Protein AF-A0A6L9Z4Q2-F1 (afdb_monomer_lite)

pLDDT: mean 85.42, std 14.26, range [31.0, 98.44]

Structure (mmCIF, N/CA/C/O backbone):
data_AF-A0A6L9Z4Q2-F1
#
_entry.id   AF-A0A6L9Z4Q2-F1
#
loop_
_atom_site.group_PDB
_atom_site.id
_atom_site.type_symbol
_atom_site.label_atom_id
_atom_site.label_alt_id
_atom_site.label_comp_id
_atom_site.label_asym_id
_atom_site.label_entity_id
_atom_site.label_seq_id
_atom_site.pdbx_PDB_ins_code
_atom_site.Cartn_x
_atom_site.Cartn_y
_atom_site.Cartn_z
_atom_site.occupancy
_atom_site.B_iso_or_equiv
_atom_site.auth_seq_id
_atom_site.auth_comp_id
_atom_site.auth_asym_id
_atom_site.auth_atom_id
_atom_site.pdbx_PDB_model_num
ATOM 1 N N . MET A 1 1 ? -7.889 -26.959 25.714 1.00 95.81 1 MET A N 1
ATOM 2 C CA . MET A 1 1 ? -7.023 -27.988 26.349 1.00 95.81 1 MET A CA 1
ATOM 3 C C . MET A 1 1 ? -5.973 -27.312 27.220 1.00 95.81 1 MET A C 1
ATOM 5 O O . MET A 1 1 ? -5.501 -26.251 26.840 1.00 95.81 1 MET A O 1
ATOM 9 N N . LEU A 1 2 ? -5.585 -27.910 28.348 1.00 97.94 2 LEU A N 1
ATOM 10 C CA . LEU A 1 2 ? -4.495 -27.435 29.215 1.00 97.94 2 LEU A CA 1
ATOM 11 C C . LEU A 1 2 ? -3.481 -28.558 29.450 1.00 97.94 2 LEU A C 1
ATOM 13 O O . LEU A 1 2 ? -3.876 -29.676 29.768 1.00 97.94 2 LEU A O 1
ATOM 17 N N . GLU A 1 3 ? -2.188 -28.263 29.355 1.00 98.12 3 GLU A N 1
ATOM 18 C CA . GLU A 1 3 ? -1.112 -29.173 29.757 1.00 98.12 3 GLU A CA 1
ATOM 19 C C . GLU A 1 3 ? -0.401 -28.628 31.000 1.00 98.12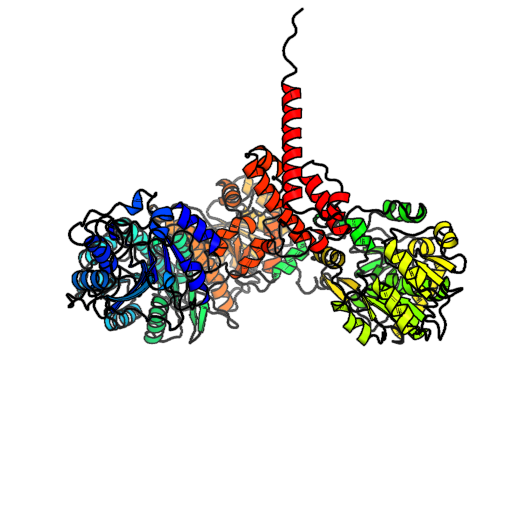 3 GLU A C 1
ATOM 21 O O . GLU A 1 3 ? 0.166 -27.532 30.961 1.00 98.12 3 GLU A O 1
ATOM 26 N N . ILE A 1 4 ? -0.443 -29.380 32.101 1.00 97.94 4 ILE A N 1
ATOM 27 C CA . ILE A 1 4 ? 0.160 -29.011 33.388 1.00 97.94 4 ILE A CA 1
ATOM 28 C C . ILE A 1 4 ? 1.600 -29.520 33.434 1.00 97.94 4 ILE A C 1
ATOM 30 O O . ILE A 1 4 ? 1.833 -30.711 33.243 1.00 97.94 4 ILE A O 1
ATOM 34 N N . GLY A 1 5 ? 2.556 -28.632 33.727 1.00 94.94 5 GLY A N 1
ATOM 35 C CA . GLY A 1 5 ? 3.971 -28.993 33.893 1.00 94.94 5 GLY A CA 1
ATOM 36 C C . GLY A 1 5 ? 4.586 -29.630 32.649 1.00 94.94 5 GLY A C 1
ATOM 37 O O . GLY A 1 5 ? 5.234 -30.672 32.726 1.00 94.94 5 GLY A O 1
ATOM 38 N N . ALA A 1 6 ? 4.361 -29.009 31.494 1.00 94.62 6 ALA A N 1
ATOM 39 C CA . ALA A 1 6 ? 4.766 -29.509 30.187 1.00 94.62 6 ALA A CA 1
ATOM 40 C C . ALA A 1 6 ? 6.299 -29.529 29.975 1.00 94.62 6 ALA A C 1
ATOM 42 O O . ALA A 1 6 ? 6.802 -30.195 29.059 1.00 94.62 6 ALA A O 1
ATOM 43 N N . GLY A 1 7 ? 7.073 -28.819 30.806 1.00 91.50 7 GLY A N 1
ATOM 44 C CA . GLY A 1 7 ? 8.533 -28.869 30.834 1.00 91.50 7 GLY A CA 1
ATOM 45 C C . GLY A 1 7 ? 9.181 -28.523 29.494 1.00 91.50 7 GLY A C 1
ATOM 46 O O . GLY A 1 7 ? 9.053 -27.423 28.964 1.00 91.50 7 GLY A O 1
ATOM 47 N N . THR A 1 8 ? 9.914 -29.471 28.909 1.00 89.94 8 THR A N 1
ATOM 48 C CA . THR A 1 8 ? 10.581 -29.297 27.602 1.00 89.94 8 THR A CA 1
ATOM 49 C C . THR A 1 8 ? 9.633 -29.439 26.397 1.00 89.94 8 THR A C 1
ATOM 51 O O . THR A 1 8 ? 10.076 -29.384 25.239 1.00 89.94 8 THR A O 1
ATOM 54 N N . GLY A 1 9 ? 8.338 -29.647 26.654 1.00 92.44 9 GLY A N 1
ATOM 55 C CA . GLY A 1 9 ? 7.305 -29.882 25.652 1.00 92.44 9 GLY A CA 1
ATOM 56 C C . GLY A 1 9 ? 7.439 -31.234 24.961 1.00 92.44 9 GLY A C 1
ATOM 57 O O . GLY A 1 9 ? 7.243 -31.332 23.750 1.00 92.44 9 GLY A O 1
ATOM 58 N N . GLY A 1 10 ? 7.854 -32.266 25.701 1.00 92.50 10 GLY A N 1
ATOM 59 C CA . GLY A 1 10 ? 7.964 -33.630 25.181 1.00 92.50 10 GLY A CA 1
ATOM 60 C C . GLY A 1 10 ? 6.612 -34.133 24.682 1.00 92.50 10 GLY A C 1
ATOM 61 O O . GLY A 1 10 ? 6.459 -34.383 23.488 1.00 92.50 10 GLY A O 1
ATOM 62 N N . THR A 1 11 ? 5.619 -34.184 25.569 1.00 92.31 11 THR A N 1
ATOM 63 C CA . THR A 1 11 ? 4.238 -34.563 25.238 1.00 92.31 11 THR A CA 1
ATOM 64 C C . THR A 1 11 ? 3.631 -33.603 24.215 1.00 92.31 11 THR A C 1
ATOM 66 O O . THR A 1 11 ? 3.146 -34.052 23.176 1.00 92.31 11 THR A O 1
ATOM 69 N N . THR A 1 12 ? 3.775 -32.290 24.427 1.00 95.19 12 THR A N 1
ATOM 70 C CA . THR A 1 12 ? 3.321 -31.243 23.499 1.00 95.19 12 THR A CA 1
ATOM 71 C C . THR A 1 12 ? 3.765 -31.502 22.052 1.00 95.19 12 THR A C 1
ATOM 73 O O . THR A 1 12 ? 2.948 -31.469 21.136 1.00 95.19 12 THR A O 1
ATOM 76 N N . SER A 1 13 ? 5.046 -31.830 21.827 1.00 96.00 13 SER A N 1
ATOM 77 C CA . SER A 1 13 ? 5.595 -32.038 20.477 1.00 96.00 13 SER A CA 1
ATOM 78 C C . SER A 1 13 ? 4.985 -33.217 19.719 1.00 96.00 13 SER A C 1
ATOM 80 O O . SER A 1 13 ? 4.940 -33.187 18.491 1.00 96.00 13 SER A O 1
ATOM 82 N N . TYR A 1 14 ? 4.494 -34.227 20.440 1.00 92.19 14 TYR A N 1
ATOM 83 C CA . TYR A 1 14 ? 3.777 -35.350 19.842 1.00 92.19 14 TYR A CA 1
ATOM 84 C C . TYR A 1 14 ? 2.303 -35.035 19.620 1.00 92.19 14 TYR A C 1
ATOM 86 O O . TYR A 1 14 ? 1.722 -35.531 18.664 1.00 92.19 14 TYR A O 1
ATOM 94 N N . MET A 1 15 ? 1.693 -34.224 20.481 1.00 91.81 15 MET A N 1
ATOM 95 C CA . MET A 1 15 ? 0.263 -33.947 20.410 1.00 91.81 15 MET A CA 1
ATOM 96 C C . MET A 1 15 ? -0.107 -32.949 19.318 1.00 91.81 15 MET A C 1
ATOM 98 O O . MET A 1 15 ? -1.041 -33.208 18.564 1.00 91.81 15 MET A O 1
ATOM 102 N N . LEU A 1 16 ? 0.623 -31.834 19.213 1.00 94.50 16 LEU A N 1
ATOM 103 C CA . LEU A 1 16 ? 0.256 -30.725 18.325 1.00 94.50 16 LEU A CA 1
ATOM 104 C C . LEU A 1 16 ? 0.006 -31.129 16.855 1.00 94.50 16 LEU A C 1
ATOM 106 O O . LEU A 1 16 ? -0.982 -30.653 16.299 1.00 94.50 16 LEU A O 1
ATOM 110 N N . PRO A 1 17 ? 0.789 -32.031 16.221 1.00 94.75 17 PRO A N 1
ATOM 111 C CA . PRO A 1 17 ? 0.533 -32.462 14.841 1.00 94.75 17 PRO A CA 1
ATOM 112 C C . PRO A 1 17 ? -0.791 -33.212 14.623 1.00 94.75 17 PRO A C 1
ATOM 114 O O . PRO A 1 17 ? -1.222 -33.368 13.482 1.00 94.75 17 PRO A O 1
ATOM 117 N N . HIS A 1 18 ? -1.410 -33.727 15.688 1.00 92.94 18 HIS A N 1
ATOM 118 C CA . HIS A 1 18 ? -2.648 -34.510 15.626 1.00 92.94 18 HIS A CA 1
ATOM 119 C C . HIS A 1 18 ? -3.898 -33.698 15.978 1.00 92.94 18 HIS A C 1
ATOM 121 O O . HIS A 1 18 ? -5.007 -34.224 15.884 1.00 92.94 18 HIS A O 1
ATOM 127 N N . LEU A 1 19 ? -3.732 -32.440 16.388 1.00 91.06 19 LEU A N 1
ATOM 128 C CA . LEU A 1 19 ? -4.826 -31.555 16.769 1.00 91.06 19 LEU A CA 1
ATOM 129 C C . LEU A 1 19 ? -5.241 -30.702 15.567 1.00 91.06 19 LEU A C 1
ATOM 131 O O . LEU A 1 19 ? -4.395 -30.204 14.825 1.00 91.06 19 LEU A O 1
ATOM 135 N N . ALA A 1 20 ? -6.549 -30.547 15.367 1.00 88.19 20 ALA A N 1
ATOM 136 C CA . ALA A 1 20 ? -7.090 -29.702 14.310 1.00 88.19 20 ALA A CA 1
ATOM 137 C C . ALA A 1 20 ? -6.998 -28.226 14.747 1.00 88.19 20 ALA A C 1
ATOM 139 O O . ALA A 1 20 ? -7.666 -27.863 15.718 1.00 88.19 20 ALA A O 1
ATOM 140 N N . PRO A 1 21 ? -6.221 -27.367 14.052 1.00 84.81 21 PRO A N 1
ATOM 141 C CA . PRO A 1 21 ? -5.989 -25.983 14.480 1.00 84.81 21 PRO A CA 1
ATOM 142 C C . PRO A 1 21 ? -7.270 -25.160 14.642 1.00 84.81 21 PRO A C 1
ATOM 144 O O . PRO A 1 21 ? -7.364 -24.346 15.549 1.00 84.81 21 PRO A O 1
ATOM 147 N N . GLU A 1 22 ? -8.266 -25.423 13.793 1.00 85.31 22 GLU A N 1
ATOM 148 C CA . GLU A 1 22 ? -9.555 -24.716 13.760 1.00 85.31 22 GLU A CA 1
ATOM 149 C C . GLU A 1 22 ? -10.522 -25.154 14.880 1.00 85.31 22 GLU A C 1
ATOM 151 O O . GLU A 1 22 ? -11.616 -24.618 14.999 1.00 85.31 22 GLU A O 1
ATOM 156 N N . GLN A 1 23 ? -10.178 -26.190 15.655 1.00 86.94 23 GLN A N 1
ATOM 157 C CA . GLN A 1 23 ? -11.072 -26.804 16.652 1.00 86.94 23 GLN A CA 1
ATOM 158 C C . GLN A 1 23 ? -10.407 -26.993 18.017 1.00 86.94 23 GLN A C 1
ATOM 160 O O . GLN A 1 23 ? -10.934 -27.706 18.869 1.00 86.94 23 GLN A O 1
ATOM 165 N N . THR A 1 24 ? -9.202 -26.463 18.223 1.00 91.06 24 THR A N 1
ATOM 166 C CA . THR A 1 24 ? -8.428 -26.734 19.436 1.00 91.06 24 THR A CA 1
ATOM 167 C C . THR A 1 24 ? -7.737 -25.480 19.919 1.00 91.06 24 THR A C 1
ATOM 169 O O . THR A 1 24 ? -6.855 -24.991 19.239 1.00 91.06 24 THR A O 1
ATOM 172 N N . GLU A 1 25 ? -8.038 -25.038 21.136 1.00 94.44 25 GLU A N 1
ATOM 173 C CA . GLU A 1 25 ? -7.170 -24.131 21.890 1.00 94.44 25 GLU A CA 1
ATOM 174 C C . GLU A 1 25 ? -6.290 -24.944 22.844 1.00 94.44 25 GLU A C 1
ATOM 176 O O . GLU A 1 25 ? -6.778 -25.850 23.531 1.00 94.44 25 GLU A O 1
ATOM 181 N N . TYR A 1 26 ? -4.994 -24.643 22.911 1.00 97.12 26 TYR A N 1
ATOM 182 C CA . TYR A 1 26 ? -4.038 -25.384 23.735 1.00 97.12 26 TYR A CA 1
ATOM 183 C C . TYR A 1 26 ? -3.279 -24.449 24.675 1.00 97.12 26 TYR A C 1
ATOM 185 O O . TYR A 1 26 ? -2.552 -23.575 24.227 1.00 97.12 26 TYR A O 1
ATOM 193 N N . THR A 1 27 ? -3.374 -24.642 25.984 1.00 97.88 27 THR A N 1
ATOM 194 C CA . THR A 1 27 ? -2.602 -23.868 26.963 1.00 97.88 27 THR A CA 1
ATOM 195 C C . THR A 1 27 ? -1.433 -24.705 27.467 1.00 97.88 27 THR A C 1
ATOM 197 O O . THR A 1 27 ? -1.617 -25.673 28.203 1.00 97.88 27 THR A O 1
ATOM 200 N N . PHE A 1 28 ? -0.218 -24.335 27.071 1.00 98.12 28 PHE A N 1
ATOM 201 C CA . PHE A 1 28 ? 1.026 -24.893 27.590 1.00 98.12 28 PHE A CA 1
ATOM 202 C C . PHE A 1 28 ? 1.381 -24.221 28.914 1.00 98.12 28 PHE A C 1
ATOM 204 O O . PHE A 1 28 ? 1.505 -22.990 28.965 1.00 98.12 28 PHE A O 1
ATOM 211 N N . THR A 1 29 ? 1.606 -25.010 29.968 1.00 98.06 29 THR A N 1
ATOM 212 C CA . THR A 1 29 ? 2.034 -24.458 31.256 1.00 98.06 29 THR A CA 1
ATOM 213 C C . THR A 1 29 ? 3.215 -25.161 31.887 1.00 98.06 29 THR A C 1
ATOM 215 O O . THR A 1 29 ? 3.416 -26.361 31.726 1.00 98.06 29 THR A O 1
ATOM 218 N N . ASP A 1 30 ? 3.997 -24.385 32.631 1.00 96.50 30 ASP A N 1
ATOM 219 C CA . ASP A 1 30 ? 5.064 -24.867 33.501 1.00 96.50 30 ASP A CA 1
ATOM 220 C C . ASP A 1 30 ? 5.218 -23.923 34.706 1.00 96.50 30 ASP A C 1
ATOM 222 O O . ASP A 1 30 ? 4.784 -22.770 34.651 1.00 96.50 30 ASP A O 1
ATOM 226 N N . ILE A 1 31 ? 5.855 -24.380 35.784 1.00 91.88 31 ILE A N 1
ATOM 227 C CA . ILE A 1 31 ? 6.155 -23.534 36.950 1.00 91.88 31 ILE A CA 1
ATOM 228 C C . ILE A 1 31 ? 7.235 -22.499 36.582 1.00 91.88 31 ILE A C 1
ATOM 230 O O . ILE A 1 31 ? 7.217 -21.362 37.054 1.00 91.88 31 ILE A O 1
ATOM 234 N N . GLY A 1 32 ? 8.184 -22.864 35.712 1.00 86.19 32 GLY A N 1
ATOM 235 C CA . GLY A 1 32 ? 9.281 -21.997 35.294 1.00 86.19 32 GLY A CA 1
ATOM 236 C C . GLY A 1 32 ? 8.987 -21.219 34.010 1.00 86.19 32 GLY A C 1
ATOM 237 O O . GLY A 1 32 ? 8.875 -21.804 32.934 1.00 86.19 32 GLY A O 1
ATOM 238 N N . ALA A 1 33 ? 9.029 -19.884 34.076 1.00 86.75 33 ALA A N 1
ATOM 239 C CA . ALA A 1 33 ? 8.888 -19.007 32.901 1.00 86.75 33 ALA A CA 1
ATOM 240 C C . ALA A 1 33 ? 9.927 -19.273 31.784 1.00 86.75 33 ALA A C 1
ATOM 242 O O . ALA A 1 33 ? 9.712 -18.946 30.619 1.00 86.75 33 ALA A O 1
ATOM 243 N N . LEU A 1 34 ? 11.065 -19.894 32.116 1.00 88.38 34 LEU A N 1
ATOM 244 C CA . LEU A 1 34 ? 12.060 -20.315 31.126 1.00 88.38 34 LEU A CA 1
ATOM 245 C C . LEU A 1 34 ? 11.509 -21.385 30.168 1.00 88.38 34 LEU A C 1
ATOM 247 O O . LEU A 1 34 ? 11.852 -21.380 28.986 1.00 88.38 34 LEU A O 1
ATOM 251 N N . PHE A 1 35 ? 10.689 -22.312 30.668 1.00 89.38 35 PHE A N 1
ATOM 252 C CA . PHE A 1 35 ? 10.120 -23.387 29.859 1.00 89.38 35 PHE A CA 1
ATOM 253 C C . PHE A 1 35 ? 9.009 -22.870 28.952 1.00 89.38 35 PHE A C 1
ATOM 255 O O . PHE A 1 35 ? 8.992 -23.224 27.777 1.00 89.38 35 PHE A O 1
ATOM 262 N N . THR A 1 36 ? 8.164 -21.959 29.441 1.00 91.12 36 THR A N 1
ATOM 263 C CA . THR A 1 36 ? 7.135 -21.313 28.614 1.00 91.12 36 THR A CA 1
ATOM 264 C C . THR A 1 36 ? 7.754 -20.464 27.499 1.00 91.12 36 THR A C 1
ATOM 266 O O . THR A 1 36 ? 7.332 -20.585 26.354 1.00 91.12 36 THR A O 1
ATOM 269 N N . ALA A 1 37 ? 8.822 -19.704 27.776 1.00 86.69 37 ALA A N 1
ATOM 270 C CA . ALA A 1 37 ? 9.539 -18.934 26.753 1.00 86.69 37 ALA A CA 1
ATOM 271 C C . ALA A 1 37 ? 10.198 -19.828 25.682 1.00 86.69 37 ALA A C 1
ATOM 273 O O . ALA A 1 37 ? 10.099 -19.555 24.487 1.00 86.69 37 ALA A O 1
ATOM 274 N N . LYS A 1 38 ? 10.839 -20.934 26.091 1.00 90.12 38 LYS A N 1
ATOM 275 C CA . LYS A 1 38 ? 11.422 -21.906 25.147 1.00 90.12 38 LYS A CA 1
ATOM 276 C C . LYS A 1 38 ? 10.361 -22.645 24.337 1.00 90.12 38 LYS A C 1
ATOM 278 O O . LYS A 1 38 ? 10.581 -22.931 23.164 1.00 90.12 38 LYS A O 1
ATOM 283 N N . ALA A 1 39 ? 9.230 -22.978 24.953 1.00 91.31 39 ALA A N 1
ATOM 284 C CA . ALA A 1 39 ? 8.108 -23.599 24.263 1.00 91.31 39 ALA A CA 1
ATOM 285 C C . ALA A 1 39 ? 7.505 -22.639 23.230 1.00 91.31 39 ALA A C 1
ATOM 287 O O . ALA A 1 39 ? 7.226 -23.070 22.115 1.00 91.31 39 ALA A O 1
ATOM 288 N N . GLN A 1 40 ? 7.412 -21.344 23.556 1.00 93.62 40 GLN A N 1
ATOM 289 C CA . GLN A 1 40 ? 6.961 -20.303 22.633 1.00 93.62 40 GLN A CA 1
ATOM 290 C C . GLN A 1 40 ? 7.837 -20.200 21.386 1.00 93.62 40 GLN A C 1
ATOM 292 O O . GLN A 1 40 ? 7.305 -20.104 20.285 1.00 93.62 40 GLN A O 1
ATOM 297 N N . GLU A 1 41 ? 9.159 -20.284 21.537 1.00 89.69 41 GLU A N 1
ATOM 298 C CA . GLU A 1 41 ? 10.085 -20.352 20.401 1.00 89.69 41 GLU A CA 1
ATOM 299 C C . GLU A 1 41 ? 9.919 -21.662 19.612 1.00 89.69 41 GLU A C 1
ATOM 301 O O . GLU A 1 41 ? 9.819 -21.657 18.385 1.00 89.69 41 GLU A O 1
ATOM 306 N N . LYS A 1 42 ? 9.851 -22.798 20.316 1.00 94.62 42 LYS A N 1
ATOM 307 C CA . LYS A 1 42 ? 9.830 -24.139 19.715 1.00 94.62 42 LYS A CA 1
ATOM 308 C C . LYS A 1 42 ? 8.538 -24.456 18.956 1.00 94.62 42 LYS A C 1
ATOM 310 O O . LYS A 1 42 ? 8.599 -25.160 17.952 1.00 94.62 42 LYS A O 1
ATOM 315 N N . PHE A 1 43 ? 7.386 -23.982 19.428 1.00 94.19 43 PHE A N 1
ATOM 316 C CA . PHE A 1 43 ? 6.070 -24.286 18.854 1.00 94.19 43 PHE A CA 1
ATOM 317 C C . PHE A 1 43 ? 5.389 -23.056 18.230 1.00 94.19 43 PHE A C 1
ATOM 319 O O . PHE A 1 43 ? 4.174 -23.055 18.048 1.00 94.19 43 PHE A O 1
ATOM 326 N N . GLN A 1 44 ? 6.160 -22.027 17.849 1.00 90.75 44 GLN A N 1
ATOM 327 C CA . GLN A 1 44 ? 5.663 -20.771 17.255 1.00 90.75 44 GLN A CA 1
ATOM 328 C C . GLN A 1 44 ? 4.794 -20.940 15.992 1.00 90.75 44 GLN A C 1
ATOM 330 O O . GLN A 1 44 ? 4.027 -20.034 15.639 1.00 90.75 44 GLN A O 1
ATOM 335 N N . ASP A 1 45 ? 4.927 -22.075 15.303 1.00 90.00 45 ASP A N 1
ATOM 336 C CA . ASP A 1 45 ? 4.179 -22.404 14.086 1.00 90.00 45 ASP A CA 1
ATOM 337 C C . ASP A 1 45 ? 2.732 -22.833 14.380 1.00 90.00 45 ASP A C 1
ATOM 339 O O . ASP A 1 45 ? 1.864 -22.702 13.518 1.00 90.00 45 ASP A O 1
ATOM 343 N N . TYR A 1 46 ? 2.436 -23.275 15.606 1.00 90.56 46 TYR A N 1
ATOM 344 C CA . TYR A 1 46 ? 1.085 -23.624 16.040 1.00 90.56 46 TYR A CA 1
ATOM 345 C C . TYR A 1 46 ? 0.429 -22.382 16.645 1.00 90.56 46 TYR A C 1
ATOM 347 O O . TYR A 1 46 ? 0.778 -21.968 17.740 1.00 90.56 46 TYR A O 1
ATOM 355 N N . LYS A 1 47 ? -0.497 -21.736 15.929 1.00 88.44 47 LYS A N 1
ATOM 356 C CA . LYS A 1 47 ? -1.092 -20.452 16.369 1.00 88.44 47 LYS A CA 1
ATOM 357 C C . LYS A 1 47 ? -2.164 -20.581 17.446 1.00 88.44 47 LYS A C 1
ATOM 359 O O . LYS A 1 47 ? -2.482 -19.596 18.097 1.00 88.44 47 LYS A O 1
ATOM 364 N N . PHE A 1 48 ? -2.667 -21.790 17.656 1.00 93.56 48 PHE A N 1
ATOM 365 C CA . PHE A 1 48 ? -3.707 -22.090 18.632 1.00 93.56 48 PHE A CA 1
ATOM 366 C C . PHE A 1 48 ? -3.167 -22.443 20.029 1.00 93.56 48 PHE A C 1
ATOM 368 O O . PHE A 1 48 ? -3.924 -22.863 20.905 1.00 93.56 48 PHE A O 1
ATOM 375 N N . ILE A 1 49 ? -1.853 -22.300 20.243 1.00 96.75 49 ILE A N 1
ATOM 376 C CA . ILE A 1 49 ? -1.214 -22.532 21.537 1.00 96.75 49 ILE A CA 1
ATOM 377 C C . ILE A 1 49 ? -0.986 -21.212 22.288 1.00 96.75 49 ILE A C 1
ATOM 379 O O . ILE A 1 49 ? -0.481 -20.234 21.736 1.00 96.75 49 ILE A O 1
ATOM 383 N N . SER A 1 50 ? -1.314 -21.199 23.573 1.00 96.31 50 SER A N 1
ATOM 384 C CA . SER A 1 50 ? -0.990 -20.130 24.512 1.00 96.31 50 SER A CA 1
ATOM 385 C C . SER A 1 50 ? -0.017 -20.642 25.574 1.00 96.31 50 SER A C 1
ATOM 387 O O . SER A 1 50 ? 0.030 -21.837 25.863 1.00 96.31 50 SER A O 1
ATOM 389 N N . TYR A 1 51 ? 0.782 -19.746 26.154 1.00 97.00 51 TYR A N 1
ATOM 390 C CA . TYR A 1 51 ? 1.822 -20.100 27.122 1.00 97.00 51 TYR A CA 1
ATOM 391 C C . TYR A 1 51 ? 1.608 -19.317 28.411 1.00 97.00 51 TYR A C 1
ATOM 393 O O . TYR A 1 51 ? 1.596 -18.086 28.392 1.00 97.00 51 TYR A O 1
ATOM 401 N N . LYS A 1 52 ? 1.452 -20.018 29.534 1.00 95.81 52 LYS A N 1
ATOM 402 C CA . LYS A 1 52 ? 1.260 -19.402 30.854 1.00 95.81 52 LYS A CA 1
ATOM 403 C C . LYS A 1 52 ? 2.057 -20.145 31.914 1.00 95.81 52 LYS A C 1
ATOM 405 O O . LYS A 1 52 ? 2.243 -21.352 31.821 1.00 95.81 52 LYS A O 1
ATOM 410 N N . THR A 1 53 ? 2.530 -19.443 32.935 1.00 96.81 53 THR A N 1
ATOM 411 C CA . THR A 1 53 ? 3.086 -20.114 34.115 1.00 96.81 53 THR A CA 1
ATOM 412 C C . THR A 1 53 ? 1.954 -20.627 34.998 1.00 96.81 53 THR A C 1
ATOM 414 O O . THR A 1 53 ? 0.994 -19.890 35.218 1.00 96.81 53 THR A O 1
ATOM 417 N N . LEU A 1 54 ? 2.066 -21.852 35.508 1.00 97.06 54 LEU A N 1
ATOM 418 C CA . LEU A 1 54 ? 1.103 -22.431 36.447 1.00 97.06 54 LEU A CA 1
ATOM 419 C C . LEU A 1 54 ? 1.834 -23.287 37.479 1.00 97.06 54 LEU A C 1
ATOM 421 O O . LEU A 1 54 ? 2.432 -24.306 37.133 1.00 97.06 54 LEU A O 1
ATOM 425 N N . ASP A 1 55 ? 1.730 -22.896 38.745 1.00 96.25 55 ASP A N 1
ATOM 426 C CA . ASP A 1 55 ? 1.991 -23.776 39.878 1.00 96.25 55 ASP A CA 1
ATOM 427 C C . ASP A 1 55 ? 0.664 -24.372 40.353 1.00 96.25 55 ASP A C 1
ATOM 429 O O . ASP A 1 55 ? -0.146 -23.696 40.985 1.00 96.25 55 ASP A O 1
ATOM 433 N N . ILE A 1 56 ? 0.424 -25.646 40.036 1.00 96.44 56 ILE A N 1
ATOM 434 C CA . ILE A 1 56 ? -0.834 -26.329 40.366 1.00 96.44 56 ILE A CA 1
ATOM 435 C C . ILE A 1 56 ? -1.027 -26.543 41.880 1.00 96.44 56 ILE A C 1
ATOM 437 O O . ILE A 1 56 ? -2.119 -26.904 42.318 1.00 96.44 56 ILE A O 1
ATOM 441 N N . GLU A 1 57 ? 0.002 -26.335 42.706 1.00 94.12 57 GLU A N 1
ATOM 442 C CA . GLU A 1 57 ? -0.131 -26.380 44.169 1.00 94.12 57 GLU A CA 1
ATOM 443 C C . GLU A 1 57 ? -0.726 -25.093 44.750 1.00 94.12 57 GLU A C 1
ATOM 445 O O . GLU A 1 57 ? -1.287 -25.111 45.848 1.00 94.12 57 GLU A O 1
ATOM 450 N N . VAL A 1 58 ? -0.644 -23.991 44.005 1.00 94.38 58 VAL A N 1
ATOM 451 C CA . VAL A 1 58 ? -1.267 -22.708 44.337 1.00 94.38 58 VAL A CA 1
ATOM 452 C C . VAL A 1 58 ? -2.641 -22.638 43.667 1.00 94.38 58 VAL A C 1
ATOM 454 O O . VAL A 1 58 ? -2.837 -23.194 42.590 1.00 94.38 58 VAL A O 1
ATOM 457 N N . ASP A 1 59 ? -3.603 -21.958 44.300 1.00 91.75 59 ASP A N 1
ATOM 458 C CA . ASP A 1 59 ? -4.941 -21.735 43.733 1.00 91.75 59 ASP A CA 1
ATOM 459 C C . ASP A 1 59 ? -4.826 -21.186 42.291 1.00 91.75 59 ASP A C 1
ATOM 461 O O . ASP A 1 59 ? -4.285 -20.084 42.105 1.00 91.75 59 ASP A O 1
ATOM 465 N N . PRO A 1 60 ? -5.299 -21.914 41.259 1.00 95.38 60 PRO A N 1
ATOM 466 C CA . PRO A 1 60 ? -5.180 -21.481 39.870 1.00 95.38 60 PRO A CA 1
ATOM 467 C C . PRO A 1 60 ? -5.870 -20.144 39.581 1.00 95.38 60 PRO A C 1
ATOM 469 O O . PRO A 1 60 ? -5.366 -19.365 38.768 1.00 95.38 60 PRO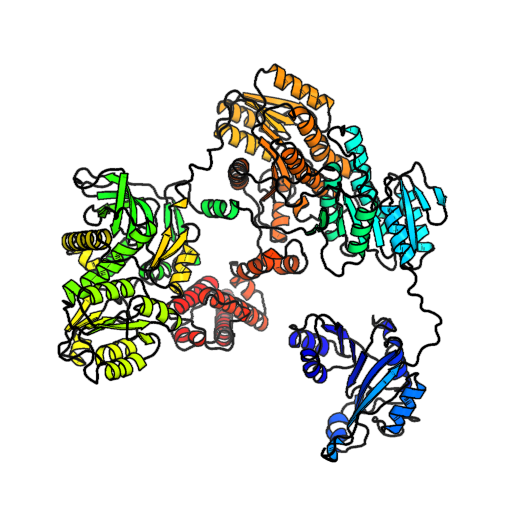 A O 1
ATOM 472 N N . LYS A 1 61 ? -6.965 -19.817 40.285 1.00 90.75 61 LYS A N 1
ATOM 473 C CA . LYS A 1 61 ? -7.665 -18.532 40.110 1.00 90.75 61 LYS A CA 1
ATOM 474 C C . LYS A 1 61 ? -6.801 -17.349 40.505 1.00 90.75 61 LYS A C 1
ATOM 476 O O . LYS A 1 61 ? -6.774 -16.336 39.810 1.00 90.75 61 LYS A O 1
ATOM 481 N N . SER A 1 62 ? -6.006 -17.503 41.563 1.00 91.25 62 SER A N 1
ATOM 482 C CA . SER A 1 62 ? -5.036 -16.481 41.973 1.00 91.25 62 SER A CA 1
ATOM 483 C C . SER A 1 62 ? -3.907 -16.262 40.950 1.00 91.25 62 SER A C 1
ATOM 485 O O . SER A 1 62 ? -3.222 -15.243 41.000 1.00 91.25 62 SER A O 1
ATOM 487 N N . GLN A 1 63 ? -3.738 -17.192 40.003 1.00 92.62 63 GLN A N 1
ATOM 488 C CA . GLN A 1 63 ? -2.724 -17.168 38.946 1.00 92.62 63 GLN A CA 1
ATOM 489 C C . GLN A 1 63 ? -3.295 -16.769 37.569 1.00 92.62 63 GLN A C 1
ATOM 491 O O . GLN A 1 63 ? -2.583 -16.838 36.568 1.00 92.62 63 GLN A O 1
ATOM 496 N N . GLY A 1 64 ? -4.562 -16.336 37.497 1.00 89.19 64 GLY A N 1
ATOM 497 C CA . GLY A 1 64 ? -5.196 -15.890 36.248 1.00 89.19 64 GLY A CA 1
ATOM 498 C C . GLY A 1 64 ? -5.729 -17.022 35.360 1.00 89.19 64 GLY A C 1
ATOM 499 O O . GLY A 1 64 ? -5.764 -16.877 34.131 1.00 89.19 64 GLY A O 1
ATOM 500 N N . PHE A 1 65 ? -6.105 -18.152 35.969 1.00 93.94 65 PHE A N 1
ATOM 501 C CA . PHE A 1 65 ? -6.861 -19.225 35.323 1.00 93.94 65 PHE A CA 1
ATOM 502 C C . PHE A 1 65 ? -8.315 -19.199 35.787 1.00 93.94 65 PHE A C 1
ATOM 504 O O . PHE A 1 65 ? -8.584 -19.106 36.982 1.00 93.94 65 PHE A O 1
ATOM 511 N N . GLU A 1 66 ? -9.248 -19.320 34.851 1.00 91.31 66 GLU A N 1
ATOM 512 C CA . GLU A 1 66 ? -10.670 -19.383 35.178 1.00 91.31 66 GLU A CA 1
ATOM 513 C C . GLU A 1 66 ? -11.069 -20.810 35.570 1.00 91.31 66 GLU A C 1
ATOM 515 O O . GLU A 1 66 ? -10.542 -21.797 35.043 1.00 91.31 66 GLU A O 1
ATOM 520 N N . ALA A 1 67 ? -12.011 -20.928 36.506 1.00 89.25 67 ALA A N 1
ATOM 521 C CA . ALA A 1 67 ? -12.581 -22.223 36.857 1.00 89.25 67 ALA A CA 1
ATOM 522 C C . ALA A 1 67 ? -13.401 -22.775 35.680 1.00 89.25 67 ALA A C 1
ATOM 524 O O . ALA A 1 67 ? -14.042 -22.023 34.950 1.00 89.25 67 ALA A O 1
ATOM 525 N N . HIS A 1 68 ? -13.405 -24.096 35.524 1.00 90.88 68 HIS A N 1
ATOM 526 C CA . HIS A 1 68 ? -14.195 -24.829 34.533 1.00 90.88 68 HIS A CA 1
ATOM 527 C C . HIS A 1 68 ? -13.909 -24.465 33.068 1.00 90.88 68 HIS A C 1
ATOM 529 O O . HIS A 1 68 ? -14.745 -24.692 32.200 1.00 90.88 68 HIS A O 1
ATOM 535 N N . GLN A 1 69 ? -12.722 -23.926 32.787 1.00 92.06 69 GLN A N 1
ATOM 536 C CA . GLN A 1 69 ? -12.345 -23.428 31.466 1.00 92.06 69 GLN A CA 1
ATOM 537 C C . GLN A 1 69 ? -11.967 -24.536 30.469 1.00 92.06 69 GLN A C 1
ATOM 539 O O . GLN A 1 69 ? -12.039 -24.325 29.262 1.00 92.06 69 GLN A O 1
ATOM 544 N N . TYR A 1 70 ? -11.504 -25.698 30.939 1.00 96.19 70 TYR A N 1
ATOM 545 C CA . TYR A 1 70 ? -10.856 -26.679 30.066 1.00 96.19 70 TYR A CA 1
ATOM 546 C C . TYR A 1 70 ? -11.671 -27.964 29.907 1.00 96.19 70 TYR A C 1
ATOM 548 O O . TYR A 1 70 ? -11.979 -28.632 30.891 1.00 96.19 70 TYR A O 1
ATOM 556 N N . ASP A 1 71 ? -11.926 -28.374 28.661 1.00 95.81 71 ASP A N 1
ATOM 557 C CA . ASP A 1 71 ? -12.558 -29.670 28.353 1.00 95.81 71 ASP A CA 1
ATOM 558 C C . ASP A 1 71 ? -11.620 -30.857 28.584 1.00 95.81 71 ASP A C 1
ATOM 560 O O . ASP A 1 71 ? -12.055 -31.961 28.908 1.00 95.81 71 ASP A O 1
ATOM 564 N N . VAL A 1 72 ? -10.316 -30.638 28.389 1.00 96.69 72 VAL A N 1
ATOM 565 C CA . VAL A 1 72 ? -9.274 -31.654 28.558 1.00 96.69 72 VAL A CA 1
ATOM 566 C C . VAL A 1 72 ? -8.072 -31.043 29.267 1.00 96.69 72 VAL A C 1
ATOM 568 O O . VAL A 1 72 ? -7.510 -30.052 28.786 1.00 96.69 72 VAL A O 1
ATOM 571 N N . ILE A 1 73 ? -7.661 -31.665 30.372 1.00 98.12 73 ILE A N 1
ATOM 572 C CA . ILE A 1 73 ? -6.402 -31.388 31.068 1.00 98.12 73 ILE A CA 1
ATOM 573 C C . ILE A 1 73 ? -5.473 -32.588 30.915 1.00 98.12 73 ILE A C 1
ATOM 575 O O . ILE A 1 73 ? -5.885 -33.730 31.109 1.00 98.12 73 ILE A O 1
ATOM 579 N N . ILE A 1 74 ? -4.210 -32.323 30.604 1.00 97.62 74 ILE A N 1
ATOM 580 C CA . ILE A 1 74 ? -3.164 -33.325 30.431 1.00 97.62 74 ILE A CA 1
ATOM 581 C C . ILE A 1 74 ? -2.078 -33.082 31.464 1.00 97.62 74 ILE A C 1
ATOM 583 O O . ILE A 1 74 ? -1.610 -31.957 31.628 1.00 97.62 74 ILE A O 1
ATOM 587 N N . ALA A 1 75 ? -1.665 -34.141 32.152 1.00 96.88 75 ALA A N 1
ATOM 588 C CA . ALA A 1 75 ? -0.557 -34.083 33.093 1.00 96.88 75 ALA A CA 1
ATOM 589 C C . ALA A 1 75 ? 0.292 -35.352 32.951 1.00 96.88 75 ALA A C 1
ATOM 591 O O . ALA A 1 75 ? -0.183 -36.467 33.174 1.00 96.88 75 ALA A O 1
ATOM 592 N N . ALA A 1 76 ? 1.546 -35.186 32.532 1.00 94.25 76 ALA A N 1
ATOM 593 C CA . ALA A 1 76 ? 2.446 -36.292 32.226 1.00 94.25 76 ALA A CA 1
ATOM 594 C C . ALA A 1 76 ? 3.628 -36.304 33.202 1.00 94.25 76 ALA A C 1
ATOM 596 O O . ALA A 1 76 ? 4.521 -35.472 33.094 1.00 94.25 76 ALA A O 1
ATOM 597 N N . ASN A 1 77 ? 3.644 -37.269 34.125 1.00 90.69 77 ASN A N 1
ATOM 598 C CA . ASN A 1 77 ? 4.680 -37.478 35.139 1.00 90.69 77 ASN A CA 1
ATOM 599 C C . ASN A 1 77 ? 5.012 -36.189 35.908 1.00 90.69 77 ASN A C 1
ATOM 601 O O . ASN A 1 77 ? 6.175 -35.810 36.031 1.00 90.69 77 ASN A O 1
ATOM 605 N N . VAL A 1 78 ? 3.978 -35.515 36.415 1.00 92.44 78 VAL A N 1
ATOM 606 C CA . VAL A 1 78 ? 4.117 -34.193 37.045 1.00 92.44 78 VAL A CA 1
ATOM 607 C C . VAL A 1 78 ? 3.351 -34.088 38.360 1.00 92.44 78 VAL A C 1
ATOM 609 O O . VAL A 1 78 ? 3.848 -33.490 39.311 1.00 92.44 78 VAL A O 1
ATOM 612 N N . LEU A 1 79 ? 2.167 -34.703 38.474 1.00 93.94 79 LEU A N 1
ATOM 613 C CA . LEU A 1 79 ? 1.332 -34.517 39.663 1.00 93.94 79 LEU A CA 1
ATOM 614 C C . LEU A 1 79 ? 1.891 -35.274 40.870 1.00 93.94 79 LEU A C 1
ATOM 616 O O . LEU A 1 79 ? 1.678 -34.861 42.005 1.00 93.94 79 LEU A O 1
ATOM 620 N N . HIS A 1 80 ? 2.657 -36.347 40.655 1.00 90.00 80 HIS A N 1
ATOM 621 C CA . HIS A 1 80 ? 3.352 -37.036 41.747 1.00 90.00 80 HIS A CA 1
ATOM 622 C C . HIS A 1 80 ? 4.386 -36.151 42.469 1.00 90.00 80 HIS A C 1
ATOM 624 O O . HIS A 1 80 ? 4.725 -36.444 43.615 1.00 90.00 80 HIS A O 1
ATOM 630 N N . ALA A 1 81 ? 4.873 -35.080 41.832 1.00 89.62 81 ALA A N 1
ATOM 631 C CA . ALA A 1 81 ? 5.882 -34.172 42.379 1.00 89.62 81 ALA A CA 1
ATOM 632 C C . ALA A 1 81 ? 5.289 -33.019 43.219 1.00 89.62 81 ALA A C 1
ATOM 634 O O . ALA A 1 81 ? 5.993 -32.059 43.532 1.00 89.62 81 ALA A O 1
ATOM 635 N N . THR A 1 82 ? 4.008 -33.098 43.600 1.00 94.06 82 THR A N 1
ATOM 636 C CA . THR A 1 82 ? 3.353 -32.111 44.474 1.00 94.06 82 THR A CA 1
ATOM 637 C C . THR A 1 82 ? 3.306 -32.550 45.938 1.00 94.06 82 THR A C 1
ATOM 639 O O . THR A 1 82 ? 3.372 -33.740 46.269 1.00 94.06 82 THR A O 1
ATOM 642 N N . THR A 1 83 ? 3.154 -31.581 46.839 1.00 94.25 83 THR A N 1
ATOM 643 C CA . THR A 1 83 ? 3.147 -31.758 48.299 1.00 94.25 83 THR A CA 1
ATOM 644 C C . THR A 1 83 ? 1.918 -32.534 48.778 1.00 94.25 83 THR A C 1
ATOM 646 O O . THR A 1 83 ? 2.040 -33.457 49.584 1.00 94.25 83 THR A O 1
ATOM 649 N N . ASN A 1 84 ? 0.730 -32.208 48.258 1.00 94.81 84 ASN A N 1
ATOM 650 C CA . ASN A 1 84 ? -0.538 -32.820 48.661 1.00 94.81 84 ASN A CA 1
ATOM 651 C C . ASN A 1 84 ? -1.391 -33.188 47.440 1.00 94.81 84 ASN A C 1
ATOM 653 O O . ASN A 1 84 ? -1.947 -32.314 46.775 1.00 94.81 84 ASN A O 1
ATOM 657 N N . MET A 1 85 ? -1.550 -34.489 47.182 1.00 94.81 85 MET A N 1
ATOM 658 C CA . MET A 1 85 ? -2.235 -34.968 45.981 1.00 94.81 85 MET A CA 1
ATOM 659 C C . MET A 1 85 ? -3.723 -34.597 45.957 1.00 94.81 85 MET A C 1
ATOM 661 O O . MET A 1 85 ? -4.264 -34.271 44.902 1.00 94.81 85 MET A O 1
ATOM 665 N N . LYS A 1 86 ? -4.405 -34.625 47.112 1.00 93.44 86 LYS A N 1
ATOM 666 C CA . LYS A 1 86 ? -5.836 -34.291 47.182 1.00 93.44 86 LYS A CA 1
ATOM 667 C C . LYS A 1 86 ? -6.083 -32.825 46.832 1.00 93.44 86 LYS A C 1
ATOM 669 O O . LYS A 1 86 ? -7.007 -32.533 46.080 1.00 93.44 86 LYS A O 1
ATOM 674 N N . GLN A 1 87 ? -5.244 -31.924 47.339 1.00 94.06 87 GLN A N 1
ATOM 675 C CA . GLN A 1 87 ? -5.320 -30.501 47.013 1.00 94.06 87 GLN A CA 1
ATOM 676 C C . GLN A 1 87 ? -5.008 -30.250 45.536 1.00 94.06 87 GLN A C 1
ATOM 678 O O . GLN A 1 87 ? -5.797 -29.604 44.854 1.00 94.06 87 GLN A O 1
ATOM 683 N N . THR A 1 88 ? -3.910 -30.818 45.026 1.00 96.44 88 THR A N 1
ATOM 684 C CA . THR A 1 88 ? -3.547 -30.718 43.606 1.00 96.44 88 THR A CA 1
ATOM 685 C C . THR A 1 88 ? -4.699 -31.164 42.709 1.00 96.44 88 THR A C 1
ATOM 687 O O . THR A 1 88 ? -5.096 -30.436 41.805 1.00 96.44 88 THR A O 1
ATOM 690 N N . LEU A 1 89 ? -5.295 -32.328 42.978 1.00 96.56 89 LEU A N 1
ATOM 691 C CA . LEU A 1 89 ? -6.421 -32.825 42.189 1.00 96.56 89 LEU A CA 1
ATOM 692 C C . LEU A 1 89 ? -7.697 -31.993 42.369 1.00 96.56 89 LEU A C 1
ATOM 694 O O . LEU A 1 89 ? -8.491 -31.934 41.436 1.00 96.56 89 LEU A O 1
ATOM 698 N N . SER A 1 90 ? -7.888 -31.325 43.510 1.00 93.81 90 SER A N 1
ATOM 699 C CA . SER A 1 90 ? -8.975 -30.355 43.693 1.00 93.81 90 SER A CA 1
ATOM 700 C C . SER A 1 90 ? -8.805 -29.145 42.772 1.00 93.81 90 SER A C 1
ATOM 702 O O . SER A 1 90 ? -9.771 -28.741 42.133 1.00 93.81 90 SER A O 1
ATOM 704 N N . HIS A 1 91 ? -7.591 -28.601 42.648 1.00 97.00 91 HIS A N 1
ATOM 705 C CA . HIS A 1 91 ? -7.299 -27.509 41.710 1.00 97.00 91 HIS A CA 1
ATOM 706 C C . HIS A 1 91 ? -7.450 -27.960 40.249 1.00 97.00 91 HIS A C 1
ATOM 708 O O . HIS A 1 91 ? -8.043 -27.259 39.434 1.00 97.00 91 HIS A O 1
ATOM 714 N N . VAL A 1 92 ? -6.984 -29.168 39.912 1.00 97.12 92 VAL A N 1
ATOM 715 C CA . VAL A 1 92 ? -7.199 -29.755 38.576 1.00 97.12 92 VAL A CA 1
ATOM 716 C C . VAL A 1 92 ? -8.694 -29.924 38.289 1.00 97.12 92 VAL A C 1
ATOM 718 O O . VAL A 1 92 ? -9.155 -29.600 37.196 1.00 97.12 92 VAL A O 1
ATOM 721 N N . ARG A 1 93 ? -9.473 -30.401 39.267 1.00 93.44 93 ARG A N 1
ATOM 722 C CA . ARG A 1 93 ? -10.926 -30.559 39.139 1.00 93.44 93 ARG A CA 1
ATOM 723 C C . ARG A 1 93 ? -11.628 -29.220 38.947 1.00 93.44 93 ARG A C 1
ATOM 725 O O . ARG A 1 93 ? -12.584 -29.163 38.179 1.00 93.44 93 ARG A O 1
ATOM 732 N N . GLU A 1 94 ? -11.169 -28.181 39.629 1.00 93.50 94 GLU A N 1
ATOM 733 C CA . GLU A 1 94 ? -11.700 -26.824 39.523 1.00 93.50 94 GLU A CA 1
ATOM 734 C C . GLU A 1 94 ? -11.457 -26.204 38.144 1.00 93.50 94 GLU A C 1
ATOM 736 O O . GLU A 1 94 ? -12.308 -25.472 37.657 1.00 93.50 94 GLU A O 1
ATOM 741 N N . LEU A 1 95 ? -10.348 -26.534 37.479 1.00 95.75 95 LEU A N 1
ATOM 742 C CA . LEU A 1 95 ? -10.045 -26.068 36.121 1.00 95.75 95 LEU A CA 1
ATOM 743 C C . LEU A 1 95 ? -10.829 -26.809 35.021 1.00 95.75 95 LEU A C 1
ATOM 745 O O . LEU A 1 95 ? -11.000 -26.270 33.927 1.00 95.75 95 LEU A O 1
ATOM 749 N N . LEU A 1 96 ? -11.299 -28.032 35.288 1.00 95.19 96 LEU A N 1
ATOM 750 C CA . LEU A 1 96 ? -12.052 -28.840 34.322 1.00 95.19 96 LEU A CA 1
ATOM 751 C C . LEU A 1 96 ? -13.513 -28.405 34.212 1.00 95.19 96 LEU A C 1
ATOM 753 O O . LEU A 1 96 ? -14.216 -28.280 35.222 1.00 95.19 96 LEU A O 1
ATOM 757 N N . ALA A 1 97 ? -13.971 -28.259 32.969 1.00 92.31 97 ALA A N 1
ATOM 758 C CA . ALA A 1 97 ? -15.379 -28.112 32.629 1.00 92.31 97 ALA A CA 1
ATOM 759 C C . ALA A 1 97 ? -16.200 -29.331 33.090 1.00 92.31 97 ALA A C 1
ATOM 761 O O . ALA A 1 97 ? -15.665 -30.415 33.359 1.00 92.31 97 ALA A O 1
ATOM 762 N N . ASP A 1 98 ? -17.521 -29.173 33.175 1.00 83.31 98 ASP A N 1
ATOM 763 C CA . ASP A 1 98 ? -18.413 -30.275 33.530 1.00 83.31 98 ASP A CA 1
ATOM 764 C C . ASP A 1 98 ? -18.336 -31.400 32.490 1.00 83.31 98 ASP A C 1
ATOM 766 O O . ASP A 1 98 ? -18.505 -31.201 31.290 1.00 83.31 98 ASP A O 1
ATOM 770 N N . GLY A 1 99 ? -18.057 -32.618 32.961 1.00 86.12 99 GLY A N 1
ATOM 771 C CA . GLY A 1 99 ? -17.809 -33.757 32.080 1.00 86.12 99 GLY A CA 1
ATOM 772 C C . GLY A 1 99 ? -16.479 -33.701 31.319 1.00 86.12 99 GLY A C 1
ATOM 773 O O . GLY A 1 99 ? -16.231 -34.603 30.516 1.00 86.12 99 GLY A O 1
ATOM 774 N N . GLY A 1 100 ? -15.627 -32.708 31.595 1.00 93.94 100 GLY A N 1
ATOM 775 C CA . GLY A 1 100 ? -14.269 -32.611 31.074 1.00 93.94 100 GLY A CA 1
ATOM 776 C C . GLY A 1 100 ? -13.384 -33.773 31.530 1.00 93.94 100 GLY A C 1
ATOM 777 O O . GLY A 1 100 ? -13.664 -34.455 32.523 1.00 93.94 100 GLY A O 1
ATOM 778 N N . MET A 1 101 ? -12.308 -34.019 30.789 1.00 96.56 101 MET A N 1
ATOM 779 C CA . MET A 1 101 ? -11.432 -35.174 30.970 1.00 96.56 101 MET A CA 1
ATOM 780 C C . MET A 1 101 ? -10.054 -34.774 31.494 1.00 96.56 101 MET A C 1
ATOM 782 O O . MET A 1 101 ? -9.361 -33.945 30.912 1.00 96.56 101 MET A O 1
ATOM 786 N N . LEU A 1 102 ? -9.615 -35.445 32.552 1.00 97.38 102 LEU A N 1
ATOM 787 C CA . LEU A 1 102 ? -8.222 -35.481 32.964 1.00 97.38 102 LEU A CA 1
ATOM 788 C C . LEU A 1 102 ? -7.538 -36.686 32.315 1.00 97.38 102 LEU A C 1
ATOM 790 O O . LEU A 1 102 ? -7.975 -37.821 32.507 1.00 97.38 102 LEU A O 1
ATOM 794 N N . VAL A 1 103 ? -6.452 -36.441 31.587 1.00 96.38 103 VAL A N 1
ATOM 795 C CA . VAL A 1 103 ? -5.582 -37.466 31.005 1.00 96.38 103 VAL A CA 1
ATOM 796 C C . VAL A 1 103 ? -4.243 -37.434 31.737 1.00 96.38 103 VAL A C 1
ATOM 798 O O . VAL A 1 103 ? -3.437 -36.521 31.559 1.00 96.38 103 VAL A O 1
ATOM 801 N N . LEU A 1 104 ? -4.009 -38.441 32.574 1.00 94.75 104 LEU A N 1
ATOM 802 C CA . LEU A 1 104 ? -2.760 -38.630 33.301 1.00 94.75 104 LEU A CA 1
ATOM 803 C C . LEU A 1 104 ? -1.890 -39.650 32.589 1.00 94.75 104 LEU A C 1
ATOM 805 O O . LEU A 1 104 ? -2.370 -40.726 32.242 1.00 94.75 104 LEU A O 1
ATOM 809 N N . TYR A 1 105 ? -0.606 -39.350 32.453 1.00 92.25 105 TYR A N 1
ATOM 810 C CA . TYR A 1 105 ? 0.416 -40.338 32.127 1.00 92.25 105 TYR A CA 1
ATOM 811 C C . TYR A 1 105 ? 1.401 -40.405 33.289 1.00 92.25 105 TYR A C 1
ATOM 813 O O . TYR A 1 105 ? 2.132 -39.448 33.512 1.00 92.25 105 TYR A O 1
ATOM 821 N N . GLU A 1 106 ? 1.390 -41.490 34.061 1.00 90.12 106 GLU A N 1
ATOM 822 C CA . GLU A 1 106 ? 2.123 -41.563 35.330 1.00 90.12 106 GLU A CA 1
ATOM 823 C C . GLU A 1 106 ? 2.849 -42.897 35.520 1.00 90.12 106 GLU A C 1
ATOM 825 O O . GLU A 1 106 ? 2.351 -43.974 35.167 1.00 90.12 106 GLU A O 1
ATOM 830 N N . ALA A 1 107 ? 4.010 -42.811 36.168 1.00 88.62 107 ALA A N 1
ATOM 831 C CA . ALA A 1 107 ? 4.683 -43.940 36.787 1.00 88.62 107 ALA A CA 1
ATOM 832 C C . ALA A 1 107 ? 3.876 -44.427 38.004 1.00 88.62 107 ALA A C 1
ATOM 834 O O . ALA A 1 107 ? 3.485 -43.636 38.862 1.00 88.62 107 ALA A O 1
ATOM 835 N N . THR A 1 108 ? 3.654 -45.737 38.112 1.00 87.38 108 THR A N 1
ATOM 836 C CA . THR A 1 108 ? 2.800 -46.331 39.161 1.00 87.38 108 THR A CA 1
ATOM 837 C C . THR A 1 108 ? 3.479 -47.385 40.027 1.00 87.38 108 THR A C 1
ATOM 839 O O . THR A 1 108 ? 2.867 -47.904 40.962 1.00 87.38 108 THR A O 1
ATOM 842 N N . GLY A 1 109 ? 4.751 -47.681 39.764 1.00 82.62 109 GLY A N 1
ATOM 843 C CA . GLY A 1 109 ? 5.546 -48.630 40.536 1.00 82.62 109 GLY A CA 1
ATOM 844 C C . GLY A 1 109 ? 6.881 -48.049 40.994 1.00 82.62 109 GLY A C 1
ATOM 845 O O . GLY A 1 109 ? 7.378 -47.053 40.463 1.00 82.62 109 GLY A O 1
ATOM 846 N N . LYS A 1 110 ? 7.438 -48.647 42.053 1.00 86.12 110 LYS A N 1
ATOM 847 C CA . LYS A 1 110 ? 8.733 -48.249 42.617 1.00 86.12 110 LYS A CA 1
ATOM 848 C C . LYS A 1 110 ? 9.840 -48.925 41.814 1.00 86.12 110 LYS A C 1
ATOM 850 O O . LYS A 1 110 ? 10.004 -50.140 41.913 1.00 86.12 110 LYS A O 1
ATOM 855 N N . THR A 1 111 ? 10.661 -48.153 41.103 1.00 80.31 111 THR A N 1
ATOM 856 C CA . THR A 1 111 ? 11.823 -48.704 40.389 1.00 80.31 111 THR A CA 1
ATOM 857 C C . THR A 1 111 ? 13.112 -47.998 40.774 1.00 80.31 111 THR A C 1
ATOM 859 O O . THR A 1 111 ? 13.194 -46.773 40.841 1.00 80.31 111 THR A O 1
ATOM 862 N N . ARG A 1 112 ? 14.178 -48.787 40.945 1.00 81.94 112 ARG A N 1
ATOM 863 C CA . ARG A 1 112 ? 15.517 -48.252 41.241 1.00 81.94 112 ARG A CA 1
ATOM 864 C C . ARG A 1 112 ? 16.033 -47.329 40.138 1.00 81.94 112 ARG A C 1
ATOM 866 O O . ARG A 1 112 ? 16.806 -46.423 40.417 1.00 81.94 112 ARG A O 1
ATOM 873 N N . SER A 1 113 ? 15.640 -47.570 38.888 1.00 78.75 113 SER A N 1
ATOM 874 C CA . SER A 1 113 ? 16.005 -46.723 37.750 1.00 78.75 113 SER A CA 1
ATOM 875 C C . SER A 1 113 ? 15.419 -45.321 37.868 1.00 78.75 113 SER A C 1
ATOM 877 O O . SER A 1 113 ? 16.123 -44.356 37.596 1.00 78.75 113 SER A O 1
ATOM 879 N N . VAL A 1 114 ? 14.164 -45.202 38.305 1.00 81.06 114 VAL A N 1
ATOM 880 C CA . VAL A 1 114 ? 13.520 -43.904 38.531 1.00 81.06 114 VAL A CA 1
ATOM 881 C C . VAL A 1 114 ? 14.163 -43.196 39.727 1.00 81.06 114 VAL A C 1
ATOM 883 O O . VAL A 1 114 ? 14.505 -42.022 39.613 1.00 81.06 114 VAL A O 1
ATOM 886 N N . ASP A 1 115 ? 14.455 -43.916 40.816 1.00 85.00 115 ASP A N 1
ATOM 887 C CA . ASP A 1 115 ? 15.134 -43.350 41.994 1.00 85.00 115 ASP A CA 1
ATOM 888 C C . ASP A 1 115 ? 16.531 -42.801 41.677 1.00 85.00 115 ASP A C 1
ATOM 890 O O . ASP A 1 115 ? 16.914 -41.746 42.174 1.00 85.00 115 ASP A O 1
ATOM 894 N N . LEU A 1 116 ? 17.300 -43.496 40.835 1.00 85.81 116 LEU A N 1
ATOM 895 C CA . LEU A 1 116 ? 18.644 -43.059 40.445 1.00 85.81 116 LEU A CA 1
ATOM 896 C C . LEU A 1 116 ? 18.638 -41.791 39.583 1.00 85.81 116 LEU A C 1
ATOM 898 O O . LEU A 1 116 ? 19.629 -41.062 39.582 1.00 85.81 116 LEU A O 1
ATOM 902 N N . VAL A 1 117 ? 17.556 -41.545 38.841 1.00 82.31 117 VAL A N 1
ATOM 903 C CA . VAL A 1 117 ? 17.439 -40.393 37.937 1.00 82.31 117 VAL A CA 1
ATOM 904 C C . VAL A 1 117 ? 16.770 -39.215 38.639 1.00 82.31 117 VAL A C 1
ATOM 906 O O . VAL A 1 117 ? 17.309 -38.111 38.631 1.00 82.31 117 VAL A O 1
ATOM 909 N N . PHE A 1 118 ? 15.617 -39.443 39.266 1.00 84.69 118 PHE A N 1
ATOM 910 C CA . PHE A 1 118 ? 14.780 -38.386 39.832 1.00 84.69 118 PHE A CA 1
ATOM 911 C C . PHE A 1 118 ? 14.881 -38.279 41.352 1.00 84.69 118 PHE A C 1
ATOM 913 O O . PHE A 1 118 ? 14.682 -37.194 41.885 1.00 84.69 118 PHE A O 1
ATOM 920 N N . GLY A 1 119 ? 15.287 -39.339 42.056 1.00 85.00 119 GLY A N 1
ATOM 921 C CA . GLY A 1 119 ? 15.441 -39.333 43.517 1.00 85.00 119 GLY A CA 1
ATOM 922 C C . GLY A 1 119 ? 16.536 -38.403 44.045 1.00 85.00 119 GLY A C 1
ATOM 923 O O . GLY A 1 119 ? 16.637 -38.210 45.254 1.00 85.00 119 GLY A O 1
ATOM 924 N N . LEU A 1 120 ? 17.338 -37.803 43.163 1.00 86.75 120 LEU A N 1
ATOM 925 C CA . LEU A 1 120 ? 18.294 -36.746 43.502 1.00 86.75 120 LEU A CA 1
ATOM 926 C C . LEU A 1 120 ? 17.683 -35.334 43.437 1.00 86.75 120 LEU A C 1
ATOM 928 O O . LEU A 1 120 ? 18.330 -34.377 43.858 1.00 86.75 120 LEU A O 1
ATOM 932 N N . LEU A 1 121 ? 16.467 -35.186 42.902 1.00 85.62 121 LEU A N 1
ATOM 933 C CA . LEU A 1 121 ? 15.765 -33.910 42.808 1.00 85.62 121 LEU A CA 1
ATOM 934 C C . LEU A 1 121 ? 14.993 -33.644 44.100 1.00 85.62 121 LEU A C 1
ATOM 936 O O . LEU A 1 121 ? 14.247 -34.495 44.575 1.00 85.62 121 LEU A O 1
ATOM 940 N N . GLU A 1 122 ? 15.112 -32.431 44.635 1.00 81.50 122 GLU A N 1
ATOM 941 C CA . GLU A 1 122 ? 14.398 -32.021 45.851 1.00 81.50 122 GLU A CA 1
ATOM 942 C C . GLU A 1 122 ? 12.872 -32.168 45.700 1.00 81.50 122 GLU A C 1
ATOM 944 O O . GLU A 1 122 ? 12.200 -32.670 46.598 1.00 81.50 122 GLU A O 1
ATOM 949 N N . GLY A 1 123 ? 12.337 -31.842 44.516 1.00 81.81 123 GLY A N 1
ATOM 950 C CA . GLY A 1 123 ? 10.913 -31.993 44.195 1.00 81.81 123 GLY A CA 1
ATOM 951 C C . GLY A 1 123 ? 10.396 -33.438 44.223 1.00 81.81 123 GLY A C 1
ATOM 952 O O . GLY A 1 123 ? 9.212 -33.649 44.466 1.00 81.81 123 GLY A O 1
ATOM 953 N N . TRP A 1 124 ? 11.264 -34.443 44.045 1.00 88.50 124 TRP A N 1
ATOM 954 C CA . TRP A 1 124 ? 10.868 -35.858 44.082 1.00 88.50 124 TRP A CA 1
ATOM 955 C C . TRP A 1 124 ? 10.394 -36.295 45.474 1.00 88.50 124 TRP A C 1
ATOM 957 O O . TRP A 1 124 ? 9.546 -37.171 45.597 1.00 88.50 124 TRP A O 1
ATOM 967 N N . TRP A 1 125 ? 10.895 -35.657 46.533 1.00 90.19 125 TRP A N 1
ATOM 968 C CA . TRP A 1 125 ? 10.576 -35.996 47.925 1.00 90.19 125 TRP A CA 1
ATOM 969 C C . TRP A 1 125 ? 9.670 -34.959 48.606 1.00 90.19 125 TRP A C 1
ATOM 971 O O . TRP A 1 125 ? 9.607 -34.912 49.831 1.00 90.19 125 TRP A O 1
ATOM 981 N N . LYS A 1 126 ? 8.969 -34.122 47.827 1.00 88.50 126 LYS A N 1
ATOM 982 C CA . LYS A 1 126 ? 8.181 -32.978 48.327 1.00 88.50 126 LYS A CA 1
ATOM 983 C C . LYS A 1 126 ? 6.874 -33.368 49.041 1.00 88.50 126 LYS A C 1
ATOM 985 O O . LYS A 1 126 ? 6.288 -32.545 49.735 1.00 88.50 126 LYS A O 1
ATOM 990 N N . PHE A 1 127 ? 6.394 -34.600 48.868 1.00 91.75 127 PHE A N 1
ATOM 991 C CA . PHE A 1 127 ? 5.098 -35.044 49.389 1.00 91.75 127 PHE A CA 1
ATOM 992 C C . PHE A 1 127 ? 5.016 -35.044 50.925 1.00 91.75 127 PHE A C 1
ATOM 994 O O . PHE A 1 127 ? 5.971 -35.397 51.613 1.00 91.75 127 PHE A O 1
ATOM 1001 N N . SER A 1 128 ? 3.845 -34.697 51.466 1.00 91.62 128 SER A N 1
ATOM 1002 C CA . SER A 1 128 ? 3.574 -34.704 52.912 1.00 91.62 128 SER A CA 1
ATOM 1003 C C . SER A 1 128 ? 2.240 -35.358 53.297 1.00 91.62 128 SER A C 1
ATOM 1005 O O . SER A 1 128 ? 1.864 -35.352 54.467 1.00 91.62 128 SER A O 1
ATOM 1007 N N . ASP A 1 129 ? 1.501 -35.902 52.332 1.00 92.62 129 ASP A N 1
ATOM 1008 C CA . ASP A 1 129 ? 0.252 -36.651 52.504 1.00 92.62 129 ASP A CA 1
ATOM 1009 C C . ASP A 1 129 ? 0.543 -38.135 52.776 1.00 92.62 129 ASP A C 1
ATOM 1011 O O . ASP A 1 129 ? 0.192 -39.024 51.995 1.00 92.62 129 ASP A O 1
ATOM 1015 N N . TYR A 1 130 ? 1.208 -38.403 53.904 1.00 91.25 130 TYR A N 1
ATOM 1016 C CA . TYR A 1 130 ? 1.736 -39.725 54.264 1.00 91.25 130 TYR A CA 1
ATOM 1017 C C . TYR A 1 130 ? 0.664 -40.823 54.368 1.00 91.25 130 TYR A C 1
ATOM 1019 O O . TYR A 1 130 ? 0.941 -41.996 54.125 1.00 91.25 130 TYR A O 1
ATOM 1027 N N . GLU A 1 131 ? -0.585 -40.460 54.656 1.00 88.38 131 GLU A N 1
ATOM 1028 C CA . GLU A 1 131 ? -1.735 -41.367 54.559 1.00 88.38 131 GLU A CA 1
ATOM 1029 C C . GLU A 1 131 ? -1.930 -41.956 53.150 1.00 88.38 131 GLU A C 1
ATOM 1031 O O . GLU A 1 131 ? -2.337 -43.112 53.011 1.00 88.38 131 GLU A O 1
ATOM 1036 N N . LEU A 1 132 ? -1.624 -41.191 52.100 1.00 88.75 132 LEU A N 1
ATOM 1037 C CA . LEU A 1 132 ? -1.725 -41.628 50.709 1.00 88.75 132 LEU A CA 1
ATOM 1038 C C . LEU A 1 132 ? -0.372 -42.143 50.184 1.00 88.75 132 LEU A C 1
ATOM 1040 O O . LEU A 1 132 ? -0.309 -43.221 49.573 1.00 88.75 132 LEU A O 1
ATOM 1044 N N . ARG A 1 133 ? 0.708 -41.412 50.481 1.00 93.56 133 ARG A N 1
ATOM 1045 C CA . ARG A 1 133 ? 2.100 -41.667 50.078 1.00 93.56 133 ARG A CA 1
ATOM 1046 C C . ARG A 1 133 ? 2.982 -41.881 51.318 1.00 93.56 133 ARG A C 1
ATOM 1048 O O . ARG A 1 133 ? 3.654 -40.954 51.749 1.00 93.56 133 ARG A O 1
ATOM 1055 N N . PRO A 1 134 ? 2.993 -43.082 51.926 1.00 86.62 134 PRO A N 1
ATOM 1056 C CA . PRO A 1 134 ? 3.631 -43.289 53.231 1.00 86.62 134 PRO A CA 1
ATOM 1057 C C . PRO A 1 134 ? 5.154 -43.153 53.212 1.00 86.62 134 PRO A C 1
ATOM 1059 O O . PRO A 1 134 ? 5.740 -42.718 54.198 1.00 86.62 134 PRO A O 1
ATOM 1062 N N . ASP A 1 135 ? 5.800 -43.550 52.117 1.00 88.75 135 ASP A N 1
ATOM 1063 C CA . ASP A 1 135 ? 7.259 -43.652 52.033 1.00 88.75 135 ASP A CA 1
ATOM 1064 C C . ASP A 1 135 ? 7.820 -43.392 50.623 1.00 88.75 135 ASP A C 1
ATOM 1066 O O . ASP A 1 135 ? 9.010 -43.601 50.389 1.00 88.75 135 ASP A O 1
ATOM 1070 N N . TYR A 1 136 ? 6.983 -42.998 49.656 1.00 92.25 136 TYR A N 1
ATOM 1071 C CA . TYR A 1 136 ? 7.385 -42.884 48.252 1.00 92.25 136 TYR A CA 1
ATOM 1072 C C . TYR A 1 136 ? 6.445 -41.968 47.443 1.00 92.25 136 TYR A C 1
ATOM 1074 O O . TYR A 1 136 ? 5.237 -42.012 47.690 1.00 92.25 136 TYR A O 1
ATOM 1082 N N . PRO A 1 137 ? 6.952 -41.187 46.464 1.00 89.88 137 PRO A N 1
ATOM 1083 C CA . PRO A 1 137 ? 6.155 -40.168 45.770 1.00 89.88 137 PRO A CA 1
ATOM 1084 C C . PRO A 1 137 ? 5.133 -40.716 44.768 1.00 89.88 137 PRO A C 1
ATOM 1086 O O . PRO A 1 137 ? 4.113 -40.073 44.525 1.00 89.88 137 PRO A O 1
ATOM 1089 N N . LEU A 1 138 ? 5.383 -41.893 44.187 1.00 91.56 138 LEU A N 1
ATOM 1090 C CA . LEU A 1 138 ? 4.491 -42.503 43.197 1.00 91.56 138 LEU A CA 1
ATOM 1091 C C . LEU A 1 138 ? 3.324 -43.257 43.852 1.00 91.56 138 LEU A C 1
ATOM 1093 O O . LEU A 1 138 ? 3.479 -43.912 44.887 1.00 91.56 138 LEU A O 1
ATOM 1097 N N . LEU A 1 139 ? 2.159 -43.215 43.203 1.00 91.44 139 LEU A N 1
ATOM 1098 C CA . LEU A 1 139 ? 0.956 -43.947 43.602 1.00 91.44 139 LEU A CA 1
ATOM 1099 C C . LEU A 1 139 ? 0.758 -45.189 42.735 1.00 91.44 139 LEU A C 1
ATOM 1101 O O . LEU A 1 139 ? 0.940 -45.137 41.523 1.00 91.44 139 LEU A O 1
ATOM 1105 N N . SER A 1 140 ? 0.300 -46.288 43.342 1.00 88.50 140 SER A N 1
ATOM 1106 C CA . SER A 1 140 ? -0.164 -47.444 42.567 1.00 88.50 140 SER A CA 1
ATOM 1107 C C . SER A 1 140 ? -1.410 -47.090 41.754 1.00 88.50 140 SER A C 1
ATOM 1109 O O . SER A 1 140 ? -2.122 -46.130 42.070 1.00 88.50 140 SER A O 1
ATOM 1111 N N . ARG A 1 141 ? -1.719 -47.899 40.735 1.00 87.12 141 ARG A N 1
ATOM 1112 C CA . ARG A 1 141 ? -2.928 -47.730 39.914 1.00 87.12 141 ARG A CA 1
ATOM 1113 C C . ARG A 1 141 ? -4.190 -47.661 40.785 1.00 87.12 141 ARG A C 1
ATOM 1115 O O . ARG A 1 141 ? -5.019 -46.774 40.601 1.00 87.12 141 ARG A O 1
ATOM 1122 N N . GLU A 1 142 ? -4.312 -48.527 41.790 1.00 86.12 142 GLU A N 1
ATOM 1123 C CA . GLU A 1 142 ? -5.458 -48.549 42.709 1.00 86.12 142 GLU A CA 1
ATOM 1124 C C . GLU A 1 142 ? -5.544 -47.275 43.553 1.00 86.12 142 GLU A C 1
ATOM 1126 O O . GLU A 1 142 ? -6.636 -46.747 43.765 1.00 86.12 142 GLU A O 1
ATOM 1131 N N . LYS A 1 143 ? -4.400 -46.757 44.017 1.00 91.62 143 LYS A N 1
ATOM 1132 C CA . LYS A 1 143 ? -4.354 -45.513 44.793 1.00 91.62 143 LYS A CA 1
ATOM 1133 C C . LYS A 1 143 ? -4.703 -44.292 43.945 1.00 91.62 143 LYS A C 1
ATOM 1135 O O . LYS A 1 143 ? -5.401 -43.417 44.449 1.00 91.62 143 LYS A O 1
ATOM 1140 N N . TRP A 1 144 ? -4.288 -44.255 42.676 1.00 93.06 144 TRP A N 1
ATOM 1141 C CA . TRP A 1 144 ? -4.733 -43.236 41.721 1.00 93.06 144 TRP A CA 1
ATOM 1142 C C . TRP A 1 144 ? -6.250 -43.275 41.523 1.00 93.06 144 TRP A C 1
ATOM 1144 O O . TRP A 1 144 ? -6.913 -42.251 41.661 1.00 93.06 144 TRP A O 1
ATOM 1154 N N . HIS A 1 145 ? -6.822 -44.460 41.278 1.00 92.12 145 HIS A N 1
ATOM 1155 C CA . HIS A 1 145 ? -8.278 -44.631 41.170 1.00 92.12 145 HIS A CA 1
ATOM 1156 C C . HIS A 1 145 ? -9.012 -44.165 42.427 1.00 92.12 145 HIS A C 1
ATOM 1158 O O . HIS A 1 145 ? -10.039 -43.496 42.327 1.00 92.12 145 HIS A O 1
ATOM 1164 N N . TYR A 1 146 ? -8.489 -44.512 43.604 1.00 91.94 146 TYR A N 1
ATOM 1165 C CA . TYR A 1 146 ? -9.054 -44.096 44.882 1.00 91.94 146 TYR A CA 1
ATOM 1166 C C . TYR A 1 146 ? -9.038 -42.572 45.041 1.00 91.94 146 TYR A C 1
ATOM 1168 O O . TYR A 1 146 ? -10.088 -41.978 45.277 1.00 91.94 146 TYR A O 1
ATOM 1176 N N . VAL A 1 147 ? -7.874 -41.932 44.879 1.00 94.31 147 VAL A N 1
ATOM 1177 C CA . VAL A 1 147 ? -7.743 -40.489 45.123 1.00 94.31 147 VAL A CA 1
ATOM 1178 C C . VAL A 1 147 ? -8.517 -39.662 44.096 1.00 94.31 147 VAL A C 1
ATOM 1180 O O . VAL A 1 147 ? -9.146 -38.691 44.491 1.00 94.31 147 VAL A O 1
ATOM 1183 N N . LEU A 1 148 ? -8.562 -40.076 42.824 1.00 94.81 148 LEU A N 1
ATOM 1184 C CA . LEU A 1 148 ? -9.361 -39.408 41.789 1.00 94.81 148 LEU A CA 1
ATOM 1185 C C . LEU A 1 148 ? -10.861 -39.458 42.113 1.00 94.81 148 LEU A C 1
ATOM 1187 O O . LEU A 1 148 ? -11.561 -38.456 41.995 1.00 94.81 148 LEU A O 1
ATOM 1191 N N . ARG A 1 149 ? -11.372 -40.605 42.576 1.00 91.12 149 ARG A N 1
ATOM 1192 C CA . ARG A 1 149 ? -12.784 -40.713 42.985 1.00 91.12 149 ARG A CA 1
ATOM 1193 C C . ARG A 1 149 ? -13.095 -39.860 44.209 1.00 91.12 149 ARG A C 1
ATOM 1195 O O . ARG A 1 149 ? -14.132 -39.206 44.251 1.00 91.12 149 ARG A O 1
ATOM 1202 N N . GLU A 1 150 ? -12.184 -39.838 45.178 1.00 90.38 150 GLU A N 1
ATOM 1203 C CA . GLU A 1 150 ? -12.287 -38.997 46.374 1.00 90.38 150 GLU A CA 1
ATOM 1204 C C . GLU A 1 150 ? -12.280 -37.494 46.054 1.00 90.38 150 GLU A C 1
ATOM 1206 O O . GLU A 1 150 ? -12.884 -36.719 46.791 1.00 90.38 150 GLU A O 1
ATOM 1211 N N . THR A 1 151 ? -11.626 -37.068 44.969 1.00 91.50 151 THR A N 1
ATOM 1212 C CA . THR A 1 151 ? -11.497 -35.653 44.574 1.00 91.50 151 THR A CA 1
ATOM 1213 C C . THR A 1 151 ? -12.474 -35.226 43.477 1.00 91.50 151 THR A C 1
ATOM 1215 O O . THR A 1 151 ? -12.282 -34.199 42.830 1.00 91.50 151 THR A O 1
ATOM 1218 N N . GLY A 1 152 ? -13.564 -35.974 43.289 1.00 88.88 152 GLY A N 1
ATOM 1219 C CA . GLY A 1 152 ? -14.662 -35.549 42.421 1.00 88.88 152 GLY A CA 1
ATOM 1220 C C . GLY A 1 152 ? -14.485 -35.912 40.948 1.00 88.88 152 GLY A C 1
ATOM 1221 O O . GLY A 1 152 ? -15.015 -35.207 40.086 1.00 88.88 152 GLY A O 1
ATOM 1222 N N . PHE A 1 153 ? -13.786 -37.014 40.661 1.00 94.00 153 PHE A N 1
ATOM 1223 C CA . PHE A 1 153 ? -13.765 -37.645 39.344 1.00 94.00 153 PHE A CA 1
ATOM 1224 C C . PHE A 1 153 ? -14.591 -38.943 39.305 1.00 94.00 153 PHE A C 1
ATOM 1226 O O . PHE A 1 153 ? -14.667 -39.715 40.261 1.00 94.00 153 PHE A O 1
ATOM 1233 N N . THR A 1 154 ? -15.183 -39.210 38.148 1.00 90.38 154 THR A N 1
ATOM 1234 C CA . THR A 1 154 ? -15.961 -40.398 37.780 1.00 90.38 154 THR A CA 1
ATOM 1235 C C . THR A 1 154 ? -15.359 -41.047 36.537 1.00 90.38 154 THR A C 1
ATOM 1237 O O . THR A 1 154 ? -14.411 -40.525 35.955 1.00 90.38 154 THR A O 1
ATOM 1240 N N . GLU A 1 155 ? -15.871 -42.223 36.155 1.00 88.75 155 GLU A N 1
ATOM 1241 C CA . GLU A 1 155 ? -15.447 -42.932 34.934 1.00 88.75 155 GLU A CA 1
ATOM 1242 C C . GLU A 1 155 ? -13.915 -43.062 34.814 1.00 88.75 155 GLU A C 1
ATOM 1244 O O . GLU A 1 155 ? -13.341 -42.901 33.744 1.00 88.75 155 GLU A O 1
ATOM 1249 N N . VAL A 1 156 ? -13.240 -43.333 35.939 1.00 90.75 156 VAL A N 1
ATOM 1250 C CA . VAL A 1 156 ? -11.784 -43.513 35.957 1.00 90.75 156 VAL A CA 1
ATOM 1251 C C . VAL A 1 156 ? -11.448 -44.820 35.246 1.00 90.75 156 VAL A C 1
ATOM 1253 O O . VAL A 1 156 ? -11.772 -45.905 35.739 1.00 90.75 156 VAL A O 1
ATOM 1256 N N . VAL A 1 157 ? -10.808 -44.707 34.088 1.00 87.88 157 VAL A N 1
ATOM 1257 C CA . VAL A 1 157 ? -10.392 -45.813 33.228 1.00 87.88 157 VAL A CA 1
ATOM 1258 C C . VAL A 1 157 ? -8.883 -45.769 33.060 1.00 87.88 157 VAL A C 1
ATOM 1260 O O . VAL A 1 157 ? -8.270 -44.715 32.921 1.00 87.88 157 VAL A O 1
ATOM 1263 N N . THR A 1 158 ? -8.272 -46.943 33.046 1.00 85.44 158 THR A N 1
ATOM 1264 C CA . THR A 1 158 ? -6.859 -47.110 32.726 1.00 85.44 158 THR A CA 1
ATOM 1265 C C . THR A 1 158 ? -6.773 -47.780 31.358 1.00 85.44 158 THR A C 1
ATOM 1267 O O . THR A 1 158 ? -7.347 -48.854 31.177 1.00 85.44 158 THR A O 1
ATOM 1270 N N . MET A 1 159 ? -6.145 -47.125 30.376 1.00 77.62 159 MET A N 1
ATOM 1271 C CA . MET A 1 159 ? -6.052 -47.652 29.004 1.00 77.62 159 MET A CA 1
ATOM 1272 C C . MET A 1 159 ? -4.983 -48.761 28.911 1.00 77.62 159 MET A C 1
ATOM 1274 O O . MET A 1 159 ? -4.026 -48.730 29.684 1.00 77.62 159 MET A O 1
ATOM 1278 N N . PRO A 1 160 ? -5.179 -49.784 28.051 1.00 58.41 160 PRO A N 1
ATOM 1279 C CA . PRO A 1 160 ? -4.799 -51.159 28.375 1.00 58.41 160 PRO A CA 1
ATOM 1280 C C . PRO A 1 160 ? -3.314 -51.476 28.174 1.00 58.41 160 PRO A C 1
ATOM 1282 O O . PRO A 1 160 ? -2.630 -50.875 27.348 1.00 58.41 160 PRO A O 1
ATOM 1285 N N . GLU A 1 161 ? -2.857 -52.504 28.892 1.00 54.16 161 GLU A N 1
ATOM 1286 C CA . GLU A 1 161 ? -1.590 -53.194 28.645 1.00 54.16 161 GLU A CA 1
ATOM 1287 C C . GLU A 1 161 ? -1.596 -53.781 27.230 1.00 54.16 161 GLU A C 1
ATOM 1289 O O . GLU A 1 161 ? -2.364 -54.690 26.914 1.00 54.16 161 GLU A O 1
ATOM 1294 N N . VAL A 1 162 ? -0.755 -53.237 26.352 1.00 47.19 162 VAL A N 1
ATOM 1295 C CA . VAL A 1 162 ? -0.547 -53.786 25.012 1.00 47.19 162 VAL A CA 1
ATOM 1296 C C . VAL A 1 162 ? 0.183 -55.124 25.161 1.00 47.19 162 VAL A C 1
ATOM 1298 O O . VAL A 1 162 ? 1.311 -55.160 25.662 1.00 47.19 162 VAL A O 1
ATOM 1301 N N . GLU A 1 163 ? -0.446 -56.225 24.734 1.00 44.50 163 GLU A N 1
ATOM 1302 C CA . GLU A 1 163 ? 0.197 -57.545 24.666 1.00 44.50 163 GLU A CA 1
ATOM 1303 C C . GLU A 1 163 ? 1.536 -57.435 23.913 1.00 44.50 163 GLU A C 1
ATOM 1305 O O . GLU A 1 163 ? 1.577 -57.059 22.742 1.00 44.50 163 GLU A O 1
ATOM 1310 N N . GLY A 1 164 ? 2.644 -57.750 24.596 1.00 53.06 164 GLY A N 1
ATOM 1311 C CA . GLY A 1 164 ? 3.997 -57.736 24.025 1.00 53.06 164 GLY A CA 1
ATOM 1312 C C . GLY A 1 164 ? 4.915 -56.588 24.467 1.00 53.06 164 GLY A C 1
ATOM 1313 O O . GLY A 1 164 ? 6.059 -56.543 24.014 1.00 53.06 164 GLY A O 1
ATOM 1314 N N . MET A 1 165 ? 4.482 -55.685 25.357 1.00 49.94 165 MET A N 1
ATOM 1315 C CA . MET A 1 165 ? 5.396 -54.714 25.977 1.00 49.94 165 MET A CA 1
ATOM 1316 C C . MET A 1 165 ? 6.336 -55.368 27.005 1.00 49.94 165 MET A C 1
ATOM 1318 O O . MET A 1 165 ? 5.945 -56.252 27.763 1.00 49.94 165 MET A O 1
ATOM 1322 N N . ALA A 1 166 ? 7.595 -54.919 27.036 1.00 51.34 166 ALA A N 1
ATOM 1323 C CA . ALA A 1 166 ? 8.589 -55.367 28.009 1.00 51.34 166 ALA A CA 1
ATOM 1324 C C . ALA A 1 166 ? 8.140 -55.049 29.450 1.00 51.34 166 ALA A C 1
ATOM 1326 O O . ALA A 1 166 ? 7.627 -53.961 29.696 1.00 51.34 166 ALA A O 1
ATOM 1327 N N . GLU A 1 167 ? 8.406 -55.948 30.408 1.00 50.38 167 GLU A N 1
ATOM 1328 C CA . GLU A 1 167 ? 8.056 -55.818 31.842 1.00 50.38 167 GLU A CA 1
ATOM 1329 C C . GLU A 1 167 ? 8.430 -54.446 32.445 1.00 50.38 167 GLU A C 1
ATOM 1331 O O . GLU A 1 167 ? 7.717 -53.918 33.289 1.00 50.38 167 GLU A O 1
ATOM 1336 N N . VAL A 1 168 ? 9.497 -53.810 31.954 1.00 49.28 168 VAL A N 1
ATOM 1337 C CA . VAL A 1 168 ? 9.977 -52.489 32.404 1.00 49.28 168 VAL A CA 1
ATOM 1338 C C . VAL A 1 168 ? 9.038 -51.332 32.010 1.00 49.28 168 VAL A C 1
ATOM 1340 O O . VAL A 1 168 ? 9.023 -50.301 32.676 1.00 49.28 168 VAL A O 1
ATOM 1343 N N . LEU A 1 169 ? 8.234 -51.490 30.952 1.00 49.84 169 LEU A N 1
ATOM 1344 C CA . LEU A 1 169 ? 7.220 -50.518 30.515 1.00 49.84 169 LEU A CA 1
ATOM 1345 C C . LEU A 1 169 ? 5.847 -50.761 31.165 1.00 49.84 169 LEU A C 1
ATOM 1347 O O . LEU A 1 169 ? 4.966 -49.916 31.040 1.00 49.84 169 LEU A O 1
ATOM 1351 N N . SER A 1 170 ? 5.668 -51.875 31.886 1.00 55.44 170 SER A N 1
ATOM 1352 C CA . SER A 1 170 ? 4.390 -52.231 32.527 1.00 55.44 170 SER A CA 1
ATOM 1353 C C . SER A 1 170 ? 4.017 -51.334 33.719 1.00 55.44 170 SER A C 1
ATOM 1355 O O . SER A 1 170 ? 2.868 -51.331 34.159 1.00 55.44 170 SER A O 1
ATOM 1357 N N . GLU A 1 171 ? 4.949 -50.519 34.224 1.00 70.38 171 GLU A N 1
ATOM 1358 C CA . GLU A 1 171 ? 4.725 -49.652 35.389 1.00 70.38 171 GLU A CA 1
ATOM 1359 C C . GLU A 1 171 ? 4.379 -48.191 35.041 1.00 70.38 171 GLU A C 1
ATOM 1361 O O . GLU A 1 171 ? 4.140 -47.393 35.946 1.00 70.38 171 GLU A O 1
ATOM 1366 N N . GLN A 1 172 ? 4.308 -47.827 33.757 1.00 80.38 172 GLN A N 1
ATOM 1367 C CA . GLN A 1 172 ? 3.771 -46.543 33.286 1.00 80.38 172 GLN A CA 1
ATOM 1368 C C . GLN A 1 172 ? 2.350 -46.749 32.777 1.00 80.38 172 GLN A C 1
ATOM 1370 O O . GLN A 1 172 ? 2.058 -47.759 32.139 1.00 80.38 172 GLN A O 1
ATOM 1375 N N . THR A 1 173 ? 1.453 -45.805 33.042 1.00 83.69 173 THR A N 1
ATOM 1376 C CA . THR A 1 173 ? 0.060 -45.972 32.634 1.00 83.69 173 THR A CA 1
ATOM 1377 C C . THR A 1 173 ? -0.600 -44.666 32.241 1.00 83.69 173 THR A C 1
ATOM 1379 O O . THR A 1 173 ? -0.323 -43.615 32.817 1.00 83.69 173 THR A O 1
ATOM 1382 N N . VAL A 1 174 ? -1.531 -44.760 31.289 1.00 90.62 174 VAL A N 1
ATOM 1383 C CA . VAL A 1 174 ? -2.467 -43.679 30.984 1.00 90.62 174 VAL A CA 1
ATOM 1384 C C . VAL A 1 174 ? -3.747 -43.899 31.784 1.00 90.62 174 VAL A C 1
ATOM 1386 O O . VAL A 1 174 ? -4.387 -44.948 31.667 1.00 90.62 174 VAL A O 1
ATOM 1389 N N . ILE A 1 175 ? -4.107 -42.924 32.612 1.00 92.75 175 ILE A N 1
ATOM 1390 C CA . ILE A 1 175 ? -5.351 -42.902 33.382 1.00 92.75 175 ILE A CA 1
ATOM 1391 C C . ILE A 1 175 ? -6.195 -41.761 32.836 1.00 92.75 175 ILE A C 1
ATOM 1393 O O . ILE A 1 175 ? -5.762 -40.613 32.835 1.00 92.75 175 ILE A O 1
ATOM 1397 N N . VAL A 1 176 ? -7.400 -42.078 32.383 1.00 94.06 176 VAL A N 1
ATOM 1398 C CA . VAL A 1 176 ? -8.388 -41.091 31.954 1.00 94.06 176 VAL A CA 1
ATOM 1399 C C . VAL A 1 176 ? -9.481 -41.049 33.006 1.00 94.06 176 VAL A C 1
ATOM 1401 O O . VAL A 1 176 ? -10.006 -42.088 33.402 1.00 94.06 176 VAL A O 1
ATOM 1404 N N . ALA A 1 177 ? -9.805 -39.859 33.486 1.00 94.62 177 ALA A N 1
ATOM 1405 C CA . ALA A 1 177 ? -10.835 -39.649 34.490 1.00 94.62 177 ALA A CA 1
ATOM 1406 C C . ALA A 1 177 ? -11.734 -38.494 34.066 1.00 94.62 177 ALA A C 1
ATOM 1408 O O . ALA A 1 177 ? -11.254 -37.471 33.584 1.00 94.62 177 ALA A O 1
ATOM 1409 N N . LYS A 1 178 ? -13.040 -38.643 34.259 1.00 93.81 178 LYS A N 1
ATOM 1410 C CA . LYS A 1 178 ? -14.022 -37.622 33.909 1.00 93.81 178 LYS A CA 1
ATOM 1411 C C . LYS A 1 178 ? -14.399 -36.819 35.143 1.00 93.81 178 LYS A C 1
ATOM 1413 O O . LYS A 1 178 ? -14.627 -37.393 36.202 1.00 93.81 178 LYS A O 1
ATOM 1418 N N . ALA A 1 179 ? -14.492 -35.505 35.037 1.00 90.44 179 ALA A N 1
ATOM 1419 C CA . ALA A 1 179 ? -15.027 -34.670 36.104 1.00 90.44 179 ALA A CA 1
ATOM 1420 C C . ALA A 1 179 ? -16.457 -35.125 36.477 1.00 90.44 179 ALA A C 1
ATOM 1422 O O . ALA A 1 179 ? -17.319 -35.229 35.602 1.00 90.44 179 ALA A O 1
ATOM 1423 N N . SER A 1 180 ? -16.718 -35.426 37.759 1.00 79.88 180 SER A N 1
ATOM 1424 C CA . SER A 1 180 ? -18.068 -35.771 38.237 1.00 79.88 180 SER A CA 1
ATOM 1425 C C . SER A 1 180 ? -19.044 -34.643 37.910 1.00 79.88 180 SER A C 1
ATOM 1427 O O . SER A 1 180 ? -18.680 -33.493 38.156 1.00 79.88 180 SER A O 1
ATOM 1429 N N . PRO A 1 181 ? -20.272 -34.927 37.436 1.00 64.00 181 PRO A N 1
ATOM 1430 C CA . PRO A 1 181 ? -21.275 -33.895 37.207 1.00 64.00 181 PRO A CA 1
ATOM 1431 C C . PRO A 1 181 ? -21.514 -33.127 38.502 1.00 64.00 181 PRO A C 1
ATOM 1433 O O . PRO A 1 181 ? -21.946 -33.702 39.506 1.00 64.00 181 PRO A O 1
ATOM 1436 N N . THR A 1 182 ? -21.199 -31.840 38.503 1.00 55.03 182 THR A N 1
ATOM 1437 C CA . THR A 1 182 ? -21.520 -30.977 39.630 1.00 55.03 182 THR A CA 1
ATOM 1438 C C . THR A 1 182 ? -23.033 -30.782 39.589 1.00 55.03 182 THR A C 1
ATOM 1440 O O . THR A 1 182 ? -23.569 -30.337 38.577 1.00 55.03 182 THR A O 1
ATOM 1443 N N . THR A 1 183 ? -23.763 -31.190 40.636 1.00 41.28 183 THR A N 1
ATOM 1444 C CA . THR A 1 183 ? -25.190 -30.849 40.735 1.00 41.28 183 THR A CA 1
ATOM 1445 C C . THR A 1 183 ? -25.262 -29.335 40.658 1.00 41.28 183 THR A C 1
ATOM 1447 O O . THR A 1 183 ? -24.733 -28.664 41.540 1.00 41.28 183 THR A O 1
ATOM 1450 N N . LEU A 1 184 ? -25.844 -28.831 39.575 1.00 37.41 184 LEU A N 1
ATOM 1451 C CA . LEU A 1 184 ? -25.990 -27.416 39.293 1.00 37.41 184 LEU A CA 1
ATOM 1452 C C . LEU A 1 184 ? -26.668 -26.722 40.491 1.00 37.41 184 LEU A C 1
ATOM 1454 O O . LEU A 1 184 ? -27.891 -26.624 40.549 1.00 37.41 184 LEU A O 1
ATOM 1458 N N . GLU A 1 185 ? -25.891 -26.119 41.391 1.00 34.19 185 GLU A N 1
ATOM 1459 C CA . GLU A 1 185 ? -26.032 -24.672 41.423 1.00 34.19 185 GLU A CA 1
ATOM 1460 C C . GLU A 1 185 ? -25.567 -24.248 40.046 1.00 34.19 185 GLU A C 1
ATOM 1462 O O . GLU A 1 185 ? -24.392 -24.372 39.710 1.00 34.19 185 GLU A O 1
ATOM 1467 N N . GLN A 1 186 ? -26.533 -23.921 39.190 1.00 31.00 186 GLN A N 1
ATOM 1468 C CA . GLN A 1 186 ? -26.236 -23.315 37.916 1.00 31.00 186 GLN A CA 1
ATOM 1469 C C . GLN A 1 186 ? -25.252 -22.184 38.221 1.00 31.00 186 GLN A C 1
ATOM 1471 O O . GLN A 1 186 ? -25.654 -21.144 38.743 1.00 31.00 186 GLN A O 1
ATOM 1476 N N . ILE A 1 187 ? -23.988 -22.331 37.823 1.00 39.16 187 ILE A N 1
ATOM 1477 C CA . ILE A 1 187 ? -23.353 -21.189 37.195 1.00 39.16 187 ILE A CA 1
ATOM 1478 C C . ILE A 1 187 ? -24.172 -21.038 35.914 1.00 39.16 187 ILE A C 1
ATOM 1480 O O . ILE A 1 187 ? -23.842 -21.568 34.861 1.00 39.16 187 ILE A O 1
ATOM 1484 N N . GLN A 1 188 ? -25.339 -20.394 36.041 1.00 37.50 188 GLN A N 1
ATOM 1485 C CA . GLN A 1 188 ? -25.830 -19.556 34.972 1.00 37.50 188 GLN A CA 1
ATOM 1486 C C . GLN A 1 188 ? -24.582 -18.777 34.583 1.00 37.50 188 GLN A C 1
ATOM 1488 O O . GLN A 1 188 ? -24.043 -18.065 35.439 1.00 37.50 188 GLN A O 1
ATOM 1493 N N . GLU A 1 189 ? -24.081 -18.938 33.354 1.00 45.28 189 GLU A N 1
ATOM 1494 C CA . GLU A 1 189 ? -23.378 -17.812 32.756 1.00 45.28 189 GLU A CA 1
ATOM 1495 C C . GLU A 1 189 ? -24.285 -16.629 33.059 1.00 45.28 189 GLU A C 1
ATOM 1497 O O . GLU A 1 189 ? -25.458 -16.623 32.667 1.00 45.28 189 GLU A O 1
ATOM 1502 N N . LYS A 1 190 ? -23.828 -15.745 33.953 1.00 56.59 190 LYS A N 1
ATOM 1503 C CA . LYS A 1 190 ? -24.640 -14.601 34.330 1.00 56.59 190 LYS A CA 1
ATOM 1504 C C . LYS A 1 190 ? -24.946 -13.927 33.011 1.00 56.59 190 LYS A C 1
ATOM 1506 O O . LYS A 1 190 ? -24.002 -13.571 32.308 1.00 56.59 190 LYS A O 1
ATOM 1511 N N . ALA A 1 191 ? -26.235 -13.832 32.688 1.00 70.31 191 ALA A N 1
ATOM 1512 C CA . ALA A 1 191 ? -26.691 -13.212 31.460 1.00 70.31 191 ALA A CA 1
ATOM 1513 C C . ALA A 1 191 ? -25.892 -11.925 31.248 1.00 70.31 191 ALA A C 1
ATOM 1515 O O . ALA A 1 191 ? -25.830 -11.070 32.143 1.00 70.31 191 ALA A O 1
ATOM 1516 N N . LYS A 1 192 ? -25.202 -11.839 30.114 1.00 85.81 192 LYS A N 1
ATOM 1517 C CA . LYS A 1 192 ? -24.333 -10.721 29.793 1.00 85.81 192 LYS A CA 1
ATOM 1518 C C . LYS A 1 192 ? -25.210 -9.481 29.720 1.00 85.81 192 LYS A C 1
ATOM 1520 O O . LYS A 1 192 ? -26.277 -9.468 29.099 1.00 85.81 192 LYS A O 1
ATOM 1525 N N . GLY A 1 193 ? -24.778 -8.431 30.410 1.00 89.19 193 GLY A N 1
ATOM 1526 C CA . GLY A 1 193 ? -25.447 -7.143 30.344 1.00 89.19 193 GLY A CA 1
ATOM 1527 C C . GLY A 1 193 ? -25.131 -6.458 29.020 1.00 89.19 193 GLY A C 1
ATOM 1528 O O . GLY A 1 193 ? -23.959 -6.303 28.675 1.00 89.19 193 GLY A O 1
ATOM 1529 N N . TRP A 1 194 ? -26.163 -5.998 28.320 1.00 93.00 194 TRP A N 1
ATOM 1530 C CA . TRP A 1 194 ? -26.042 -5.175 27.120 1.00 93.00 194 TRP A CA 1
ATOM 1531 C C . TRP A 1 194 ? -26.675 -3.811 27.350 1.00 93.00 194 TRP A C 1
ATOM 1533 O O . TRP A 1 194 ? -27.821 -3.717 27.790 1.00 93.00 194 TRP A O 1
ATOM 1543 N N . LEU A 1 195 ? -25.946 -2.747 27.027 1.00 95.00 195 LEU A N 1
ATOM 1544 C CA . LEU A 1 195 ? -26.475 -1.386 26.999 1.00 95.00 195 LEU A CA 1
ATOM 1545 C C . LEU A 1 195 ? -26.670 -0.963 25.546 1.00 95.00 195 LEU A C 1
ATOM 1547 O O . LEU A 1 195 ? -25.700 -0.838 24.805 1.00 95.00 195 LEU A O 1
ATOM 1551 N N . ILE A 1 196 ? -27.910 -0.729 25.134 1.00 96.75 196 ILE A N 1
ATOM 1552 C CA . ILE A 1 196 ? -28.240 -0.362 23.756 1.00 96.75 196 ILE A CA 1
ATOM 1553 C C . ILE A 1 196 ? -28.810 1.051 23.769 1.00 96.75 196 ILE A C 1
ATOM 1555 O O . ILE A 1 196 ? -29.913 1.283 24.268 1.00 96.75 196 ILE A O 1
ATOM 1559 N N . LEU A 1 197 ? -28.064 2.001 23.212 1.00 96.25 197 LEU A N 1
ATOM 1560 C CA . LEU A 1 197 ? -28.549 3.352 22.954 1.00 96.25 197 LEU A CA 1
ATOM 1561 C C . LEU A 1 197 ? -29.436 3.275 21.710 1.00 96.25 197 LEU A C 1
ATOM 1563 O O . LEU A 1 197 ? -28.959 3.342 20.580 1.00 96.25 197 LEU A O 1
ATOM 1567 N N . ALA A 1 198 ? -30.718 3.009 21.942 1.00 95.25 198 ALA A N 1
ATOM 1568 C CA . ALA A 1 198 ? -31.677 2.593 20.936 1.00 95.25 198 ALA A CA 1
ATOM 1569 C C . ALA A 1 198 ? -32.184 3.772 20.106 1.00 95.25 198 ALA A C 1
ATOM 1571 O O . ALA A 1 198 ? -32.615 4.794 20.646 1.00 95.25 198 ALA A O 1
ATOM 1572 N N . ASP A 1 199 ? -32.158 3.583 18.792 1.00 92.62 199 ASP A N 1
ATOM 1573 C CA . ASP A 1 199 ? -32.718 4.488 17.800 1.00 92.62 199 ASP A CA 1
ATOM 1574 C C . ASP A 1 199 ? -34.257 4.486 17.805 1.00 92.62 199 ASP A C 1
ATOM 1576 O O . ASP A 1 199 ? -34.932 3.599 18.346 1.00 92.62 199 ASP A O 1
ATOM 1580 N N . SER A 1 200 ? -34.812 5.505 17.162 1.00 89.50 200 SER A N 1
ATOM 1581 C CA . SER A 1 200 ? -36.233 5.760 16.987 1.00 89.50 200 SER A CA 1
ATOM 1582 C C . SER A 1 200 ? -36.874 4.855 15.931 1.00 89.50 200 SER A C 1
ATOM 1584 O O . SER A 1 200 ? -38.079 4.601 16.009 1.00 89.50 200 SER A O 1
ATOM 1586 N N . GLN A 1 201 ? -36.084 4.324 14.990 1.00 87.69 201 GLN A N 1
ATOM 1587 C CA . GLN A 1 201 ? -36.544 3.474 13.884 1.00 87.69 201 GLN A CA 1
ATOM 1588 C C . GLN A 1 201 ? -36.817 2.031 14.343 1.00 87.69 201 GLN A C 1
ATOM 1590 O O . GLN A 1 201 ? -37.675 1.345 13.789 1.00 87.69 201 GLN A O 1
ATOM 1595 N N . GLY A 1 202 ? -36.161 1.593 15.419 1.00 92.75 202 GLY A N 1
ATOM 1596 C CA . GLY A 1 202 ? -36.397 0.325 16.095 1.00 92.75 202 GLY A CA 1
ATOM 1597 C C . GLY A 1 202 ? -35.331 -0.743 15.863 1.00 92.75 202 GLY A C 1
ATOM 1598 O O . GLY A 1 202 ? -35.590 -1.889 16.240 1.00 92.75 202 GLY A O 1
ATOM 1599 N N . ILE A 1 203 ? -34.156 -0.412 15.314 1.00 95.19 203 ILE A N 1
ATOM 1600 C CA . ILE A 1 203 ? -33.052 -1.374 15.127 1.00 95.19 203 ILE A CA 1
ATOM 1601 C C . ILE A 1 203 ? -32.610 -1.908 16.495 1.00 95.19 203 ILE A C 1
ATOM 1603 O O . ILE A 1 203 ? -32.653 -3.115 16.744 1.00 95.19 203 ILE A O 1
ATOM 1607 N N . GLY A 1 204 ? -32.307 -1.012 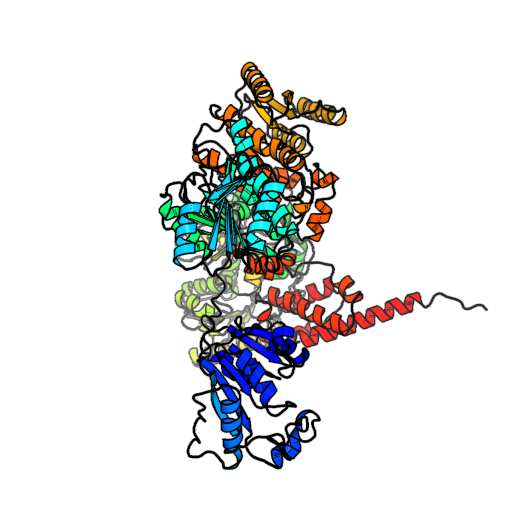17.440 1.00 95.88 204 GLY A N 1
ATOM 1608 C CA . GLY A 1 204 ? -31.887 -1.376 18.796 1.00 95.88 204 GLY A CA 1
ATOM 1609 C C . GLY A 1 204 ? -32.943 -2.176 19.572 1.00 95.88 204 GLY A C 1
ATOM 1610 O O . GLY A 1 204 ? -32.605 -3.076 20.340 1.00 95.88 204 GLY A O 1
ATOM 1611 N N . LYS A 1 205 ? -34.239 -1.918 19.333 1.00 95.94 205 LYS A N 1
ATOM 1612 C CA . LYS A 1 205 ? -35.339 -2.704 19.928 1.00 95.94 205 LYS A CA 1
ATOM 1613 C C . LYS A 1 205 ? -35.387 -4.130 19.382 1.00 95.94 205 LYS A C 1
ATOM 1615 O O . LYS A 1 205 ? -35.642 -5.056 20.151 1.00 95.94 205 LYS A O 1
ATOM 1620 N N . HIS A 1 206 ? -35.186 -4.314 18.078 1.00 96.75 206 HIS A N 1
ATOM 1621 C CA . HIS A 1 206 ? -35.152 -5.645 17.471 1.00 96.75 206 HIS A CA 1
ATOM 1622 C C . HIS A 1 206 ? -33.921 -6.424 17.926 1.00 96.75 206 HIS A C 1
ATOM 1624 O O . HIS A 1 206 ? -34.080 -7.558 18.378 1.00 96.75 206 HIS A O 1
ATOM 1630 N N . LEU A 1 207 ? -32.750 -5.780 17.955 1.00 96.94 207 LEU A N 1
ATOM 1631 C CA . LEU A 1 207 ? -31.536 -6.372 18.510 1.00 96.94 207 LEU A CA 1
ATOM 1632 C C . LEU A 1 207 ? -31.753 -6.847 19.954 1.00 96.94 207 LEU A C 1
ATOM 1634 O O . LEU A 1 207 ? -31.445 -7.989 20.286 1.00 96.94 207 LEU A O 1
ATOM 1638 N N . ALA A 1 208 ? -32.348 -6.007 20.808 1.00 95.50 208 ALA A N 1
ATOM 1639 C CA . ALA A 1 208 ? -32.632 -6.376 22.192 1.00 95.50 208 ALA A CA 1
ATOM 1640 C C . ALA A 1 208 ? -33.555 -7.597 22.304 1.00 95.50 208 ALA A C 1
ATOM 1642 O O . ALA A 1 208 ? -33.350 -8.442 23.171 1.00 95.50 208 ALA A O 1
ATOM 1643 N N . ARG A 1 209 ? -34.560 -7.739 21.425 1.00 95.50 209 ARG A N 1
ATOM 1644 C CA . ARG A 1 209 ? -35.414 -8.943 21.396 1.00 95.50 209 ARG A CA 1
ATOM 1645 C C . ARG A 1 209 ? -34.614 -10.194 21.045 1.00 95.50 209 ARG A C 1
ATOM 1647 O O . ARG A 1 209 ? -34.859 -11.233 21.651 1.00 95.50 209 ARG A O 1
ATOM 1654 N N . GLN A 1 210 ? -33.678 -10.097 20.104 1.00 95.06 210 GLN A N 1
ATOM 1655 C CA . GLN A 1 210 ? -32.832 -11.221 19.695 1.00 95.06 210 GLN A CA 1
ATOM 1656 C C . GLN A 1 210 ? -31.859 -11.620 20.803 1.00 95.06 210 GLN A C 1
ATOM 1658 O O . GLN A 1 210 ? -31.825 -12.787 21.184 1.00 95.06 210 GLN A O 1
ATOM 1663 N N . LEU A 1 211 ? -31.167 -10.651 21.403 1.00 92.38 211 LEU A N 1
ATOM 1664 C CA . LEU A 1 211 ? -30.286 -10.866 22.554 1.00 92.38 211 LEU A CA 1
ATOM 1665 C C . LEU A 1 211 ? -31.041 -11.477 23.746 1.00 92.38 211 LEU A C 1
ATOM 1667 O O . LEU A 1 211 ? -30.621 -12.490 24.299 1.00 92.38 211 LEU A O 1
ATOM 1671 N N . ASN A 1 212 ? -32.218 -10.943 24.083 1.00 91.81 212 ASN A N 1
ATOM 1672 C CA . ASN A 1 212 ? -33.060 -11.514 25.137 1.00 91.81 212 ASN A CA 1
ATOM 1673 C C . ASN A 1 212 ? -33.531 -12.944 24.794 1.00 91.81 212 ASN A C 1
ATOM 1675 O O . ASN A 1 212 ? -33.701 -13.764 25.694 1.00 91.81 212 ASN A O 1
ATOM 1679 N N . SER A 1 213 ? -33.740 -13.269 23.510 1.00 91.06 213 SER A N 1
ATOM 1680 C CA . SER A 1 213 ? -34.164 -14.614 23.082 1.00 91.06 213 SER A CA 1
ATOM 1681 C C . SER A 1 213 ? -33.085 -15.684 23.268 1.00 91.06 213 SER A C 1
ATOM 1683 O O . SER A 1 213 ? -33.424 -16.852 23.451 1.00 91.06 213 SER A O 1
ATOM 1685 N N . VAL A 1 214 ? -31.809 -15.281 23.285 1.00 89.12 214 VAL A N 1
ATOM 1686 C CA . VAL A 1 214 ? -30.663 -16.154 23.586 1.00 89.12 214 VAL A CA 1
ATOM 1687 C C . VAL A 1 214 ? -30.224 -16.074 25.055 1.00 89.12 214 VAL A C 1
ATOM 1689 O O . VAL A 1 214 ? -29.210 -16.652 25.425 1.00 89.12 214 VAL A O 1
ATOM 1692 N N . GLY A 1 215 ? -31.020 -15.422 25.911 1.00 87.00 215 GLY A N 1
ATOM 1693 C CA . GLY A 1 215 ? -30.831 -15.408 27.364 1.00 87.00 215 GLY A CA 1
ATOM 1694 C C . GLY A 1 215 ? -30.049 -14.216 27.921 1.00 87.00 215 GLY A C 1
ATOM 1695 O O . GLY A 1 215 ? -29.801 -14.192 29.125 1.00 87.00 215 GLY A O 1
ATOM 1696 N N . GLU A 1 216 ? -29.697 -13.227 27.096 1.00 90.38 216 GLU A N 1
ATOM 1697 C CA . GLU A 1 216 ? -28.969 -12.028 27.530 1.00 90.38 216 GLU A CA 1
ATOM 1698 C C . GLU A 1 216 ? -29.891 -10.971 28.159 1.00 90.38 216 GLU A C 1
ATOM 1700 O O . GLU A 1 216 ? -31.108 -10.998 27.972 1.00 90.38 216 GLU A O 1
ATOM 1705 N N . VAL A 1 217 ? -29.326 -10.014 28.909 1.00 90.38 217 VAL A N 1
ATOM 1706 C CA . VAL A 1 217 ? -30.100 -8.937 29.556 1.00 90.38 217 VAL A CA 1
ATOM 1707 C C . VAL A 1 217 ? -29.790 -7.598 28.904 1.00 90.38 217 VAL A C 1
ATOM 1709 O O . VAL A 1 217 ? -28.704 -7.045 29.070 1.00 90.38 217 VAL A O 1
ATOM 1712 N N . CYS A 1 218 ? -30.780 -7.035 28.215 1.00 92.81 218 CYS A N 1
ATOM 1713 C CA . CYS A 1 218 ? -30.645 -5.743 27.548 1.00 92.81 218 CYS A CA 1
ATOM 1714 C C . CYS A 1 218 ? -31.244 -4.594 28.365 1.00 92.81 218 CYS A C 1
ATOM 1716 O O . CYS A 1 218 ? -32.376 -4.676 28.841 1.00 92.81 218 CYS A O 1
ATOM 1718 N N . THR A 1 219 ? -30.510 -3.486 28.450 1.00 94.81 219 THR A N 1
ATOM 1719 C CA . THR A 1 219 ? -31.030 -2.176 28.844 1.00 94.81 219 THR A CA 1
ATOM 1720 C C . THR A 1 219 ? -31.100 -1.274 27.620 1.00 94.81 219 THR A C 1
ATOM 1722 O O . THR A 1 219 ? -30.085 -1.044 26.964 1.00 94.81 219 THR A O 1
ATOM 1725 N N . LEU A 1 220 ? -32.285 -0.745 27.324 1.00 96.44 220 LEU A N 1
ATOM 1726 C CA . LEU A 1 220 ? -32.502 0.202 26.234 1.00 96.44 220 LEU A CA 1
ATOM 1727 C C . LEU A 1 220 ? -32.448 1.638 26.756 1.00 96.44 220 LEU A C 1
ATOM 1729 O O . LEU A 1 220 ? -33.068 1.959 27.770 1.00 96.44 220 LEU A O 1
ATOM 1733 N N . VAL A 1 221 ? -31.749 2.512 26.039 1.00 96.19 221 VAL A N 1
ATOM 1734 C CA . VAL A 1 221 ? -31.670 3.944 26.340 1.00 96.19 221 VAL A CA 1
ATOM 1735 C C . VAL A 1 221 ? -32.103 4.739 25.118 1.00 96.19 221 VAL A C 1
ATOM 1737 O O . VAL A 1 221 ? -31.452 4.703 24.079 1.00 96.19 221 VAL A O 1
ATOM 1740 N N . PHE A 1 222 ? -33.202 5.470 25.241 1.00 94.75 222 PHE A N 1
ATOM 1741 C CA . PHE A 1 222 ? -33.749 6.331 24.199 1.00 94.75 222 PHE A CA 1
ATOM 1742 C C . PHE A 1 222 ? -33.307 7.779 24.410 1.00 94.75 222 PHE A C 1
ATOM 1744 O O . PHE A 1 222 ? -33.207 8.252 25.546 1.00 94.75 222 PHE A O 1
ATOM 1751 N N . ALA A 1 223 ? -33.071 8.498 23.315 1.00 91.69 223 ALA A N 1
ATOM 1752 C CA . ALA A 1 223 ? -32.853 9.937 23.370 1.00 91.69 223 ALA A CA 1
ATOM 1753 C C . ALA A 1 223 ? -34.172 10.651 23.732 1.00 91.69 223 ALA A C 1
ATOM 1755 O O . ALA A 1 223 ? -35.193 10.466 23.071 1.00 91.69 223 ALA A O 1
ATOM 1756 N N . GLY A 1 224 ? -34.153 11.473 24.781 1.00 90.56 224 GLY A N 1
ATOM 1757 C CA . GLY A 1 224 ? -35.297 12.246 25.266 1.00 90.56 224 GLY A CA 1
ATOM 1758 C C . GLY A 1 224 ? -34.879 13.568 25.914 1.00 90.56 224 GLY A C 1
ATOM 1759 O O . GLY A 1 224 ? -33.792 14.078 25.661 1.00 90.56 224 GLY A O 1
ATOM 1760 N N . GLU A 1 225 ? -35.748 14.162 26.737 1.00 88.81 225 GLU A N 1
ATOM 1761 C CA . GLU A 1 225 ? -35.497 15.498 27.314 1.00 88.81 225 GLU A CA 1
ATOM 1762 C C . GLU A 1 225 ? -34.708 15.477 28.632 1.00 88.81 225 GLU A C 1
ATOM 1764 O O . GLU A 1 225 ? -34.029 16.452 28.963 1.00 88.81 225 GLU A O 1
ATOM 1769 N N . LYS A 1 226 ? -34.834 14.392 29.400 1.00 91.19 226 LYS A N 1
ATOM 1770 C CA . LYS A 1 226 ? -34.305 14.240 30.761 1.00 91.19 226 LYS A CA 1
ATOM 1771 C C . LYS A 1 226 ? -34.205 12.769 31.143 1.00 91.19 226 LYS A C 1
ATOM 1773 O O . LYS A 1 226 ? -34.907 11.944 30.552 1.00 91.19 226 LYS A O 1
ATOM 1778 N N . TYR A 1 227 ? -33.456 12.494 32.204 1.00 93.88 227 TYR A N 1
ATOM 1779 C CA . TYR A 1 227 ? -33.367 11.180 32.822 1.00 93.88 227 TYR A CA 1
ATOM 1780 C C . TYR A 1 227 ? -34.725 10.739 33.366 1.00 93.88 227 TYR A C 1
ATOM 1782 O O . TYR A 1 227 ? -35.315 11.366 34.254 1.00 93.88 227 TYR A O 1
ATOM 1790 N N . GLN A 1 228 ? -35.231 9.640 32.821 1.00 94.19 228 GLN A N 1
ATOM 1791 C CA . GLN A 1 228 ? -36.455 8.997 33.259 1.00 94.19 228 GLN A CA 1
ATOM 1792 C C . GLN A 1 228 ? -36.415 7.512 32.908 1.00 94.19 228 GLN A C 1
ATOM 1794 O O . GLN A 1 228 ? -36.236 7.141 31.752 1.00 94.19 228 GLN A O 1
ATOM 1799 N N . GLN A 1 229 ? -36.674 6.648 33.887 1.00 92.44 229 GLN A N 1
ATOM 1800 C CA . GLN A 1 229 ? -36.952 5.246 33.605 1.00 92.44 229 GLN A CA 1
ATOM 1801 C C . GLN A 1 229 ? -38.383 5.119 33.056 1.00 92.44 229 GLN A C 1
ATOM 1803 O O . GLN A 1 229 ? -39.349 5.421 33.760 1.00 92.44 229 GLN A O 1
ATOM 1808 N N . VAL A 1 230 ? -38.521 4.718 31.790 1.00 92.12 230 VAL A N 1
ATOM 1809 C CA . VAL A 1 230 ? -39.820 4.633 31.096 1.00 92.12 230 VAL A CA 1
ATOM 1810 C C . VAL A 1 230 ? -40.476 3.263 31.272 1.00 92.12 230 VAL A C 1
ATOM 1812 O O . VAL A 1 230 ? -41.700 3.180 31.363 1.00 92.12 230 VAL A O 1
ATOM 1815 N N . ALA A 1 231 ? -39.672 2.205 31.404 1.00 90.50 231 ALA A N 1
ATOM 1816 C CA . ALA A 1 231 ? -40.107 0.849 31.729 1.00 90.50 231 ALA A CA 1
ATOM 1817 C C . ALA A 1 231 ? -38.976 0.080 32.454 1.00 90.50 231 ALA A C 1
ATOM 1819 O O . ALA A 1 231 ? -37.843 0.566 32.549 1.00 90.50 231 ALA A O 1
ATOM 1820 N N . PRO A 1 232 ? -39.228 -1.116 33.018 1.00 88.00 232 PRO A N 1
ATOM 1821 C CA . PRO A 1 232 ? -38.152 -1.973 33.514 1.00 88.00 232 PRO A CA 1
ATOM 1822 C C . PRO A 1 232 ? -37.118 -2.250 32.409 1.00 88.00 232 PRO A C 1
ATOM 1824 O O . PRO A 1 232 ? -37.472 -2.802 31.375 1.00 88.00 232 PRO A O 1
ATOM 1827 N N . GLY A 1 233 ? -35.859 -1.847 32.617 1.00 87.50 233 GLY A N 1
ATOM 1828 C CA . GLY A 1 233 ? -34.795 -1.992 31.611 1.00 87.50 233 GLY A CA 1
ATOM 1829 C C . GLY A 1 233 ? -34.838 -0.977 30.462 1.00 87.50 233 GLY A C 1
ATOM 1830 O O . GLY A 1 233 ? -34.035 -1.088 29.545 1.00 87.50 233 GLY A O 1
ATOM 1831 N N . GLU A 1 234 ? -35.723 0.024 30.501 1.00 94.69 234 GLU A N 1
ATOM 1832 C CA . GLU A 1 234 ? -35.797 1.074 29.481 1.00 94.69 234 GLU A CA 1
ATOM 1833 C C . GLU A 1 234 ? -35.698 2.467 30.111 1.00 94.69 234 GLU A C 1
ATOM 1835 O O . GLU A 1 234 ? -36.463 2.824 31.015 1.00 94.69 234 GLU A O 1
ATOM 1840 N N . PHE A 1 235 ? -34.777 3.276 29.598 1.00 95.19 235 PHE A N 1
ATOM 1841 C CA . PHE A 1 235 ? -34.503 4.633 30.052 1.00 95.19 235 PHE A CA 1
ATOM 1842 C C . PHE A 1 235 ? -34.665 5.623 28.903 1.00 95.19 235 PHE A C 1
ATOM 1844 O O . PHE A 1 235 ? -34.423 5.306 27.744 1.00 95.19 235 PHE A O 1
ATOM 1851 N N . SER A 1 236 ? -35.058 6.840 29.239 1.00 95.19 236 SER A N 1
ATOM 1852 C CA . SER A 1 236 ? -34.967 8.020 28.392 1.00 95.19 236 SER A CA 1
ATOM 1853 C C . SER A 1 236 ? -33.973 8.961 29.057 1.00 95.19 236 SER A C 1
ATOM 1855 O O . SER A 1 236 ? -34.108 9.202 30.255 1.00 95.19 236 SER A O 1
ATOM 1857 N N . ILE A 1 237 ? -33.002 9.489 28.314 1.00 94.44 237 ILE A N 1
ATOM 1858 C CA . ILE A 1 237 ? -32.051 10.492 28.822 1.00 94.44 237 ILE A CA 1
ATOM 1859 C C . ILE A 1 237 ? -31.837 11.605 27.807 1.00 94.44 237 ILE A C 1
ATOM 1861 O O . ILE A 1 237 ? -32.022 11.409 26.606 1.00 94.44 237 ILE A O 1
ATOM 1865 N N . ASN A 1 238 ? -31.393 12.764 28.279 1.00 90.88 238 ASN A N 1
ATOM 1866 C CA . ASN A 1 238 ? -30.926 13.819 27.400 1.00 90.88 238 ASN A CA 1
ATOM 1867 C C . ASN A 1 238 ? -29.568 13.431 26.791 1.00 90.88 238 ASN A C 1
ATOM 1869 O O . ASN A 1 238 ? -28.581 13.360 27.527 1.00 90.88 238 ASN A O 1
ATOM 1873 N N . PRO A 1 239 ? -29.459 13.256 25.459 1.00 86.12 239 PRO A N 1
ATOM 1874 C CA . PRO A 1 239 ? -28.202 12.865 24.813 1.00 86.12 239 PRO A CA 1
ATOM 1875 C C . PRO A 1 239 ? -27.076 13.894 25.013 1.00 86.12 239 PRO A C 1
ATOM 1877 O O . PRO A 1 239 ? -25.905 13.587 24.822 1.00 86.12 239 PRO A O 1
ATOM 1880 N N . ASN A 1 240 ? -27.414 15.125 25.407 1.00 82.88 240 ASN A N 1
ATOM 1881 C CA . ASN A 1 240 ? -26.454 16.200 25.647 1.00 82.88 240 ASN A CA 1
ATOM 1882 C C . ASN A 1 240 ? -25.990 16.298 27.106 1.00 82.88 240 ASN A C 1
ATOM 1884 O O . ASN A 1 240 ? -25.202 17.192 27.421 1.00 82.88 240 ASN A O 1
ATOM 1888 N N . ASN A 1 241 ? -26.504 15.453 28.002 1.00 87.31 241 ASN A N 1
ATOM 1889 C CA . ASN A 1 241 ? -26.198 15.512 29.424 1.00 87.31 241 ASN A CA 1
ATOM 1890 C C . ASN A 1 241 ? -25.346 14.308 29.840 1.00 87.31 241 ASN A C 1
ATOM 1892 O O . ASN A 1 241 ? -25.863 13.224 30.101 1.00 87.31 241 ASN A O 1
ATOM 1896 N N . LEU A 1 242 ? -24.030 14.525 29.931 1.00 87.44 242 LEU A N 1
ATOM 1897 C CA . LEU A 1 242 ? -23.067 13.495 30.328 1.00 87.44 242 LEU A CA 1
ATOM 1898 C C . LEU A 1 242 ? -23.436 12.843 31.669 1.00 87.44 242 LEU A C 1
ATOM 1900 O O . LEU A 1 242 ? -23.342 11.628 31.792 1.00 87.44 242 LEU A O 1
ATOM 1904 N N . SER A 1 243 ? -23.899 13.624 32.649 1.00 89.62 243 SER A N 1
ATOM 1905 C CA . SER A 1 243 ? -24.231 13.100 33.978 1.00 89.62 243 SER A CA 1
ATOM 1906 C C . SER A 1 243 ? -25.408 12.123 33.956 1.00 89.62 243 SER A C 1
ATOM 1908 O O . SER A 1 243 ? -25.414 11.178 34.733 1.00 89.62 243 SER A O 1
ATOM 1910 N N . GLU A 1 244 ? -26.373 12.298 33.049 1.00 93.06 244 GLU A N 1
ATOM 1911 C CA . GLU A 1 244 ? -27.485 11.348 32.907 1.00 93.06 244 GLU A CA 1
ATOM 1912 C C . GLU A 1 244 ? -27.021 10.028 32.279 1.00 93.06 244 GLU A C 1
ATOM 1914 O O . GLU A 1 244 ? -27.511 8.963 32.648 1.00 93.06 244 GLU A O 1
ATOM 1919 N N . LEU A 1 245 ? -26.055 10.081 31.355 1.00 90.88 245 LEU A N 1
ATOM 1920 C CA . LEU A 1 245 ? -25.456 8.884 30.765 1.00 90.88 245 LEU A CA 1
ATOM 1921 C C . LEU A 1 245 ? -24.586 8.129 31.781 1.00 90.88 245 LEU A C 1
ATOM 1923 O O . LEU A 1 245 ? -24.667 6.904 31.856 1.00 90.88 245 LEU A O 1
ATOM 1927 N N . GLU A 1 246 ? -23.808 8.855 32.589 1.00 91.44 246 GLU A N 1
ATOM 1928 C CA . GLU A 1 246 ? -23.073 8.303 33.734 1.00 91.44 246 GLU A CA 1
ATOM 1929 C C . GLU A 1 246 ? -24.032 7.611 34.715 1.00 91.44 246 GLU A C 1
ATOM 1931 O O . GLU A 1 246 ? -23.820 6.450 35.056 1.00 91.44 246 GLU A O 1
ATOM 1936 N N . GLU A 1 247 ? -25.138 8.266 35.085 1.00 91.00 247 GLU A N 1
ATOM 1937 C CA . GLU A 1 247 ? -26.146 7.710 35.996 1.00 91.00 247 GLU A CA 1
ATOM 1938 C C . GLU A 1 247 ? -26.796 6.429 35.441 1.00 91.00 247 GLU A C 1
ATOM 1940 O O . GLU A 1 247 ? -27.027 5.473 36.188 1.00 91.00 247 GLU A O 1
ATOM 1945 N N . VAL A 1 248 ? -27.067 6.356 34.129 1.00 90.62 248 VAL A N 1
ATOM 1946 C CA . VAL A 1 248 ? -27.560 5.117 33.499 1.00 90.62 248 VAL A CA 1
ATOM 1947 C C . VAL A 1 248 ? -26.502 4.017 33.541 1.00 90.62 248 VAL A C 1
ATOM 1949 O O . VAL A 1 248 ? -26.830 2.895 33.924 1.00 90.62 248 VAL A O 1
ATOM 1952 N N . ILE A 1 249 ? -25.250 4.307 33.177 1.00 89.81 249 ILE A N 1
ATOM 1953 C CA . ILE A 1 249 ? -24.171 3.307 33.177 1.00 89.81 249 ILE A CA 1
ATOM 1954 C C . ILE A 1 249 ? -23.936 2.772 34.591 1.00 89.81 249 ILE A C 1
ATOM 1956 O O . ILE A 1 249 ? -23.881 1.556 34.769 1.00 89.81 249 ILE A O 1
ATOM 1960 N N . GLU A 1 250 ? -23.893 3.641 35.602 1.00 86.38 250 GLU A N 1
ATOM 1961 C CA . GLU A 1 250 ? -23.802 3.247 37.012 1.00 86.38 250 GLU A CA 1
ATOM 1962 C C . GLU A 1 250 ? -25.006 2.396 37.441 1.00 86.38 250 GLU A C 1
ATOM 1964 O O . GLU A 1 250 ? -24.844 1.367 38.098 1.00 86.38 250 GLU A O 1
ATOM 1969 N N . THR A 1 251 ? -26.221 2.769 37.023 1.00 85.56 251 THR A N 1
ATOM 1970 C CA . THR A 1 251 ? -27.442 2.002 37.320 1.00 85.56 251 THR A CA 1
ATOM 1971 C C . THR A 1 251 ? -27.405 0.605 36.699 1.00 85.56 251 THR A C 1
ATOM 1973 O O . THR A 1 251 ? -27.845 -0.362 37.326 1.00 85.56 251 THR A O 1
ATOM 1976 N N . VAL A 1 252 ? -26.909 0.482 35.467 1.00 82.62 252 VAL A N 1
ATOM 1977 C CA . VAL A 1 252 ? -26.818 -0.791 34.738 1.00 82.62 252 VAL A CA 1
ATOM 1978 C C . VAL A 1 252 ? -25.710 -1.665 35.321 1.00 82.62 252 VAL A C 1
ATOM 1980 O O . VAL A 1 252 ? -25.956 -2.833 35.624 1.00 82.62 252 VAL A O 1
ATOM 1983 N N . ALA A 1 253 ? -24.536 -1.086 35.576 1.00 76.75 253 ALA A N 1
ATOM 1984 C CA . ALA A 1 253 ? -23.411 -1.758 36.221 1.00 76.75 253 ALA A CA 1
ATOM 1985 C C . ALA A 1 253 ? -23.719 -2.179 37.669 1.00 76.75 253 ALA A C 1
ATOM 1987 O O . ALA A 1 253 ? -23.229 -3.198 38.141 1.00 76.75 253 ALA A O 1
ATOM 1988 N N . GLY A 1 254 ? -24.568 -1.430 38.380 1.00 69.94 254 GLY A N 1
ATOM 1989 C CA . GLY A 1 254 ? -25.009 -1.770 39.734 1.00 69.94 254 GLY A CA 1
ATOM 1990 C C . GLY A 1 254 ? -26.070 -2.877 39.797 1.00 69.94 254 GLY A C 1
ATOM 1991 O O . GLY A 1 254 ? -26.253 -3.483 40.852 1.00 69.94 254 GLY A O 1
ATOM 1992 N N . LYS A 1 255 ? -26.783 -3.147 38.692 1.00 67.06 255 LYS A N 1
ATOM 1993 C CA . LYS A 1 255 ? -27.853 -4.163 38.610 1.00 67.06 255 LYS A CA 1
ATOM 1994 C C . LYS A 1 255 ? -27.404 -5.478 37.972 1.00 67.06 255 LYS A C 1
ATOM 1996 O O . LYS A 1 255 ? -27.981 -6.514 38.297 1.00 67.06 255 LYS A O 1
ATOM 2001 N N . SER A 1 256 ? -26.405 -5.448 37.091 1.00 55.56 256 SER A N 1
ATOM 2002 C CA . SER A 1 256 ? -25.830 -6.636 36.454 1.00 55.56 256 SER A CA 1
ATOM 2003 C C . SER A 1 256 ? -24.340 -6.726 36.763 1.00 55.56 256 SER A C 1
ATOM 2005 O O . SER A 1 256 ? -23.624 -5.741 36.645 1.00 55.56 256 SER A O 1
ATOM 2007 N N . ALA A 1 257 ? -23.856 -7.906 37.158 1.00 53.56 257 ALA A N 1
ATOM 2008 C CA . ALA A 1 257 ? -22.471 -8.070 37.609 1.00 53.56 257 ALA A CA 1
ATOM 2009 C C . ALA A 1 257 ? -21.418 -7.929 36.485 1.00 53.56 257 ALA A C 1
ATOM 2011 O O . ALA A 1 257 ? -20.232 -7.862 36.796 1.00 53.56 257 ALA A O 1
ATOM 2012 N N . SER A 1 258 ? -21.824 -7.886 35.209 1.00 74.38 258 SER A N 1
ATOM 2013 C CA . SER A 1 258 ? -20.931 -7.671 34.063 1.00 74.38 258 SER A CA 1
ATOM 2014 C C . SER A 1 258 ? -21.663 -6.998 32.888 1.00 74.38 258 SER A C 1
ATOM 2016 O O . SER A 1 258 ? -22.509 -7.598 32.223 1.00 74.38 258 SER A O 1
ATOM 2018 N N . LEU A 1 259 ? -21.336 -5.731 32.612 1.00 87.12 259 LEU A N 1
ATOM 2019 C CA . LEU A 1 259 ? -21.694 -5.073 31.351 1.00 87.12 259 LEU A CA 1
ATOM 2020 C C . LEU A 1 259 ? -20.720 -5.570 30.274 1.00 87.12 259 LEU A C 1
ATOM 2022 O O . LEU A 1 259 ? -19.532 -5.270 30.335 1.00 87.12 259 LEU A O 1
ATOM 2026 N N . TYR A 1 260 ? -21.210 -6.361 29.324 1.00 88.62 260 TYR A N 1
ATOM 2027 C CA . TYR A 1 260 ? -20.388 -7.043 28.323 1.00 88.62 260 TYR A CA 1
ATOM 2028 C C . TYR A 1 260 ? -20.264 -6.256 27.020 1.00 88.62 260 TYR A C 1
ATOM 2030 O O . TYR A 1 260 ? -19.194 -6.210 26.413 1.00 88.62 260 TYR A O 1
ATOM 2038 N N . GLY A 1 261 ? -21.353 -5.622 26.588 1.00 92.88 261 GLY A N 1
ATOM 2039 C CA . GLY A 1 261 ? -21.391 -4.904 25.324 1.00 92.88 261 GLY A CA 1
ATOM 2040 C C . GLY A 1 261 ? -22.230 -3.639 25.390 1.00 92.88 261 GLY A C 1
ATOM 2041 O O . GLY A 1 261 ? -23.254 -3.572 26.075 1.00 92.88 261 GLY A O 1
ATOM 2042 N N . VAL A 1 262 ? -21.783 -2.628 24.656 1.00 96.25 262 VAL A N 1
ATOM 2043 C CA . VAL A 1 262 ? -22.483 -1.360 24.472 1.00 96.25 262 VAL A CA 1
ATOM 2044 C C . VAL A 1 262 ? -22.703 -1.155 22.982 1.00 96.25 262 VAL A C 1
ATOM 2046 O O . VAL A 1 262 ? -21.745 -1.154 22.212 1.00 96.25 262 VAL A O 1
ATOM 2049 N N . VAL A 1 263 ? -23.954 -0.964 22.575 1.00 97.44 263 VAL A N 1
ATOM 2050 C CA . VAL A 1 263 ? -24.334 -0.760 21.175 1.00 97.44 263 VAL A CA 1
ATOM 2051 C C . VAL A 1 263 ? -24.916 0.635 21.013 1.00 97.44 263 VAL A C 1
ATOM 2053 O O . VAL A 1 263 ? -25.963 0.958 21.572 1.00 97.44 263 VAL A O 1
ATOM 2056 N N . GLN A 1 264 ? -24.216 1.475 20.259 1.00 96.12 264 GLN A N 1
ATOM 2057 C CA . GLN A 1 264 ? -24.631 2.832 19.940 1.00 96.12 264 GLN A CA 1
ATOM 2058 C C . GLN A 1 264 ? -25.436 2.819 18.638 1.00 96.12 264 GLN A C 1
ATOM 2060 O O . GLN A 1 264 ? -24.854 2.802 17.555 1.00 96.12 264 GLN A O 1
ATOM 2065 N N . CYS A 1 265 ? -26.769 2.818 18.741 1.00 95.62 265 CYS A N 1
ATOM 2066 C CA . CYS A 1 265 ? -27.667 2.918 17.589 1.00 95.62 265 CYS A CA 1
ATOM 2067 C C . CYS A 1 265 ? -28.182 4.345 17.363 1.00 95.62 265 CYS A C 1
ATOM 2069 O O . CYS A 1 265 ? -28.695 4.606 16.282 1.00 95.62 265 CYS A O 1
ATOM 2071 N N . TRP A 1 266 ? -28.006 5.308 18.280 1.00 92.94 266 TRP A N 1
ATOM 2072 C CA . TRP A 1 266 ? -28.397 6.710 18.018 1.00 92.94 266 TRP A CA 1
ATOM 2073 C C . TRP A 1 266 ? -27.681 7.313 16.806 1.00 92.94 266 TRP A C 1
ATOM 2075 O O . TRP A 1 266 ? -28.183 8.235 16.173 1.00 92.94 266 TRP A O 1
ATOM 2085 N N . THR A 1 267 ? -26.519 6.773 16.445 1.00 88.19 267 THR A N 1
ATOM 2086 C CA . THR A 1 267 ? -25.787 7.129 15.227 1.00 88.19 267 THR A CA 1
ATOM 2087 C C . THR A 1 267 ? -26.489 6.688 13.945 1.00 88.19 267 THR A C 1
ATOM 2089 O O . THR A 1 267 ? -26.143 7.213 12.896 1.00 88.19 267 THR A O 1
ATOM 2092 N N . THR A 1 268 ? -27.475 5.784 14.007 1.00 89.00 268 THR A N 1
ATOM 2093 C CA . THR A 1 268 ? -28.303 5.367 12.858 1.00 89.00 268 THR A CA 1
ATOM 2094 C C . THR A 1 268 ? -29.434 6.340 12.544 1.00 89.00 268 THR A C 1
ATOM 2096 O O . THR A 1 268 ? -30.055 6.212 11.489 1.00 89.00 268 THR A O 1
ATOM 2099 N N . GLU A 1 269 ? -29.690 7.321 13.418 1.00 78.19 269 GLU A N 1
ATOM 2100 C CA . GLU A 1 269 ? -30.652 8.401 13.194 1.00 78.19 269 GLU A CA 1
ATOM 2101 C C . GLU A 1 269 ? -30.170 9.224 11.993 1.00 78.19 269 GLU A C 1
ATOM 2103 O O . GLU A 1 269 ? -29.337 10.124 12.097 1.00 78.19 269 GLU A O 1
ATOM 2108 N N . ALA A 1 270 ? -30.605 8.823 10.804 1.00 63.03 270 ALA A N 1
ATOM 2109 C CA . ALA A 1 270 ? -30.239 9.442 9.548 1.00 63.03 270 ALA A CA 1
ATOM 2110 C C . ALA A 1 270 ? -31.311 10.457 9.156 1.00 63.03 270 ALA A C 1
ATOM 2112 O O . ALA A 1 270 ? -32.487 10.117 9.028 1.00 63.03 270 ALA A O 1
ATOM 2113 N N . GLY A 1 271 ? -30.889 11.678 8.831 1.00 54.66 271 GLY A N 1
ATOM 2114 C CA . GLY A 1 271 ? -31.640 12.519 7.902 1.00 54.66 271 GLY A CA 1
ATOM 2115 C C . GLY A 1 271 ? -31.509 11.932 6.496 1.00 54.66 271 GLY A C 1
ATOM 2116 O O . GLY A 1 271 ? -30.655 12.360 5.726 1.00 54.66 271 GLY A O 1
ATOM 2117 N N . VAL A 1 272 ? -32.280 10.894 6.164 1.00 45.78 272 VAL A N 1
ATOM 2118 C CA . VAL A 1 272 ? -32.238 10.276 4.830 1.00 45.78 272 VAL A CA 1
ATOM 2119 C C . VAL A 1 272 ? -32.839 11.255 3.813 1.00 45.78 272 VAL A C 1
ATOM 2121 O O . VAL A 1 272 ? -34.056 11.414 3.738 1.00 45.78 272 VAL A O 1
ATOM 2124 N N . GLY A 1 273 ? -31.999 11.934 3.020 1.00 50.94 273 GLY A N 1
ATOM 2125 C CA . GLY A 1 273 ? -32.453 12.705 1.855 1.00 50.94 273 GLY A CA 1
ATOM 2126 C C . GLY A 1 273 ? -31.608 13.924 1.461 1.00 50.94 273 GLY A C 1
ATOM 2127 O O . GLY A 1 273 ? -30.826 14.466 2.235 1.00 50.94 273 GLY A O 1
ATOM 2128 N N . GLN A 1 274 ? -31.835 14.426 0.239 1.00 52.62 274 GLN A N 1
ATOM 2129 C CA . GLN A 1 274 ? -31.142 15.574 -0.387 1.00 52.62 274 GLN A CA 1
ATOM 2130 C C . GLN A 1 274 ? -31.377 16.948 0.305 1.00 52.62 274 GLN A C 1
ATOM 2132 O O . GLN A 1 274 ? -30.973 18.000 -0.214 1.00 52.62 274 GLN A O 1
ATOM 2137 N N . ALA A 1 275 ? -32.029 16.965 1.473 1.00 62.47 275 ALA A N 1
ATOM 2138 C CA . ALA A 1 275 ? -32.607 18.153 2.101 1.00 62.47 275 ALA A CA 1
ATOM 2139 C C . ALA A 1 275 ? -32.078 18.485 3.511 1.00 62.47 275 ALA A C 1
ATOM 2141 O O . ALA A 1 275 ? -32.610 19.417 4.110 1.00 62.47 275 ALA A O 1
ATOM 2142 N N . ILE A 1 276 ? -31.025 17.814 4.009 1.00 78.25 276 ILE A N 1
ATOM 2143 C CA . ILE A 1 276 ? -30.423 18.160 5.311 1.00 78.25 276 ILE A CA 1
ATOM 2144 C C . ILE A 1 276 ? -29.981 19.632 5.297 1.00 78.25 276 ILE A C 1
ATOM 2146 O O . ILE A 1 276 ? -29.189 20.062 4.445 1.00 78.25 276 ILE A O 1
ATOM 2150 N N . ASN A 1 277 ? -30.503 20.424 6.230 1.00 83.25 277 ASN A N 1
ATOM 2151 C CA . ASN A 1 277 ? -30.075 21.810 6.413 1.00 83.25 277 ASN A CA 1
ATOM 2152 C C . ASN A 1 277 ? -28.899 21.899 7.411 1.00 83.25 277 ASN A C 1
ATOM 2154 O O . ASN A 1 277 ? -28.496 20.909 8.014 1.00 83.25 277 ASN A O 1
ATOM 2158 N N . SER A 1 278 ? -28.297 23.081 7.555 1.00 82.06 278 SER A N 1
ATOM 2159 C CA . SER A 1 278 ? -27.110 23.256 8.410 1.00 82.06 278 SER A CA 1
ATOM 2160 C C . SER A 1 278 ? -27.375 22.970 9.895 1.00 82.06 278 SER A C 1
ATOM 2162 O O . SER A 1 278 ? -26.551 22.346 10.563 1.00 82.06 278 SER A O 1
ATOM 2164 N N . GLU A 1 279 ? -28.538 23.387 10.399 1.00 84.94 279 GLU A N 1
ATOM 2165 C CA . GLU A 1 279 ? -28.938 23.194 11.795 1.00 84.94 279 GLU A CA 1
ATOM 2166 C C . GLU A 1 279 ? -29.139 21.706 12.099 1.00 84.94 279 GLU A C 1
ATOM 2168 O O . GLU A 1 279 ? -28.575 21.185 13.060 1.00 84.94 279 GLU A O 1
ATOM 2173 N N . GLU A 1 280 ? -29.837 21.001 11.209 1.00 87.69 280 GLU A N 1
ATOM 2174 C CA . GLU A 1 280 ? -30.046 19.557 11.288 1.00 87.69 280 GLU A CA 1
ATOM 2175 C C . GLU A 1 280 ? -28.720 18.785 11.236 1.00 87.69 280 GLU A C 1
ATOM 2177 O O . GLU A 1 280 ? -28.493 17.899 12.057 1.00 87.69 280 GLU A O 1
ATOM 2182 N N . LEU A 1 281 ? -27.791 19.159 10.346 1.00 88.56 281 LEU A N 1
ATOM 2183 C CA . LEU A 1 281 ? -26.458 18.548 10.300 1.00 88.56 281 LEU A CA 1
ATOM 2184 C C . LEU A 1 281 ? -25.676 18.770 11.605 1.00 88.56 281 LEU A C 1
ATOM 2186 O O . LEU A 1 281 ? -24.958 17.874 12.056 1.00 88.56 281 LEU A O 1
ATOM 2190 N N . GLY A 1 282 ? -25.815 19.945 12.226 1.00 87.88 282 GLY A N 1
ATOM 2191 C CA . GLY A 1 282 ? -25.256 20.233 13.547 1.00 87.88 282 GLY A CA 1
ATOM 2192 C C . GLY A 1 282 ? -25.840 19.326 14.632 1.00 87.88 282 GLY A C 1
ATOM 2193 O O . GLY A 1 282 ? -25.087 18.700 15.381 1.00 87.88 282 GLY A O 1
ATOM 2194 N N . SER A 1 283 ? -27.167 19.181 14.669 1.00 88.38 283 SER A N 1
ATOM 2195 C CA . SER A 1 283 ? -27.855 18.269 15.590 1.00 88.38 283 SER A CA 1
ATOM 2196 C C . SER A 1 283 ? -27.432 16.813 15.391 1.00 88.38 283 SER A C 1
ATOM 2198 O O . SER A 1 283 ? -27.129 16.142 16.374 1.00 88.38 283 SER A O 1
ATOM 2200 N N . LEU A 1 284 ? -27.329 16.341 14.145 1.00 88.75 284 LEU A N 1
ATOM 2201 C CA . LEU A 1 284 ? -26.872 14.986 13.817 1.00 88.75 284 LEU A CA 1
ATOM 2202 C C . LEU A 1 284 ? -25.400 14.763 14.183 1.00 88.75 284 LEU A C 1
ATOM 2204 O O . LEU A 1 284 ? -25.054 13.723 14.735 1.00 88.75 284 LEU A O 1
ATOM 2208 N N . SER A 1 285 ? -24.532 15.753 13.955 1.00 89.50 285 SER A N 1
ATOM 2209 C CA . SER A 1 285 ? -23.120 15.683 14.366 1.00 89.50 285 SER A CA 1
ATOM 2210 C C . SER A 1 285 ? -22.989 15.554 15.883 1.00 89.50 285 SER A C 1
ATOM 2212 O O . SER A 1 285 ? -22.158 14.791 16.380 1.00 89.50 285 SER A O 1
ATOM 2214 N N . LYS A 1 286 ? -23.833 16.276 16.627 1.00 90.44 286 LYS A N 1
ATOM 2215 C CA . LYS A 1 286 ? -23.889 16.208 18.087 1.00 90.44 286 LYS A CA 1
ATOM 2216 C C . LYS A 1 286 ? -24.470 14.888 18.582 1.00 90.44 286 LYS A C 1
ATOM 2218 O O . LYS A 1 286 ? -23.912 14.294 19.501 1.00 90.44 286 LYS A O 1
ATOM 2223 N N . LEU A 1 287 ? -25.534 14.405 17.945 1.00 88.94 287 LEU A N 1
ATOM 2224 C CA . LEU A 1 287 ? -26.137 13.112 18.250 1.00 88.94 287 LEU A CA 1
ATOM 2225 C C . LEU A 1 287 ? -25.182 11.953 17.945 1.00 88.94 287 LEU A C 1
ATOM 2227 O O . LEU A 1 287 ? -25.155 10.997 18.704 1.00 88.94 287 LEU A O 1
ATOM 2231 N N . GLY A 1 288 ? -24.365 12.049 16.896 1.00 91.25 288 GLY A N 1
ATOM 2232 C CA . GLY A 1 288 ? -23.361 11.046 16.551 1.00 91.25 288 GLY A CA 1
ATOM 2233 C C . GLY A 1 288 ? -22.079 11.173 17.376 1.00 91.25 288 GLY A C 1
ATOM 2234 O O . GLY A 1 288 ? -21.835 10.396 18.299 1.00 91.25 288 GLY A O 1
ATOM 2235 N N . CYS A 1 289 ? -21.232 12.153 17.057 1.00 94.31 289 CYS A N 1
ATOM 2236 C CA . CYS A 1 289 ? -19.917 12.311 17.688 1.00 94.31 289 CYS A CA 1
ATOM 2237 C C . CYS A 1 289 ? -20.002 12.814 19.133 1.00 94.31 289 CYS A C 1
ATOM 2239 O O . CYS A 1 289 ? -19.211 12.383 19.969 1.00 94.31 289 CYS A O 1
ATOM 2241 N N . GLY A 1 290 ? -20.944 13.707 19.447 1.00 93.75 290 GLY A N 1
ATOM 2242 C CA . GLY A 1 290 ? -21.076 14.271 20.794 1.00 93.75 290 GLY A CA 1
ATOM 2243 C C . GLY A 1 290 ? -21.503 13.232 21.821 1.00 93.75 290 GLY A C 1
ATOM 2244 O O . GLY A 1 290 ? -20.861 13.100 22.862 1.00 93.75 290 GLY A O 1
ATOM 2245 N N . THR A 1 291 ? -22.519 12.431 21.502 1.00 93.00 291 THR A N 1
ATOM 2246 C CA . THR A 1 291 ? -22.943 11.336 22.388 1.00 93.00 291 THR A CA 1
ATOM 2247 C C . THR A 1 291 ? -21.897 10.232 22.461 1.00 93.00 291 THR A C 1
ATOM 2249 O O . THR A 1 291 ? -21.668 9.703 23.541 1.00 93.00 291 THR A O 1
ATOM 2252 N N . THR A 1 292 ? -21.204 9.923 21.359 1.00 95.62 292 THR A N 1
ATOM 2253 C CA . THR A 1 292 ? -20.104 8.947 21.361 1.00 95.62 292 THR A CA 1
ATOM 2254 C C . THR A 1 292 ? -18.950 9.420 22.248 1.00 95.62 292 THR A C 1
ATOM 2256 O O . THR A 1 292 ? -18.390 8.623 22.997 1.00 95.62 292 THR A O 1
ATOM 2259 N N . LEU A 1 293 ? -18.624 10.719 22.232 1.00 95.44 293 LEU A N 1
ATOM 2260 C CA . LEU A 1 293 ? -17.629 11.308 23.130 1.00 95.44 293 LEU A CA 1
ATOM 2261 C C . LEU A 1 293 ? -18.047 11.129 24.592 1.00 95.44 293 LEU A C 1
ATOM 2263 O O . LEU A 1 293 ? -17.267 10.613 25.391 1.00 95.44 293 LEU A O 1
ATOM 2267 N N . SER A 1 294 ? -19.283 11.508 24.925 1.00 94.12 294 SER A N 1
ATOM 2268 C CA . SER A 1 294 ? -19.821 11.347 26.277 1.00 94.12 294 SER A CA 1
ATOM 2269 C C . SER A 1 294 ? -19.887 9.883 26.713 1.00 94.12 294 SER A C 1
ATOM 2271 O O . SER A 1 294 ? -19.583 9.577 27.862 1.00 94.12 294 SER A O 1
ATOM 2273 N N . LEU A 1 295 ? -20.223 8.969 25.802 1.00 94.56 295 LEU A N 1
ATOM 2274 C CA . LEU A 1 295 ? -20.294 7.536 26.066 1.00 94.56 295 LEU A CA 1
ATOM 2275 C C . LEU A 1 295 ? -18.926 6.959 26.416 1.00 94.56 295 LEU A C 1
ATOM 2277 O O . LEU A 1 295 ? -18.795 6.288 27.435 1.00 94.56 295 LEU A O 1
ATOM 2281 N N . VAL A 1 296 ? -17.896 7.262 25.624 1.00 94.38 296 VAL A N 1
ATOM 2282 C CA . VAL A 1 296 ? -16.521 6.825 25.911 1.00 94.38 296 VAL A CA 1
ATOM 2283 C C . VAL A 1 296 ? -16.046 7.389 27.252 1.00 94.38 296 VAL A C 1
ATOM 2285 O O . VAL A 1 296 ? -15.515 6.645 28.073 1.00 94.38 296 VAL A O 1
ATOM 2288 N N . GLN A 1 297 ? -16.291 8.676 27.516 1.00 93.62 297 GLN A N 1
ATOM 2289 C CA . GLN A 1 297 ? -15.936 9.312 28.789 1.00 93.62 297 GLN A CA 1
ATOM 2290 C C . GLN A 1 297 ? -16.617 8.633 29.984 1.00 93.62 297 GLN A C 1
ATOM 2292 O O . GLN A 1 297 ? -15.955 8.339 30.980 1.00 93.62 297 GLN A O 1
ATOM 2297 N N . ALA A 1 298 ? -17.915 8.346 29.876 1.00 92.44 298 ALA A N 1
ATOM 2298 C CA . ALA A 1 298 ? -18.679 7.714 30.942 1.00 92.44 298 ALA A CA 1
ATOM 2299 C C . ALA A 1 298 ? -18.253 6.254 31.181 1.00 92.44 298 ALA A C 1
ATOM 2301 O O . ALA A 1 298 ? -18.071 5.858 32.331 1.00 92.44 298 ALA A O 1
ATOM 2302 N N . LEU A 1 299 ? -18.020 5.469 30.121 1.00 90.94 299 LEU A N 1
ATOM 2303 C CA . LEU A 1 299 ? -17.564 4.075 30.233 1.00 90.94 299 LEU A CA 1
ATOM 2304 C C . LEU A 1 299 ? -16.190 3.965 30.899 1.00 90.94 299 LEU A C 1
ATOM 2306 O O . LEU A 1 299 ? -15.993 3.126 31.775 1.00 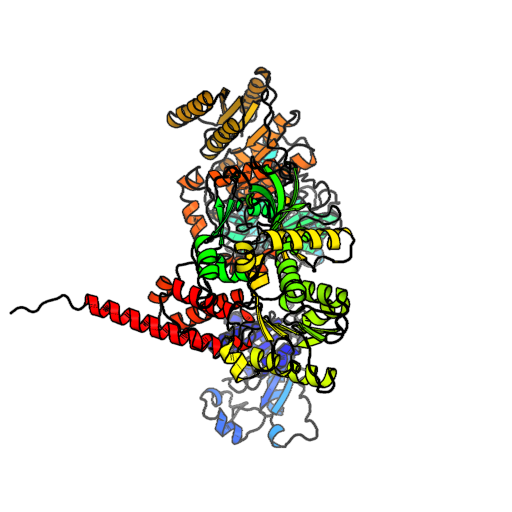90.94 299 LEU A O 1
ATOM 2310 N N . VAL A 1 300 ? -15.258 4.842 30.525 1.00 87.62 300 VAL A N 1
ATOM 2311 C CA . VAL A 1 300 ? -13.914 4.885 31.115 1.00 87.62 300 VAL A CA 1
ATOM 2312 C C . VAL A 1 300 ? -13.965 5.333 32.579 1.00 87.62 300 VAL A C 1
ATOM 2314 O O . VAL A 1 300 ? -13.274 4.768 33.426 1.00 87.62 300 VAL A O 1
ATOM 2317 N N . LYS A 1 301 ? -14.796 6.331 32.902 1.00 87.81 301 LYS A N 1
ATOM 2318 C CA . LYS A 1 301 ? -14.948 6.847 34.271 1.00 87.81 301 LYS A CA 1
ATOM 2319 C C . LYS A 1 301 ? -15.591 5.831 35.217 1.00 87.81 301 LYS A C 1
ATOM 2321 O O . LYS A 1 301 ? -15.242 5.811 36.394 1.00 87.81 301 LYS A O 1
ATOM 2326 N N . ALA A 1 302 ? -16.501 4.996 34.713 1.00 83.81 302 ALA A N 1
ATOM 2327 C CA . ALA A 1 302 ? -17.271 4.048 35.517 1.00 83.81 302 ALA A CA 1
ATOM 2328 C C . ALA A 1 302 ? -16.417 2.971 36.217 1.00 83.81 302 ALA A C 1
ATOM 2330 O O . ALA A 1 302 ? -16.911 2.324 37.137 1.00 83.81 302 ALA A O 1
ATOM 2331 N N . GLY A 1 303 ? -15.150 2.773 35.819 1.00 74.12 303 GLY A N 1
ATOM 2332 C CA . GLY A 1 303 ? -14.230 1.862 36.513 1.00 74.12 303 GLY A CA 1
ATOM 2333 C C . GLY A 1 303 ? -14.736 0.416 36.571 1.00 74.12 303 GLY A C 1
ATOM 2334 O O . GLY A 1 303 ? -14.569 -0.259 37.586 1.00 74.12 303 GLY A O 1
ATOM 2335 N N . LEU A 1 304 ? -15.408 -0.028 35.504 1.00 81.50 304 LEU A N 1
ATOM 2336 C CA . LEU A 1 304 ? -16.054 -1.336 35.422 1.00 81.50 304 LEU A CA 1
ATOM 2337 C C . LEU A 1 304 ? -15.025 -2.466 35.576 1.00 81.50 304 LEU A C 1
ATOM 2339 O O . LEU A 1 304 ? -13.939 -2.411 35.004 1.00 81.50 304 LEU A O 1
ATOM 2343 N N . SER A 1 305 ? -15.386 -3.521 36.312 1.00 71.94 305 SER A N 1
ATOM 2344 C CA . SER A 1 305 ? -14.527 -4.701 36.511 1.00 71.94 305 SER A CA 1
ATOM 2345 C C . SER A 1 305 ? -14.249 -5.466 35.214 1.00 71.94 305 SER A C 1
ATOM 2347 O O . SER A 1 305 ? -13.220 -6.122 35.088 1.00 71.94 305 SER A O 1
ATOM 2349 N N . THR A 1 306 ? -15.167 -5.374 34.253 1.00 77.31 306 THR A N 1
ATOM 2350 C CA . THR A 1 306 ? -15.022 -5.887 32.891 1.00 77.31 306 THR A CA 1
ATOM 2351 C C . THR A 1 306 ? -15.352 -4.747 31.941 1.00 77.31 306 THR A C 1
ATOM 2353 O O . THR A 1 306 ? -16.419 -4.142 32.053 1.00 77.31 306 THR A O 1
ATOM 2356 N N . VAL A 1 307 ? -14.426 -4.428 31.039 1.00 84.25 307 VAL A N 1
ATOM 2357 C CA . VAL A 1 307 ? -14.619 -3.358 30.057 1.00 84.25 307 VAL A CA 1
ATOM 2358 C C . VAL A 1 307 ? -15.493 -3.889 28.916 1.00 84.25 307 VAL A C 1
ATOM 2360 O O . VAL A 1 307 ? -15.159 -4.934 28.354 1.00 84.25 307 VAL A O 1
ATOM 2363 N N . PRO A 1 308 ? -16.610 -3.223 28.571 1.00 91.31 308 PRO A N 1
ATOM 2364 C CA . PRO A 1 308 ? -17.489 -3.706 27.519 1.00 91.31 308 PRO A CA 1
ATOM 2365 C C . PRO A 1 308 ? -16.931 -3.433 26.122 1.00 91.31 308 PRO A C 1
ATOM 2367 O O . PRO A 1 308 ? -16.299 -2.401 25.884 1.00 91.31 308 PRO A O 1
ATOM 2370 N N . ARG A 1 309 ? -17.274 -4.305 25.167 1.00 94.00 309 ARG A N 1
ATOM 2371 C CA . ARG A 1 309 ? -17.055 -4.036 23.738 1.00 94.00 309 ARG A CA 1
ATOM 2372 C C . ARG A 1 309 ? -17.998 -2.929 23.265 1.00 94.00 309 ARG A C 1
ATOM 2374 O O . ARG A 1 309 ? -19.204 -3.001 23.507 1.00 94.00 309 ARG A O 1
ATOM 2381 N N . LEU A 1 310 ? -17.468 -1.925 22.571 1.00 96.38 310 LEU A N 1
ATOM 2382 C CA . LEU A 1 310 ? -18.238 -0.814 22.012 1.00 96.38 310 LEU A CA 1
ATOM 2383 C C . LEU A 1 310 ? -18.537 -1.042 20.527 1.00 96.38 310 LEU A C 1
ATOM 2385 O O . LEU A 1 310 ? -17.628 -1.218 19.720 1.00 96.38 310 LEU A O 1
ATOM 2389 N N . TRP A 1 311 ? -19.811 -0.957 20.160 1.00 97.38 311 TRP A N 1
ATOM 2390 C CA . TRP A 1 311 ? -20.288 -1.051 18.784 1.00 97.38 311 TRP A CA 1
ATOM 2391 C C . TRP A 1 311 ? -20.849 0.294 18.334 1.00 97.38 311 TRP A C 1
ATOM 2393 O O . TRP A 1 311 ? -21.806 0.798 18.921 1.00 97.38 311 TRP A O 1
ATOM 2403 N N . LEU A 1 312 ? -20.259 0.873 17.291 1.00 97.38 312 LEU A N 1
ATOM 2404 C CA . LEU A 1 312 ? -20.741 2.087 16.638 1.00 97.38 312 LEU A CA 1
ATOM 2405 C C . LEU A 1 312 ? -21.505 1.684 15.380 1.00 97.38 312 LEU A C 1
ATOM 2407 O O . LEU A 1 312 ? -20.898 1.193 14.427 1.00 97.38 312 LEU A O 1
ATOM 2411 N N . VAL A 1 313 ? -22.824 1.878 15.389 1.00 96.94 313 VAL A N 1
ATOM 2412 C CA . VAL A 1 313 ? -23.700 1.413 14.310 1.00 96.94 313 VAL A CA 1
ATOM 2413 C C . VAL A 1 313 ? -24.151 2.593 13.460 1.00 96.94 313 VAL A C 1
ATOM 2415 O O . VAL A 1 313 ? -24.785 3.524 13.951 1.00 96.94 313 VAL A O 1
ATOM 2418 N N . THR A 1 314 ? -23.843 2.559 12.174 1.00 95.12 314 THR A N 1
ATOM 2419 C CA . THR A 1 314 ? -24.330 3.511 11.171 1.00 95.12 314 THR A CA 1
ATOM 2420 C C . THR A 1 314 ? -25.183 2.785 10.134 1.00 95.12 314 THR A C 1
ATOM 2422 O O . THR A 1 314 ? -25.262 1.559 10.145 1.00 95.12 314 THR A O 1
ATOM 2425 N N . SER A 1 315 ? -25.868 3.520 9.263 1.00 91.62 315 SER A N 1
ATOM 2426 C CA . SER A 1 315 ? -26.627 2.960 8.143 1.00 91.62 315 SER A CA 1
ATOM 2427 C C . SER A 1 315 ? -26.419 3.827 6.905 1.00 91.62 315 SER A C 1
ATOM 2429 O O . SER A 1 315 ? -26.813 4.993 6.883 1.00 91.62 315 SER A O 1
ATOM 2431 N N . GLY A 1 316 ? -25.753 3.282 5.884 1.00 89.12 316 GLY A N 1
ATOM 2432 C CA . GLY A 1 316 ? -25.428 4.006 4.652 1.00 89.12 316 GLY A CA 1
ATOM 2433 C C . GLY A 1 316 ? -24.382 5.120 4.803 1.00 89.12 316 GLY A C 1
ATOM 2434 O O . GLY A 1 316 ? -24.432 6.104 4.060 1.00 89.12 316 GLY A O 1
ATOM 2435 N N . ALA A 1 317 ? -23.458 5.001 5.759 1.00 90.75 317 ALA A N 1
ATOM 2436 C CA . ALA A 1 317 ? -22.389 5.970 6.018 1.00 90.75 317 ALA A CA 1
ATOM 2437 C C . ALA A 1 317 ? -21.075 5.668 5.278 1.00 90.75 317 ALA A C 1
ATOM 2439 O O . ALA A 1 317 ? -20.219 6.555 5.190 1.00 90.75 317 ALA A O 1
ATOM 2440 N N . GLN A 1 318 ? -20.905 4.441 4.772 1.00 91.25 318 GLN A N 1
ATOM 2441 C CA . GLN A 1 318 ? -19.706 3.983 4.065 1.00 91.25 318 GLN A CA 1
ATOM 2442 C C . GLN A 1 318 ? -19.988 3.662 2.593 1.00 91.25 318 GLN A C 1
ATOM 2444 O O . GLN A 1 318 ? -21.031 3.114 2.233 1.00 91.25 318 GLN A O 1
ATOM 2449 N N . ALA A 1 319 ? -19.035 3.978 1.717 1.00 88.00 319 ALA A N 1
ATOM 2450 C CA . ALA A 1 319 ? -19.093 3.554 0.323 1.00 88.00 319 ALA A CA 1
ATOM 2451 C C . ALA A 1 319 ? -18.655 2.087 0.209 1.00 88.00 319 ALA A C 1
ATOM 2453 O O . ALA A 1 319 ? -17.567 1.724 0.647 1.00 88.00 319 ALA A O 1
ATOM 2454 N N . VAL A 1 320 ? -19.486 1.251 -0.416 1.00 83.75 320 VAL A N 1
ATOM 2455 C CA . VAL A 1 320 ? -19.184 -0.165 -0.669 1.00 83.75 320 VAL A CA 1
ATOM 2456 C C . VAL A 1 320 ? -19.084 -0.406 -2.181 1.00 83.75 320 VAL A C 1
ATOM 2458 O O . VAL A 1 320 ? -19.952 0.078 -2.910 1.00 83.75 320 VAL A O 1
ATOM 2461 N N . PRO A 1 321 ? -18.074 -1.136 -2.692 1.00 63.09 321 PRO A N 1
ATOM 2462 C CA . PRO A 1 321 ? -17.848 -1.261 -4.130 1.00 63.09 321 PRO A CA 1
ATOM 2463 C C . PRO A 1 321 ? -18.978 -1.997 -4.874 1.00 63.09 321 PRO A C 1
ATOM 2465 O O . PRO A 1 321 ? -19.049 -3.221 -4.894 1.00 63.09 321 PRO A O 1
ATOM 2468 N N . SER A 1 322 ? -19.829 -1.241 -5.563 1.00 54.28 322 SER A N 1
ATOM 2469 C CA . SER A 1 322 ? -20.550 -1.648 -6.775 1.00 54.28 322 SER A CA 1
ATOM 2470 C C . SER A 1 322 ? -20.785 -0.383 -7.617 1.00 54.28 322 SER A C 1
ATOM 2472 O O . SER A 1 322 ? -20.878 0.705 -7.058 1.00 54.28 322 SER A O 1
ATOM 2474 N N . ASN A 1 323 ? -20.743 -0.481 -8.951 1.00 47.59 323 ASN A N 1
ATOM 2475 C CA . ASN A 1 323 ? -20.683 0.657 -9.891 1.00 47.59 323 ASN A CA 1
ATOM 2476 C C . ASN A 1 323 ? -21.650 1.824 -9.549 1.00 47.59 323 ASN A C 1
ATOM 2478 O O . ASN A 1 323 ? -22.798 1.795 -9.986 1.00 47.59 323 ASN A O 1
ATOM 2482 N N . ASN A 1 324 ? -21.132 2.868 -8.875 1.00 51.66 324 ASN A N 1
ATOM 2483 C CA . ASN A 1 324 ? -21.814 3.982 -8.174 1.00 51.66 324 ASN A CA 1
ATOM 2484 C C . ASN A 1 324 ? -22.215 3.699 -6.708 1.00 51.66 324 ASN A C 1
ATOM 2486 O O . ASN A 1 324 ? -23.406 3.591 -6.412 1.00 51.66 324 ASN A O 1
ATOM 2490 N N . PRO A 1 325 ? -21.251 3.664 -5.766 1.00 61.81 325 PRO A N 1
ATOM 2491 C CA . PRO A 1 325 ? -21.563 3.581 -4.342 1.00 61.81 325 PRO A CA 1
ATOM 2492 C C . PRO A 1 325 ? -22.318 4.833 -3.873 1.00 61.81 325 PRO A C 1
ATOM 2494 O O . PRO A 1 325 ? -21.867 5.958 -4.088 1.00 61.81 325 PRO A O 1
ATOM 2497 N N . VAL A 1 326 ? -23.458 4.642 -3.208 1.00 65.62 326 VAL A N 1
ATOM 2498 C CA . VAL A 1 326 ? -24.246 5.723 -2.599 1.00 65.62 326 VAL A CA 1
ATOM 2499 C C . VAL A 1 326 ? -23.959 5.754 -1.097 1.00 65.62 326 VAL A C 1
ATOM 2501 O O . VAL A 1 326 ? -24.036 4.724 -0.435 1.00 65.62 326 VAL A O 1
ATOM 2504 N N . ILE A 1 327 ? -23.648 6.936 -0.556 1.00 76.50 327 ILE A N 1
ATOM 2505 C CA . ILE A 1 327 ? -23.584 7.187 0.895 1.00 76.50 327 ILE A CA 1
ATOM 2506 C C . ILE A 1 327 ? -24.801 8.033 1.284 1.00 76.50 327 ILE A C 1
ATOM 2508 O O . ILE A 1 327 ? -24.679 9.251 1.368 1.00 76.50 327 ILE A O 1
ATOM 2512 N N . PRO A 1 328 ? -26.005 7.464 1.463 1.00 74.50 328 PRO A N 1
ATOM 2513 C CA . PRO A 1 328 ? -27.194 8.274 1.730 1.00 74.50 328 PRO A CA 1
ATOM 2514 C C . PRO A 1 328 ? -27.143 9.012 3.081 1.00 74.50 328 PRO A C 1
ATOM 2516 O O . PRO A 1 328 ? -27.843 10.011 3.238 1.00 74.50 328 PRO A O 1
ATOM 2519 N N . ALA A 1 329 ? -26.299 8.579 4.027 1.00 83.88 329 ALA A N 1
ATOM 2520 C CA . ALA A 1 329 ? -26.208 9.134 5.378 1.00 83.88 329 ALA A CA 1
ATOM 2521 C C . ALA A 1 329 ? -24.847 9.798 5.673 1.00 83.88 329 ALA A C 1
ATOM 2523 O O . ALA A 1 329 ? -24.176 9.482 6.654 1.00 83.88 329 ALA A O 1
ATOM 2524 N N . VAL A 1 330 ? -24.443 10.772 4.849 1.00 88.25 330 VAL A N 1
ATOM 2525 C CA . VAL A 1 330 ? -23.138 11.468 4.957 1.00 88.25 330 VAL A CA 1
ATOM 2526 C C . VAL A 1 330 ? -22.826 12.042 6.350 1.00 88.25 330 VAL A C 1
ATOM 2528 O O . VAL A 1 330 ? -21.672 12.071 6.770 1.00 88.25 330 VAL A O 1
ATOM 2531 N N . ALA A 1 331 ? -23.843 12.470 7.109 1.00 87.81 331 ALA A N 1
ATOM 2532 C CA . ALA A 1 331 ? -23.661 12.991 8.468 1.00 87.81 331 ALA A CA 1
ATOM 2533 C C . ALA A 1 331 ? -23.007 11.963 9.412 1.00 87.81 331 ALA A C 1
ATOM 2535 O O . ALA A 1 331 ? -22.223 12.328 10.293 1.00 87.81 331 ALA A O 1
ATOM 2536 N N . GLN A 1 332 ? -23.288 10.678 9.193 1.00 91.25 332 GLN A N 1
ATOM 2537 C CA . GLN A 1 332 ? -22.809 9.577 10.022 1.00 91.25 332 GLN A CA 1
ATOM 2538 C C . GLN A 1 332 ? -21.339 9.227 9.746 1.00 91.25 332 GLN A C 1
ATOM 2540 O O . GLN A 1 332 ? -20.676 8.669 10.619 1.00 91.25 332 GLN A O 1
ATOM 2545 N N . SER A 1 333 ? -20.772 9.614 8.597 1.00 92.69 333 SER A N 1
ATOM 2546 C CA . SER A 1 333 ? -19.371 9.321 8.250 1.00 92.69 333 SER A CA 1
ATOM 2547 C C . SER A 1 333 ? -18.368 9.916 9.256 1.00 92.69 333 SER A C 1
ATOM 2549 O O . SER A 1 333 ? -17.279 9.375 9.448 1.00 92.69 333 SER A O 1
ATOM 2551 N N . SER A 1 334 ? -18.749 10.973 9.986 1.00 95.12 334 SER A N 1
ATOM 2552 C CA . SER A 1 334 ? -17.922 11.564 11.050 1.00 95.12 334 SER A CA 1
ATOM 2553 C C . SER A 1 334 ? -17.589 10.573 12.172 1.00 95.12 334 SER A C 1
ATOM 2555 O O . SER A 1 334 ? -16.468 10.557 12.687 1.00 95.12 334 SER A O 1
ATOM 2557 N N . VAL A 1 335 ? -18.541 9.719 12.568 1.00 95.06 335 VAL A N 1
ATOM 2558 C CA . VAL A 1 335 ? -18.345 8.818 13.716 1.00 95.06 335 VAL A CA 1
ATOM 2559 C C . VAL A 1 335 ? -17.342 7.705 13.405 1.00 95.06 335 VAL A C 1
ATOM 2561 O O . VAL A 1 335 ? -16.649 7.232 14.302 1.00 95.06 335 VAL A O 1
ATOM 2564 N N . TRP A 1 336 ? -17.178 7.350 12.129 1.00 95.19 336 TRP A N 1
ATOM 2565 C CA . TRP A 1 336 ? -16.177 6.381 11.682 1.00 95.19 336 TRP A CA 1
ATOM 2566 C C . TRP A 1 336 ? -14.751 6.883 11.904 1.00 95.19 336 TRP A C 1
ATOM 2568 O O . TRP A 1 336 ? -13.919 6.156 12.451 1.00 95.19 336 TRP A O 1
ATOM 2578 N N . GLY A 1 337 ? -14.486 8.148 11.560 1.00 94.44 337 GLY A N 1
ATOM 2579 C CA . GLY A 1 337 ? -13.204 8.792 11.846 1.00 94.44 337 GLY A CA 1
ATOM 2580 C C . GLY A 1 337 ? -12.907 8.846 13.348 1.00 94.44 337 GLY A C 1
ATOM 2581 O O . GLY A 1 337 ? -11.782 8.575 13.768 1.00 94.44 337 GLY A O 1
ATOM 2582 N N . MET A 1 338 ? -13.923 9.118 14.175 1.00 95.69 338 MET A N 1
ATOM 2583 C CA . MET A 1 338 ? -13.797 9.073 15.637 1.00 95.69 338 MET A CA 1
ATOM 2584 C C . MET A 1 338 ? -13.534 7.651 16.161 1.00 95.69 338 MET A C 1
ATOM 2586 O O . MET A 1 338 ? -12.680 7.471 17.026 1.00 95.69 338 MET A O 1
ATOM 2590 N N . GLY A 1 339 ? -14.219 6.636 15.628 1.00 95.69 339 GLY A N 1
ATOM 2591 C CA . GLY A 1 339 ? -14.076 5.235 16.039 1.00 95.69 339 GLY A CA 1
ATOM 2592 C C . GLY A 1 339 ? -12.664 4.675 15.849 1.00 95.69 339 GLY A C 1
ATOM 2593 O O . GLY A 1 339 ? -12.184 3.914 16.692 1.00 95.69 339 GLY A O 1
ATOM 2594 N N . LYS A 1 340 ? -11.950 5.120 14.808 1.00 93.75 340 LYS A N 1
ATOM 2595 C CA . LYS A 1 340 ? -10.527 4.786 14.613 1.00 93.75 340 LYS A CA 1
ATOM 2596 C C . LYS A 1 340 ? -9.645 5.343 15.734 1.00 93.75 340 LYS A C 1
ATOM 2598 O O . LYS A 1 340 ? -8.728 4.668 16.187 1.00 93.75 340 LYS A O 1
ATOM 2603 N N . VAL A 1 341 ? -9.950 6.544 16.231 1.00 92.62 341 VAL A N 1
ATOM 2604 C CA . VAL A 1 341 ? -9.245 7.134 17.381 1.00 92.62 341 VAL A CA 1
ATOM 2605 C C . VAL A 1 341 ? -9.615 6.433 18.685 1.00 92.62 341 VAL A C 1
ATOM 2607 O O . VAL A 1 341 ? -8.729 6.177 19.491 1.00 92.62 341 VAL A O 1
ATOM 2610 N N . ILE A 1 342 ? -10.881 6.044 18.871 1.00 94.75 342 ILE A N 1
ATOM 2611 C CA . ILE A 1 342 ? -11.299 5.242 20.035 1.00 94.75 342 ILE A CA 1
ATOM 2612 C C . ILE A 1 342 ? -10.505 3.933 20.091 1.00 94.75 342 ILE A C 1
ATOM 2614 O O . ILE A 1 342 ? -9.988 3.591 21.143 1.00 94.75 342 ILE A O 1
ATOM 2618 N N . SER A 1 343 ? -10.333 3.247 18.960 1.00 90.50 343 SER A N 1
ATOM 2619 C CA . SER A 1 343 ? -9.576 1.983 18.893 1.00 90.50 343 SER A CA 1
ATOM 2620 C C . SER A 1 343 ? -8.088 2.147 19.246 1.00 90.50 343 SER A C 1
ATOM 2622 O O . SER A 1 343 ? -7.432 1.186 19.637 1.00 90.50 343 SER A O 1
ATOM 2624 N N . LEU A 1 344 ? -7.552 3.364 19.112 1.00 86.00 344 LEU A N 1
ATOM 2625 C CA . LEU A 1 344 ? -6.167 3.709 19.431 1.00 86.00 344 LEU A CA 1
ATOM 2626 C C . LEU A 1 344 ? -5.974 4.205 20.870 1.00 86.00 344 LEU A C 1
ATOM 2628 O O . LEU A 1 344 ? -4.959 3.896 21.486 1.00 86.00 344 LEU A O 1
ATOM 2632 N N . GLU A 1 345 ? -6.896 5.024 21.378 1.00 86.50 345 GLU A N 1
ATOM 2633 C CA . GLU A 1 345 ? -6.824 5.595 22.732 1.00 86.50 345 GLU A CA 1
ATOM 2634 C C . GLU A 1 345 ? -7.402 4.662 23.801 1.00 86.50 345 GLU A C 1
ATOM 2636 O O . GLU A 1 345 ? -6.933 4.686 24.936 1.00 86.50 345 GLU A O 1
ATOM 2641 N N . HIS A 1 346 ? -8.390 3.850 23.421 1.00 86.94 346 HIS A N 1
ATOM 2642 C CA . HIS A 1 346 ? -9.123 2.913 24.270 1.00 86.94 346 HIS A CA 1
ATOM 2643 C C . HIS A 1 346 ? -9.222 1.525 23.613 1.00 86.94 346 HIS A C 1
ATOM 2645 O O . HIS A 1 346 ? -10.333 1.057 23.327 1.00 86.94 346 HIS A O 1
ATOM 2651 N N . PRO A 1 347 ? -8.087 0.850 23.326 1.00 87.19 347 PRO A N 1
ATOM 2652 C CA . PRO A 1 347 ? -8.092 -0.489 22.731 1.00 87.19 347 PRO A CA 1
ATOM 2653 C C . PRO A 1 347 ? -8.882 -1.510 23.568 1.00 87.19 347 PRO A C 1
ATOM 2655 O O . PRO A 1 347 ? -9.444 -2.452 23.015 1.00 87.19 347 PRO A O 1
ATOM 2658 N N . GLU A 1 348 ? -8.998 -1.295 24.882 1.00 86.94 348 GLU A N 1
ATOM 2659 C CA . GLU A 1 348 ? -9.801 -2.099 25.806 1.00 86.94 348 GLU A CA 1
ATOM 2660 C C . GLU A 1 348 ? -11.302 -2.127 25.476 1.00 86.94 348 GLU A C 1
ATOM 2662 O O . GLU A 1 348 ? -11.973 -3.098 25.811 1.00 86.94 348 GLU A O 1
ATOM 2667 N N . LEU A 1 349 ? -11.832 -1.101 24.796 1.00 89.94 349 LEU A N 1
ATOM 2668 C CA . LEU A 1 349 ? -13.234 -1.056 24.363 1.00 89.94 349 LEU A CA 1
ATOM 2669 C C . LEU A 1 349 ? -13.487 -1.889 23.099 1.00 89.94 349 LEU A C 1
ATOM 2671 O O . LEU A 1 349 ? -14.640 -2.021 22.692 1.00 89.94 349 LEU A O 1
ATOM 2675 N N . ASN A 1 350 ? -12.436 -2.394 22.440 1.00 90.06 350 ASN A N 1
ATOM 2676 C CA . ASN A 1 350 ? -12.500 -3.178 21.201 1.00 90.06 350 ASN A CA 1
ATOM 2677 C C . ASN A 1 350 ? -13.534 -2.626 20.191 1.00 90.06 350 ASN A C 1
ATOM 2679 O O . ASN A 1 350 ? -14.463 -3.306 19.741 1.00 90.06 350 ASN A O 1
ATOM 2683 N N . CYS A 1 351 ? -13.418 -1.319 19.933 1.00 94.31 351 CYS A N 1
ATOM 2684 C CA . CYS A 1 351 ? -14.428 -0.530 19.241 1.00 94.31 351 CYS A CA 1
ATOM 2685 C C . CYS A 1 351 ? -14.637 -1.024 17.804 1.00 94.31 351 CYS A C 1
ATOM 2687 O O . CYS A 1 351 ? -13.748 -0.892 16.963 1.00 94.31 351 CYS A O 1
ATOM 2689 N N . THR A 1 352 ? -15.831 -1.538 17.517 1.00 95.81 352 THR A N 1
ATOM 2690 C CA . THR A 1 352 ? -16.224 -2.059 16.202 1.00 95.81 352 THR A CA 1
ATOM 2691 C C . THR A 1 352 ? -17.184 -1.098 15.516 1.00 95.81 352 THR A C 1
ATOM 2693 O O . THR A 1 352 ? -18.130 -0.606 16.132 1.00 95.81 352 THR A O 1
ATOM 2696 N N . ARG A 1 353 ? -16.936 -0.801 14.240 1.00 96.69 353 ARG A N 1
ATOM 2697 C CA . ARG A 1 353 ? -17.770 0.077 13.409 1.00 96.69 353 ARG A CA 1
ATOM 2698 C C . ARG A 1 353 ? -18.526 -0.774 12.399 1.00 96.69 353 ARG A C 1
ATOM 2700 O O . ARG A 1 353 ? -17.900 -1.462 11.592 1.00 96.69 353 ARG A O 1
ATOM 2707 N N . LEU A 1 354 ? -19.852 -0.706 12.449 1.00 96.44 354 LEU A N 1
ATOM 2708 C CA . LEU A 1 354 ? -20.745 -1.453 11.570 1.00 96.44 354 LEU A CA 1
ATOM 2709 C C . LEU A 1 354 ? -21.627 -0.490 10.781 1.00 96.44 354 LEU A C 1
ATOM 2711 O O . LEU A 1 354 ? -22.346 0.304 11.381 1.00 96.44 354 LEU A O 1
ATOM 2715 N N . ASP A 1 355 ? -21.605 -0.585 9.455 1.00 95.56 355 ASP A N 1
ATOM 2716 C CA . ASP A 1 355 ? -22.488 0.177 8.576 1.00 95.56 355 ASP A CA 1
ATOM 2717 C C . ASP A 1 355 ? -23.553 -0.728 7.957 1.00 95.56 355 ASP A C 1
ATOM 2719 O O . ASP A 1 355 ? -23.267 -1.573 7.111 1.00 95.56 355 ASP A O 1
ATOM 2723 N N . LEU A 1 356 ? -24.795 -0.548 8.379 1.00 94.38 356 LEU A N 1
ATOM 2724 C CA . LEU A 1 356 ? -25.940 -1.320 7.922 1.00 94.38 356 LEU A CA 1
ATOM 2725 C C . LEU A 1 356 ? -26.395 -0.870 6.532 1.00 94.38 356 LEU A C 1
ATOM 2727 O O . LEU A 1 356 ? -26.076 0.233 6.075 1.00 94.38 356 LEU A O 1
ATOM 2731 N N . ASP A 1 357 ? -27.131 -1.749 5.858 1.00 91.19 357 ASP A N 1
ATOM 2732 C CA . ASP A 1 357 ? -27.706 -1.464 4.551 1.00 91.19 357 ASP A CA 1
ATOM 2733 C C . ASP A 1 357 ? -28.911 -0.520 4.690 1.00 91.19 357 ASP A C 1
ATOM 2735 O O . ASP A 1 357 ? -29.930 -0.938 5.249 1.00 91.19 357 ASP A O 1
ATOM 2739 N N . PRO A 1 358 ? -28.839 0.725 4.186 1.00 87.75 358 PRO A N 1
ATOM 2740 C CA . PRO A 1 358 ? -29.928 1.692 4.309 1.00 87.75 358 PRO A CA 1
ATOM 2741 C C . PRO A 1 358 ? -31.191 1.300 3.530 1.00 87.75 358 PRO A C 1
ATOM 2743 O O . PRO A 1 358 ? -32.265 1.797 3.861 1.00 87.75 358 PRO A O 1
ATOM 2746 N N . ASP A 1 359 ? -31.082 0.419 2.530 1.00 87.31 359 ASP A N 1
ATOM 2747 C CA . ASP A 1 359 ? -32.213 -0.007 1.695 1.00 87.31 359 ASP A CA 1
ATOM 2748 C C . ASP A 1 359 ? -32.915 -1.273 2.232 1.00 87.31 359 ASP A C 1
ATOM 2750 O O . ASP A 1 359 ? -33.983 -1.655 1.746 1.00 87.31 359 ASP A O 1
ATOM 2754 N N . SER A 1 360 ? -32.337 -1.918 3.251 1.00 88.94 360 SER A N 1
ATOM 2755 C CA . SER A 1 360 ? -32.905 -3.096 3.913 1.00 88.94 360 SER A CA 1
ATOM 2756 C C . SER A 1 360 ? -33.963 -2.722 4.959 1.00 88.94 360 SER A C 1
ATOM 2758 O O . SER A 1 360 ? -33.941 -1.638 5.543 1.00 88.94 360 SER A O 1
ATOM 2760 N N . VAL A 1 361 ? -34.896 -3.641 5.235 1.00 92.94 361 VAL A N 1
ATOM 2761 C CA . VAL A 1 361 ? -35.887 -3.453 6.309 1.00 92.94 361 VAL A CA 1
ATOM 2762 C C . VAL A 1 361 ? -35.225 -3.519 7.691 1.00 92.94 361 VAL A C 1
ATOM 2764 O O . VAL A 1 361 ? -34.174 -4.137 7.864 1.00 92.94 361 VAL A O 1
ATOM 2767 N N . ILE A 1 362 ? -35.851 -2.893 8.693 1.00 92.62 362 ILE A N 1
ATOM 2768 C CA . ILE A 1 362 ? -35.301 -2.756 10.053 1.00 92.62 362 ILE A CA 1
ATOM 2769 C C . ILE A 1 362 ? -34.990 -4.116 10.692 1.00 92.62 362 ILE A C 1
ATOM 2771 O O . ILE A 1 362 ? -33.990 -4.254 11.395 1.00 92.62 362 ILE A O 1
ATOM 2775 N N . GLU A 1 363 ? -35.822 -5.130 10.452 1.00 93.19 363 GLU A N 1
ATOM 2776 C CA . GLU A 1 363 ? -35.594 -6.485 10.949 1.00 93.19 363 GLU A CA 1
ATOM 2777 C C . GLU A 1 363 ? -34.310 -7.100 10.380 1.00 93.19 363 GLU A C 1
ATOM 2779 O O . GLU A 1 363 ? -33.538 -7.692 11.131 1.00 93.19 363 GLU A O 1
ATOM 2784 N N . ASP A 1 364 ? -34.040 -6.917 9.087 1.00 93.06 364 ASP A N 1
ATOM 2785 C CA . ASP A 1 364 ? -32.838 -7.444 8.431 1.00 93.06 364 ASP A CA 1
ATOM 2786 C C . ASP A 1 364 ? -31.585 -6.673 8.852 1.00 93.06 364 ASP A C 1
ATOM 2788 O O . ASP A 1 364 ? -30.542 -7.272 9.114 1.00 93.06 364 ASP A O 1
ATOM 2792 N N . GLN A 1 365 ? -31.703 -5.356 9.029 1.00 93.56 365 GLN A N 1
ATOM 2793 C CA . GLN A 1 365 ? -30.655 -4.531 9.630 1.00 93.56 365 GLN A CA 1
ATOM 2794 C C . GLN A 1 365 ? -30.301 -5.002 11.052 1.00 93.56 365 GLN A C 1
ATOM 2796 O O . GLN A 1 365 ? -29.124 -5.136 11.391 1.00 93.56 365 GLN A O 1
ATOM 2801 N N . ALA A 1 366 ? -31.306 -5.296 11.884 1.00 95.06 366 ALA A N 1
ATOM 2802 C CA . ALA A 1 366 ? -31.091 -5.836 13.224 1.00 95.06 366 ALA A CA 1
ATOM 2803 C C . ALA A 1 366 ? -30.488 -7.250 13.191 1.00 95.06 366 ALA A C 1
ATOM 2805 O O . ALA A 1 366 ? -29.575 -7.528 13.966 1.00 95.06 366 ALA A O 1
ATOM 2806 N N . ASN A 1 367 ? -30.924 -8.108 12.258 1.00 93.94 367 ASN A N 1
ATOM 2807 C CA . ASN A 1 367 ? -30.342 -9.434 12.036 1.00 93.94 367 ASN A CA 1
ATOM 2808 C C . ASN A 1 367 ? -28.855 -9.345 11.667 1.00 93.94 367 ASN A C 1
ATOM 2810 O O . ASN A 1 367 ? -28.044 -10.077 12.229 1.00 93.94 367 ASN A O 1
ATOM 2814 N N . ALA A 1 368 ? -28.485 -8.442 10.756 1.00 93.38 368 ALA A N 1
ATOM 2815 C CA . ALA A 1 368 ? -27.094 -8.222 10.369 1.00 93.38 368 ALA A CA 1
ATOM 2816 C C . ALA A 1 368 ? -26.242 -7.763 11.563 1.00 93.38 368 ALA A C 1
ATOM 2818 O O . ALA A 1 368 ? -25.161 -8.301 11.791 1.00 93.38 368 ALA A O 1
ATOM 2819 N N . LEU A 1 369 ? -26.756 -6.830 12.373 1.00 95.62 369 LEU A N 1
ATOM 2820 C CA . LEU A 1 369 ? -26.101 -6.380 13.604 1.00 95.62 369 LEU A CA 1
ATOM 2821 C C . LEU A 1 369 ? -25.954 -7.506 14.638 1.00 95.62 369 LEU A C 1
ATOM 2823 O O . LEU A 1 369 ? -24.887 -7.655 15.226 1.00 95.62 369 LEU A O 1
ATOM 2827 N N . PHE A 1 370 ? -26.991 -8.319 14.844 1.00 95.31 370 PHE A N 1
ATOM 2828 C CA . PHE A 1 370 ? -26.941 -9.475 15.740 1.00 95.31 370 PHE A CA 1
ATOM 2829 C C . PHE A 1 370 ? -25.904 -10.510 15.281 1.00 95.31 370 PHE A C 1
ATOM 2831 O O . PHE A 1 370 ? -25.090 -10.963 16.085 1.00 95.31 370 PHE A O 1
ATOM 2838 N N . ASN A 1 371 ? -25.895 -10.842 13.987 1.00 91.38 371 ASN A N 1
ATOM 2839 C CA . ASN A 1 371 ? -24.934 -11.775 13.400 1.00 91.38 371 ASN A CA 1
ATOM 2840 C C . ASN A 1 371 ? -23.497 -11.266 13.537 1.00 91.38 371 ASN A C 1
ATOM 2842 O O . ASN A 1 371 ? -22.603 -12.043 13.852 1.00 91.38 371 ASN A O 1
ATOM 2846 N N . GLU A 1 372 ? -23.279 -9.965 13.338 1.00 92.62 372 GLU A N 1
ATOM 2847 C CA . GLU A 1 372 ? -21.960 -9.362 13.495 1.00 92.62 372 GLU A CA 1
ATOM 2848 C C . GLU A 1 372 ? -21.481 -9.400 14.951 1.00 92.62 372 GLU A C 1
ATOM 2850 O O . GLU A 1 372 ? -20.320 -9.707 15.210 1.00 92.62 372 GLU A O 1
ATOM 2855 N N . ILE A 1 373 ? -22.376 -9.160 15.916 1.00 90.81 373 ILE A N 1
ATOM 2856 C CA . ILE A 1 373 ? -22.056 -9.278 17.346 1.00 90.81 373 ILE A CA 1
ATOM 2857 C C . ILE A 1 373 ? -21.586 -10.696 17.711 1.00 90.81 373 ILE A C 1
ATOM 2859 O O . ILE A 1 373 ? -20.738 -10.841 18.594 1.00 90.81 373 ILE A O 1
ATOM 2863 N N . TRP A 1 374 ? -22.104 -11.718 17.024 1.00 83.94 374 TRP A N 1
ATOM 2864 C CA . TRP A 1 374 ? -21.712 -13.124 17.181 1.00 83.94 374 TRP A CA 1
ATOM 2865 C C . TRP A 1 374 ? -20.558 -13.570 16.270 1.00 83.94 374 TRP A C 1
ATOM 2867 O O . TRP A 1 374 ? -20.159 -14.731 16.342 1.00 83.94 374 TRP A O 1
ATOM 2877 N N . SER A 1 375 ? -20.019 -12.692 15.417 1.00 84.75 375 SER A N 1
ATOM 2878 C CA . SER A 1 375 ? -18.875 -13.025 14.564 1.00 84.75 375 SER A CA 1
ATOM 2879 C C . SER A 1 375 ? -17.627 -13.295 15.411 1.00 84.75 375 SER A C 1
ATOM 2881 O O . SER A 1 375 ? -17.299 -12.528 16.318 1.00 84.75 375 SER A O 1
ATOM 2883 N N . GLU A 1 376 ? -16.912 -14.373 15.084 1.00 75.12 376 GLU A N 1
ATOM 2884 C CA . GLU A 1 376 ? -15.632 -14.740 15.708 1.00 75.12 376 GLU A CA 1
ATOM 2885 C C . GLU A 1 376 ? -14.417 -14.144 14.971 1.00 75.12 376 GLU A C 1
ATOM 2887 O O . GLU A 1 376 ? -13.274 -14.365 15.374 1.00 75.12 376 GLU A O 1
ATOM 2892 N N . ASP A 1 377 ? -14.633 -13.391 13.886 1.00 83.38 377 ASP A N 1
ATOM 2893 C CA . ASP A 1 377 ? -13.538 -12.747 13.164 1.00 83.38 377 ASP A CA 1
ATOM 2894 C C . ASP A 1 377 ? -13.024 -11.474 13.858 1.00 83.38 377 ASP A C 1
ATOM 2896 O O . ASP A 1 377 ? -13.651 -10.878 14.734 1.00 83.38 377 ASP A O 1
ATOM 2900 N N . SER A 1 378 ? -11.811 -11.064 13.483 1.00 83.88 378 SER A N 1
ATOM 2901 C CA . SER A 1 378 ? -11.137 -9.906 14.075 1.00 83.88 378 SER A CA 1
ATOM 2902 C C . SER A 1 378 ? -11.483 -8.585 13.383 1.00 83.88 378 SER A C 1
ATOM 2904 O O . SER A 1 378 ? -10.771 -7.603 13.577 1.00 83.88 378 SER A O 1
ATOM 2906 N N . GLU A 1 379 ? -12.483 -8.563 12.501 1.00 92.12 379 GLU A N 1
ATOM 2907 C CA . GLU A 1 379 ? -12.798 -7.393 11.683 1.00 92.12 379 GLU A CA 1
ATOM 2908 C C . GLU A 1 379 ? -13.488 -6.315 12.525 1.00 92.12 379 GLU A C 1
ATOM 2910 O O . GLU A 1 379 ? -14.416 -6.577 13.284 1.00 92.12 379 GLU A O 1
ATOM 2915 N N . ASP A 1 380 ? -13.023 -5.071 12.392 1.00 92.38 380 ASP A N 1
ATOM 2916 C CA . ASP A 1 380 ? -13.486 -3.946 13.214 1.00 92.38 380 ASP A CA 1
ATOM 2917 C C . ASP A 1 380 ? -14.160 -2.825 12.399 1.00 92.38 380 ASP A C 1
ATOM 2919 O O . ASP A 1 380 ? -14.591 -1.805 12.949 1.00 92.38 380 ASP A O 1
ATOM 2923 N N . GLN A 1 381 ? -14.229 -3.002 11.079 1.00 95.31 381 GLN A N 1
ATOM 2924 C CA . GLN A 1 381 ? -14.766 -2.067 10.093 1.00 95.31 381 GLN A CA 1
ATOM 2925 C C . GLN A 1 381 ? -15.554 -2.847 9.048 1.00 95.31 381 GLN A C 1
ATOM 2927 O O . GLN A 1 381 ? -14.984 -3.341 8.071 1.00 95.31 381 GLN A O 1
ATOM 2932 N N . VAL A 1 382 ? -16.861 -2.944 9.269 1.00 95.38 382 VAL A N 1
ATOM 2933 C CA . VAL A 1 382 ? -17.744 -3.825 8.506 1.00 95.38 382 VAL A CA 1
ATOM 2934 C C . VAL A 1 382 ? -18.900 -3.032 7.911 1.00 95.38 382 VAL A C 1
ATOM 2936 O O . VAL A 1 382 ? -19.441 -2.134 8.553 1.00 95.38 382 VAL A O 1
ATOM 2939 N N . ALA A 1 383 ? -19.289 -3.363 6.684 1.00 94.31 383 ALA A N 1
ATOM 2940 C CA . ALA A 1 383 ? -20.468 -2.817 6.029 1.00 94.31 383 ALA A CA 1
ATOM 2941 C C . ALA A 1 383 ? -21.317 -3.935 5.410 1.00 94.31 383 ALA A C 1
ATOM 2943 O O . ALA A 1 383 ? -20.787 -4.834 4.760 1.00 94.31 383 ALA A O 1
ATOM 2944 N N . TRP A 1 384 ? -22.634 -3.857 5.571 1.00 91.75 384 TRP A N 1
ATOM 2945 C CA . TRP A 1 384 ? -23.601 -4.778 4.970 1.00 91.75 384 TRP A CA 1
ATOM 2946 C C . TRP A 1 384 ? -24.353 -4.097 3.828 1.00 91.75 384 TRP A C 1
ATOM 2948 O O . TRP A 1 384 ? -24.781 -2.953 3.975 1.00 91.75 384 TRP A O 1
ATOM 2958 N N . ARG A 1 385 ? -24.508 -4.774 2.684 1.00 90.25 385 ARG A N 1
ATOM 2959 C CA . ARG A 1 385 ? -25.325 -4.327 1.536 1.00 90.25 385 ARG A CA 1
ATOM 2960 C C . ARG A 1 385 ? -26.039 -5.531 0.929 1.00 90.25 385 ARG A C 1
ATOM 2962 O O . ARG A 1 385 ? -25.373 -6.410 0.373 1.00 90.25 385 ARG A O 1
ATOM 2969 N N . GLY A 1 386 ? -27.365 -5.582 1.032 1.00 83.81 386 GLY A N 1
ATOM 2970 C CA . GLY A 1 386 ? -28.140 -6.799 0.801 1.00 83.81 386 GLY A CA 1
ATOM 2971 C C . GLY A 1 386 ? -27.561 -7.973 1.598 1.00 83.81 386 GLY A C 1
ATOM 2972 O O . GLY A 1 386 ? -27.202 -7.826 2.763 1.00 83.81 386 GLY A O 1
ATOM 2973 N N . ASP A 1 387 ? -27.364 -9.111 0.932 1.00 79.69 387 ASP A N 1
ATOM 2974 C CA . ASP A 1 387 ? -26.750 -10.309 1.529 1.00 79.69 387 ASP A CA 1
ATOM 2975 C C . ASP A 1 387 ? -25.207 -10.245 1.611 1.00 79.69 387 ASP A C 1
ATOM 2977 O O . ASP A 1 387 ? -24.555 -11.195 2.049 1.00 79.69 387 ASP A O 1
ATOM 2981 N N . GLY A 1 388 ? -24.588 -9.157 1.139 1.00 87.44 388 GLY A N 1
ATOM 2982 C CA . GLY A 1 388 ? -23.137 -9.002 1.088 1.00 87.44 388 GLY A CA 1
ATOM 2983 C C . GLY A 1 388 ? -22.562 -8.359 2.350 1.00 87.44 388 GLY A C 1
ATOM 2984 O O . GLY A 1 388 ? -22.924 -7.232 2.690 1.00 87.44 388 GLY A O 1
ATOM 2985 N N . ARG A 1 389 ? -21.598 -9.037 2.985 1.00 91.19 389 ARG A N 1
ATOM 2986 C CA . ARG A 1 389 ? -20.748 -8.501 4.060 1.00 91.19 389 ARG A CA 1
ATOM 2987 C C . ARG A 1 389 ? -19.411 -8.025 3.491 1.00 91.19 389 ARG A C 1
ATOM 2989 O O . ARG A 1 389 ? -18.701 -8.793 2.844 1.00 91.19 389 ARG A O 1
ATOM 2996 N N . TYR A 1 390 ? -19.053 -6.776 3.760 1.00 92.38 390 TYR A N 1
ATOM 2997 C CA . TYR A 1 390 ? -17.842 -6.120 3.272 1.00 92.38 390 TYR A CA 1
ATOM 2998 C C . TYR A 1 390 ? -16.984 -5.650 4.439 1.00 92.38 390 TYR A C 1
ATOM 3000 O O . TYR A 1 390 ? -17.501 -5.225 5.468 1.00 92.38 390 TYR A O 1
ATOM 3008 N N . VAL A 1 391 ? -15.668 -5.681 4.251 1.00 93.31 391 VAL A N 1
ATOM 3009 C CA . VAL A 1 391 ? -14.679 -5.267 5.252 1.00 93.31 391 VAL A CA 1
ATOM 3010 C C . VAL A 1 391 ? -13.720 -4.248 4.650 1.00 93.31 391 VAL A C 1
ATOM 3012 O O . VAL A 1 391 ? -13.431 -4.286 3.452 1.00 93.31 391 VAL A O 1
ATOM 3015 N N . ALA A 1 392 ? -13.227 -3.321 5.467 1.00 91.75 392 ALA A N 1
ATOM 3016 C CA . ALA A 1 392 ? -12.339 -2.268 4.986 1.00 91.75 392 ALA A CA 1
ATOM 3017 C C . ALA A 1 392 ? -10.905 -2.782 4.768 1.00 91.75 392 ALA A C 1
ATOM 3019 O O . ALA A 1 392 ? -10.335 -3.474 5.617 1.00 91.75 392 ALA A O 1
ATOM 3020 N N . ARG A 1 393 ? -10.287 -2.389 3.649 1.00 91.12 393 ARG A N 1
ATOM 3021 C CA . ARG A 1 393 ? -8.877 -2.659 3.331 1.00 91.12 393 ARG A CA 1
ATOM 3022 C C . ARG A 1 393 ? -8.206 -1.416 2.770 1.00 91.12 393 ARG A C 1
ATOM 3024 O O . ARG A 1 393 ? -8.781 -0.722 1.934 1.00 91.12 393 ARG A O 1
ATOM 3031 N N . LEU A 1 394 ? -6.973 -1.160 3.197 1.00 89.69 394 LEU A N 1
ATOM 3032 C CA . LEU A 1 394 ? -6.109 -0.185 2.547 1.00 89.69 394 LEU A CA 1
ATOM 3033 C C . LEU A 1 394 ? -5.493 -0.821 1.301 1.00 89.69 394 LEU A C 1
ATOM 3035 O O . LEU A 1 394 ? -4.673 -1.728 1.415 1.00 89.69 394 LEU A O 1
ATOM 3039 N N . VAL A 1 395 ? -5.823 -0.308 0.121 1.00 86.44 395 VAL A N 1
ATOM 3040 C CA . VAL A 1 395 ? -5.268 -0.790 -1.152 1.00 86.44 395 VAL A CA 1
ATOM 3041 C C . VAL A 1 395 ? -4.336 0.245 -1.779 1.00 86.44 395 VAL A C 1
ATOM 3043 O O . VAL A 1 395 ? -4.418 1.442 -1.501 1.00 86.44 395 VAL A O 1
ATOM 3046 N N . ALA A 1 396 ? -3.415 -0.212 -2.623 1.00 81.88 396 ALA A N 1
ATOM 3047 C CA . ALA A 1 396 ? -2.587 0.680 -3.426 1.00 81.88 396 ALA A CA 1
ATOM 3048 C C . ALA A 1 396 ? -3.442 1.433 -4.460 1.00 81.88 396 ALA A C 1
ATOM 3050 O O . ALA A 1 396 ? -4.211 0.806 -5.185 1.00 81.88 396 ALA A O 1
ATOM 3051 N N . SER A 1 397 ? -3.273 2.758 -4.571 1.00 77.31 397 SER A N 1
ATOM 3052 C CA . SER A 1 397 ? -3.921 3.534 -5.641 1.00 77.31 397 SER A CA 1
ATOM 3053 C C . SER A 1 397 ? -3.411 3.084 -7.014 1.00 77.31 397 SER A C 1
ATOM 3055 O O . SER A 1 397 ? -2.224 2.790 -7.185 1.00 77.31 397 SER A O 1
ATOM 3057 N N . HIS A 1 398 ? -4.289 3.106 -8.019 1.00 67.94 398 HIS A N 1
ATOM 3058 C CA . HIS A 1 398 ? -3.934 2.885 -9.424 1.00 67.94 398 HIS A CA 1
ATOM 3059 C C . HIS A 1 398 ? -2.881 3.892 -9.924 1.00 67.94 398 HIS A C 1
ATOM 3061 O O . HIS A 1 398 ? -2.098 3.589 -10.823 1.00 67.94 398 HIS A O 1
ATOM 3067 N N . HIS A 1 399 ? -2.785 5.060 -9.279 1.00 62.28 399 HIS A N 1
ATOM 3068 C CA . HIS A 1 399 ? -1.748 6.057 -9.522 1.00 62.28 399 HIS A CA 1
ATOM 3069 C C . HIS A 1 399 ? -0.369 5.682 -8.954 1.00 62.28 399 HIS A C 1
ATOM 3071 O O . HIS A 1 399 ? 0.597 6.378 -9.249 1.00 62.28 399 HIS A O 1
ATOM 3077 N N . GLN A 1 400 ? -0.208 4.585 -8.198 1.00 52.78 400 GLN A N 1
ATOM 3078 C CA . GLN A 1 400 ? 1.115 4.133 -7.738 1.00 52.78 400 GLN A CA 1
ATOM 3079 C C . GLN A 1 400 ? 2.051 3.827 -8.926 1.00 52.78 400 GLN A C 1
ATOM 3081 O O . GLN A 1 400 ? 3.244 4.112 -8.845 1.00 52.78 400 GLN A O 1
ATOM 3086 N N . GLN A 1 401 ? 1.511 3.341 -10.052 1.00 45.94 401 GLN A N 1
ATOM 3087 C CA . GLN A 1 401 ? 2.260 3.195 -11.309 1.00 45.94 401 GLN A CA 1
ATOM 3088 C C . GLN A 1 401 ? 2.660 4.559 -11.907 1.00 45.94 401 GLN A C 1
ATOM 3090 O O . GLN A 1 401 ? 3.755 4.693 -12.440 1.00 45.94 401 GLN A O 1
ATOM 3095 N N . ALA A 1 402 ? 1.838 5.600 -11.736 1.00 42.72 402 ALA A N 1
ATOM 3096 C CA . ALA A 1 402 ? 2.142 6.970 -12.167 1.00 42.72 402 ALA A CA 1
ATOM 3097 C C . ALA A 1 402 ? 3.086 7.736 -11.210 1.00 42.72 402 ALA A C 1
ATOM 3099 O O . ALA A 1 402 ? 3.792 8.648 -11.622 1.00 42.72 402 ALA A O 1
ATOM 3100 N N . VAL A 1 403 ? 3.170 7.359 -9.931 1.00 42.84 403 VAL A N 1
ATOM 3101 C CA . VAL A 1 403 ? 4.220 7.853 -9.016 1.00 42.84 403 VAL A CA 1
ATOM 3102 C C . VAL A 1 403 ? 5.540 7.115 -9.262 1.00 42.84 403 VAL A C 1
ATOM 3104 O O . VAL A 1 403 ? 6.606 7.713 -9.158 1.00 42.84 403 VAL A O 1
ATOM 3107 N N . ALA A 1 404 ? 5.502 5.850 -9.693 1.00 41.19 404 ALA A N 1
ATOM 3108 C CA . ALA A 1 404 ? 6.682 5.209 -10.274 1.00 41.19 404 ALA A CA 1
ATOM 3109 C C . ALA A 1 404 ? 7.132 5.948 -11.556 1.00 41.19 404 ALA A C 1
ATOM 3111 O O . ALA A 1 404 ? 8.328 6.133 -11.754 1.00 41.19 404 ALA A O 1
ATOM 3112 N N . GLN A 1 405 ? 6.194 6.506 -12.338 1.00 41.19 405 GLN A N 1
ATOM 3113 C CA . GLN A 1 405 ? 6.509 7.459 -13.416 1.00 41.19 405 GLN A CA 1
ATOM 3114 C C . GLN A 1 405 ? 7.083 8.797 -12.900 1.00 41.19 405 GLN A C 1
ATOM 3116 O O . GLN A 1 405 ? 7.809 9.439 -13.642 1.00 41.19 405 GLN A O 1
ATOM 3121 N N . GLN A 1 406 ? 6.862 9.226 -11.646 1.00 44.19 406 GLN A N 1
ATOM 3122 C CA . GLN A 1 406 ? 7.546 10.406 -11.068 1.00 44.19 406 GLN A CA 1
ATOM 3123 C C . GLN A 1 406 ? 9.028 10.152 -10.727 1.00 44.19 406 GLN A C 1
ATOM 3125 O O . GLN A 1 406 ? 9.780 11.113 -10.566 1.00 44.19 406 GLN A O 1
ATOM 3130 N N . LEU A 1 407 ? 9.486 8.890 -10.658 1.00 51.50 407 LEU A N 1
ATOM 3131 C CA . LEU A 1 407 ? 10.928 8.576 -10.689 1.00 51.50 407 LEU A CA 1
ATOM 3132 C C . LEU A 1 407 ? 11.535 8.845 -12.071 1.00 51.50 407 LEU A C 1
ATOM 3134 O O . LEU A 1 407 ? 12.757 8.938 -12.193 1.00 51.50 407 LEU A O 1
ATOM 3138 N N . VAL A 1 408 ? 10.700 8.961 -13.105 1.00 59.22 408 VAL A N 1
ATOM 3139 C CA . VAL A 1 408 ? 11.113 9.365 -14.443 1.00 59.22 408 VAL A CA 1
ATOM 3140 C C . VAL A 1 408 ? 11.137 10.896 -14.481 1.00 59.22 408 VAL A C 1
ATOM 3142 O O . VAL A 1 408 ? 10.105 11.539 -14.280 1.00 59.22 408 VAL A O 1
ATOM 3145 N N . PRO A 1 409 ? 12.300 11.524 -14.719 1.00 61.75 409 PRO A N 1
ATOM 3146 C CA . PRO A 1 409 ? 12.383 12.975 -14.780 1.00 61.75 409 PRO A CA 1
ATOM 3147 C C . PRO A 1 409 ? 11.443 13.571 -15.838 1.00 61.75 409 PRO A C 1
ATOM 3149 O O . PRO A 1 409 ? 11.285 13.028 -16.929 1.00 61.75 409 PRO A O 1
ATOM 3152 N N . SER A 1 410 ? 10.875 14.747 -15.549 1.00 64.19 410 SER A N 1
ATOM 3153 C CA . SER A 1 410 ? 10.081 15.521 -16.523 1.00 64.19 410 SER A CA 1
ATOM 3154 C C . SER A 1 410 ? 10.922 16.089 -17.677 1.00 64.19 410 SER A C 1
ATOM 3156 O O . SER A 1 410 ? 10.389 16.497 -18.709 1.00 64.19 410 SER A O 1
ATOM 3158 N N . GLN A 1 411 ? 12.245 16.122 -17.502 1.00 73.69 411 GLN A N 1
ATOM 3159 C CA . GLN A 1 411 ? 13.232 16.444 -18.531 1.00 73.69 411 GLN A CA 1
ATOM 3160 C C . GLN A 1 411 ? 13.743 15.154 -19.191 1.00 73.69 411 GLN A C 1
ATOM 3162 O O . GLN A 1 411 ? 13.640 14.089 -18.582 1.00 73.69 411 GLN A O 1
ATOM 3167 N N . PRO A 1 412 ? 14.345 15.221 -20.396 1.00 83.81 412 PRO A N 1
ATOM 3168 C CA . PRO A 1 412 ? 15.018 14.066 -20.976 1.00 83.81 412 PRO A CA 1
ATOM 3169 C C . PRO A 1 412 ? 15.979 13.427 -19.986 1.00 83.81 412 PRO A C 1
ATOM 3171 O O . PRO A 1 412 ? 16.627 14.135 -19.221 1.00 83.81 412 PRO A O 1
ATOM 3174 N N . PHE A 1 413 ? 16.060 12.100 -19.981 1.00 88.38 413 PHE A N 1
ATOM 3175 C CA . PHE A 1 413 ? 16.789 11.363 -18.952 1.00 88.38 413 PHE A CA 1
ATOM 3176 C C . PHE A 1 413 ? 17.635 10.229 -19.531 1.00 88.38 413 PHE A C 1
ATOM 3178 O O . PHE A 1 413 ? 17.439 9.789 -20.669 1.00 88.38 413 PHE A O 1
ATOM 3185 N N . LYS A 1 414 ? 18.568 9.738 -18.716 1.00 91.12 414 LYS A N 1
ATOM 3186 C CA . LYS A 1 414 ? 19.345 8.514 -18.935 1.00 91.12 414 LYS A CA 1
ATOM 3187 C C . LYS A 1 414 ? 19.491 7.732 -17.634 1.00 91.12 414 LYS A C 1
ATOM 3189 O O . LYS A 1 414 ? 19.432 8.313 -16.557 1.00 91.12 414 LYS A O 1
ATOM 3194 N N . LEU A 1 415 ? 19.718 6.430 -17.727 1.00 90.56 415 LEU A N 1
ATOM 3195 C CA . LEU A 1 415 ? 20.093 5.615 -16.582 1.00 90.56 415 LEU A CA 1
ATOM 3196 C C . LEU A 1 415 ? 21.545 5.921 -16.201 1.00 90.56 415 LEU A C 1
ATOM 3198 O O . LEU A 1 415 ? 22.450 5.861 -17.037 1.00 90.56 415 LEU A O 1
ATOM 3202 N N . GLY A 1 416 ? 21.744 6.257 -14.935 1.00 86.38 416 GLY A N 1
ATOM 3203 C CA . GLY A 1 416 ? 23.032 6.467 -14.294 1.00 86.38 416 GLY A CA 1
ATOM 3204 C C . GLY A 1 416 ? 23.151 5.633 -13.022 1.00 86.38 416 GLY A C 1
ATOM 3205 O O . GLY A 1 416 ? 22.367 4.715 -12.774 1.00 86.38 416 GLY A O 1
ATOM 3206 N N . SER A 1 417 ? 24.163 5.938 -12.216 1.00 80.50 417 SER A N 1
ATOM 3207 C CA . SER A 1 417 ? 24.439 5.242 -10.960 1.00 80.50 417 SER A CA 1
ATOM 3208 C C . SER A 1 417 ? 24.943 6.257 -9.945 1.00 80.50 417 SER A C 1
ATOM 3210 O O . SER A 1 417 ? 25.992 6.864 -10.159 1.00 80.50 417 SER A O 1
ATOM 3212 N N . SER A 1 418 ? 24.239 6.404 -8.822 1.00 72.06 418 SER A N 1
ATOM 3213 C CA . SER A 1 418 ? 24.615 7.347 -7.760 1.00 72.06 418 SER A CA 1
ATOM 3214 C C . SER A 1 418 ? 25.929 6.949 -7.073 1.00 72.06 418 SER A C 1
ATOM 3216 O O . SER A 1 418 ? 26.731 7.808 -6.707 1.00 72.06 418 SER A O 1
ATOM 3218 N N . GLN A 1 419 ? 26.180 5.641 -6.946 1.00 67.69 419 GLN A N 1
ATOM 3219 C CA . GLN A 1 419 ? 27.426 5.036 -6.465 1.00 67.69 419 GLN A CA 1
ATOM 3220 C C . GLN A 1 419 ? 27.665 3.686 -7.158 1.00 67.69 419 GLN A C 1
ATOM 3222 O O . GLN A 1 419 ? 26.716 2.949 -7.417 1.00 67.69 419 GLN A O 1
ATOM 3227 N N . LYS A 1 420 ? 28.924 3.333 -7.448 1.00 66.75 420 LYS A N 1
ATOM 3228 C CA . LYS A 1 420 ? 29.275 2.051 -8.092 1.00 66.75 420 LYS A CA 1
ATOM 3229 C C . LYS A 1 420 ? 29.254 0.897 -7.082 1.00 66.75 420 LYS A C 1
ATOM 3231 O O . LYS A 1 420 ? 29.634 1.091 -5.934 1.00 66.75 420 LYS A O 1
ATOM 3236 N N . GLY A 1 421 ? 28.893 -0.310 -7.530 1.00 66.25 421 GLY A N 1
ATOM 3237 C CA . GLY A 1 421 ? 29.084 -1.548 -6.754 1.00 66.25 421 GLY A CA 1
ATOM 3238 C C . GLY A 1 421 ? 27.812 -2.271 -6.301 1.00 66.25 421 GLY A C 1
ATOM 3239 O O . GLY A 1 421 ? 27.932 -3.379 -5.780 1.00 66.25 421 GLY A O 1
ATOM 3240 N N . SER A 1 422 ? 26.629 -1.687 -6.525 1.00 79.12 422 SER A N 1
ATOM 3241 C CA . SER A 1 422 ? 25.311 -2.262 -6.209 1.00 79.12 422 SER A CA 1
ATOM 3242 C C . SER A 1 422 ? 24.283 -1.817 -7.248 1.00 79.12 422 SER A C 1
ATOM 3244 O O . SER A 1 422 ? 24.268 -0.645 -7.628 1.00 79.12 422 SER A O 1
ATOM 3246 N N . LEU A 1 423 ? 23.391 -2.719 -7.671 1.00 81.56 423 LEU A N 1
ATOM 3247 C CA . LEU A 1 423 ? 22.311 -2.358 -8.605 1.00 81.56 423 LEU A CA 1
ATOM 3248 C C . LEU A 1 423 ? 21.238 -1.474 -7.947 1.00 81.56 423 LEU A C 1
ATOM 3250 O O . LEU A 1 423 ? 20.497 -0.793 -8.649 1.00 81.56 423 LEU A O 1
ATOM 3254 N N . ASP A 1 424 ? 21.185 -1.431 -6.610 1.00 77.50 424 ASP A N 1
ATOM 3255 C CA . ASP A 1 424 ? 20.249 -0.575 -5.861 1.00 77.50 424 ASP A CA 1
ATOM 3256 C C . ASP A 1 424 ? 20.549 0.926 -6.030 1.00 77.50 424 ASP A C 1
ATOM 3258 O O . ASP A 1 424 ? 19.715 1.763 -5.689 1.00 77.50 424 ASP A O 1
ATOM 3262 N N . ASN A 1 425 ? 21.730 1.263 -6.558 1.00 78.44 425 ASN A N 1
ATOM 3263 C CA . ASN A 1 425 ? 22.187 2.636 -6.765 1.00 78.44 425 ASN A CA 1
ATOM 3264 C C . ASN A 1 425 ? 21.884 3.171 -8.174 1.00 78.44 425 ASN A C 1
ATOM 3266 O O . ASN A 1 425 ? 22.266 4.301 -8.491 1.00 78.44 425 ASN A O 1
ATOM 3270 N N . LEU A 1 426 ? 21.247 2.371 -9.032 1.00 83.38 426 LEU A N 1
ATOM 3271 C CA . LEU A 1 426 ? 20.831 2.809 -10.361 1.00 83.38 426 LEU A CA 1
ATOM 3272 C C . LEU A 1 426 ? 19.705 3.843 -10.245 1.00 83.38 426 LEU A C 1
ATOM 3274 O O . LEU A 1 426 ? 18.745 3.648 -9.501 1.00 83.38 426 LEU A O 1
ATOM 3278 N N . VAL A 1 427 ? 19.825 4.942 -10.986 1.00 85.00 427 VAL A N 1
ATOM 3279 C CA . VAL A 1 427 ? 18.879 6.068 -10.944 1.00 85.00 427 VAL A CA 1
ATOM 3280 C C . VAL A 1 427 ? 18.673 6.658 -12.335 1.00 85.00 427 VAL A C 1
ATOM 3282 O O . VAL A 1 427 ? 19.580 6.631 -13.167 1.00 85.00 427 VAL A O 1
ATOM 3285 N N . LEU A 1 428 ? 17.485 7.203 -12.600 1.00 85.81 428 LEU A N 1
ATOM 3286 C CA . LEU A 1 428 ? 17.221 7.972 -13.816 1.00 85.81 428 LEU A CA 1
ATOM 3287 C C . LEU A 1 428 ? 17.662 9.424 -13.599 1.00 85.81 428 LEU A C 1
ATOM 3289 O O . LEU A 1 428 ? 17.130 10.134 -12.750 1.00 85.81 428 LEU A O 1
ATOM 3293 N N . GLU A 1 429 ? 18.654 9.863 -14.365 1.00 84.81 429 GLU A N 1
ATOM 3294 C CA . GLU A 1 429 ? 19.268 11.185 -14.263 1.00 84.81 429 GLU A CA 1
ATOM 3295 C C . GLU A 1 429 ? 18.807 12.082 -15.421 1.00 84.81 429 GLU A C 1
ATOM 3297 O O . GLU A 1 429 ? 18.853 11.644 -16.576 1.00 84.81 429 GLU A O 1
ATOM 3302 N N . PRO A 1 430 ? 18.413 13.345 -15.164 1.00 83.50 430 PRO A N 1
ATOM 3303 C CA . PRO A 1 430 ? 18.159 14.318 -16.222 1.00 83.50 430 PRO A CA 1
ATOM 3304 C C . PRO A 1 430 ? 19.391 14.530 -17.115 1.00 83.50 430 PRO A C 1
ATOM 3306 O O . PRO A 1 430 ? 20.525 14.593 -16.640 1.00 83.50 430 PRO A O 1
ATOM 3309 N N . VAL A 1 431 ? 19.173 14.695 -18.417 1.00 83.94 431 VAL A N 1
ATOM 3310 C CA . VAL A 1 431 ? 20.206 14.945 -19.421 1.00 83.94 431 VAL A CA 1
ATOM 3311 C C . VAL A 1 431 ? 19.742 15.990 -20.431 1.00 83.94 431 VAL A C 1
ATOM 3313 O O . VAL A 1 431 ? 18.580 16.052 -20.829 1.00 83.94 431 VAL A O 1
ATOM 3316 N N . THR A 1 432 ? 20.678 16.811 -20.891 1.00 85.75 432 THR A N 1
ATOM 3317 C CA . THR A 1 432 ? 20.429 17.752 -21.983 1.00 85.75 432 THR A CA 1
ATOM 3318 C C . THR A 1 432 ? 20.585 17.039 -23.321 1.00 85.75 432 THR A C 1
ATOM 3320 O O . THR A 1 432 ? 21.611 16.409 -23.580 1.00 85.75 432 THR A O 1
ATOM 3323 N N . ARG A 1 433 ? 19.583 17.167 -24.194 1.00 89.19 433 ARG A N 1
ATOM 3324 C CA . ARG A 1 433 ? 19.655 16.661 -25.571 1.00 89.19 433 ARG A CA 1
ATOM 3325 C C . ARG A 1 433 ? 20.740 17.380 -26.373 1.00 89.19 433 ARG A C 1
ATOM 3327 O O . ARG A 1 433 ? 21.006 18.562 -26.151 1.00 89.19 433 ARG A O 1
ATOM 3334 N N . ARG A 1 434 ? 21.316 16.681 -27.351 1.00 89.50 434 ARG A N 1
ATOM 3335 C CA . ARG A 1 434 ? 22.242 17.251 -28.340 1.00 89.50 434 ARG A CA 1
ATOM 3336 C C . ARG A 1 434 ? 21.698 17.045 -29.748 1.00 89.50 434 ARG A C 1
ATOM 3338 O O . ARG A 1 434 ? 21.046 16.042 -30.012 1.00 89.50 434 ARG A O 1
ATOM 3345 N N . SER A 1 435 ? 22.015 17.957 -30.660 1.00 89.88 435 SER A N 1
ATOM 3346 C CA . SER A 1 435 ? 21.723 17.748 -32.080 1.00 89.88 435 SER A CA 1
ATOM 3347 C C . SER A 1 435 ? 22.638 16.664 -32.671 1.00 89.88 435 SER A C 1
ATOM 3349 O O . SER A 1 435 ? 23.812 16.593 -32.281 1.00 89.88 435 SER A O 1
ATOM 3351 N N . PRO A 1 436 ? 22.143 15.847 -33.621 1.00 94.81 436 PRO A N 1
ATOM 3352 C CA . PRO A 1 436 ? 22.980 14.888 -34.330 1.00 94.81 436 PRO A CA 1
ATOM 3353 C C . PRO A 1 436 ? 24.057 15.590 -35.167 1.00 94.81 436 PRO A C 1
ATOM 3355 O O . PRO A 1 436 ? 23.823 16.651 -35.756 1.00 94.81 436 PRO A O 1
ATOM 3358 N N . GLY A 1 437 ? 25.249 14.992 -35.213 1.00 94.44 437 GLY A N 1
ATOM 3359 C CA . GLY A 1 437 ? 26.312 15.348 -36.149 1.00 94.44 437 GLY A CA 1
ATOM 3360 C C . GLY A 1 437 ? 25.945 15.002 -37.595 1.00 94.44 437 GLY A C 1
ATOM 3361 O O . GLY A 1 437 ? 24.876 14.471 -37.871 1.00 94.44 437 GLY A O 1
ATOM 3362 N N . ALA A 1 438 ? 26.832 15.301 -38.550 1.00 94.69 438 ALA A N 1
ATOM 3363 C CA . ALA A 1 438 ? 26.515 15.202 -39.977 1.00 94.69 438 ALA A CA 1
ATOM 3364 C C . ALA A 1 438 ? 26.035 13.802 -40.421 1.00 94.69 438 ALA A C 1
ATOM 3366 O O . ALA A 1 438 ? 25.076 13.731 -41.183 1.00 94.69 438 ALA A O 1
ATOM 3367 N N . GLY A 1 439 ? 26.654 12.722 -39.930 1.00 95.50 439 GLY A N 1
ATOM 3368 C CA . GLY A 1 439 ? 26.293 11.328 -40.240 1.00 95.50 439 GLY A CA 1
ATOM 3369 C C . GLY A 1 439 ? 25.430 10.625 -39.182 1.00 95.50 439 GLY A C 1
ATOM 3370 O O . GLY A 1 439 ? 25.251 9.415 -39.248 1.00 95.50 439 GLY A O 1
ATOM 3371 N N . GLU A 1 440 ? 24.914 11.351 -38.188 1.00 97.19 440 GLU A N 1
ATOM 3372 C CA . GLU A 1 440 ? 24.173 10.756 -37.071 1.00 97.19 440 GLU A CA 1
ATOM 3373 C C . GLU A 1 440 ? 22.660 10.962 -37.200 1.00 97.19 440 GLU A C 1
ATOM 3375 O O . GLU A 1 440 ? 22.180 11.891 -37.854 1.00 97.19 440 GLU A O 1
ATOM 3380 N N . VAL A 1 441 ? 21.901 10.133 -36.491 1.00 97.44 441 VAL A N 1
ATOM 3381 C CA . VAL A 1 441 ? 20.474 10.331 -36.227 1.00 97.44 441 VAL A CA 1
ATOM 3382 C C . VAL A 1 441 ? 20.222 10.361 -34.722 1.00 97.44 441 VAL A C 1
ATOM 3384 O O . VAL A 1 441 ? 20.946 9.742 -33.942 1.00 97.44 441 VAL A O 1
ATOM 3387 N N . GLU A 1 442 ? 19.198 11.095 -34.293 1.00 97.44 442 GLU A N 1
ATOM 3388 C CA . GLU A 1 442 ? 18.689 11.044 -32.920 1.00 97.44 442 GLU A CA 1
ATOM 3389 C C . GLU A 1 442 ? 17.409 10.205 -32.898 1.00 97.44 442 GLU A C 1
ATOM 3391 O O . GLU A 1 442 ? 16.456 10.489 -33.626 1.00 97.44 442 GLU A O 1
ATOM 3396 N N . ILE A 1 443 ? 17.388 9.181 -32.050 1.00 97.56 443 ILE A N 1
ATOM 3397 C CA . ILE A 1 443 ? 16.282 8.243 -31.885 1.00 97.56 443 ILE A CA 1
ATOM 3398 C C . ILE A 1 443 ? 15.633 8.508 -30.530 1.00 97.56 443 ILE A C 1
ATOM 3400 O O . ILE A 1 443 ? 16.292 8.453 -29.491 1.00 97.56 443 ILE A O 1
ATOM 3404 N N . ARG A 1 444 ? 14.322 8.753 -30.532 1.00 95.94 444 ARG A N 1
ATOM 3405 C CA . ARG A 1 444 ? 13.480 8.686 -29.337 1.00 95.94 444 ARG A CA 1
ATOM 3406 C C . ARG A 1 444 ? 13.181 7.225 -29.047 1.00 95.94 444 ARG A C 1
ATOM 3408 O O . ARG A 1 444 ? 12.494 6.559 -29.824 1.00 95.94 444 ARG A O 1
ATOM 3415 N N . ILE A 1 445 ? 13.707 6.737 -27.938 1.00 96.56 445 ILE A N 1
ATOM 3416 C CA . ILE A 1 445 ? 13.679 5.318 -27.607 1.00 96.56 445 ILE A CA 1
ATOM 3417 C C . ILE A 1 445 ? 12.282 4.926 -27.128 1.00 96.56 445 ILE A C 1
ATOM 3419 O O . ILE A 1 445 ? 11.659 5.616 -26.324 1.00 96.56 445 ILE A O 1
ATOM 3423 N N . LYS A 1 446 ? 11.784 3.805 -27.650 1.00 96.00 446 LYS A N 1
ATOM 3424 C CA . LYS A 1 446 ? 10.524 3.182 -27.231 1.00 96.00 446 LYS A CA 1
ATOM 3425 C C . LYS A 1 446 ? 10.766 1.909 -26.437 1.00 96.00 446 LYS A C 1
ATOM 3427 O O . LYS A 1 446 ? 9.989 1.612 -25.542 1.00 96.00 446 LYS A O 1
ATOM 3432 N N . ALA A 1 447 ? 11.841 1.186 -26.731 1.00 96.94 447 ALA A N 1
ATOM 3433 C CA . ALA A 1 447 ? 12.260 0.019 -25.972 1.00 96.94 447 ALA A CA 1
ATOM 3434 C C . ALA A 1 447 ? 13.775 -0.188 -26.082 1.00 96.94 447 ALA A C 1
ATOM 3436 O O . ALA A 1 447 ? 14.374 0.118 -27.116 1.00 96.94 447 ALA A O 1
ATOM 3437 N N . THR A 1 448 ? 14.372 -0.750 -25.032 1.00 97.38 448 THR A N 1
ATOM 3438 C CA . THR A 1 448 ? 15.810 -1.041 -24.940 1.00 97.38 448 THR A CA 1
ATOM 3439 C C . THR A 1 448 ? 16.042 -2.470 -24.474 1.00 97.38 448 THR A C 1
ATOM 3441 O O . THR A 1 448 ? 15.445 -2.919 -23.494 1.00 97.38 448 THR A O 1
ATOM 3444 N N . GLY A 1 449 ? 16.919 -3.195 -25.170 1.00 95.94 449 GLY A N 1
ATOM 3445 C CA . GLY A 1 449 ? 17.320 -4.547 -24.793 1.00 95.94 449 GLY A CA 1
ATOM 3446 C C . GLY A 1 449 ? 18.355 -4.529 -23.668 1.00 95.94 449 GLY A C 1
ATOM 3447 O O . GLY A 1 449 ? 19.412 -3.912 -23.798 1.00 95.94 449 GLY A O 1
ATOM 3448 N N . LEU A 1 450 ? 18.077 -5.242 -22.574 1.00 94.81 450 LEU A N 1
ATOM 3449 C CA . LEU A 1 450 ? 19.017 -5.413 -21.468 1.00 94.81 450 LEU A CA 1
ATOM 3450 C C . LEU A 1 450 ? 20.020 -6.534 -21.785 1.00 94.81 450 LEU A C 1
ATOM 3452 O O . LEU A 1 450 ? 19.638 -7.647 -22.165 1.00 94.81 450 LEU A O 1
ATOM 3456 N N . ASN A 1 451 ? 21.309 -6.251 -21.612 1.00 90.25 451 ASN A N 1
ATOM 3457 C CA . ASN A 1 451 ? 22.413 -7.162 -21.887 1.00 90.25 451 ASN A CA 1
ATOM 3458 C C . ASN A 1 451 ? 23.192 -7.517 -20.616 1.00 90.25 451 ASN A C 1
ATOM 3460 O O . ASN A 1 451 ? 23.250 -6.756 -19.654 1.00 90.25 451 ASN A O 1
ATOM 3464 N N . PHE A 1 452 ? 23.863 -8.674 -20.619 1.00 83.69 452 PHE A N 1
ATOM 3465 C CA . PHE A 1 452 ? 24.654 -9.123 -19.464 1.00 83.69 452 PHE A CA 1
ATOM 3466 C C . PHE A 1 452 ? 25.751 -8.116 -19.081 1.00 83.69 452 PHE A C 1
ATOM 3468 O O . PHE A 1 452 ? 26.066 -7.942 -17.905 1.00 83.69 452 PHE A O 1
ATOM 3475 N N . LEU A 1 453 ? 26.303 -7.414 -20.075 1.00 80.06 453 LEU A N 1
ATOM 3476 C CA . LEU A 1 453 ? 27.315 -6.385 -19.863 1.00 80.06 453 LEU A CA 1
ATOM 3477 C C . LEU A 1 453 ? 26.774 -5.161 -19.107 1.00 80.06 453 LEU A C 1
ATOM 3479 O O . LEU A 1 453 ? 27.533 -4.533 -18.373 1.00 80.06 453 LEU A O 1
ATOM 3483 N N . ASP A 1 454 ? 25.478 -4.856 -19.218 1.00 86.94 454 ASP A N 1
ATOM 3484 C CA . ASP A 1 454 ? 24.849 -3.768 -18.461 1.00 86.94 454 ASP A CA 1
ATOM 3485 C C . ASP A 1 454 ? 24.844 -4.089 -16.962 1.00 86.94 454 ASP A C 1
ATOM 3487 O O . ASP A 1 454 ? 25.227 -3.256 -16.142 1.00 86.94 454 ASP A O 1
ATOM 3491 N N . VAL A 1 455 ? 24.503 -5.331 -16.600 1.00 86.31 455 VAL A N 1
ATOM 3492 C CA . VAL A 1 455 ? 24.522 -5.812 -15.206 1.00 86.31 455 VAL A CA 1
ATOM 3493 C C . VAL A 1 455 ? 25.940 -5.779 -14.637 1.00 86.31 455 VAL A C 1
ATOM 3495 O O . VAL A 1 455 ? 26.162 -5.304 -13.524 1.00 86.31 455 VAL A O 1
ATOM 3498 N N . VAL A 1 456 ? 26.918 -6.250 -15.413 1.00 79.38 456 VAL A N 1
ATOM 3499 C CA . VAL A 1 456 ? 28.340 -6.234 -15.036 1.00 79.38 456 VAL A CA 1
ATOM 3500 C C . VAL A 1 456 ? 28.835 -4.800 -14.806 1.00 79.38 456 VAL A C 1
ATOM 3502 O O . VAL A 1 456 ? 29.507 -4.535 -13.805 1.00 79.38 456 VAL A O 1
ATOM 3505 N N . SER A 1 457 ? 28.450 -3.867 -15.680 1.00 78.06 457 SER A N 1
ATOM 3506 C CA . SER A 1 457 ? 28.755 -2.439 -15.541 1.00 78.06 457 SER A CA 1
ATOM 3507 C C . SER A 1 457 ? 28.079 -1.816 -14.314 1.00 78.06 457 SER A C 1
ATOM 3509 O O . SER A 1 457 ? 28.736 -1.085 -13.573 1.00 78.06 457 SER A O 1
ATOM 3511 N N . GLY A 1 458 ? 26.813 -2.151 -14.038 1.00 78.94 458 GLY A N 1
ATOM 3512 C CA . GLY A 1 458 ? 26.066 -1.654 -12.872 1.00 78.94 458 GLY A CA 1
ATOM 3513 C C . GLY A 1 458 ? 26.673 -2.101 -11.539 1.00 78.94 458 GLY A C 1
ATOM 3514 O O . GLY A 1 458 ? 26.712 -1.345 -10.571 1.00 78.94 458 GLY A O 1
ATOM 3515 N N . LEU A 1 459 ? 27.263 -3.297 -11.509 1.00 77.62 459 LEU A N 1
ATOM 3516 C CA . LEU A 1 459 ? 28.013 -3.810 -10.359 1.00 77.62 459 LEU A CA 1
ATOM 3517 C C . LEU A 1 459 ? 29.441 -3.242 -10.247 1.00 77.62 459 LEU A C 1
ATOM 3519 O O . LEU A 1 459 ? 30.176 -3.605 -9.330 1.00 77.62 459 LEU A O 1
ATOM 3523 N N . GLY A 1 460 ? 29.856 -2.357 -11.159 1.00 72.50 460 GLY A N 1
ATOM 3524 C CA . GLY A 1 460 ? 31.192 -1.758 -11.166 1.00 72.50 460 GLY A CA 1
ATOM 3525 C C . GLY A 1 460 ? 32.312 -2.723 -11.570 1.00 72.50 460 GLY A C 1
ATOM 3526 O O . GLY A 1 460 ? 33.479 -2.457 -11.286 1.00 72.50 460 GLY A O 1
ATOM 3527 N N . LEU A 1 461 ? 31.983 -3.840 -12.225 1.00 68.25 461 LEU A N 1
ATOM 3528 C CA . LEU A 1 461 ? 32.920 -4.911 -12.566 1.00 68.25 461 LEU A CA 1
ATOM 3529 C C . LEU A 1 461 ? 33.379 -4.807 -14.018 1.00 68.25 461 LEU A C 1
ATOM 3531 O O . LEU A 1 461 ? 33.096 -5.680 -14.829 1.00 68.25 461 LEU A O 1
ATOM 3535 N N . VAL A 1 462 ? 34.112 -3.751 -14.370 1.00 59.38 462 VAL A N 1
ATOM 3536 C CA . VAL A 1 462 ? 34.685 -3.657 -15.722 1.00 59.38 462 VAL A CA 1
ATOM 3537 C C . VAL A 1 462 ? 35.778 -4.730 -15.870 1.00 59.38 462 VAL A C 1
ATOM 3539 O O . VAL A 1 462 ? 36.724 -4.726 -15.076 1.00 59.38 462 VAL A O 1
ATOM 3542 N N . PRO A 1 463 ? 35.684 -5.673 -16.830 1.00 50.69 463 PRO A N 1
ATOM 3543 C CA . PRO A 1 463 ? 36.635 -6.776 -16.902 1.00 50.69 463 PRO A CA 1
ATOM 3544 C C . PRO A 1 463 ? 38.051 -6.258 -17.205 1.00 50.69 463 PRO A C 1
ATOM 3546 O O . PRO A 1 463 ? 38.270 -5.580 -18.204 1.00 50.69 463 PRO A O 1
ATOM 3549 N N . GLN A 1 464 ? 39.021 -6.594 -16.349 1.00 44.03 464 GLN A N 1
ATOM 3550 C CA . GLN A 1 464 ? 40.428 -6.174 -16.477 1.00 44.03 464 GLN A CA 1
ATOM 3551 C C . GLN A 1 464 ? 41.212 -6.930 -17.571 1.00 44.03 464 GLN A C 1
ATOM 3553 O O . GLN A 1 464 ? 42.383 -6.639 -17.783 1.00 44.03 464 GLN A O 1
ATOM 3558 N N . GLN A 1 465 ? 40.598 -7.920 -18.230 1.00 44.34 465 GLN A N 1
ATOM 3559 C CA . GLN A 1 465 ? 41.271 -8.864 -19.139 1.00 44.34 465 GLN A CA 1
ATOM 3560 C C . GLN A 1 465 ? 40.789 -8.804 -20.597 1.00 44.34 465 GLN A C 1
ATOM 3562 O O . GLN A 1 465 ? 41.151 -9.670 -21.388 1.00 44.34 465 GLN A O 1
ATOM 3567 N N . VAL A 1 466 ? 39.978 -7.814 -20.979 1.00 46.38 466 VAL A N 1
ATOM 3568 C CA . VAL A 1 466 ? 39.685 -7.595 -22.406 1.00 46.38 466 VAL A CA 1
ATOM 3569 C C . VAL A 1 466 ? 40.813 -6.750 -22.991 1.00 46.38 466 VAL A C 1
ATOM 3571 O O . VAL A 1 466 ? 41.315 -5.859 -22.309 1.00 46.38 466 VAL A O 1
ATOM 3574 N N . ASP A 1 467 ? 41.208 -7.041 -24.232 1.00 50.66 467 ASP A N 1
ATOM 3575 C CA . ASP A 1 467 ? 41.986 -6.150 -25.105 1.00 50.66 467 ASP A CA 1
ATOM 3576 C C . ASP A 1 467 ? 41.716 -4.669 -24.756 1.00 50.66 467 ASP A C 1
ATOM 3578 O O . ASP A 1 467 ? 40.560 -4.241 -24.645 1.00 50.66 467 ASP A O 1
ATOM 3582 N N . GLY A 1 468 ? 42.789 -3.896 -24.547 1.00 50.56 468 GLY A N 1
ATOM 3583 C CA . GLY A 1 468 ? 42.737 -2.515 -24.062 1.00 50.56 468 GLY A CA 1
ATOM 3584 C C . GLY A 1 468 ? 41.835 -1.570 -24.870 1.00 50.56 468 GLY A C 1
ATOM 3585 O O . GLY A 1 468 ? 41.452 -0.528 -24.342 1.00 50.56 468 GLY A O 1
ATOM 3586 N N . MET A 1 469 ? 41.443 -1.920 -26.101 1.00 54.84 469 MET A N 1
ATOM 3587 C CA . MET A 1 469 ? 40.459 -1.180 -26.906 1.00 54.84 469 MET A CA 1
ATOM 3588 C C . MET A 1 469 ? 39.029 -1.278 -26.348 1.00 54.84 469 MET A C 1
ATOM 3590 O O . MET A 1 469 ? 38.395 -0.251 -26.102 1.00 54.84 469 MET A O 1
ATOM 3594 N N . SER A 1 470 ? 38.528 -2.487 -26.083 1.00 54.34 470 SER A N 1
ATOM 3595 C CA . SER A 1 470 ? 37.159 -2.702 -25.584 1.00 54.34 470 SER A CA 1
ATOM 3596 C C . SER A 1 470 ? 36.998 -2.195 -24.151 1.00 54.34 470 SER A C 1
ATOM 3598 O O . SER A 1 470 ? 35.968 -1.623 -23.797 1.00 54.34 470 SER A O 1
ATOM 3600 N N . GLN A 1 471 ? 38.040 -2.340 -23.325 1.00 56.28 471 GLN A N 1
ATOM 3601 C CA . GLN A 1 471 ? 38.054 -1.799 -21.965 1.00 56.28 471 GLN A CA 1
ATOM 3602 C C . GLN A 1 471 ? 38.005 -0.267 -21.970 1.00 56.28 471 GLN A C 1
ATOM 3604 O O . GLN A 1 471 ? 37.226 0.326 -21.227 1.00 56.28 471 GLN A O 1
ATOM 3609 N N . LYS A 1 472 ? 38.802 0.379 -22.829 1.00 54.47 472 LYS A N 1
ATOM 3610 C CA . LYS A 1 472 ? 38.812 1.836 -22.974 1.00 54.47 472 LYS A CA 1
ATOM 3611 C C . LYS A 1 472 ? 37.451 2.358 -23.437 1.00 54.47 472 LYS A C 1
ATOM 3613 O O . LYS A 1 472 ? 36.936 3.281 -22.821 1.00 54.47 472 LYS A O 1
ATOM 3618 N N . HIS A 1 473 ? 36.824 1.712 -24.420 1.00 57.69 473 HIS A N 1
ATOM 3619 C CA . HIS A 1 473 ? 35.509 2.115 -24.926 1.00 57.69 473 HIS A CA 1
ATOM 3620 C C . HIS A 1 473 ? 34.395 1.970 -23.871 1.00 57.69 473 HIS A C 1
ATOM 3622 O O . HIS A 1 473 ? 33.591 2.881 -23.681 1.00 57.69 473 HIS A O 1
ATOM 3628 N N . LEU A 1 474 ? 34.390 0.865 -23.115 1.00 54.31 474 LEU A N 1
ATOM 3629 C CA . LEU A 1 474 ? 33.421 0.631 -22.035 1.00 54.31 474 LEU A CA 1
ATOM 3630 C C . LEU A 1 474 ? 33.598 1.595 -20.852 1.00 54.31 474 LEU A C 1
ATOM 3632 O O . LEU A 1 474 ? 32.617 1.994 -20.227 1.00 54.31 474 LEU A O 1
ATOM 3636 N N . VAL A 1 475 ? 34.837 1.987 -20.544 1.00 54.88 475 VAL A N 1
ATOM 3637 C CA . VAL A 1 475 ? 35.142 2.960 -19.482 1.00 54.88 475 VAL A CA 1
ATOM 3638 C C . VAL A 1 475 ? 34.839 4.395 -19.927 1.00 54.88 475 VAL A C 1
ATOM 3640 O O . VAL A 1 475 ? 34.327 5.176 -19.126 1.00 54.88 475 VAL A O 1
ATOM 3643 N N . GLU A 1 476 ? 35.119 4.746 -21.184 1.00 52.78 476 GLU A N 1
ATOM 3644 C CA . GLU A 1 476 ? 34.883 6.085 -21.742 1.00 52.78 476 GLU A CA 1
ATOM 3645 C C . GLU A 1 476 ? 33.393 6.393 -21.932 1.00 52.78 476 GLU A C 1
ATOM 3647 O O . GLU A 1 476 ? 32.981 7.540 -21.754 1.00 52.78 476 GLU A O 1
ATOM 3652 N N . MET A 1 477 ? 32.567 5.389 -22.244 1.00 54.22 477 MET A N 1
ATOM 3653 C CA . MET A 1 477 ? 31.150 5.610 -22.539 1.00 54.22 477 MET A CA 1
ATOM 3654 C C . MET A 1 477 ? 30.262 5.844 -21.313 1.00 54.22 477 MET A C 1
ATOM 3656 O O . MET A 1 477 ? 29.201 6.441 -21.487 1.00 54.22 477 MET A O 1
ATOM 3660 N N . ASN A 1 478 ? 30.658 5.398 -20.109 1.00 63.31 478 ASN A N 1
ATOM 3661 C CA . ASN A 1 478 ? 29.936 5.558 -18.828 1.00 63.31 478 ASN A CA 1
ATOM 3662 C C . ASN A 1 478 ? 28.392 5.617 -18.962 1.00 63.31 478 ASN A C 1
ATOM 3664 O O . ASN A 1 478 ? 27.740 6.535 -18.457 1.00 63.31 478 ASN A O 1
ATOM 3668 N N . SER A 1 479 ? 27.818 4.681 -19.719 1.00 76.19 479 SER A N 1
ATOM 3669 C CA . SER A 1 479 ? 26.402 4.651 -20.089 1.00 76.19 479 SER A CA 1
ATOM 3670 C C . SER A 1 479 ? 25.931 3.209 -20.257 1.00 76.19 479 SER A C 1
ATOM 3672 O O . SER A 1 479 ? 26.729 2.313 -20.533 1.00 76.19 479 SER A O 1
ATOM 3674 N N . PHE A 1 480 ? 24.636 2.986 -20.038 1.00 89.00 480 PHE A N 1
ATOM 3675 C CA . PHE A 1 480 ? 24.011 1.667 -20.108 1.00 89.00 480 PHE A CA 1
ATOM 3676 C C . PHE A 1 480 ? 23.286 1.473 -21.439 1.00 89.00 480 PHE A C 1
ATOM 3678 O O . PHE A 1 480 ? 22.678 2.407 -21.968 1.00 89.00 480 PHE A O 1
ATOM 3685 N N . GLY A 1 481 ? 23.268 0.235 -21.928 1.00 91.00 481 GLY A N 1
ATOM 3686 C CA . GLY A 1 481 ? 22.518 -0.172 -23.110 1.00 91.00 481 GLY A CA 1
ATOM 3687 C C . GLY A 1 481 ? 23.383 -0.203 -24.362 1.00 91.00 481 GLY A C 1
ATOM 3688 O O . GLY A 1 481 ? 24.306 0.598 -24.524 1.00 91.00 481 GLY A O 1
ATOM 3689 N N . ALA A 1 482 ? 23.076 -1.161 -25.236 1.00 91.44 482 ALA A N 1
ATOM 3690 C CA . ALA A 1 482 ? 23.788 -1.403 -26.492 1.00 91.44 482 ALA A CA 1
ATOM 3691 C C . ALA A 1 482 ? 22.849 -1.561 -27.703 1.00 91.44 482 ALA A C 1
ATOM 3693 O O . ALA A 1 482 ? 23.309 -1.677 -28.836 1.00 91.44 482 ALA A O 1
ATOM 3694 N N . GLU A 1 483 ? 21.535 -1.579 -27.483 1.00 95.44 483 GLU A N 1
ATOM 3695 C CA . GLU A 1 483 ? 20.526 -1.729 -28.532 1.00 95.44 483 GLU A CA 1
ATOM 3696 C C . GLU A 1 483 ? 19.210 -1.067 -28.137 1.00 95.44 483 GLU A C 1
ATOM 3698 O O . GLU A 1 483 ? 18.894 -0.954 -26.948 1.00 95.44 483 GLU A O 1
ATOM 3703 N N . CYS A 1 484 ? 18.435 -0.635 -29.127 1.00 97.69 484 CYS A N 1
ATOM 3704 C CA . CYS A 1 484 ? 17.089 -0.114 -28.922 1.00 97.69 484 CYS A CA 1
ATOM 3705 C C . CYS A 1 484 ? 16.212 -0.244 -30.163 1.00 97.69 484 CYS A C 1
ATOM 3707 O O . CYS A 1 484 ? 16.682 -0.520 -31.268 1.00 97.69 484 CYS A O 1
ATOM 3709 N N . ALA A 1 485 ? 14.925 0.021 -29.963 1.00 98.25 485 ALA A N 1
ATOM 3710 C CA . ALA A 1 485 ? 13.991 0.365 -31.019 1.00 98.25 485 ALA A CA 1
ATOM 3711 C C . ALA A 1 485 ? 13.244 1.653 -30.657 1.00 98.25 485 ALA A C 1
ATOM 3713 O O . ALA A 1 485 ? 12.963 1.928 -29.484 1.00 98.25 485 ALA A O 1
ATOM 3714 N N . GLY A 1 486 ? 12.927 2.460 -31.663 1.00 97.38 486 GLY A N 1
ATOM 3715 C CA . GLY A 1 486 ? 12.343 3.775 -31.452 1.00 97.38 486 GLY A CA 1
ATOM 3716 C C . GLY A 1 486 ? 11.991 4.505 -32.738 1.00 97.38 486 GLY A C 1
ATOM 3717 O O . GLY A 1 486 ? 11.828 3.899 -33.793 1.00 97.38 486 GLY A O 1
ATOM 3718 N N . GLU A 1 487 ? 11.855 5.819 -32.627 1.00 97.69 487 GLU A N 1
ATOM 3719 C CA . GLU A 1 487 ? 11.467 6.713 -33.718 1.00 97.69 487 GLU A CA 1
ATOM 3720 C C . GLU A 1 487 ? 12.553 7.767 -33.937 1.00 97.69 487 GLU A C 1
ATOM 3722 O O . GLU A 1 487 ? 13.012 8.387 -32.974 1.00 97.69 487 GLU A O 1
ATOM 3727 N N . ILE A 1 488 ? 12.951 8.005 -35.186 1.00 97.44 488 ILE A N 1
ATOM 3728 C CA . ILE A 1 488 ? 13.902 9.073 -35.515 1.00 97.44 488 ILE A CA 1
ATOM 3729 C C . ILE A 1 488 ? 13.245 10.438 -35.287 1.00 97.44 488 ILE A C 1
ATOM 3731 O O . ILE A 1 488 ? 12.205 10.743 -35.864 1.00 97.44 488 ILE A O 1
ATOM 3735 N N . VAL A 1 489 ? 13.876 11.291 -34.479 1.00 95.94 489 VAL A N 1
ATOM 3736 C CA . VAL A 1 489 ? 13.384 12.644 -34.151 1.00 95.94 489 VAL A CA 1
ATOM 3737 C C . VAL A 1 489 ? 14.266 13.769 -34.692 1.00 95.94 489 VAL A C 1
ATOM 3739 O O . VAL A 1 489 ? 13.813 14.910 -34.774 1.00 95.94 489 VAL A O 1
ATOM 3742 N N . ALA A 1 490 ? 15.501 13.465 -35.092 1.00 94.69 490 ALA A N 1
ATOM 3743 C CA . ALA A 1 490 ? 16.383 14.391 -35.795 1.00 94.69 490 ALA A CA 1
ATOM 3744 C C . ALA A 1 490 ? 17.382 13.627 -36.676 1.00 94.69 490 ALA A C 1
ATOM 3746 O O . ALA A 1 490 ? 17.786 12.515 -36.340 1.00 94.69 490 ALA A O 1
ATOM 3747 N N . VAL A 1 491 ? 17.809 14.243 -37.781 1.00 97.06 491 VAL A N 1
ATOM 3748 C CA . VAL A 1 491 ? 18.769 13.667 -38.736 1.00 97.06 491 VAL A CA 1
ATOM 3749 C C . VAL A 1 491 ? 19.900 14.649 -39.042 1.00 97.06 491 VAL A C 1
ATOM 3751 O O . VAL A 1 491 ? 19.683 15.859 -39.140 1.00 97.06 491 VAL A O 1
ATOM 3754 N N . GLY A 1 492 ? 21.113 14.120 -39.180 1.00 95.25 492 GLY A N 1
ATOM 3755 C CA . GLY A 1 492 ? 22.304 14.847 -39.596 1.00 95.25 492 GLY A CA 1
ATOM 3756 C C . GLY A 1 492 ? 22.276 15.276 -41.064 1.00 95.25 492 GLY A C 1
ATOM 3757 O O . GLY A 1 492 ? 21.572 14.709 -41.895 1.00 95.25 492 GLY A O 1
ATOM 3758 N N . SER A 1 493 ? 23.080 16.279 -41.419 1.00 93.88 493 SER A N 1
ATOM 3759 C CA . SER A 1 493 ? 23.081 16.882 -42.764 1.00 93.88 493 SER A CA 1
ATOM 3760 C C . SER A 1 493 ? 23.591 15.978 -43.900 1.00 93.88 493 SER A C 1
ATOM 3762 O O . SER A 1 493 ? 23.331 16.271 -45.071 1.00 93.88 493 SER A O 1
ATOM 3764 N N . GLN A 1 494 ? 24.324 14.908 -43.580 1.00 94.50 494 GLN A N 1
ATOM 3765 C CA . GLN A 1 494 ? 24.836 13.905 -44.522 1.00 94.50 494 GLN A CA 1
ATOM 3766 C C . GLN A 1 494 ? 24.014 12.608 -44.522 1.00 94.50 494 GLN A C 1
ATOM 3768 O O . GLN A 1 494 ? 24.241 11.772 -45.392 1.00 94.50 494 GLN A O 1
ATOM 3773 N N . VAL A 1 495 ? 23.035 12.456 -43.626 1.00 94.44 495 VAL A N 1
ATOM 3774 C CA . VAL A 1 495 ? 22.130 11.300 -43.619 1.00 94.44 495 VAL A CA 1
ATOM 3775 C C . VAL A 1 495 ? 21.102 11.451 -44.744 1.00 94.44 495 VAL A C 1
ATOM 3777 O O . VAL A 1 495 ? 20.439 12.483 -44.858 1.00 94.44 495 VAL A O 1
ATOM 3780 N N . ARG A 1 496 ? 21.000 10.439 -45.614 1.00 90.62 496 ARG A N 1
ATOM 3781 C CA . ARG A 1 496 ? 20.081 10.430 -46.772 1.00 90.62 496 ARG A CA 1
ATOM 3782 C C . ARG A 1 496 ? 19.036 9.322 -46.715 1.00 90.62 496 ARG A C 1
ATOM 3784 O O . ARG A 1 496 ? 17.965 9.499 -47.282 1.00 90.62 496 ARG A O 1
ATOM 3791 N N . ASP A 1 497 ? 19.342 8.234 -46.017 1.00 89.81 497 ASP A N 1
ATOM 3792 C CA . ASP A 1 497 ? 18.533 7.010 -46.018 1.00 89.81 497 ASP A CA 1
ATOM 3793 C C . ASP A 1 497 ? 17.441 6.993 -44.938 1.00 89.81 497 ASP A C 1
ATOM 3795 O O . ASP A 1 497 ? 16.643 6.062 -44.886 1.00 89.81 497 ASP A O 1
ATOM 3799 N N . PHE A 1 498 ? 17.390 8.032 -44.098 1.00 96.44 498 PHE A N 1
ATOM 3800 C CA . PHE A 1 498 ? 16.440 8.163 -42.996 1.00 96.44 498 PHE A CA 1
ATOM 3801 C C . PHE A 1 498 ? 15.815 9.554 -42.938 1.00 96.44 498 PHE A C 1
ATOM 3803 O O . PHE A 1 498 ? 16.455 10.561 -43.259 1.00 96.44 498 PHE A O 1
ATOM 3810 N N . GLN A 1 499 ? 14.583 9.613 -42.444 1.00 95.00 499 GLN A N 1
ATOM 3811 C CA . GLN A 1 499 ? 13.839 10.841 -42.180 1.00 95.00 499 GLN A CA 1
ATOM 3812 C C . GLN A 1 499 ? 13.214 10.826 -40.777 1.00 95.00 499 GLN A C 1
ATOM 3814 O O . GLN A 1 499 ? 13.077 9.792 -40.125 1.00 95.00 499 GLN A O 1
ATOM 3819 N N . VAL A 1 500 ? 12.824 12.007 -40.295 1.00 95.12 500 VAL A N 1
ATOM 3820 C CA . VAL A 1 500 ? 12.107 12.146 -39.019 1.00 95.12 500 VAL A CA 1
ATOM 3821 C C . VAL A 1 500 ? 10.760 11.420 -39.097 1.00 95.12 500 VAL A C 1
ATOM 3823 O O . VAL A 1 500 ? 10.014 11.606 -40.055 1.00 95.12 500 VAL A O 1
ATOM 3826 N N . GLY A 1 501 ? 10.451 10.628 -38.071 1.00 92.50 501 GLY A N 1
ATOM 3827 C CA . GLY A 1 501 ? 9.257 9.786 -37.977 1.00 92.50 501 GLY A CA 1
ATOM 3828 C C . GLY A 1 501 ? 9.484 8.324 -38.369 1.00 92.50 501 GLY A C 1
ATOM 3829 O O . GLY A 1 501 ? 8.626 7.493 -38.075 1.00 92.50 501 GLY A O 1
ATOM 3830 N N . ASP A 1 502 ? 10.625 7.983 -38.979 1.00 97.31 502 ASP A N 1
ATOM 3831 C CA . ASP A 1 502 ? 10.938 6.591 -39.309 1.00 97.31 502 ASP A CA 1
ATOM 3832 C C . ASP A 1 502 ? 11.055 5.738 -38.039 1.00 97.31 502 ASP A C 1
ATOM 3834 O O . ASP A 1 502 ? 11.697 6.124 -37.054 1.00 97.31 502 ASP A O 1
ATOM 3838 N N . LEU A 1 503 ? 10.441 4.553 -38.077 1.00 97.94 503 LEU A N 1
ATOM 3839 C CA . LEU A 1 503 ? 10.500 3.571 -36.999 1.00 97.94 503 LEU A CA 1
ATOM 3840 C C . LEU A 1 503 ? 11.696 2.653 -37.219 1.00 97.94 503 LEU A C 1
ATOM 3842 O O . LEU A 1 503 ? 11.796 1.978 -38.245 1.00 97.94 503 LEU A O 1
ATOM 3846 N N . VAL A 1 504 ? 12.596 2.611 -36.247 1.00 98.19 504 VAL A N 1
ATOM 3847 C CA . VAL A 1 504 ? 13.909 1.986 -36.404 1.00 98.19 504 VAL A CA 1
ATOM 3848 C C . VAL A 1 504 ? 14.245 1.048 -35.258 1.00 98.19 504 VAL A C 1
ATOM 3850 O O . VAL A 1 504 ? 13.725 1.175 -34.147 1.00 98.19 504 VAL A O 1
ATOM 3853 N N . MET A 1 505 ? 15.146 0.115 -35.540 1.00 97.81 505 MET A N 1
ATOM 3854 C CA . MET A 1 505 ? 15.923 -0.611 -34.540 1.00 97.81 505 MET A CA 1
ATOM 3855 C C . MET A 1 505 ? 17.408 -0.351 -34.786 1.00 97.81 505 MET A C 1
ATOM 3857 O O . MET A 1 505 ? 17.823 -0.138 -35.927 1.00 97.81 505 MET A O 1
ATOM 3861 N N . ALA A 1 506 ? 18.201 -0.323 -33.719 1.00 97.31 506 ALA A N 1
ATOM 3862 C CA . ALA A 1 506 ? 19.596 0.085 -33.800 1.00 97.31 506 ALA A CA 1
ATOM 3863 C C . ALA A 1 506 ? 20.481 -0.633 -32.780 1.00 97.31 506 ALA A C 1
ATOM 3865 O O . ALA A 1 506 ? 20.048 -0.940 -31.666 1.00 97.31 506 ALA A O 1
ATOM 3866 N N . MET A 1 507 ? 21.751 -0.821 -33.147 1.00 95.25 507 MET A N 1
ATOM 3867 C CA . MET A 1 507 ? 22.830 -1.037 -32.183 1.00 95.25 507 MET A CA 1
ATOM 3868 C C . MET A 1 507 ? 23.273 0.342 -31.678 1.00 95.25 507 MET A C 1
ATOM 3870 O O . MET A 1 507 ? 23.918 1.100 -32.396 1.00 95.25 507 MET A O 1
ATOM 3874 N N . ALA A 1 508 ? 22.862 0.702 -30.464 1.00 92.44 508 ALA A N 1
ATOM 3875 C CA . ALA A 1 508 ? 22.990 2.054 -29.934 1.00 92.44 508 ALA A CA 1
ATOM 3876 C C . ALA A 1 508 ? 23.511 2.025 -28.495 1.00 92.44 508 ALA A C 1
ATOM 3878 O O . ALA A 1 508 ? 22.819 1.591 -27.573 1.00 92.44 508 ALA A O 1
ATOM 3879 N N . HIS A 1 509 ? 24.736 2.511 -28.302 1.00 88.50 509 HIS A N 1
ATOM 3880 C CA . HIS A 1 509 ? 25.322 2.655 -26.974 1.00 88.50 509 HIS A CA 1
ATOM 3881 C C . HIS A 1 509 ? 24.652 3.789 -26.190 1.00 88.50 509 HIS A C 1
ATOM 3883 O O . HIS A 1 509 ? 24.376 4.856 -26.737 1.00 88.50 509 HIS A O 1
ATOM 3889 N N . GLY A 1 510 ? 24.392 3.562 -24.902 1.00 89.12 510 GLY A N 1
ATOM 3890 C CA . GLY A 1 510 ? 23.687 4.530 -24.057 1.00 89.12 510 GLY A CA 1
ATOM 3891 C C . GLY A 1 510 ? 22.169 4.517 -24.247 1.00 89.12 510 GLY A C 1
ATOM 3892 O O . GLY A 1 510 ? 21.491 5.496 -23.921 1.00 89.12 510 GLY A O 1
ATOM 3893 N N . SER A 1 511 ? 21.621 3.425 -24.783 1.00 93.62 511 SER A N 1
ATOM 3894 C CA . SER A 1 511 ? 20.196 3.295 -25.073 1.00 93.62 511 SER A CA 1
ATOM 3895 C C . SER A 1 511 ? 19.292 3.141 -23.848 1.00 93.62 511 SER A C 1
ATOM 3897 O O . SER A 1 511 ? 18.073 3.206 -23.985 1.00 93.62 511 SER A O 1
ATOM 3899 N N . PHE A 1 512 ? 19.813 2.993 -22.630 1.00 93.62 512 PHE A N 1
ATOM 3900 C CA . PHE A 1 512 ? 19.005 3.228 -21.427 1.00 93.62 512 PHE A CA 1
ATOM 3901 C C . PHE A 1 512 ? 18.832 4.736 -21.195 1.00 93.62 512 PHE A C 1
ATOM 3903 O O . PHE A 1 512 ? 19.316 5.308 -20.223 1.00 93.62 512 PHE A O 1
ATOM 3910 N N . SER A 1 513 ? 18.163 5.400 -22.131 1.00 92.56 513 SER A N 1
ATOM 3911 C CA . SER A 1 513 ? 17.879 6.833 -22.138 1.00 92.56 513 SER A CA 1
ATOM 3912 C C . SER A 1 513 ? 16.572 7.112 -22.871 1.00 92.56 513 SER A C 1
ATOM 3914 O O . SER A 1 513 ? 16.023 6.233 -23.534 1.00 92.56 513 SER A O 1
ATOM 3916 N N . GLN A 1 514 ? 16.042 8.328 -22.737 1.00 91.88 514 GLN A N 1
ATOM 3917 C CA . GLN A 1 514 ? 14.851 8.732 -23.489 1.00 91.88 514 GLN A CA 1
ATOM 3918 C C . GLN A 1 514 ? 15.180 9.040 -24.961 1.00 91.88 514 GLN A C 1
ATOM 3920 O O . GLN A 1 514 ? 14.368 8.803 -25.858 1.00 91.88 514 GLN A O 1
ATOM 3925 N N . TYR A 1 515 ? 16.387 9.554 -25.212 1.00 94.56 515 TYR A N 1
ATOM 3926 C CA . TYR A 1 515 ? 16.903 9.860 -26.543 1.00 94.56 515 TYR A CA 1
ATOM 3927 C C . TYR A 1 515 ? 18.351 9.398 -26.654 1.00 94.56 515 TYR A C 1
ATOM 3929 O O . TYR A 1 515 ? 19.157 9.683 -25.769 1.00 94.56 515 TYR A O 1
ATOM 3937 N N . VAL A 1 516 ? 18.688 8.765 -27.775 1.00 94.81 516 VAL A N 1
ATOM 3938 C CA . VAL A 1 516 ? 20.062 8.384 -28.110 1.00 94.81 516 VAL A CA 1
ATOM 3939 C C . VAL A 1 516 ? 20.441 8.954 -29.466 1.00 94.81 516 VAL A C 1
ATOM 3941 O O . VAL A 1 516 ? 19.645 8.945 -30.402 1.00 94.81 516 VAL A O 1
ATOM 3944 N N . THR A 1 517 ? 21.663 9.462 -29.578 1.00 95.19 517 THR A N 1
ATOM 3945 C CA . THR A 1 517 ? 22.236 9.882 -30.857 1.00 95.19 517 THR A CA 1
ATOM 3946 C C . THR A 1 517 ? 23.254 8.844 -31.298 1.00 95.19 517 THR A C 1
ATOM 3948 O O . THR A 1 517 ? 24.177 8.544 -30.540 1.00 95.19 517 THR A O 1
ATOM 3951 N N . VAL A 1 518 ? 23.081 8.302 -32.499 1.00 94.50 518 VAL A N 1
ATOM 3952 C CA . VAL A 1 518 ? 23.882 7.195 -33.032 1.00 94.50 518 VAL A CA 1
ATOM 3953 C C . VAL A 1 518 ? 24.230 7.450 -34.498 1.00 94.50 518 VAL A C 1
ATOM 3955 O O . VAL A 1 518 ? 23.480 8.117 -35.212 1.00 94.50 518 VAL A O 1
ATOM 3958 N N . ASP A 1 519 ? 25.377 6.941 -34.945 1.00 95.06 519 ASP A N 1
ATOM 3959 C CA . ASP A 1 519 ? 25.751 6.952 -36.361 1.00 95.06 519 ASP A CA 1
ATOM 3960 C C . ASP A 1 519 ? 24.720 6.166 -37.188 1.00 95.06 519 ASP A C 1
ATOM 3962 O O . ASP A 1 519 ? 24.299 5.073 -36.791 1.00 95.06 519 ASP A O 1
ATOM 3966 N N . ALA A 1 520 ? 24.301 6.723 -38.328 1.00 95.56 520 ALA A N 1
ATOM 3967 C CA . ALA A 1 520 ? 23.273 6.128 -39.180 1.00 95.56 520 ALA A CA 1
ATOM 3968 C C . ALA A 1 520 ? 23.644 4.714 -39.677 1.00 95.56 520 ALA A C 1
ATOM 3970 O O . ALA A 1 520 ? 22.755 3.917 -39.970 1.00 95.56 520 ALA A O 1
ATOM 3971 N N . THR A 1 521 ? 24.936 4.371 -39.697 1.00 95.06 521 THR A N 1
ATOM 3972 C CA . THR A 1 521 ? 25.459 3.048 -40.078 1.00 95.06 521 THR A CA 1
ATOM 3973 C C . THR A 1 521 ? 24.988 1.925 -39.142 1.00 95.06 521 THR A C 1
ATOM 3975 O O . THR A 1 521 ? 24.944 0.765 -39.543 1.00 95.06 521 THR A O 1
ATOM 3978 N N . TYR A 1 522 ? 24.563 2.228 -37.912 1.00 95.69 522 TYR A N 1
ATOM 3979 C CA . TYR A 1 522 ? 24.078 1.220 -36.953 1.00 95.69 522 TYR A CA 1
ATOM 3980 C C . TYR A 1 522 ? 22.553 1.135 -36.848 1.00 95.69 522 TYR A C 1
ATOM 3982 O O . TYR A 1 522 ? 22.027 0.513 -35.920 1.00 95.69 522 TYR A O 1
ATOM 3990 N N . VAL A 1 523 ? 21.838 1.776 -37.773 1.00 97.38 523 VAL A N 1
ATOM 3991 C CA . VAL A 1 523 ? 20.382 1.918 -37.742 1.00 97.38 523 VAL A CA 1
ATOM 3992 C C . VAL A 1 523 ? 19.773 1.216 -38.948 1.00 97.38 523 VAL A C 1
ATOM 3994 O O . VAL A 1 523 ? 20.283 1.314 -40.061 1.00 97.38 523 VAL A O 1
ATOM 3997 N N . VAL A 1 524 ? 18.656 0.519 -38.740 1.00 97.62 524 VAL A N 1
ATOM 3998 C CA . VAL A 1 524 ? 17.827 -0.030 -39.819 1.00 97.62 524 VAL A CA 1
ATOM 3999 C C . VAL A 1 524 ? 16.349 0.213 -39.537 1.00 97.62 524 VAL A C 1
ATOM 4001 O O . VAL A 1 524 ? 15.925 0.333 -38.386 1.00 97.62 524 VAL A O 1
ATOM 4004 N N . ILE A 1 525 ? 15.541 0.258 -40.598 1.00 97.38 525 ILE A N 1
ATOM 4005 C CA . ILE A 1 525 ? 14.083 0.337 -40.468 1.00 97.38 525 ILE A CA 1
ATOM 4006 C C . ILE A 1 525 ? 13.571 -0.907 -39.746 1.00 97.38 525 ILE A C 1
ATOM 4008 O O . ILE A 1 525 ? 13.897 -2.036 -40.115 1.00 97.38 525 ILE A O 1
ATOM 4012 N N . LYS A 1 526 ? 12.744 -0.686 -38.729 1.00 96.81 526 LYS A N 1
ATOM 4013 C CA . LYS A 1 526 ? 12.087 -1.738 -37.966 1.00 96.81 526 LYS A CA 1
ATOM 4014 C C . LYS A 1 526 ? 11.084 -2.479 -38.868 1.00 96.81 526 LYS A C 1
ATOM 4016 O O . LYS A 1 526 ? 10.225 -1.816 -39.450 1.00 96.81 526 LYS A O 1
ATOM 4021 N N . PRO A 1 527 ? 11.104 -3.824 -38.942 1.00 96.12 527 PRO A N 1
ATOM 4022 C CA . PRO A 1 527 ? 10.055 -4.582 -39.627 1.00 96.12 527 PRO A CA 1
ATOM 4023 C C . PRO A 1 527 ? 8.660 -4.209 -39.099 1.00 96.12 527 PRO A C 1
ATOM 4025 O O . PRO A 1 527 ? 8.455 -4.145 -37.883 1.00 96.12 527 PRO A O 1
ATOM 4028 N N . GLU A 1 528 ? 7.703 -3.935 -39.993 1.00 90.38 528 GLU A N 1
ATOM 4029 C CA . GLU A 1 528 ? 6.404 -3.341 -39.624 1.00 90.38 528 GLU A CA 1
ATOM 4030 C C . GLU A 1 528 ? 5.619 -4.188 -38.615 1.00 90.38 528 GLU A C 1
ATOM 4032 O O . GLU A 1 528 ? 5.059 -3.643 -37.668 1.00 90.38 528 GLU A O 1
ATOM 4037 N N . HIS A 1 529 ? 5.636 -5.512 -38.782 1.00 92.56 529 HIS A N 1
ATOM 4038 C CA . HIS A 1 529 ? 4.839 -6.446 -37.984 1.00 92.56 529 HIS A CA 1
ATOM 4039 C C . HIS A 1 529 ? 5.362 -6.676 -36.558 1.00 92.56 529 HIS A C 1
ATOM 4041 O O . HIS A 1 529 ? 4.636 -7.232 -35.740 1.00 92.56 529 HIS A O 1
ATOM 4047 N N . LEU A 1 530 ? 6.601 -6.278 -36.253 1.00 95.06 530 LEU A N 1
ATOM 4048 C CA . LEU A 1 530 ? 7.169 -6.431 -34.912 1.00 95.06 530 LEU A CA 1
ATOM 4049 C C . LEU A 1 530 ? 6.685 -5.311 -33.986 1.00 95.06 530 LEU A C 1
ATOM 4051 O O . LEU A 1 530 ? 6.443 -4.188 -34.420 1.00 95.06 530 LEU A O 1
ATOM 4055 N N . SER A 1 531 ? 6.602 -5.561 -32.690 1.00 95.69 531 SER A N 1
ATOM 4056 C CA . SER A 1 531 ? 6.506 -4.500 -31.679 1.00 95.69 531 SER A CA 1
ATOM 4057 C C . SER A 1 531 ? 7.856 -3.785 -31.491 1.00 95.69 531 SER A C 1
ATOM 4059 O O . SER A 1 531 ? 8.892 -4.235 -31.993 1.00 95.69 531 SER A O 1
ATOM 4061 N N . PHE A 1 532 ? 7.880 -2.644 -30.787 1.00 96.88 532 PHE A N 1
ATOM 4062 C CA . PHE A 1 532 ? 9.156 -2.005 -30.423 1.00 96.88 532 PHE A CA 1
ATOM 4063 C C . PHE A 1 532 ? 9.957 -2.900 -29.479 1.00 96.88 532 PHE A C 1
ATOM 4065 O O . PHE A 1 532 ? 11.176 -2.988 -29.594 1.00 96.88 532 PHE A O 1
ATOM 4072 N N . GLU A 1 533 ? 9.273 -3.589 -28.576 1.00 96.69 533 GLU A N 1
ATOM 4073 C CA . GLU A 1 533 ? 9.872 -4.478 -27.599 1.00 96.69 533 GLU A CA 1
ATOM 4074 C C . GLU A 1 533 ? 10.527 -5.693 -28.267 1.00 96.69 533 GLU A C 1
ATOM 4076 O O . GLU A 1 533 ? 11.669 -6.028 -27.953 1.00 96.69 533 GLU A O 1
ATOM 4081 N N . GLU A 1 534 ? 9.856 -6.311 -29.241 1.00 96.12 534 GLU A N 1
ATOM 4082 C CA . GLU A 1 534 ? 10.439 -7.392 -30.044 1.00 96.12 534 GLU A CA 1
ATOM 4083 C C . GLU A 1 534 ? 11.627 -6.895 -30.867 1.00 96.12 534 GLU A C 1
ATOM 4085 O O . GLU A 1 534 ? 12.686 -7.521 -30.852 1.00 96.12 534 GLU A O 1
ATOM 4090 N N . ALA A 1 535 ? 11.497 -5.743 -31.530 1.00 97.19 535 ALA A N 1
ATOM 4091 C CA . ALA A 1 535 ? 12.571 -5.178 -32.339 1.00 97.19 535 ALA A CA 1
ATOM 4092 C C . ALA A 1 535 ? 13.816 -4.813 -31.514 1.00 97.19 535 ALA A C 1
ATOM 4094 O O . ALA A 1 535 ? 14.937 -5.060 -31.949 1.00 97.19 535 ALA A O 1
ATOM 4095 N N . ALA A 1 536 ? 13.641 -4.295 -30.295 1.00 97.00 536 ALA A N 1
ATOM 4096 C CA . ALA A 1 536 ? 14.740 -3.972 -29.383 1.00 97.00 536 ALA A CA 1
ATOM 4097 C C . ALA A 1 536 ? 15.490 -5.213 -28.861 1.00 97.00 536 ALA A C 1
ATOM 4099 O O . ALA A 1 536 ? 16.545 -5.073 -28.247 1.00 97.00 536 ALA A O 1
ATOM 4100 N N . SER A 1 537 ? 14.964 -6.424 -29.079 1.00 95.50 537 SER A N 1
ATOM 4101 C CA . SER A 1 537 ? 15.602 -7.681 -28.662 1.00 95.50 537 SER A CA 1
ATOM 4102 C C . SER A 1 537 ? 16.572 -8.275 -29.696 1.00 95.50 537 SER A C 1
ATOM 4104 O O . SER A 1 537 ? 17.261 -9.261 -29.398 1.00 95.50 537 SER A O 1
ATOM 4106 N N . ILE A 1 538 ? 16.600 -7.698 -30.904 1.00 96.19 538 ILE A N 1
ATOM 4107 C CA . ILE A 1 538 ? 17.243 -8.271 -32.089 1.00 96.19 538 ILE A CA 1
ATOM 4108 C C . ILE A 1 538 ? 18.720 -7.863 -32.228 1.00 96.19 538 ILE A C 1
ATOM 4110 O O . ILE A 1 538 ? 19.549 -8.777 -32.285 1.00 96.19 538 ILE A O 1
ATOM 4114 N N . PRO A 1 539 ? 19.085 -6.563 -32.295 1.00 96.06 539 PRO A N 1
ATOM 4115 C CA . PRO A 1 539 ? 20.357 -6.131 -32.873 1.00 96.06 539 PRO A CA 1
ATOM 4116 C C . PRO A 1 539 ? 21.585 -6.829 -32.288 1.00 96.06 539 PRO A C 1
ATOM 4118 O O . PRO A 1 539 ? 22.295 -7.520 -33.010 1.00 96.06 539 PRO A O 1
ATOM 4121 N N . VAL A 1 540 ? 21.834 -6.727 -30.982 1.00 94.38 540 VAL A N 1
ATOM 4122 C CA . VAL A 1 540 ? 23.083 -7.225 -30.382 1.00 94.38 540 VAL A CA 1
ATOM 4123 C C . VAL A 1 540 ? 23.114 -8.749 -30.343 1.00 94.38 540 VAL A C 1
ATOM 4125 O O . VAL A 1 540 ? 24.137 -9.354 -30.673 1.00 94.38 540 VAL A O 1
ATOM 4128 N N . ASN A 1 541 ? 22.006 -9.394 -29.965 1.00 94.56 541 ASN A N 1
ATOM 4129 C CA . ASN A 1 541 ? 21.953 -10.855 -29.860 1.00 94.56 541 ASN A CA 1
ATOM 4130 C C . ASN A 1 541 ? 22.175 -11.525 -31.220 1.00 94.56 541 ASN A C 1
ATOM 4132 O O . ASN A 1 541 ? 22.988 -12.448 -31.322 1.00 94.56 541 ASN A O 1
ATOM 4136 N N . PHE A 1 542 ? 21.453 -11.065 -32.245 1.00 96.31 542 PHE A N 1
ATOM 4137 C CA . PHE A 1 542 ? 21.507 -11.660 -33.573 1.00 96.31 542 PHE A CA 1
ATOM 4138 C C . PHE A 1 542 ? 22.781 -11.277 -34.313 1.00 96.31 542 PHE A C 1
ATOM 4140 O O . PHE A 1 542 ? 23.385 -12.168 -34.896 1.00 96.31 542 PHE A O 1
ATOM 4147 N N . LEU A 1 543 ? 23.271 -10.034 -34.215 1.00 96.06 543 LEU A N 1
ATOM 4148 C CA . LEU A 1 543 ? 24.575 -9.678 -34.791 1.00 96.06 543 LEU A CA 1
ATOM 4149 C C . LEU A 1 543 ? 25.704 -10.515 -34.183 1.00 96.06 543 LEU A C 1
ATOM 4151 O O . LEU A 1 543 ? 26.548 -11.023 -34.917 1.00 96.06 543 LEU A O 1
ATOM 4155 N N . THR A 1 544 ? 25.700 -10.722 -32.860 1.00 94.69 544 THR A N 1
ATOM 4156 C CA . THR A 1 544 ? 26.722 -11.549 -32.195 1.00 94.69 544 THR A CA 1
ATOM 4157 C C . THR A 1 544 ? 26.686 -12.984 -32.712 1.00 94.69 544 THR A C 1
ATOM 4159 O O . THR A 1 544 ? 27.721 -13.535 -33.080 1.00 94.69 544 THR A O 1
ATOM 4162 N N . ALA A 1 545 ? 25.499 -13.596 -32.753 1.00 96.50 545 ALA A N 1
ATOM 4163 C CA . ALA A 1 545 ? 25.337 -14.974 -33.200 1.00 96.50 545 ALA A CA 1
ATOM 4164 C C . ALA A 1 545 ? 25.637 -15.142 -34.700 1.00 96.50 545 ALA A C 1
ATOM 4166 O O . ALA A 1 545 ? 26.304 -16.103 -35.089 1.00 96.50 545 ALA A O 1
ATOM 4167 N N . TYR A 1 546 ? 25.194 -14.194 -35.526 1.00 96.19 546 TYR A N 1
ATOM 4168 C CA . TYR A 1 546 ? 25.406 -14.197 -36.970 1.00 96.19 546 TYR A CA 1
ATOM 4169 C C . TYR A 1 546 ? 26.887 -14.030 -37.300 1.00 96.19 546 TYR A C 1
ATOM 4171 O O . TYR A 1 546 ? 27.462 -14.873 -37.984 1.00 96.19 546 TYR A O 1
ATOM 4179 N N . TYR A 1 547 ? 27.560 -13.039 -36.714 1.00 96.38 547 TYR A N 1
ATOM 4180 C CA . TYR A 1 547 ? 29.000 -12.864 -36.884 1.00 96.38 547 TYR A CA 1
ATOM 4181 C C . TYR A 1 547 ? 29.790 -14.102 -36.423 1.00 96.38 547 TYR A C 1
ATOM 4183 O O . TYR A 1 547 ? 30.629 -14.625 -37.162 1.00 96.38 547 TYR A O 1
ATOM 4191 N N . ALA A 1 548 ? 29.474 -14.631 -35.237 1.00 96.75 548 ALA A N 1
ATOM 4192 C CA . ALA A 1 548 ? 30.155 -15.795 -34.674 1.00 96.75 548 ALA A CA 1
ATOM 4193 C C . ALA A 1 548 ? 30.008 -17.056 -35.543 1.00 96.75 548 ALA A C 1
ATOM 4195 O O . ALA A 1 548 ? 30.990 -17.764 -35.773 1.00 96.75 548 ALA A O 1
ATOM 4196 N N . LEU A 1 549 ? 28.803 -17.352 -36.039 1.00 97.00 549 LEU A N 1
ATOM 4197 C CA . LEU A 1 549 ? 28.542 -18.585 -36.783 1.00 97.00 549 LEU A CA 1
ATOM 4198 C C . LEU A 1 549 ? 28.807 -18.449 -38.289 1.00 97.00 549 LEU A C 1
ATOM 4200 O O . LEU A 1 549 ? 29.458 -19.325 -38.859 1.00 97.00 549 LEU A O 1
ATOM 4204 N N . HIS A 1 550 ? 28.357 -17.372 -38.939 1.00 93.81 550 HIS A N 1
ATOM 4205 C CA . HIS A 1 550 ? 28.531 -17.179 -40.384 1.00 93.81 550 HIS A CA 1
ATOM 4206 C C . HIS A 1 550 ? 29.929 -16.679 -40.750 1.00 93.81 550 HIS A C 1
ATOM 4208 O O . HIS A 1 550 ? 30.597 -17.290 -41.585 1.00 93.81 550 HIS A O 1
ATOM 4214 N N . HIS A 1 551 ? 30.401 -15.595 -40.131 1.00 92.38 551 HIS A N 1
ATOM 4215 C CA . HIS A 1 551 ? 31.660 -14.962 -40.540 1.00 92.38 551 HIS A CA 1
ATOM 4216 C C . HIS A 1 551 ? 32.885 -15.665 -39.954 1.00 92.38 551 HIS A C 1
ATOM 4218 O O . HIS A 1 551 ? 33.847 -15.943 -40.678 1.00 92.38 551 HIS A O 1
ATOM 4224 N N . VAL A 1 552 ? 32.838 -15.986 -38.659 1.00 94.81 552 VAL A N 1
ATOM 4225 C CA . VAL A 1 552 ? 33.975 -16.567 -37.934 1.00 94.81 552 VAL A CA 1
ATOM 4226 C C . VAL A 1 552 ? 34.008 -18.086 -38.085 1.00 94.81 552 VAL A C 1
ATOM 4228 O O . VAL A 1 552 ? 34.965 -18.628 -38.641 1.00 94.81 552 VAL A O 1
ATOM 4231 N N . ALA A 1 553 ? 32.957 -18.791 -37.654 1.00 96.06 553 ALA A N 1
ATOM 4232 C CA . ALA A 1 553 ? 32.934 -20.252 -37.724 1.00 96.06 553 ALA A CA 1
ATOM 4233 C C . ALA A 1 553 ? 32.692 -20.790 -39.140 1.00 96.06 553 ALA A C 1
ATOM 4235 O O . ALA A 1 553 ? 33.040 -21.943 -39.404 1.00 96.06 553 ALA A O 1
ATOM 4236 N N . LYS A 1 554 ? 32.099 -19.996 -40.042 1.00 96.12 554 LYS A N 1
ATOM 4237 C CA . LYS A 1 554 ? 31.694 -20.411 -41.398 1.00 96.12 554 LYS A CA 1
ATOM 4238 C C . LYS A 1 554 ? 30.845 -21.680 -41.372 1.00 96.12 554 LYS A C 1
ATOM 4240 O O . LYS A 1 554 ? 31.210 -22.702 -41.956 1.00 96.12 554 LYS A O 1
ATOM 4245 N N . ILE A 1 555 ? 29.767 -21.630 -40.595 1.00 97.00 555 ILE A N 1
ATOM 4246 C CA . ILE A 1 555 ? 28.811 -22.725 -40.432 1.00 97.00 555 ILE A CA 1
ATOM 4247 C C . ILE A 1 555 ? 28.239 -23.175 -41.784 1.00 97.00 555 ILE A C 1
ATOM 4249 O O . ILE A 1 555 ? 28.004 -22.363 -42.679 1.00 97.00 555 ILE A O 1
ATOM 4253 N N . LYS A 1 556 ? 28.029 -24.482 -41.943 1.00 94.88 556 LYS A N 1
ATOM 4254 C CA . LYS A 1 556 ? 27.468 -25.080 -43.163 1.00 94.88 556 LYS A CA 1
ATOM 4255 C C . LYS A 1 556 ? 26.523 -26.233 -42.840 1.00 94.88 556 LYS A C 1
ATOM 4257 O O . LYS A 1 556 ? 26.572 -26.813 -41.755 1.00 94.88 556 LYS A O 1
ATOM 4262 N N . ALA A 1 557 ? 25.722 -26.616 -43.831 1.00 96.44 557 ALA A N 1
ATOM 4263 C CA . ALA A 1 557 ? 24.811 -27.745 -43.714 1.00 96.44 557 ALA A CA 1
ATOM 4264 C C . ALA A 1 557 ? 25.554 -29.033 -43.325 1.00 96.44 557 ALA A C 1
ATOM 4266 O O . ALA A 1 557 ? 26.562 -29.399 -43.936 1.00 96.44 557 ALA A O 1
ATOM 4267 N N . GLY A 1 558 ? 25.028 -29.723 -42.313 1.00 93.94 558 GLY A N 1
ATOM 4268 C CA . GLY A 1 558 ? 25.601 -30.951 -41.764 1.00 93.94 558 GLY A CA 1
ATOM 4269 C C . GLY A 1 558 ? 26.648 -30.763 -40.661 1.00 93.94 558 GLY A C 1
ATOM 4270 O O . GLY A 1 558 ? 27.036 -31.771 -40.071 1.00 93.94 558 GLY A O 1
ATOM 4271 N N . ASP A 1 559 ? 27.075 -29.532 -40.350 1.00 96.81 559 ASP A N 1
ATOM 4272 C CA . ASP A 1 559 ? 27.893 -29.274 -39.157 1.00 96.81 559 ASP A CA 1
ATOM 4273 C C . ASP A 1 559 ? 27.110 -29.635 -37.883 1.00 96.81 559 ASP A C 1
ATOM 4275 O O . ASP A 1 559 ? 25.897 -29.433 -37.805 1.00 96.81 559 ASP A O 1
ATOM 4279 N N . ARG A 1 560 ? 27.803 -30.123 -36.852 1.00 97.88 560 ARG A N 1
ATOM 4280 C CA . ARG A 1 560 ? 27.261 -30.256 -35.491 1.00 97.88 560 ARG A CA 1
ATOM 4281 C C . ARG A 1 560 ? 27.742 -29.107 -34.628 1.00 97.88 560 ARG A C 1
ATOM 4283 O O . ARG A 1 560 ? 28.948 -28.877 -34.532 1.00 97.88 560 ARG A O 1
ATOM 4290 N N . VAL A 1 561 ? 26.820 -28.427 -33.959 1.00 98.12 561 VAL A N 1
ATOM 4291 C CA . VAL A 1 561 ? 27.121 -27.225 -33.174 1.00 98.12 561 VAL A CA 1
ATOM 4292 C C . VAL A 1 561 ? 26.686 -27.417 -31.734 1.00 98.12 561 VAL A C 1
ATOM 4294 O O . VAL A 1 561 ? 25.509 -27.653 -31.472 1.00 98.12 561 VAL A O 1
ATOM 4297 N N . LEU A 1 562 ? 27.624 -27.280 -30.798 1.00 98.19 562 LEU A N 1
ATOM 4298 C CA . LEU A 1 562 ? 27.322 -27.164 -29.375 1.00 98.19 562 LEU A CA 1
ATOM 4299 C C . LEU A 1 562 ? 27.168 -25.688 -29.001 1.00 98.19 562 LEU A C 1
ATOM 4301 O O . LEU A 1 562 ? 28.127 -24.923 -29.084 1.00 98.19 562 LEU A O 1
ATOM 4305 N N . ILE A 1 563 ? 25.976 -25.297 -28.559 1.00 98.31 563 ILE A N 1
ATOM 4306 C CA . ILE A 1 563 ? 25.658 -23.933 -28.128 1.00 98.31 563 ILE A CA 1
ATOM 4307 C C . ILE A 1 563 ? 25.514 -23.915 -26.606 1.00 98.31 563 ILE A C 1
ATOM 4309 O O . ILE A 1 563 ? 24.603 -24.533 -26.036 1.00 98.31 563 ILE A O 1
ATOM 4313 N N . HIS A 1 564 ? 26.409 -23.196 -25.930 1.00 96.50 564 HIS A N 1
ATOM 4314 C CA . HIS A 1 564 ? 26.302 -22.991 -24.491 1.00 96.50 564 HIS A CA 1
ATOM 4315 C C . HIS A 1 564 ? 25.289 -21.906 -24.123 1.00 96.50 564 HIS A C 1
ATOM 4317 O O . HIS A 1 564 ? 25.048 -20.977 -24.888 1.00 96.50 564 HIS A O 1
ATOM 4323 N N . ALA A 1 565 ? 24.649 -22.065 -22.955 1.00 92.56 565 ALA A N 1
ATOM 4324 C CA . ALA A 1 565 ? 23.586 -21.177 -22.473 1.00 92.56 565 ALA A CA 1
ATOM 4325 C C . ALA A 1 565 ? 22.491 -20.911 -23.532 1.00 92.56 565 ALA A C 1
ATOM 4327 O O . ALA A 1 565 ? 21.984 -19.796 -23.664 1.00 92.56 565 ALA A O 1
ATOM 4328 N N . ALA A 1 566 ? 22.099 -21.959 -24.265 1.00 95.88 566 ALA A N 1
ATOM 4329 C CA . ALA A 1 566 ? 21.274 -21.871 -25.470 1.00 95.88 566 ALA A CA 1
ATOM 4330 C C . ALA A 1 566 ? 19.903 -21.210 -25.243 1.00 95.88 566 ALA A C 1
ATOM 4332 O O . ALA A 1 566 ? 19.315 -20.699 -26.184 1.00 95.88 566 ALA A O 1
ATOM 4333 N N . ALA A 1 567 ? 19.392 -21.198 -24.007 1.00 93.94 567 ALA A N 1
ATOM 4334 C CA . ALA A 1 567 ? 18.110 -20.580 -23.654 1.00 93.94 567 ALA A CA 1
ATOM 4335 C C . ALA A 1 567 ? 18.183 -19.063 -23.357 1.00 93.94 567 ALA A C 1
ATOM 4337 O O . ALA A 1 567 ? 17.168 -18.469 -22.992 1.00 93.94 567 ALA A O 1
ATOM 4338 N N . GLY A 1 568 ? 19.364 -18.439 -23.438 1.00 92.00 568 GLY A N 1
ATOM 4339 C CA . GLY A 1 568 ? 19.521 -16.979 -23.368 1.00 92.00 568 GLY A CA 1
ATOM 4340 C C . GLY A 1 568 ? 19.339 -16.305 -24.733 1.00 92.00 568 GLY A C 1
ATOM 4341 O O . GLY A 1 568 ? 19.279 -16.986 -25.751 1.00 92.00 568 GLY A O 1
ATOM 4342 N N . GLY A 1 569 ? 19.302 -14.968 -24.773 1.00 92.00 569 GLY A N 1
ATOM 4343 C CA . GLY A 1 569 ? 19.073 -14.189 -26.002 1.00 92.00 569 GLY A CA 1
ATOM 4344 C C . GLY A 1 569 ? 20.008 -14.549 -27.166 1.00 92.00 569 GLY A C 1
ATOM 4345 O O . GLY A 1 569 ? 19.541 -14.988 -28.214 1.00 92.00 569 GLY A O 1
ATOM 4346 N N . THR A 1 570 ? 21.328 -14.438 -26.976 1.00 94.12 570 THR A N 1
ATOM 4347 C CA . THR A 1 570 ? 22.325 -14.826 -27.997 1.00 94.12 570 THR A CA 1
ATOM 4348 C C . THR A 1 570 ? 22.278 -16.320 -28.319 1.00 94.12 570 THR A C 1
ATOM 4350 O O . THR A 1 570 ? 22.436 -16.704 -29.474 1.00 94.12 570 THR A O 1
ATOM 4353 N N . GLY A 1 571 ? 22.028 -17.172 -27.318 1.00 95.56 571 GLY A N 1
ATOM 4354 C CA . GLY A 1 571 ? 21.926 -18.620 -27.503 1.00 95.56 571 GLY A CA 1
ATOM 4355 C C . GLY A 1 571 ? 20.761 -19.006 -28.416 1.00 95.56 571 GLY A C 1
ATOM 4356 O O . GLY A 1 571 ? 20.948 -19.772 -29.356 1.00 95.56 571 GLY A O 1
ATOM 4357 N N . MET A 1 572 ? 19.584 -18.419 -28.198 1.00 96.31 572 MET A N 1
ATOM 4358 C CA . MET A 1 572 ? 18.393 -18.665 -29.014 1.00 96.31 572 MET A CA 1
ATOM 4359 C C . MET A 1 572 ? 18.545 -18.086 -30.427 1.00 96.31 572 MET A C 1
ATOM 4361 O O . MET A 1 572 ? 18.105 -18.718 -31.385 1.00 96.31 572 MET A O 1
ATOM 4365 N N . ALA A 1 573 ? 19.217 -16.940 -30.584 1.00 96.88 573 ALA A N 1
ATOM 4366 C CA . ALA A 1 573 ? 19.588 -16.424 -31.904 1.00 96.88 573 ALA A CA 1
ATOM 4367 C C . ALA A 1 573 ? 20.530 -17.395 -32.644 1.00 96.88 573 ALA A C 1
ATOM 4369 O O . ALA A 1 573 ? 20.292 -17.740 -33.800 1.00 96.88 573 ALA A O 1
ATOM 4370 N N . ALA A 1 574 ? 21.551 -17.916 -31.955 1.00 97.62 574 ALA A N 1
ATOM 4371 C CA . ALA A 1 574 ? 22.492 -18.886 -32.511 1.00 97.62 574 ALA A CA 1
ATOM 4372 C C . ALA A 1 574 ? 21.826 -20.218 -32.894 1.00 97.62 574 ALA A C 1
ATOM 4374 O O . ALA A 1 574 ? 22.188 -20.802 -33.912 1.00 97.62 574 ALA A O 1
ATOM 4375 N N . VAL A 1 575 ? 20.836 -20.684 -32.123 1.00 97.81 575 VAL A N 1
ATOM 4376 C CA . VAL A 1 575 ? 20.034 -21.873 -32.467 1.00 97.81 575 VAL A CA 1
ATOM 4377 C C . VAL A 1 575 ? 19.328 -21.672 -33.808 1.00 97.81 575 VAL A C 1
ATOM 4379 O O . VAL A 1 575 ? 19.441 -22.538 -34.673 1.00 97.81 575 VAL A O 1
ATOM 4382 N N . GLN A 1 576 ? 18.649 -20.535 -34.002 1.00 96.81 576 GLN A N 1
ATOM 4383 C CA . GLN A 1 576 ? 17.925 -20.246 -35.246 1.00 96.81 576 GLN A CA 1
ATOM 4384 C C . GLN A 1 576 ? 18.873 -20.159 -36.445 1.00 96.81 576 GLN A C 1
ATOM 4386 O O . GLN A 1 576 ? 18.647 -20.820 -37.455 1.00 96.81 576 GLN A O 1
ATOM 4391 N N . ILE A 1 577 ? 19.981 -19.429 -36.301 1.00 96.56 577 ILE A N 1
ATOM 4392 C CA . ILE A 1 577 ? 20.987 -19.269 -37.361 1.00 96.56 577 ILE A CA 1
ATOM 4393 C C . ILE A 1 577 ? 21.625 -20.620 -37.723 1.00 96.56 577 ILE A C 1
ATOM 4395 O O . ILE A 1 577 ? 21.793 -20.943 -38.898 1.00 96.56 577 ILE A O 1
ATOM 4399 N N . ALA A 1 578 ? 21.931 -21.463 -36.732 1.00 97.31 578 ALA A N 1
ATOM 4400 C CA . ALA A 1 578 ? 22.471 -22.797 -36.983 1.00 97.31 578 ALA A CA 1
ATOM 4401 C C . ALA A 1 578 ? 21.466 -23.717 -37.694 1.00 97.31 578 ALA A C 1
ATOM 4403 O O . ALA A 1 578 ? 21.838 -24.442 -38.618 1.00 97.31 578 ALA A O 1
ATOM 4404 N N . GLN A 1 579 ? 20.190 -23.672 -37.305 1.00 95.62 579 GLN A N 1
ATOM 4405 C CA . GLN A 1 579 ? 19.131 -24.440 -37.962 1.00 95.62 579 GLN A CA 1
ATOM 4406 C C . GLN A 1 579 ? 18.899 -23.977 -39.403 1.00 95.62 579 GLN A C 1
ATOM 4408 O O . GLN A 1 579 ? 18.773 -24.819 -40.293 1.00 95.62 579 GLN A O 1
ATOM 4413 N N . GLN A 1 580 ? 18.910 -22.665 -39.648 1.00 94.62 580 GLN A N 1
ATOM 4414 C CA . GLN A 1 580 ? 18.808 -22.082 -40.986 1.00 94.62 580 GLN A CA 1
ATOM 4415 C C . GLN A 1 580 ? 19.976 -22.510 -41.885 1.00 94.62 580 GLN A C 1
ATOM 4417 O O . GLN A 1 580 ? 19.768 -22.854 -43.048 1.00 94.62 580 GLN A O 1
ATOM 4422 N N . ALA A 1 581 ? 21.191 -22.593 -41.331 1.00 95.44 581 ALA A N 1
ATOM 4423 C CA . ALA A 1 581 ? 22.364 -23.117 -42.030 1.00 95.44 581 ALA A CA 1
ATOM 4424 C C . ALA A 1 581 ? 22.314 -24.640 -42.282 1.00 95.44 581 ALA A C 1
ATOM 4426 O O . ALA A 1 581 ? 23.194 -25.180 -42.954 1.00 95.44 581 ALA A O 1
ATOM 4427 N N . GLY A 1 582 ? 21.309 -25.354 -41.757 1.00 96.12 582 GLY A N 1
ATOM 4428 C CA . GLY A 1 582 ? 21.168 -26.806 -41.879 1.00 96.12 582 GLY A CA 1
ATOM 4429 C C . GLY A 1 582 ? 22.099 -27.601 -40.957 1.00 96.12 582 GLY A C 1
ATOM 4430 O O . GLY A 1 582 ? 22.437 -28.747 -41.270 1.00 96.12 582 GLY A O 1
ATOM 4431 N N . ALA A 1 583 ? 22.553 -26.998 -39.857 1.00 96.94 583 ALA A N 1
ATOM 4432 C CA . ALA A 1 583 ? 23.399 -27.639 -38.859 1.00 96.94 583 ALA A CA 1
ATOM 4433 C C . ALA A 1 583 ? 22.575 -28.383 -37.789 1.00 96.94 583 ALA A C 1
ATOM 4435 O O . ALA A 1 583 ? 21.431 -28.040 -37.483 1.00 96.94 583 ALA A O 1
ATOM 4436 N N . GLU A 1 584 ? 23.166 -29.416 -37.192 1.00 96.56 584 GLU A N 1
ATOM 4437 C CA . GLU A 1 584 ? 22.595 -30.152 -36.065 1.00 96.56 584 GLU A CA 1
ATOM 4438 C C . GLU A 1 584 ? 22.972 -29.470 -34.744 1.00 96.56 584 GLU A C 1
ATOM 4440 O O . GLU A 1 584 ? 24.147 -29.380 -34.387 1.00 96.56 584 GLU A O 1
ATOM 4445 N N . VAL A 1 585 ? 21.967 -29.000 -34.001 1.00 97.75 585 VAL A N 1
ATOM 4446 C CA . VAL A 1 585 ? 22.173 -28.231 -32.766 1.00 97.75 585 VAL A CA 1
ATOM 4447 C C . VAL A 1 585 ? 22.120 -29.122 -31.525 1.00 97.75 585 VAL A C 1
ATOM 4449 O O . VAL A 1 585 ? 21.121 -29.798 -31.261 1.00 97.75 585 VAL A O 1
ATOM 4452 N N . LEU A 1 586 ? 23.180 -29.046 -30.721 1.00 98.06 586 LEU A N 1
ATOM 4453 C CA . LEU A 1 586 ? 23.259 -29.534 -29.350 1.00 98.06 586 LEU A CA 1
ATOM 4454 C C . LEU A 1 586 ? 23.295 -28.313 -28.419 1.00 98.06 586 LEU A C 1
ATOM 4456 O O . LEU A 1 586 ? 24.122 -27.424 -28.588 1.00 98.06 586 LEU A O 1
ATOM 4460 N N . GLY A 1 587 ? 22.401 -28.240 -27.437 1.00 97.38 587 GLY A N 1
ATOM 4461 C CA . GLY A 1 587 ? 22.286 -27.088 -26.539 1.00 97.38 587 GLY A CA 1
ATOM 4462 C C . GLY A 1 587 ? 22.597 -27.439 -25.089 1.00 97.38 587 GLY A C 1
ATOM 4463 O O . GLY A 1 587 ? 22.240 -28.517 -24.618 1.00 97.38 587 GLY A O 1
ATOM 4464 N N . THR A 1 588 ? 23.189 -26.508 -24.341 1.00 96.88 588 THR A N 1
ATOM 4465 C CA . THR A 1 588 ? 23.211 -26.594 -22.869 1.00 96.88 588 THR A CA 1
ATOM 4466 C C . THR A 1 588 ? 22.359 -25.494 -22.243 1.00 96.88 588 THR A C 1
ATOM 4468 O O . THR A 1 588 ? 22.410 -24.336 -22.660 1.00 96.88 588 THR A O 1
ATOM 4471 N N . ALA A 1 589 ? 21.569 -25.846 -21.230 1.00 93.88 589 ALA A N 1
ATOM 4472 C CA . ALA A 1 589 ? 20.786 -24.907 -20.427 1.00 93.88 589 ALA A CA 1
ATOM 4473 C C . ALA A 1 589 ? 20.476 -25.498 -19.044 1.00 93.88 589 ALA A C 1
ATOM 4475 O O . ALA A 1 589 ? 20.640 -26.698 -18.819 1.00 93.88 589 ALA A O 1
ATOM 4476 N N . SER A 1 590 ? 19.985 -24.680 -18.110 1.00 90.06 590 SER A N 1
ATOM 4477 C CA . SER A 1 590 ? 19.456 -25.200 -16.846 1.00 90.06 590 SER A CA 1
ATOM 4478 C C . SER A 1 590 ? 18.146 -25.977 -17.078 1.00 90.06 590 SER A C 1
ATOM 4480 O O . SER A 1 590 ? 17.364 -25.579 -17.947 1.00 90.06 590 SER A O 1
ATOM 4482 N N . PRO A 1 591 ? 17.857 -27.041 -16.297 1.00 89.62 591 PRO A N 1
ATOM 4483 C CA . PRO A 1 591 ? 16.693 -27.908 -16.519 1.00 89.62 591 PRO A CA 1
ATOM 4484 C C . PRO A 1 591 ? 15.338 -27.195 -16.678 1.00 89.62 591 PRO A C 1
ATOM 4486 O O . PRO A 1 591 ? 14.603 -27.554 -17.598 1.00 89.62 591 PRO A O 1
ATOM 4489 N N . PRO A 1 592 ? 15.008 -26.140 -15.898 1.00 88.62 592 PRO A N 1
ATOM 4490 C CA . PRO A 1 592 ? 13.743 -25.415 -16.064 1.00 88.62 592 PRO A CA 1
ATOM 4491 C C . PRO A 1 592 ? 13.558 -24.744 -17.435 1.00 88.62 592 PRO A C 1
ATOM 4493 O O . PRO A 1 592 ? 12.447 -24.368 -17.783 1.00 88.62 592 PRO A O 1
ATOM 4496 N N . LYS A 1 593 ? 14.632 -24.569 -18.218 1.00 91.81 593 LYS A N 1
ATOM 4497 C CA . LYS A 1 593 ? 14.607 -23.899 -19.529 1.00 91.81 593 LYS A CA 1
ATOM 4498 C C . LYS A 1 593 ? 14.597 -24.872 -20.711 1.00 91.81 593 LYS A C 1
ATOM 4500 O O . LYS A 1 593 ? 14.563 -24.438 -21.860 1.00 91.81 593 LYS A O 1
ATOM 4505 N N . TRP A 1 594 ? 14.663 -26.180 -20.459 1.00 93.94 594 TRP A N 1
ATOM 4506 C CA . TRP A 1 594 ? 14.791 -27.181 -21.522 1.00 93.94 594 TRP A CA 1
ATOM 4507 C C . TRP A 1 594 ? 13.566 -27.234 -22.434 1.00 93.94 594 TRP A C 1
ATOM 4509 O O . TRP A 1 594 ? 13.716 -27.421 -23.636 1.00 93.94 594 TRP A O 1
ATOM 4519 N N . GLU A 1 595 ? 12.365 -27.041 -21.893 1.00 93.12 595 GLU A N 1
ATOM 4520 C CA . GLU A 1 595 ? 11.132 -27.059 -22.686 1.00 93.12 595 GLU A CA 1
ATOM 4521 C C . GLU A 1 595 ? 11.121 -25.970 -23.768 1.00 93.12 595 GLU A C 1
ATOM 4523 O O . GLU A 1 595 ? 10.807 -26.258 -24.921 1.00 93.12 595 GLU A O 1
ATOM 4528 N N . ALA A 1 596 ? 11.587 -24.760 -23.443 1.00 91.94 596 ALA A N 1
ATOM 4529 C CA . ALA A 1 596 ? 11.701 -23.675 -24.414 1.00 91.94 596 ALA A CA 1
ATOM 4530 C C . ALA A 1 596 ? 12.622 -24.043 -25.592 1.00 91.94 596 ALA A C 1
ATOM 4532 O O . ALA A 1 596 ? 12.287 -23.782 -26.744 1.00 91.94 596 ALA A O 1
ATOM 4533 N N . LEU A 1 597 ? 13.747 -24.714 -25.325 1.00 94.50 597 LEU A N 1
ATOM 4534 C CA . LEU A 1 597 ? 14.664 -25.175 -26.374 1.00 94.50 597 LEU A CA 1
ATOM 4535 C C . LEU A 1 597 ? 14.093 -26.327 -27.206 1.00 94.50 597 LEU A C 1
ATOM 4537 O O . LEU A 1 597 ? 14.320 -26.372 -28.415 1.00 94.50 597 LEU A O 1
ATOM 4541 N N . ARG A 1 598 ? 13.323 -27.238 -26.595 1.00 94.81 598 ARG A N 1
ATOM 4542 C CA . ARG A 1 598 ? 12.626 -28.298 -27.345 1.00 94.81 598 ARG A CA 1
ATOM 4543 C C . ARG A 1 598 ? 11.607 -27.710 -28.311 1.00 94.81 598 ARG A C 1
ATOM 4545 O O . ARG A 1 598 ? 11.536 -28.164 -29.448 1.00 94.81 598 ARG A O 1
ATOM 4552 N N . ASN A 1 599 ? 10.878 -26.680 -27.886 1.00 92.44 599 ASN A N 1
ATOM 4553 C CA . ASN A 1 599 ? 9.905 -25.984 -28.730 1.00 92.44 599 ASN A CA 1
ATOM 4554 C C . ASN A 1 599 ? 10.570 -25.259 -29.911 1.00 92.44 599 ASN A C 1
ATOM 4556 O O . ASN A 1 599 ? 9.964 -25.147 -30.970 1.00 92.44 599 ASN A O 1
ATOM 4560 N N . MET A 1 600 ? 11.837 -24.850 -29.771 1.00 93.19 600 MET A N 1
ATOM 4561 C CA . MET A 1 600 ? 12.663 -24.349 -30.879 1.00 93.19 600 MET A CA 1
ATOM 4562 C C . MET A 1 600 ? 13.258 -25.460 -31.761 1.00 93.19 600 MET A C 1
ATOM 4564 O O . MET A 1 600 ? 14.031 -25.178 -32.668 1.00 93.19 600 MET A O 1
ATOM 4568 N N . GLY A 1 601 ? 12.964 -26.736 -31.499 1.00 92.50 601 GLY A N 1
ATOM 4569 C CA . GLY A 1 601 ? 13.472 -27.857 -32.292 1.00 92.50 601 GLY A CA 1
ATOM 4570 C C . GLY A 1 601 ? 14.884 -28.327 -31.927 1.00 92.50 601 GLY A C 1
ATOM 4571 O O . GLY A 1 601 ? 15.480 -29.097 -32.685 1.00 92.50 601 GLY A O 1
ATOM 4572 N N . VAL A 1 602 ? 15.436 -27.920 -30.776 1.00 95.62 602 VAL A N 1
ATOM 4573 C CA . VAL A 1 602 ? 16.707 -28.472 -30.274 1.00 95.62 602 VAL A CA 1
ATOM 4574 C C . VAL A 1 602 ? 16.468 -29.888 -29.748 1.00 95.62 602 VAL A C 1
ATOM 4576 O O . VAL A 1 602 ? 15.760 -30.095 -28.763 1.00 95.62 602 VAL A O 1
ATOM 4579 N N . LYS A 1 603 ? 17.073 -30.881 -30.406 1.00 91.38 603 LYS A N 1
ATOM 4580 C CA . LYS A 1 603 ? 16.866 -32.307 -30.091 1.00 91.38 603 LYS A CA 1
ATOM 4581 C C . LYS A 1 603 ? 17.667 -32.774 -28.880 1.00 91.38 603 LYS A C 1
ATOM 4583 O O . LYS A 1 603 ? 17.194 -33.596 -28.100 1.00 91.38 603 LYS A O 1
ATOM 4588 N N . HIS A 1 604 ? 18.880 -32.252 -28.735 1.00 95.94 604 HIS A N 1
ATOM 4589 C CA . HIS A 1 604 ? 19.846 -32.686 -27.736 1.00 95.94 604 HIS A CA 1
ATOM 4590 C C . HIS A 1 604 ? 20.114 -31.547 -26.759 1.00 95.94 604 HIS A C 1
ATOM 4592 O O . HIS A 1 604 ? 20.775 -30.572 -27.109 1.00 95.94 604 HIS A O 1
ATOM 4598 N N . ILE A 1 605 ? 19.568 -31.660 -25.547 1.00 97.50 605 ILE A N 1
ATOM 4599 C CA . ILE A 1 605 ? 19.674 -30.633 -24.508 1.00 97.50 605 ILE A CA 1
ATOM 4600 C C . ILE A 1 605 ? 20.329 -31.241 -23.275 1.00 97.50 605 ILE A C 1
ATOM 4602 O O . ILE A 1 605 ? 19.909 -32.297 -22.807 1.00 97.50 605 ILE A O 1
ATOM 4606 N N . MET A 1 606 ? 21.347 -30.560 -22.759 1.00 96.75 606 MET A N 1
ATOM 4607 C CA . MET A 1 606 ? 22.161 -31.007 -21.630 1.00 96.75 606 MET A CA 1
ATOM 4608 C C . MET A 1 606 ? 22.226 -29.923 -20.550 1.00 96.75 606 MET A C 1
ATOM 4610 O O . MET A 1 606 ? 21.857 -28.764 -20.773 1.00 96.75 606 MET A O 1
ATOM 4614 N N . ASN A 1 607 ? 22.680 -30.294 -19.353 1.00 93.00 607 ASN A N 1
ATOM 4615 C CA . ASN A 1 607 ? 22.757 -29.366 -18.230 1.00 93.00 607 ASN A CA 1
ATOM 4616 C C . ASN A 1 607 ? 23.951 -28.414 -18.394 1.00 93.00 607 ASN A C 1
ATOM 4618 O O . ASN A 1 607 ? 25.079 -28.852 -18.583 1.00 93.00 607 ASN A O 1
ATOM 4622 N N . SER A 1 608 ? 23.713 -27.104 -18.304 1.00 88.81 608 SER A N 1
ATOM 4623 C CA . SER A 1 608 ? 24.775 -26.089 -18.384 1.00 88.81 608 SER A CA 1
ATOM 4624 C C . SER A 1 608 ? 25.478 -25.809 -17.052 1.00 88.81 608 SER A C 1
ATOM 4626 O O . SER A 1 608 ? 26.348 -24.946 -17.007 1.00 88.81 608 SER A O 1
ATOM 4628 N N . ARG A 1 609 ? 25.054 -26.442 -15.949 1.00 84.88 609 ARG A N 1
ATOM 4629 C CA . ARG A 1 609 ? 25.613 -26.222 -14.600 1.00 84.88 609 ARG A CA 1
ATOM 4630 C C . ARG A 1 609 ? 26.563 -27.321 -14.139 1.00 84.88 609 ARG A C 1
ATOM 4632 O O . ARG A 1 609 ? 27.092 -27.229 -13.038 1.00 84.88 609 ARG A O 1
ATOM 4639 N N . THR A 1 610 ? 26.744 -28.359 -14.939 1.00 87.69 610 THR A N 1
ATOM 4640 C CA . THR A 1 610 ? 27.469 -29.564 -14.547 1.00 87.69 610 THR A CA 1
ATOM 4641 C C . THR A 1 610 ? 28.313 -30.057 -15.724 1.00 87.69 610 THR A C 1
ATOM 4643 O O . THR A 1 610 ? 28.058 -29.670 -16.863 1.00 87.69 610 THR A O 1
ATOM 4646 N N . TYR A 1 611 ? 29.358 -30.846 -15.475 1.00 90.75 611 TYR A N 1
ATOM 4647 C CA . TYR A 1 611 ? 30.357 -31.191 -16.500 1.00 90.75 611 TYR A CA 1
ATOM 4648 C C . TYR A 1 611 ? 29.968 -32.383 -17.386 1.00 90.75 611 TYR A C 1
ATOM 4650 O O . TYR A 1 611 ? 30.633 -32.642 -18.390 1.00 90.75 611 TYR A O 1
ATOM 4658 N N . GLU A 1 612 ? 28.886 -33.090 -17.055 1.00 92.00 612 GLU A N 1
ATOM 4659 C CA . GLU A 1 612 ? 28.446 -34.311 -17.743 1.00 92.00 612 GLU A CA 1
ATOM 4660 C C . GLU A 1 612 ? 27.977 -34.043 -19.177 1.00 92.00 612 GLU A C 1
ATOM 4662 O O . GLU A 1 612 ? 27.888 -34.983 -19.966 1.00 92.00 612 GLU A O 1
ATOM 4667 N N . PHE A 1 613 ? 27.725 -32.780 -19.557 1.00 95.06 613 PHE A N 1
ATOM 4668 C CA . PHE A 1 613 ? 27.407 -32.445 -20.948 1.00 95.06 613 PHE A CA 1
ATOM 4669 C C . PHE A 1 613 ? 28.498 -32.946 -21.903 1.00 95.06 613 PHE A C 1
ATOM 4671 O O . PHE A 1 613 ? 28.181 -33.346 -23.017 1.00 95.06 613 PHE A O 1
ATOM 4678 N N . ALA A 1 614 ? 29.771 -32.954 -21.489 1.00 95.25 614 ALA A N 1
ATOM 4679 C CA . ALA A 1 614 ? 30.861 -33.389 -22.355 1.00 95.25 614 ALA A CA 1
ATOM 4680 C C . ALA A 1 614 ? 30.748 -34.884 -22.697 1.00 95.25 614 ALA A C 1
ATOM 4682 O O . ALA A 1 614 ? 30.815 -35.265 -23.867 1.00 95.25 614 ALA A O 1
ATOM 4683 N N . ASP A 1 615 ? 30.487 -35.720 -21.692 1.00 94.94 615 ASP A N 1
ATOM 4684 C CA . ASP A 1 615 ? 30.309 -37.162 -21.877 1.00 94.94 615 ASP A CA 1
ATOM 4685 C C . ASP A 1 615 ? 29.041 -37.452 -22.696 1.00 94.94 615 ASP A C 1
ATOM 4687 O O . ASP A 1 615 ? 29.062 -38.269 -23.618 1.00 94.94 615 ASP A O 1
ATOM 4691 N N . GLN A 1 616 ? 27.962 -36.707 -22.439 1.00 95.94 616 GLN A N 1
ATOM 4692 C CA . GLN A 1 616 ? 26.705 -36.801 -23.187 1.00 95.94 616 GLN A CA 1
ATOM 4693 C C . GLN A 1 616 ? 26.871 -36.405 -24.660 1.00 95.94 616 GLN A C 1
ATOM 4695 O O . GLN A 1 616 ? 26.354 -37.095 -25.538 1.00 95.94 616 GLN A O 1
ATOM 4700 N N . VAL A 1 617 ? 27.623 -35.339 -24.964 1.00 97.00 617 VAL A N 1
ATOM 4701 C CA . VAL A 1 617 ? 27.955 -34.968 -26.350 1.00 97.00 617 VAL A CA 1
ATOM 4702 C C . VAL A 1 617 ? 28.688 -36.117 -27.033 1.00 97.00 617 VAL A C 1
ATOM 4704 O O . VAL A 1 617 ? 28.344 -36.477 -28.161 1.00 97.00 617 VAL A O 1
ATOM 4707 N N . MET A 1 618 ? 29.674 -36.725 -26.374 1.00 96.94 618 MET A N 1
ATOM 4708 C CA . MET A 1 618 ? 30.414 -37.847 -26.952 1.00 96.94 618 MET A CA 1
ATOM 4709 C C . MET A 1 618 ? 29.517 -39.067 -27.171 1.00 96.94 618 MET A C 1
ATOM 4711 O O . MET A 1 618 ? 29.606 -39.699 -28.221 1.00 96.94 618 MET A O 1
ATOM 4715 N N . GLU A 1 619 ? 28.596 -39.364 -26.258 1.00 95.94 619 GLU A N 1
ATOM 4716 C CA . GLU A 1 619 ? 27.618 -40.442 -26.427 1.00 95.94 619 GLU A CA 1
ATOM 4717 C C . GLU A 1 619 ? 26.685 -40.190 -27.625 1.00 95.94 619 GLU A C 1
ATOM 4719 O O . GLU A 1 619 ? 26.605 -41.015 -28.541 1.00 95.94 619 GLU A O 1
ATOM 4724 N N . ILE A 1 620 ? 26.050 -39.013 -27.676 1.00 95.94 620 ILE A N 1
ATOM 4725 C CA . ILE A 1 620 ? 25.130 -38.594 -28.749 1.00 95.94 620 ILE A CA 1
ATOM 4726 C C . ILE A 1 620 ? 25.825 -38.652 -30.114 1.00 95.94 620 ILE A C 1
ATOM 4728 O O . ILE A 1 620 ? 25.276 -39.145 -31.102 1.00 95.94 620 ILE A O 1
ATOM 4732 N N . THR A 1 621 ? 27.072 -38.188 -30.167 1.00 95.12 621 THR A N 1
ATOM 4733 C CA . THR A 1 621 ? 27.858 -38.107 -31.403 1.00 95.12 621 THR A CA 1
ATOM 4734 C C . THR A 1 621 ? 28.594 -39.405 -31.745 1.00 95.12 621 THR A C 1
ATOM 4736 O O . THR A 1 621 ? 29.274 -39.455 -32.778 1.00 95.12 621 THR A O 1
ATOM 4739 N N . LYS A 1 622 ? 28.434 -40.465 -30.934 1.00 94.81 622 LYS A N 1
ATOM 4740 C CA . LYS A 1 622 ? 29.104 -41.775 -31.059 1.00 94.81 622 LYS A CA 1
ATOM 4741 C C . LYS A 1 622 ? 30.632 -41.663 -31.079 1.00 94.81 622 LYS A C 1
ATOM 4743 O O . LYS A 1 622 ? 31.299 -42.244 -31.934 1.00 94.81 622 LYS A O 1
ATOM 4748 N N . GLY A 1 623 ? 31.167 -40.866 -30.162 1.00 92.69 623 GLY A N 1
ATOM 4749 C CA . GLY A 1 623 ? 32.592 -40.624 -29.959 1.00 92.69 623 GLY A CA 1
ATOM 4750 C C . GLY A 1 623 ? 33.225 -39.650 -30.953 1.00 92.69 623 GLY A C 1
ATOM 4751 O O . GLY A 1 623 ? 34.443 -39.515 -30.955 1.00 92.69 623 GLY A O 1
ATOM 4752 N N . LYS A 1 624 ? 32.436 -38.998 -31.818 1.00 92.94 624 LYS A N 1
ATOM 4753 C CA . LYS A 1 624 ? 32.967 -38.091 -32.848 1.00 92.94 624 LYS A CA 1
ATOM 4754 C C . LYS A 1 624 ? 33.153 -36.654 -32.365 1.00 92.94 624 LYS A C 1
ATOM 4756 O O . LYS A 1 624 ? 34.045 -35.989 -32.873 1.00 92.94 624 LYS A O 1
ATOM 4761 N N . GLY A 1 625 ? 32.330 -36.184 -31.430 1.00 95.50 625 GLY A N 1
ATOM 4762 C CA . GLY A 1 625 ? 32.300 -34.780 -31.021 1.00 95.50 625 GLY A CA 1
ATOM 4763 C C . GLY A 1 625 ? 31.489 -33.880 -31.965 1.00 95.50 625 GLY A C 1
ATOM 4764 O O . GLY A 1 625 ? 30.705 -34.366 -32.795 1.00 95.50 625 GLY A O 1
ATOM 4765 N N . VAL A 1 626 ? 31.676 -32.567 -31.808 1.00 97.62 626 VAL A N 1
ATOM 4766 C CA . VAL A 1 626 ? 31.011 -31.484 -32.557 1.00 97.62 626 VAL A CA 1
ATOM 4767 C C . VAL A 1 626 ? 32.002 -30.665 -33.389 1.00 97.62 626 VAL A C 1
ATOM 4769 O O . VAL A 1 626 ? 33.165 -30.523 -33.018 1.00 97.62 626 VAL A O 1
ATOM 4772 N N . ASP A 1 627 ? 31.539 -30.107 -34.507 1.00 98.00 627 ASP A N 1
ATOM 4773 C CA . ASP A 1 627 ? 32.367 -29.340 -35.447 1.00 98.00 627 ASP A CA 1
ATOM 4774 C C . ASP A 1 627 ? 32.550 -27.881 -35.030 1.00 98.00 627 ASP A C 1
ATOM 4776 O O . ASP A 1 627 ? 33.548 -27.252 -35.394 1.00 98.00 627 ASP A O 1
ATOM 4780 N N . ILE A 1 628 ? 31.575 -27.340 -34.294 1.00 98.44 628 ILE A N 1
ATOM 4781 C CA . ILE A 1 628 ? 31.589 -25.980 -33.764 1.00 98.44 628 ILE A CA 1
ATOM 4782 C C . ILE A 1 628 ? 31.174 -26.011 -32.294 1.00 98.44 628 ILE A C 1
ATOM 4784 O O . ILE A 1 628 ? 30.174 -26.635 -31.935 1.00 98.44 628 ILE A O 1
ATOM 4788 N N . VAL A 1 629 ? 31.899 -25.284 -31.452 1.00 97.94 629 VAL A N 1
ATOM 4789 C CA . VAL A 1 629 ? 31.443 -24.917 -30.108 1.00 97.94 629 VAL A CA 1
ATOM 4790 C C . VAL A 1 629 ? 31.275 -23.406 -30.062 1.00 97.94 629 VAL A C 1
ATOM 4792 O O . VAL A 1 629 ? 32.226 -22.683 -30.343 1.00 97.94 629 VAL A O 1
ATOM 4795 N N . LEU A 1 630 ? 30.084 -22.936 -29.696 1.00 97.81 630 LEU A N 1
ATOM 4796 C CA . LEU A 1 630 ? 29.835 -21.544 -29.332 1.00 97.81 630 LEU A CA 1
ATOM 4797 C C . LEU A 1 630 ? 29.816 -21.451 -27.803 1.00 97.81 630 LEU A C 1
ATOM 4799 O O . LEU A 1 630 ? 28.827 -21.827 -27.161 1.00 97.81 630 LEU A O 1
ATOM 4803 N N . ASN A 1 631 ? 30.932 -21.009 -27.222 1.00 94.88 631 ASN A N 1
ATOM 4804 C CA . ASN A 1 631 ? 31.122 -20.960 -25.778 1.00 94.88 631 ASN A CA 1
ATOM 4805 C C . ASN A 1 631 ? 30.760 -19.599 -25.186 1.00 94.88 631 ASN A C 1
ATOM 4807 O O . ASN A 1 631 ? 31.111 -18.554 -25.720 1.00 94.88 631 ASN A O 1
ATOM 4811 N N . SER A 1 632 ? 30.092 -19.641 -24.036 1.00 89.88 632 SER A N 1
ATOM 4812 C CA . SER A 1 632 ? 29.834 -18.481 -23.183 1.00 89.88 632 SER A CA 1
ATOM 4813 C C . SER A 1 632 ? 30.091 -18.783 -21.698 1.00 89.88 632 SER A C 1
ATOM 4815 O O . SER A 1 632 ? 29.719 -17.988 -20.833 1.00 89.88 632 SER A O 1
ATOM 4817 N N . LEU A 1 633 ? 30.635 -19.964 -21.379 1.00 86.06 633 LEU A N 1
ATOM 4818 C CA . LEU A 1 633 ? 30.930 -20.395 -20.013 1.00 86.06 633 LEU A CA 1
ATOM 4819 C C . LEU A 1 633 ? 32.325 -19.913 -19.613 1.00 86.06 633 LEU A C 1
ATOM 4821 O O . LEU A 1 633 ? 33.264 -19.998 -20.395 1.00 86.06 633 LEU A O 1
ATOM 4825 N N . THR A 1 634 ? 32.458 -19.419 -18.383 1.00 75.19 634 THR A N 1
ATOM 4826 C CA . THR A 1 634 ? 33.628 -18.638 -17.943 1.00 75.19 634 THR A CA 1
ATOM 4827 C C . THR A 1 634 ? 34.559 -19.374 -16.975 1.00 75.19 634 THR A C 1
ATOM 4829 O O . THR A 1 634 ? 35.588 -18.819 -16.591 1.00 75.19 634 THR A O 1
ATOM 4832 N N . SER A 1 635 ? 34.223 -20.595 -16.537 1.00 75.31 635 SER A N 1
ATOM 4833 C CA . SER A 1 635 ? 35.096 -21.382 -15.652 1.00 75.31 635 SER A CA 1
ATOM 4834 C C . SER A 1 635 ? 36.080 -22.230 -16.464 1.00 75.31 635 SER A C 1
ATOM 4836 O O . SER A 1 635 ? 35.717 -22.807 -17.490 1.00 75.31 635 SER A O 1
ATOM 4838 N N . GLY A 1 636 ? 37.326 -22.337 -15.989 1.00 73.12 636 GLY A N 1
ATOM 4839 C CA . GLY A 1 636 ? 38.386 -23.054 -16.708 1.00 73.12 636 GLY A CA 1
ATOM 4840 C C . GLY A 1 636 ? 38.085 -24.538 -16.945 1.00 73.12 636 GLY A C 1
ATOM 4841 O O . GLY A 1 636 ? 38.452 -25.081 -17.985 1.00 73.12 636 GLY A O 1
ATOM 4842 N N . GLU A 1 637 ? 37.370 -25.190 -16.027 1.00 83.56 637 GLU A N 1
ATOM 4843 C CA . GLU A 1 637 ? 36.985 -26.595 -16.184 1.00 83.56 637 GLU A CA 1
ATOM 4844 C C . GLU A 1 637 ? 35.858 -26.770 -17.215 1.00 83.56 637 GLU A C 1
ATOM 4846 O O . GLU A 1 637 ? 35.923 -27.692 -18.029 1.00 83.56 637 GLU A O 1
ATOM 4851 N N . PHE A 1 638 ? 34.887 -25.843 -17.270 1.00 86.75 638 PHE A N 1
ATOM 4852 C CA . PHE A 1 638 ? 33.879 -25.825 -18.336 1.00 86.75 638 PHE A CA 1
ATOM 4853 C C . PHE A 1 638 ? 34.531 -25.647 -19.709 1.00 86.75 638 PHE A C 1
ATOM 4855 O O . PHE A 1 638 ? 34.240 -26.429 -20.608 1.00 86.75 638 PHE A O 1
ATOM 4862 N N . ILE A 1 639 ? 35.459 -24.695 -19.857 1.00 88.12 639 ILE A N 1
ATOM 4863 C CA . ILE A 1 639 ? 36.165 -24.453 -21.127 1.00 88.12 639 ILE A CA 1
ATOM 4864 C C . ILE A 1 639 ? 36.945 -25.699 -21.557 1.00 88.12 639 ILE A C 1
ATOM 4866 O O . ILE A 1 639 ? 36.822 -26.138 -22.699 1.00 88.12 639 ILE A O 1
ATOM 4870 N N . SER A 1 640 ? 37.681 -26.328 -20.635 1.00 89.62 640 SER A N 1
ATOM 4871 C CA . SER A 1 640 ? 38.419 -27.569 -20.904 1.00 89.62 640 SER A CA 1
ATOM 4872 C C . SER A 1 640 ? 37.499 -28.704 -21.382 1.00 89.62 640 SER A C 1
ATOM 4874 O O . SER A 1 640 ? 37.777 -29.371 -22.382 1.00 89.62 640 SER A O 1
ATOM 4876 N N . LYS A 1 641 ? 36.345 -28.888 -20.728 1.00 93.56 641 LYS A N 1
ATOM 4877 C CA . LYS A 1 641 ? 35.344 -29.895 -21.109 1.00 93.56 641 LYS A CA 1
ATOM 4878 C C . LYS A 1 641 ? 34.694 -29.591 -22.458 1.00 93.56 641 LYS A C 1
ATOM 4880 O O . LYS A 1 641 ? 34.589 -30.495 -23.287 1.00 93.56 641 LYS A O 1
ATOM 4885 N N . SER A 1 642 ? 34.350 -28.336 -22.728 1.00 93.88 642 SER A N 1
ATOM 4886 C CA . SER A 1 642 ? 33.844 -27.895 -24.032 1.00 93.88 642 SER A CA 1
ATOM 4887 C C . SER A 1 642 ? 34.883 -28.103 -25.135 1.00 93.88 642 SER A C 1
ATOM 4889 O O . SER A 1 642 ? 34.543 -28.519 -26.238 1.00 93.88 642 SER A O 1
ATOM 4891 N N . MET A 1 643 ? 36.165 -27.890 -24.834 1.00 92.62 643 MET A N 1
ATOM 4892 C CA . MET A 1 643 ? 37.267 -28.113 -25.767 1.00 92.62 643 MET A CA 1
ATOM 4893 C C . MET A 1 643 ? 37.479 -29.608 -26.063 1.00 92.62 643 MET A C 1
ATOM 4895 O O . MET A 1 643 ? 37.800 -29.981 -27.191 1.00 92.62 643 MET A O 1
ATOM 4899 N N . SER A 1 644 ? 37.258 -30.493 -25.083 1.00 93.62 644 SER A N 1
ATOM 4900 C CA . SER A 1 644 ? 37.439 -31.944 -25.269 1.00 93.62 644 SER A CA 1
ATOM 4901 C C . SER A 1 644 ? 36.446 -32.592 -26.238 1.00 93.62 644 SER A C 1
ATOM 4903 O O . SER A 1 644 ? 36.728 -33.669 -26.757 1.00 93.62 644 SER A O 1
ATOM 4905 N N . VAL A 1 645 ? 35.315 -31.937 -26.518 1.00 95.88 645 VAL A N 1
ATOM 4906 C CA . VAL A 1 645 ? 34.275 -32.473 -27.409 1.00 95.88 645 VAL A CA 1
ATOM 4907 C C . VAL A 1 645 ? 34.350 -31.930 -28.835 1.00 95.88 645 VAL A C 1
ATOM 4909 O O . VAL A 1 645 ? 33.530 -32.303 -29.671 1.00 95.88 645 VAL A O 1
ATOM 4912 N N . VAL A 1 646 ? 35.322 -31.064 -29.137 1.00 96.31 646 VAL A N 1
ATOM 4913 C CA . VAL A 1 646 ? 35.537 -30.527 -30.489 1.00 96.31 646 VAL A CA 1
ATOM 4914 C C . VAL A 1 646 ? 36.216 -31.576 -31.369 1.00 96.31 646 VAL A C 1
ATOM 4916 O O . VAL A 1 646 ? 37.228 -32.159 -30.963 1.00 96.31 646 VAL A O 1
ATOM 4919 N N . THR A 1 647 ? 35.705 -31.781 -32.585 1.00 95.19 647 THR A N 1
ATOM 4920 C CA . THR A 1 647 ? 36.299 -32.666 -33.599 1.00 95.19 647 THR A CA 1
ATOM 4921 C C . THR A 1 647 ? 37.710 -32.220 -33.996 1.00 95.19 647 THR A C 1
ATOM 4923 O O . THR A 1 647 ? 38.141 -31.093 -33.741 1.00 95.19 647 THR A O 1
ATOM 4926 N N . GLN A 1 648 ? 38.455 -33.115 -34.645 1.00 88.88 648 GLN A N 1
ATOM 4927 C CA . GLN A 1 648 ? 39.738 -32.761 -35.245 1.00 88.88 648 GLN A CA 1
ATOM 4928 C C . GLN A 1 648 ? 39.516 -31.708 -36.343 1.00 88.88 648 GLN A C 1
ATOM 4930 O O . GLN A 1 648 ? 38.699 -31.925 -37.237 1.00 88.88 648 GLN A O 1
ATOM 4935 N N . SER A 1 649 ? 40.223 -30.574 -36.273 1.00 87.19 649 SER A N 1
ATOM 4936 C CA . SER A 1 649 ? 39.993 -29.399 -37.139 1.00 87.19 649 SER A CA 1
ATOM 4937 C C . SER A 1 649 ? 38.644 -28.689 -36.948 1.00 87.19 649 SER A C 1
ATOM 4939 O O . SER A 1 649 ? 38.232 -27.913 -37.813 1.00 87.19 649 SER A O 1
ATOM 4941 N N . GLY A 1 650 ? 37.966 -28.913 -35.818 1.00 94.38 650 GLY A N 1
ATOM 4942 C CA . GLY A 1 650 ? 36.775 -28.155 -35.435 1.00 94.38 650 GLY A CA 1
ATOM 4943 C C . GLY A 1 650 ? 37.084 -26.704 -35.038 1.00 94.38 650 GLY A C 1
ATOM 4944 O O . GLY A 1 650 ? 38.245 -26.292 -34.931 1.00 94.38 650 GLY A O 1
ATOM 4945 N N . ARG A 1 651 ? 36.023 -25.913 -34.841 1.00 96.94 651 ARG A N 1
ATOM 4946 C CA . ARG A 1 651 ? 36.094 -24.478 -34.526 1.00 96.94 651 ARG A CA 1
ATOM 4947 C C . ARG A 1 651 ? 35.521 -24.207 -33.142 1.00 96.94 651 ARG A C 1
ATOM 4949 O O . ARG A 1 651 ? 34.370 -24.530 -32.869 1.00 96.94 651 ARG A O 1
ATOM 4956 N N . PHE A 1 652 ? 36.304 -23.580 -32.281 1.00 96.38 652 PHE A N 1
ATOM 4957 C CA . PHE A 1 652 ? 35.860 -23.137 -30.968 1.00 96.38 652 PHE A CA 1
ATOM 4958 C C . PHE A 1 652 ? 35.732 -21.616 -30.983 1.00 96.38 652 PHE A C 1
ATOM 4960 O O . PHE A 1 652 ? 36.720 -20.910 -31.181 1.00 96.38 652 PHE A O 1
ATOM 4967 N N . VAL A 1 653 ? 34.508 -21.120 -30.817 1.00 96.31 653 VAL A N 1
ATOM 4968 C CA . VAL A 1 653 ? 34.177 -19.696 -30.860 1.00 96.31 653 VAL A CA 1
ATOM 4969 C C . VAL A 1 653 ? 33.794 -19.233 -29.465 1.00 96.31 653 VAL A C 1
ATOM 4971 O O . VAL A 1 653 ? 32.765 -19.632 -28.921 1.00 96.31 653 VAL A O 1
ATOM 4974 N N . GLU A 1 654 ? 34.635 -18.387 -28.890 1.00 92.44 654 GLU A N 1
ATOM 4975 C CA . GLU A 1 654 ? 34.468 -17.811 -27.566 1.00 92.44 654 GLU A CA 1
ATOM 4976 C C . GLU A 1 654 ? 33.763 -16.455 -27.659 1.00 92.44 654 GLU A C 1
ATOM 4978 O O . GLU A 1 654 ? 34.284 -15.524 -28.274 1.00 92.44 654 GLU A O 1
ATOM 4983 N N . ILE A 1 655 ? 32.587 -16.337 -27.036 1.00 90.06 655 ILE A N 1
ATOM 4984 C CA . ILE A 1 655 ? 31.856 -15.064 -26.899 1.00 90.06 655 ILE A CA 1
ATOM 4985 C C . ILE A 1 655 ? 31.866 -14.539 -25.455 1.00 90.06 655 ILE A C 1
ATOM 4987 O O . ILE A 1 655 ? 31.356 -13.446 -25.190 1.00 90.06 655 ILE A O 1
ATOM 4991 N N . ALA A 1 656 ? 32.436 -15.284 -24.500 1.00 82.94 656 ALA A N 1
ATOM 4992 C CA . ALA A 1 656 ? 32.590 -14.806 -23.134 1.00 82.94 656 ALA A CA 1
ATOM 4993 C C . ALA A 1 656 ? 33.608 -13.656 -23.035 1.00 82.94 656 ALA A C 1
ATOM 4995 O O . ALA A 1 656 ? 34.558 -13.543 -23.804 1.00 82.94 656 ALA A O 1
ATOM 4996 N N . LYS A 1 657 ? 33.430 -12.802 -22.021 1.00 71.62 657 LYS A N 1
ATOM 4997 C CA . LYS A 1 657 ? 34.334 -11.674 -21.711 1.00 71.62 657 LYS A CA 1
ATOM 4998 C C . LYS A 1 657 ? 35.199 -11.900 -20.468 1.00 71.62 657 LYS A C 1
ATOM 5000 O O . LYS A 1 657 ? 35.904 -10.995 -20.030 1.00 71.62 657 LYS A O 1
ATOM 5005 N N . ARG A 1 658 ? 35.098 -13.076 -19.843 1.00 70.62 658 ARG A N 1
ATOM 5006 C CA . ARG A 1 658 ? 35.780 -13.431 -18.590 1.00 70.62 658 ARG A CA 1
ATOM 5007 C C . ARG A 1 658 ? 36.278 -14.867 -18.664 1.00 70.62 658 ARG A C 1
ATOM 5009 O O . ARG A 1 658 ? 35.562 -15.714 -19.182 1.00 70.62 658 ARG A O 1
ATOM 5016 N N . GLY A 1 659 ? 37.456 -15.129 -18.098 1.00 69.56 659 GLY A N 1
ATOM 5017 C CA . GLY A 1 659 ? 38.031 -16.480 -18.074 1.00 69.56 659 GLY A CA 1
ATOM 5018 C C . GLY A 1 659 ? 38.421 -17.011 -19.456 1.00 69.56 659 GLY A C 1
ATOM 5019 O O . GLY A 1 659 ? 38.547 -18.216 -19.620 1.00 69.56 659 GLY A O 1
ATOM 5020 N N . VAL A 1 660 ? 38.592 -16.116 -20.434 1.00 79.69 660 VAL A N 1
ATOM 5021 C CA . VAL A 1 660 ? 38.942 -16.432 -21.825 1.00 79.69 660 VAL A CA 1
ATOM 5022 C C . VAL A 1 660 ? 40.369 -16.969 -21.880 1.00 79.69 660 VAL A C 1
ATOM 5024 O O . VAL A 1 660 ? 41.277 -16.348 -21.328 1.00 79.69 660 VAL A O 1
ATOM 5027 N N . TRP A 1 661 ? 40.568 -18.110 -22.542 1.00 83.12 661 TRP A N 1
ATOM 5028 C CA . TRP A 1 661 ? 41.907 -18.645 -22.795 1.00 83.12 661 TRP A CA 1
ATOM 5029 C C . TRP A 1 661 ? 42.567 -17.874 -23.934 1.00 83.12 661 TRP A C 1
ATOM 5031 O O . TRP A 1 661 ? 41.900 -17.487 -24.897 1.00 83.12 661 TRP A O 1
ATOM 5041 N N . ASP A 1 662 ? 43.875 -17.663 -23.841 1.00 81.75 662 ASP A N 1
ATOM 5042 C CA . ASP A 1 662 ? 44.648 -17.132 -24.957 1.00 81.75 662 ASP A CA 1
ATOM 5043 C C . ASP A 1 662 ? 44.945 -18.223 -26.003 1.00 81.75 662 ASP A C 1
ATOM 5045 O O . ASP A 1 662 ? 44.873 -19.429 -25.743 1.00 81.75 662 ASP A O 1
ATOM 5049 N N . SER A 1 663 ? 45.285 -17.803 -27.223 1.00 82.12 663 SER A N 1
ATOM 5050 C CA . SER A 1 663 ? 45.527 -18.736 -28.326 1.00 82.12 663 SER A CA 1
ATOM 5051 C C . SER A 1 663 ? 46.712 -19.679 -28.082 1.00 82.12 663 SER A C 1
ATOM 5053 O O . SER A 1 663 ? 46.731 -20.768 -28.654 1.00 82.12 663 SER A O 1
ATOM 5055 N N . SER A 1 664 ? 47.691 -19.303 -27.247 1.00 82.62 664 SER A N 1
ATOM 5056 C CA . SER A 1 664 ? 48.808 -20.190 -26.898 1.00 82.62 664 SER A CA 1
ATOM 5057 C C . SER A 1 664 ? 48.383 -21.292 -25.930 1.00 82.62 664 SER A C 1
ATOM 5059 O O . SER A 1 664 ? 48.713 -22.451 -26.169 1.00 82.62 664 SER A O 1
ATOM 5061 N N . GLN A 1 665 ? 47.563 -20.969 -24.927 1.00 85.44 665 GLN A N 1
ATOM 5062 C CA . GLN A 1 665 ? 46.978 -21.942 -24.001 1.00 85.44 665 GLN A CA 1
ATOM 5063 C C . GLN A 1 665 ? 46.148 -22.992 -24.744 1.00 85.44 665 GLN A C 1
ATOM 5065 O O . GLN A 1 665 ? 46.241 -24.184 -24.454 1.00 85.44 665 GLN A O 1
ATOM 5070 N N . VAL A 1 666 ? 45.361 -22.576 -25.741 1.00 86.19 666 VAL A N 1
ATOM 5071 C CA . VAL A 1 666 ? 44.588 -23.526 -26.554 1.00 86.19 666 VAL A CA 1
ATOM 5072 C C . VAL A 1 666 ? 45.504 -24.375 -27.436 1.00 86.19 666 VAL A C 1
ATOM 5074 O O . VAL A 1 666 ? 45.315 -25.587 -27.500 1.00 86.19 666 VAL A O 1
ATOM 5077 N N . ALA A 1 667 ? 46.520 -23.782 -28.072 1.00 86.38 667 ALA A N 1
ATOM 5078 C CA . ALA A 1 667 ? 47.453 -24.513 -28.931 1.00 86.38 667 ALA A CA 1
ATOM 5079 C C . ALA A 1 667 ? 48.281 -25.568 -28.173 1.00 86.38 667 ALA A C 1
ATOM 5081 O O . ALA A 1 667 ? 48.650 -26.583 -28.761 1.00 86.38 667 ALA A O 1
ATOM 5082 N N . GLU A 1 668 ? 48.545 -25.369 -26.879 1.00 87.94 668 GLU A N 1
ATOM 5083 C CA . GLU A 1 668 ? 49.198 -26.374 -26.029 1.00 87.94 668 GLU A CA 1
ATOM 5084 C C . GLU A 1 668 ? 48.311 -27.605 -25.778 1.00 87.94 668 GLU A C 1
ATOM 5086 O O . GLU A 1 668 ? 48.813 -28.728 -25.728 1.00 87.94 668 GLU A O 1
ATOM 5091 N N . VAL A 1 669 ? 46.995 -27.412 -25.640 1.00 88.56 669 VAL A N 1
ATOM 5092 C CA . VAL A 1 669 ? 46.047 -28.481 -25.274 1.00 88.56 669 VAL A CA 1
ATOM 5093 C C . VAL A 1 669 ? 45.411 -29.146 -26.504 1.00 88.56 669 VAL A C 1
ATOM 5095 O O . VAL A 1 669 ? 45.224 -30.363 -26.528 1.00 88.56 669 VAL A O 1
ATOM 5098 N N . ARG A 1 670 ? 45.068 -28.359 -27.529 1.00 89.50 670 ARG A N 1
ATOM 5099 C CA . ARG A 1 670 ? 44.397 -28.775 -28.773 1.00 89.50 670 ARG A CA 1
ATOM 5100 C C . ARG A 1 670 ? 44.947 -27.995 -29.980 1.00 89.50 670 ARG A C 1
ATOM 5102 O O . ARG A 1 670 ? 44.239 -27.159 -30.545 1.00 89.50 670 ARG A O 1
ATOM 5109 N N . PRO A 1 671 ? 46.185 -28.276 -30.434 1.00 88.06 671 PRO A N 1
ATOM 5110 C CA . PRO A 1 671 ? 46.782 -27.602 -31.597 1.00 88.06 671 PRO A CA 1
ATOM 5111 C C . PRO A 1 671 ? 46.027 -27.862 -32.909 1.00 88.06 671 PRO A C 1
ATOM 5113 O O . PRO A 1 671 ? 46.248 -27.182 -33.907 1.00 88.06 671 PRO A O 1
ATOM 5116 N N . ASP A 1 672 ? 45.162 -28.874 -32.928 1.00 91.50 672 ASP A N 1
ATOM 5117 C CA . ASP A 1 672 ? 44.333 -29.255 -34.062 1.00 91.50 672 ASP A CA 1
ATOM 5118 C C . ASP A 1 672 ? 43.011 -28.472 -34.159 1.00 91.50 672 ASP A C 1
ATOM 5120 O O . ASP A 1 672 ? 42.316 -28.622 -35.163 1.00 91.50 672 ASP A O 1
ATOM 5124 N N . VAL A 1 673 ? 42.648 -27.661 -33.156 1.00 93.00 673 VAL A N 1
ATOM 5125 C CA . VAL A 1 673 ? 41.395 -26.884 -33.112 1.00 93.00 673 VAL A CA 1
ATOM 5126 C C . VAL A 1 673 ? 41.648 -25.431 -33.501 1.00 93.00 673 VAL A C 1
ATOM 5128 O O . VAL A 1 673 ? 42.594 -24.798 -33.039 1.00 93.00 673 VAL A O 1
ATOM 5131 N N . SER A 1 674 ? 40.765 -24.870 -34.330 1.00 94.31 674 SER A N 1
ATOM 5132 C CA . SER A 1 674 ? 40.773 -23.433 -34.620 1.00 94.31 674 SER A CA 1
ATOM 5133 C C . SER A 1 674 ? 40.021 -22.681 -33.525 1.00 94.31 674 SER A C 1
ATOM 5135 O O . SER A 1 674 ? 38.827 -22.907 -33.340 1.00 94.31 674 SER A O 1
ATOM 5137 N N . TYR A 1 675 ? 40.705 -21.793 -32.808 1.00 93.31 675 TYR A N 1
ATOM 5138 C CA . TYR A 1 675 ? 40.136 -21.020 -31.703 1.00 93.31 675 TYR A CA 1
ATOM 5139 C C . TYR A 1 675 ? 39.967 -19.550 -32.081 1.00 93.31 675 TYR A C 1
ATOM 5141 O O . TYR A 1 675 ? 40.902 -18.919 -32.576 1.00 93.31 675 TYR A O 1
ATOM 5149 N N . PHE A 1 676 ? 38.776 -19.010 -31.833 1.00 92.19 676 PHE A N 1
ATOM 5150 C CA . PHE A 1 676 ? 38.408 -17.639 -32.164 1.00 92.19 676 PHE A CA 1
ATOM 5151 C C . PHE A 1 676 ? 37.773 -16.960 -30.956 1.00 92.19 676 PHE A C 1
ATOM 5153 O O . PHE A 1 676 ? 36.866 -17.517 -30.345 1.00 92.19 676 PHE A O 1
ATOM 5160 N N . VAL A 1 677 ? 38.201 -15.735 -30.657 1.00 89.69 677 VAL A N 1
ATOM 5161 C CA . VAL A 1 677 ? 37.566 -14.876 -29.650 1.00 89.69 677 VAL A CA 1
ATOM 5162 C C . VAL A 1 677 ? 36.780 -13.799 -30.381 1.00 89.69 677 VAL A C 1
ATOM 5164 O O . VAL A 1 677 ? 37.349 -13.051 -31.173 1.00 89.69 677 VAL A O 1
ATOM 5167 N N . VAL A 1 678 ? 35.476 -13.733 -30.132 1.00 88.88 678 VAL A N 1
ATOM 5168 C CA . VAL A 1 678 ? 34.566 -12.794 -30.789 1.00 88.88 678 VAL A CA 1
ATOM 5169 C C . VAL A 1 678 ? 34.290 -11.600 -29.882 1.00 88.88 678 VAL A C 1
ATOM 5171 O O . VAL A 1 678 ? 33.826 -11.730 -28.746 1.00 88.88 678 VAL A O 1
ATOM 5174 N N . ASP A 1 679 ? 34.538 -10.403 -30.409 1.00 85.44 679 ASP A N 1
ATOM 5175 C CA . ASP A 1 679 ? 34.216 -9.142 -29.751 1.00 85.44 679 ASP A CA 1
ATOM 5176 C C . ASP A 1 679 ? 33.442 -8.212 -30.684 1.00 85.44 679 ASP A C 1
ATOM 5178 O O . ASP A 1 679 ? 34.034 -7.405 -31.392 1.00 85.44 679 ASP A O 1
ATOM 5182 N N . LEU A 1 680 ? 32.109 -8.286 -30.644 1.00 86.88 680 LEU A N 1
ATOM 5183 C CA . LEU A 1 680 ? 31.259 -7.471 -31.516 1.00 86.88 680 LEU A CA 1
ATOM 5184 C C . LEU A 1 680 ? 31.494 -5.957 -31.351 1.00 86.88 680 LEU A C 1
ATOM 5186 O O . LEU A 1 680 ? 31.358 -5.224 -32.322 1.00 86.88 680 LEU A O 1
ATOM 5190 N N . VAL A 1 681 ? 31.873 -5.485 -30.156 1.00 82.88 681 VAL A N 1
ATOM 5191 C CA . VAL A 1 681 ? 32.160 -4.057 -29.914 1.00 82.88 681 VAL A CA 1
ATOM 5192 C C . VAL A 1 681 ? 33.443 -3.633 -30.624 1.00 82.88 681 VAL A C 1
ATOM 5194 O O . VAL A 1 681 ? 33.522 -2.544 -31.181 1.00 82.88 681 VAL A O 1
ATOM 5197 N N . LYS A 1 682 ? 34.460 -4.497 -30.626 1.00 83.56 682 LYS A N 1
ATOM 5198 C CA . LYS A 1 682 ? 35.691 -4.241 -31.377 1.00 83.56 682 LYS A CA 1
ATOM 5199 C C . LYS A 1 682 ? 35.410 -4.218 -32.878 1.00 83.56 682 LYS A C 1
ATOM 5201 O O . LYS A 1 682 ? 35.830 -3.294 -33.568 1.00 83.56 682 LYS A O 1
ATOM 5206 N N . GLU A 1 683 ? 34.660 -5.204 -33.359 1.00 87.69 683 GLU A N 1
ATOM 5207 C CA . GLU A 1 683 ? 34.337 -5.332 -34.781 1.00 87.69 683 GLU A CA 1
ATOM 5208 C C . GLU A 1 683 ? 33.450 -4.195 -35.285 1.00 87.69 683 GLU A C 1
ATOM 5210 O O . GLU A 1 683 ? 33.612 -3.768 -36.423 1.00 87.69 683 GLU A O 1
ATOM 5215 N N . SER A 1 684 ? 32.557 -3.646 -34.455 1.00 86.75 684 SER A N 1
ATOM 5216 C CA . SER A 1 684 ? 31.768 -2.479 -34.857 1.00 86.75 684 SER A CA 1
ATOM 5217 C C . SER A 1 684 ? 32.627 -1.237 -35.061 1.00 86.75 684 SER A C 1
ATOM 5219 O O . SER A 1 684 ? 32.397 -0.488 -36.004 1.00 86.75 684 SER A O 1
ATOM 5221 N N . ILE A 1 685 ? 33.661 -1.049 -34.242 1.00 84.88 685 ILE A N 1
ATOM 5222 C CA . ILE A 1 685 ? 34.602 0.067 -34.382 1.00 84.88 685 ILE A CA 1
ATOM 5223 C C . ILE A 1 685 ? 35.510 -0.126 -35.602 1.00 84.88 685 ILE A C 1
ATOM 5225 O O . ILE A 1 685 ? 35.764 0.827 -36.338 1.00 84.88 685 ILE A O 1
ATOM 5229 N N . GLU A 1 686 ? 36.026 -1.338 -35.809 1.00 88.75 686 GLU A N 1
ATOM 5230 C CA . GLU A 1 686 ? 36.984 -1.627 -36.884 1.00 88.75 686 GLU A CA 1
ATOM 5231 C C . GLU A 1 686 ? 36.307 -1.786 -38.257 1.00 88.75 686 GLU A C 1
ATOM 5233 O O . GLU A 1 686 ? 36.901 -1.433 -39.278 1.00 88.75 686 GLU A O 1
ATOM 5238 N N . GLN A 1 687 ? 35.072 -2.296 -38.295 1.00 91.88 687 GLN A N 1
ATOM 5239 C CA . GLN A 1 687 ? 34.343 -2.664 -39.514 1.00 91.88 687 GLN A CA 1
ATOM 5240 C C . GLN A 1 687 ? 32.857 -2.231 -39.467 1.00 91.88 687 GLN A C 1
ATOM 5242 O O . GLN A 1 687 ? 31.960 -3.072 -39.580 1.00 91.88 687 GLN A O 1
ATOM 5247 N N . PRO A 1 688 ? 32.551 -0.924 -39.355 1.00 91.44 688 PRO A N 1
ATOM 5248 C CA . PRO A 1 688 ? 31.173 -0.430 -39.222 1.00 91.44 688 PRO A CA 1
ATOM 5249 C C . PRO A 1 688 ? 30.266 -0.822 -40.402 1.00 91.44 688 PRO A C 1
ATOM 5251 O O . PRO A 1 688 ? 29.116 -1.210 -40.202 1.00 91.44 688 PRO A O 1
ATOM 5254 N N . GLU A 1 689 ? 30.798 -0.818 -41.626 1.00 93.06 689 GLU A N 1
ATOM 5255 C CA . GLU A 1 689 ? 30.060 -1.215 -42.837 1.00 93.06 689 GLU A CA 1
ATOM 5256 C C . GLU A 1 689 ? 29.656 -2.697 -42.829 1.00 93.06 689 GLU A C 1
ATOM 5258 O O . GLU A 1 689 ? 28.590 -3.067 -43.324 1.00 93.06 689 GLU A O 1
ATOM 5263 N N . LEU A 1 690 ? 30.482 -3.564 -42.229 1.00 94.00 690 LEU A N 1
ATOM 5264 C CA . LEU A 1 690 ? 30.148 -4.978 -42.073 1.00 94.00 690 LEU A CA 1
ATOM 5265 C C . LEU A 1 690 ? 28.974 -5.149 -41.103 1.00 94.00 690 LEU A C 1
ATOM 5267 O O . LEU A 1 690 ? 28.065 -5.933 -41.376 1.00 94.00 690 LEU A O 1
ATOM 5271 N N . ILE A 1 691 ? 28.962 -4.394 -39.998 1.00 93.56 691 ILE A N 1
ATOM 5272 C CA . ILE A 1 691 ? 27.836 -4.396 -39.056 1.00 93.56 691 ILE A CA 1
ATOM 5273 C C . ILE A 1 691 ? 26.552 -3.941 -39.747 1.00 93.56 691 ILE A C 1
ATOM 5275 O O . ILE A 1 691 ? 25.526 -4.601 -39.585 1.00 93.56 691 ILE A O 1
ATOM 5279 N N . ASN A 1 692 ? 26.606 -2.865 -40.540 1.00 94.19 692 ASN A N 1
ATOM 5280 C CA . ASN A 1 692 ? 25.442 -2.398 -41.293 1.00 94.19 692 ASN A CA 1
ATOM 5281 C C . ASN A 1 692 ? 24.911 -3.483 -42.234 1.00 94.19 692 ASN A C 1
ATOM 5283 O O . ASN A 1 692 ? 23.724 -3.799 -42.190 1.00 94.19 692 ASN A O 1
ATOM 5287 N N . SER A 1 693 ? 25.798 -4.102 -43.022 1.00 95.75 693 SER A N 1
ATOM 5288 C CA . SER A 1 693 ? 25.437 -5.182 -43.943 1.00 95.75 693 SER A CA 1
ATOM 5289 C C . SER A 1 693 ? 24.740 -6.338 -43.223 1.00 95.75 693 SER A C 1
ATOM 5291 O O . SER A 1 693 ? 23.695 -6.794 -43.680 1.00 95.75 693 SER A O 1
ATOM 5293 N N . MET A 1 694 ? 25.284 -6.795 -42.090 1.00 95.94 694 MET A N 1
ATOM 5294 C CA . MET A 1 694 ? 24.665 -7.870 -41.306 1.00 95.94 694 MET A CA 1
ATOM 5295 C C . MET A 1 694 ? 23.318 -7.438 -40.712 1.00 95.94 694 MET A C 1
ATOM 5297 O O . MET A 1 694 ? 22.374 -8.223 -40.682 1.00 95.94 694 MET A O 1
ATOM 5301 N N . LEU A 1 695 ? 23.194 -6.192 -40.247 1.00 94.88 695 LEU A N 1
ATOM 5302 C CA . LEU A 1 695 ? 21.954 -5.690 -39.656 1.00 94.88 695 LEU A CA 1
ATOM 5303 C C . LEU A 1 695 ? 20.836 -5.538 -40.704 1.00 94.88 695 LEU A C 1
ATOM 5305 O O . LEU A 1 695 ? 19.673 -5.807 -40.395 1.00 94.88 695 LEU A O 1
ATOM 5309 N N . GLN A 1 696 ? 21.178 -5.159 -41.940 1.00 95.88 696 GLN A N 1
ATOM 5310 C CA . GLN A 1 696 ? 20.244 -5.128 -43.073 1.00 95.88 696 GLN A CA 1
ATOM 5311 C C . GLN A 1 696 ? 19.786 -6.535 -43.471 1.00 95.88 696 GLN A C 1
ATOM 5313 O O . GLN A 1 696 ? 18.590 -6.748 -43.653 1.00 95.88 696 GLN A O 1
ATOM 5318 N N . GLU A 1 697 ? 20.703 -7.503 -43.542 1.00 95.56 697 GLU A N 1
ATOM 5319 C CA . GLU A 1 697 ? 20.357 -8.900 -43.833 1.00 95.56 697 GLU A CA 1
ATOM 5320 C C . GLU A 1 697 ? 19.420 -9.468 -42.759 1.00 95.56 697 GLU A C 1
ATOM 5322 O O . GLU A 1 697 ? 18.349 -9.982 -43.072 1.00 95.56 697 GLU A O 1
ATOM 5327 N N . LEU A 1 698 ? 19.740 -9.259 -41.477 1.00 94.94 698 LEU A N 1
ATOM 5328 C CA . LEU A 1 698 ? 18.861 -9.651 -40.375 1.00 94.94 698 LEU A CA 1
ATOM 5329 C C . LEU A 1 698 ? 17.477 -9.004 -40.506 1.00 94.94 698 LEU A C 1
ATOM 5331 O O . LEU A 1 698 ? 16.465 -9.693 -40.404 1.00 94.94 698 LEU A O 1
ATOM 5335 N N . LYS A 1 699 ? 17.398 -7.698 -40.778 1.00 94.94 699 LYS A N 1
ATOM 5336 C CA . LYS A 1 699 ? 16.118 -7.011 -41.009 1.00 94.94 699 LYS A CA 1
ATOM 5337 C C . LYS A 1 699 ? 15.287 -7.701 -42.101 1.00 94.94 699 LYS A C 1
ATOM 5339 O O . LYS A 1 699 ? 14.074 -7.841 -41.921 1.00 94.94 699 LYS A O 1
ATOM 5344 N N . GLU A 1 700 ? 15.892 -8.113 -43.213 1.00 95.69 700 GLU A N 1
ATOM 5345 C CA . GLU A 1 700 ? 15.195 -8.829 -44.291 1.00 95.69 700 GLU A CA 1
ATOM 5346 C C . GLU A 1 700 ? 14.706 -10.211 -43.841 1.00 95.69 700 GLU A C 1
ATOM 5348 O O . GLU A 1 700 ? 13.539 -10.546 -44.052 1.00 95.69 700 GLU A O 1
ATOM 5353 N N . GLU A 1 701 ? 15.546 -10.974 -43.144 1.00 95.56 701 GLU A N 1
ATOM 5354 C CA . GLU A 1 701 ? 15.206 -12.291 -42.589 1.00 95.56 701 GLU A CA 1
ATOM 5355 C C . GLU A 1 701 ? 14.008 -12.229 -41.625 1.00 95.56 701 GLU A C 1
ATOM 5357 O O . GLU A 1 701 ? 13.075 -13.031 -41.725 1.00 95.56 701 GLU A O 1
ATOM 5362 N N . PHE A 1 702 ? 13.973 -11.228 -40.737 1.00 95.88 702 PHE A N 1
ATOM 5363 C CA . PHE A 1 702 ? 12.822 -10.974 -39.865 1.00 95.88 702 PHE A CA 1
ATOM 5364 C C . PHE A 1 702 ? 11.592 -10.525 -40.656 1.00 95.88 702 PHE A C 1
ATOM 5366 O O . PHE A 1 702 ? 10.495 -11.016 -40.409 1.00 95.88 702 PHE A O 1
ATOM 5373 N N . SER A 1 703 ? 11.756 -9.630 -41.636 1.00 93.38 703 SER A N 1
ATOM 5374 C CA . SER A 1 703 ? 10.649 -9.147 -42.479 1.00 93.38 703 SER A CA 1
ATOM 5375 C C . SER A 1 703 ? 9.965 -10.281 -43.251 1.00 93.38 703 SER A C 1
ATOM 5377 O O . SER A 1 703 ? 8.747 -10.258 -43.420 1.00 93.38 703 SER A O 1
ATOM 5379 N N . ASN A 1 704 ? 10.737 -11.289 -43.661 1.00 92.81 704 ASN A N 1
ATOM 5380 C CA . ASN A 1 704 ? 10.261 -12.478 -44.366 1.00 92.81 704 ASN A CA 1
ATOM 5381 C C . ASN A 1 704 ? 9.795 -13.609 -43.427 1.00 92.81 704 ASN A C 1
ATOM 5383 O O . ASN A 1 704 ? 9.336 -14.647 -43.904 1.00 92.81 704 ASN A O 1
ATOM 5387 N N . GLY A 1 705 ? 9.907 -13.431 -42.105 1.00 90.19 705 GLY A N 1
ATOM 5388 C CA . GLY A 1 705 ? 9.520 -14.422 -41.098 1.00 90.19 705 GLY A CA 1
ATOM 5389 C C . GLY A 1 705 ? 10.436 -15.649 -41.017 1.00 90.19 705 GLY A C 1
ATOM 5390 O O . GLY A 1 705 ? 10.040 -16.649 -40.416 1.00 90.19 705 GLY A O 1
ATOM 5391 N N . LEU A 1 706 ? 11.633 -15.586 -41.612 1.00 92.12 706 LEU A N 1
ATOM 5392 C CA . LEU A 1 706 ? 12.642 -16.654 -41.589 1.00 92.12 706 LEU A CA 1
ATOM 5393 C C . LEU A 1 706 ? 13.350 -16.744 -40.231 1.00 92.12 706 LEU A C 1
ATOM 5395 O O . LEU A 1 706 ? 13.706 -17.836 -39.791 1.00 92.12 706 LEU A O 1
ATOM 5399 N N . LEU A 1 707 ? 13.479 -15.605 -39.548 1.00 94.81 707 LEU A N 1
ATOM 5400 C CA . LEU A 1 707 ? 13.896 -15.505 -38.153 1.00 94.81 707 LEU A CA 1
ATOM 5401 C C . LEU A 1 707 ? 12.753 -14.959 -37.296 1.00 94.81 707 LEU A C 1
ATOM 5403 O O . LEU A 1 707 ? 11.905 -14.200 -37.767 1.00 94.81 707 LEU A O 1
ATOM 5407 N N . GLN A 1 708 ? 12.738 -15.351 -36.025 1.00 93.25 708 GLN A N 1
ATOM 5408 C CA . GLN A 1 708 ? 11.731 -14.949 -35.047 1.00 93.25 708 GLN A CA 1
ATOM 5409 C C . GLN A 1 708 ? 12.395 -14.339 -33.807 1.00 93.25 708 GLN A C 1
ATOM 5411 O O . GLN A 1 708 ? 13.463 -14.808 -33.387 1.00 93.25 708 GLN A O 1
ATOM 5416 N N . PRO A 1 709 ? 11.794 -13.306 -33.183 1.00 91.81 709 PRO A N 1
ATOM 5417 C CA . PRO A 1 709 ? 12.330 -12.748 -31.950 1.00 91.81 709 PRO A CA 1
ATOM 5418 C C . PRO A 1 709 ? 12.393 -13.827 -30.866 1.00 91.81 709 PRO A C 1
ATOM 5420 O O . PRO A 1 709 ? 11.513 -14.685 -30.763 1.00 91.81 709 PRO A O 1
ATOM 5423 N N . ALA A 1 710 ? 13.439 -13.802 -30.040 1.00 88.19 710 ALA A N 1
ATOM 5424 C CA . ALA A 1 710 ? 13.469 -14.662 -28.862 1.00 88.19 710 ALA A CA 1
ATOM 5425 C C . ALA A 1 710 ? 12.334 -14.254 -27.899 1.00 88.19 710 ALA A C 1
ATOM 5427 O O . ALA A 1 710 ? 11.961 -13.080 -27.882 1.00 88.19 710 ALA A O 1
ATOM 5428 N N . PRO A 1 711 ? 11.815 -15.167 -27.054 1.00 92.44 711 PRO A N 1
ATOM 5429 C CA . PRO A 1 711 ? 10.868 -14.801 -26.007 1.00 92.44 711 PRO A CA 1
ATOM 5430 C C . PRO A 1 711 ? 11.374 -13.606 -25.195 1.00 92.44 711 PRO A C 1
ATOM 5432 O O . PRO A 1 711 ? 12.528 -13.591 -24.757 1.00 92.44 711 PRO A O 1
ATOM 5435 N N . ILE A 1 712 ? 10.516 -12.604 -25.008 1.00 94.19 712 ILE A N 1
ATOM 5436 C CA . ILE A 1 712 ? 10.865 -11.386 -24.281 1.00 94.19 712 ILE A CA 1
ATOM 5437 C C . ILE A 1 712 ? 10.178 -11.339 -22.919 1.00 94.19 712 ILE A C 1
ATOM 5439 O O . ILE A 1 712 ? 8.994 -11.646 -22.779 1.00 94.19 712 ILE A O 1
ATOM 5443 N N . LYS A 1 713 ? 10.921 -10.906 -21.902 1.00 94.56 713 LYS A N 1
ATOM 5444 C CA . LYS A 1 713 ? 10.360 -10.439 -20.634 1.00 94.56 713 LYS A CA 1
ATOM 5445 C C . LYS A 1 713 ? 10.440 -8.918 -20.617 1.00 94.56 713 LYS A C 1
ATOM 5447 O O . LYS A 1 713 ? 11.534 -8.362 -20.547 1.00 94.56 713 LYS A O 1
ATOM 5452 N N . VAL A 1 714 ? 9.281 -8.272 -20.686 1.00 93.19 714 VAL A N 1
ATOM 5453 C CA . VAL A 1 714 ? 9.175 -6.811 -20.689 1.00 93.19 714 VAL A CA 1
ATOM 5454 C C . VAL A 1 714 ? 9.060 -6.292 -19.257 1.00 93.19 714 VAL A C 1
ATOM 5456 O O . VAL A 1 714 ? 8.283 -6.835 -18.469 1.00 93.19 714 VAL A O 1
ATOM 5459 N N . PHE A 1 715 ? 9.831 -5.254 -18.948 1.00 91.00 715 PHE A N 1
ATOM 5460 C CA . PHE A 1 715 ? 9.695 -4.421 -17.754 1.00 91.00 715 PHE A CA 1
ATOM 5461 C C . PHE A 1 715 ? 9.443 -2.973 -18.186 1.00 91.00 715 PHE A C 1
ATOM 5463 O O . PHE A 1 715 ? 10.022 -2.539 -19.183 1.00 91.00 715 PHE A O 1
ATOM 5470 N N . PRO A 1 716 ? 8.600 -2.213 -17.483 1.00 88.50 716 PRO A N 1
ATOM 5471 C CA . PRO A 1 716 ? 8.484 -0.777 -17.707 1.00 88.50 716 PRO A CA 1
ATOM 5472 C C . PRO A 1 716 ? 9.755 -0.059 -17.182 1.00 88.50 716 PRO A C 1
ATOM 5474 O O . PRO A 1 716 ? 10.475 -0.602 -16.340 1.00 88.50 716 PRO A O 1
ATOM 5477 N N . ILE A 1 717 ? 10.101 1.120 -17.714 1.00 87.94 717 ILE A N 1
ATOM 5478 C CA . ILE A 1 717 ? 11.341 1.853 -17.356 1.00 87.94 717 ILE A CA 1
ATOM 5479 C C . ILE A 1 717 ? 11.412 2.238 -15.872 1.00 87.94 717 ILE A C 1
ATOM 5481 O O . ILE A 1 717 ? 12.494 2.345 -15.299 1.00 87.94 717 ILE A O 1
ATOM 5485 N N . GLU A 1 718 ? 10.260 2.363 -15.234 1.00 79.94 718 GLU A N 1
ATOM 5486 C CA . GLU A 1 718 ? 10.060 2.590 -13.809 1.00 79.94 718 GLU A CA 1
ATOM 5487 C C . GLU A 1 718 ? 10.570 1.410 -12.958 1.00 79.94 718 GLU A C 1
ATOM 5489 O O . GLU A 1 718 ? 11.006 1.596 -11.824 1.00 79.94 718 GLU A O 1
ATOM 5494 N N . GLU A 1 719 ? 10.573 0.199 -13.525 1.00 85.44 719 GLU A N 1
ATOM 5495 C CA . GLU A 1 719 ? 11.033 -1.051 -12.905 1.00 85.44 719 GLU A CA 1
ATOM 5496 C C . GLU A 1 719 ? 12.424 -1.471 -13.424 1.00 85.44 719 GLU A C 1
ATOM 5498 O O . GLU A 1 719 ? 12.801 -2.645 -13.382 1.00 85.44 719 GLU A O 1
ATOM 5503 N N . VAL A 1 720 ? 13.229 -0.528 -13.929 1.00 88.88 720 VAL A N 1
ATOM 5504 C CA . VAL A 1 720 ? 14.544 -0.834 -14.523 1.00 88.88 720 VAL A CA 1
ATOM 5505 C C . VAL A 1 720 ? 15.473 -1.593 -13.567 1.00 88.88 720 VAL A C 1
ATOM 5507 O O . VAL A 1 720 ? 16.180 -2.502 -13.995 1.00 88.88 720 VAL A O 1
ATOM 5510 N N . ILE A 1 721 ? 15.436 -1.305 -12.262 1.00 88.25 721 ILE A N 1
ATOM 5511 C CA . ILE A 1 721 ? 16.238 -2.035 -11.265 1.00 88.25 721 ILE A CA 1
ATOM 5512 C C . ILE A 1 721 ? 15.802 -3.504 -11.201 1.00 88.25 721 ILE A C 1
ATOM 5514 O O . ILE A 1 721 ? 16.650 -4.400 -11.209 1.00 88.25 721 ILE A O 1
ATOM 5518 N N . ASP A 1 722 ? 14.495 -3.769 -11.209 1.00 85.19 722 ASP A N 1
ATOM 5519 C CA . ASP A 1 722 ? 13.956 -5.130 -11.186 1.00 85.19 722 ASP A CA 1
ATOM 5520 C C . ASP A 1 722 ? 14.320 -5.897 -12.461 1.00 85.19 722 ASP A C 1
ATOM 5522 O O . ASP A 1 722 ? 14.660 -7.081 -12.387 1.00 85.19 722 ASP A O 1
ATOM 5526 N N . ALA A 1 723 ? 14.369 -5.224 -13.615 1.00 90.69 723 ALA A N 1
ATOM 5527 C CA . ALA A 1 723 ? 14.864 -5.813 -14.857 1.00 90.69 723 ALA A CA 1
ATOM 5528 C C . ALA A 1 723 ? 16.332 -6.271 -14.730 1.00 90.69 723 ALA A C 1
ATOM 5530 O O . ALA A 1 723 ? 16.667 -7.411 -15.076 1.00 90.69 723 ALA A O 1
ATOM 5531 N N . PHE A 1 724 ? 17.204 -5.420 -14.174 1.00 91.56 724 PHE A N 1
ATOM 5532 C CA . PHE A 1 724 ? 18.614 -5.748 -13.919 1.00 91.56 724 PHE A CA 1
ATOM 5533 C C . PHE A 1 724 ? 18.761 -6.911 -12.924 1.00 91.56 724 PHE A C 1
ATOM 5535 O O . PHE A 1 724 ? 19.538 -7.841 -13.166 1.00 91.56 724 PHE A O 1
ATOM 5542 N N . ARG A 1 725 ? 17.970 -6.921 -11.845 1.00 86.06 725 ARG A N 1
ATOM 5543 C CA . ARG A 1 725 ? 17.928 -8.011 -10.851 1.00 86.06 725 ARG A CA 1
ATOM 5544 C C . ARG A 1 725 ? 17.468 -9.329 -11.461 1.00 86.06 725 ARG A C 1
ATOM 5546 O O . ARG A 1 725 ? 18.074 -10.379 -11.231 1.00 86.06 725 ARG A O 1
ATOM 5553 N N . TYR A 1 726 ? 16.423 -9.281 -12.279 1.00 87.12 726 TYR A N 1
ATOM 5554 C CA . TYR A 1 726 ? 15.888 -10.447 -12.969 1.00 87.12 726 TYR A CA 1
ATOM 5555 C C . TYR A 1 726 ? 16.921 -11.062 -13.926 1.00 87.12 726 TYR A C 1
ATOM 5557 O O . TYR A 1 726 ? 17.020 -12.292 -14.042 1.00 87.12 726 TYR A O 1
ATOM 5565 N N . MET A 1 727 ? 17.744 -10.222 -14.568 1.00 89.75 727 MET A N 1
ATOM 5566 C CA . MET A 1 727 ? 18.870 -10.684 -15.377 1.00 89.75 727 MET A CA 1
ATOM 5567 C C . MET A 1 727 ? 19.980 -11.311 -14.532 1.00 89.75 727 MET A C 1
ATOM 5569 O O . MET A 1 727 ? 20.410 -12.420 -14.856 1.00 89.75 727 MET A O 1
ATOM 5573 N N . GLN A 1 728 ? 20.406 -10.641 -13.455 1.00 86.31 728 GLN A N 1
ATOM 5574 C CA . GLN A 1 728 ? 21.451 -11.113 -12.538 1.00 86.31 728 GLN A CA 1
ATOM 5575 C C . GLN A 1 728 ? 21.151 -12.520 -12.004 1.00 86.31 728 GLN A C 1
ATOM 5577 O O . GLN A 1 728 ? 22.036 -13.362 -11.941 1.00 86.31 728 GLN A O 1
ATOM 5582 N N . GLN A 1 729 ? 19.886 -12.805 -11.694 1.00 81.06 729 GLN A N 1
ATOM 5583 C CA . GLN A 1 729 ? 19.442 -14.108 -11.182 1.00 81.06 729 GLN A CA 1
ATOM 5584 C C . GLN A 1 729 ? 19.372 -15.210 -12.252 1.00 81.06 729 GLN A C 1
ATOM 5586 O O . GLN A 1 729 ? 18.973 -16.338 -11.957 1.00 81.06 729 GLN A O 1
ATOM 5591 N N . ALA A 1 730 ? 19.685 -14.890 -13.512 1.00 81.69 730 ALA A N 1
ATOM 5592 C CA . ALA A 1 730 ? 19.620 -15.797 -14.653 1.00 81.69 730 ALA A CA 1
ATOM 5593 C C . ALA A 1 730 ? 18.262 -16.522 -14.806 1.00 81.69 730 ALA A C 1
ATOM 5595 O O . ALA A 1 730 ? 18.204 -17.624 -15.362 1.00 81.69 730 ALA A O 1
ATOM 5596 N N . LYS A 1 731 ? 17.158 -15.911 -14.343 1.00 77.38 731 LYS A N 1
ATOM 5597 C CA . LYS A 1 731 ? 15.795 -16.481 -14.398 1.00 77.38 731 LYS A CA 1
ATOM 5598 C C . LYS A 1 731 ? 15.165 -16.412 -15.791 1.00 77.38 731 LYS A C 1
ATOM 5600 O O . LYS A 1 731 ? 14.305 -17.225 -16.111 1.00 77.38 731 LYS A O 1
ATOM 5605 N N . HIS A 1 732 ? 15.612 -15.476 -16.620 1.00 87.12 732 HIS A N 1
ATOM 5606 C CA . HIS A 1 732 ? 15.032 -15.210 -17.933 1.00 87.12 732 HIS A CA 1
ATOM 5607 C C . HIS A 1 732 ? 15.260 -16.342 -18.951 1.00 87.12 732 HIS A C 1
ATOM 5609 O O . HIS A 1 732 ? 16.290 -17.026 -18.940 1.00 87.12 732 HIS A O 1
ATOM 5615 N N . ILE A 1 733 ? 14.294 -16.494 -19.855 1.00 91.31 733 ILE A N 1
ATOM 5616 C CA . ILE A 1 733 ? 14.400 -17.235 -21.117 1.00 91.31 733 ILE A CA 1
ATOM 5617 C C . ILE A 1 733 ? 14.338 -16.184 -22.226 1.00 91.31 733 ILE A C 1
ATOM 5619 O O . ILE A 1 733 ? 13.486 -15.302 -22.163 1.00 91.31 733 ILE A O 1
ATOM 5623 N N . GLY A 1 734 ? 15.247 -16.252 -23.197 1.00 93.50 734 GLY A N 1
ATOM 5624 C CA . GLY A 1 734 ? 15.350 -15.251 -24.258 1.00 93.50 734 GLY A CA 1
ATOM 5625 C C . GLY A 1 734 ? 15.919 -13.918 -23.763 1.00 93.50 734 GLY A C 1
ATOM 5626 O O . GLY A 1 734 ? 17.020 -13.894 -23.204 1.00 93.50 734 GLY A O 1
ATOM 5627 N N . LYS A 1 735 ? 15.221 -12.804 -24.004 1.00 94.25 735 LYS A N 1
ATOM 5628 C CA . LYS A 1 735 ? 15.729 -11.439 -23.777 1.00 94.25 735 LYS A CA 1
ATOM 5629 C C . LYS A 1 735 ? 14.884 -10.670 -22.762 1.00 94.25 735 LYS A C 1
ATOM 5631 O O . LYS A 1 735 ? 13.675 -10.846 -22.675 1.00 94.25 735 LYS A O 1
ATOM 5636 N N . ILE A 1 736 ? 15.528 -9.796 -21.995 1.00 96.25 736 ILE A N 1
ATOM 5637 C CA . ILE A 1 736 ? 14.841 -8.827 -21.138 1.00 96.25 736 ILE A CA 1
ATOM 5638 C C . ILE A 1 736 ? 14.819 -7.494 -21.876 1.00 96.25 736 ILE A C 1
ATOM 5640 O O . ILE A 1 736 ? 15.847 -7.064 -22.401 1.00 96.25 736 ILE A O 1
ATOM 5644 N N . VAL A 1 737 ? 13.654 -6.861 -21.923 1.00 96.38 737 VAL A N 1
ATOM 5645 C CA . VAL A 1 737 ? 13.444 -5.592 -22.619 1.00 96.38 737 VAL A CA 1
ATOM 5646 C C . VAL A 1 737 ? 12.830 -4.603 -21.646 1.00 96.38 737 VAL A C 1
ATOM 5648 O O . VAL A 1 737 ? 11.885 -4.937 -20.935 1.00 96.38 737 VAL A O 1
ATOM 5651 N N . VAL A 1 738 ? 13.367 -3.390 -21.616 1.00 95.62 738 VAL A N 1
ATOM 5652 C CA . VAL A 1 738 ? 12.812 -2.289 -20.836 1.00 95.62 738 VAL A CA 1
ATOM 5653 C C . VAL A 1 738 ? 12.054 -1.361 -21.774 1.00 95.62 738 VAL A C 1
ATOM 5655 O O . VAL A 1 738 ? 12.635 -0.804 -22.707 1.00 95.62 738 VAL A O 1
ATOM 5658 N N . SER A 1 739 ? 10.747 -1.248 -21.557 1.00 93.44 739 SER A N 1
ATOM 5659 C CA . SER A 1 739 ? 9.836 -0.502 -22.415 1.00 93.44 739 SER A CA 1
ATOM 5660 C C . SER A 1 739 ? 9.578 0.907 -21.887 1.00 93.44 739 SER A C 1
ATOM 5662 O O . SER A 1 739 ? 9.402 1.135 -20.692 1.00 93.44 739 SER A O 1
ATOM 5664 N N . GLN A 1 740 ? 9.542 1.849 -22.823 1.00 88.00 740 GLN A N 1
ATOM 5665 C CA . GLN A 1 740 ? 9.160 3.248 -22.655 1.00 88.00 740 GLN A CA 1
ATOM 5666 C C . GLN A 1 740 ? 7.897 3.569 -23.477 1.00 88.00 740 GLN A C 1
ATOM 5668 O O . GLN A 1 740 ? 7.550 4.737 -23.654 1.00 88.00 740 GLN A O 1
ATOM 5673 N N . THR A 1 741 ? 7.194 2.559 -24.009 1.00 66.88 741 THR A N 1
ATOM 5674 C CA . THR A 1 741 ? 5.985 2.770 -24.825 1.00 66.88 741 THR A CA 1
ATOM 5675 C C . THR A 1 741 ? 4.846 3.392 -24.016 1.00 66.88 741 THR A C 1
ATOM 5677 O O . THR A 1 741 ? 4.129 4.227 -24.557 1.00 66.88 741 THR A O 1
ATOM 5680 N N . GLN A 1 742 ? 4.754 3.114 -22.710 1.00 55.47 742 GLN A N 1
ATOM 5681 C CA . GLN A 1 742 ? 3.760 3.723 -21.809 1.00 55.47 742 GLN A CA 1
ATOM 5682 C C . GLN A 1 742 ? 4.044 5.192 -21.452 1.00 55.47 742 GLN A C 1
ATOM 5684 O O . GLN A 1 742 ? 3.109 5.940 -21.172 1.00 55.47 742 GLN A O 1
ATOM 5689 N N . LEU A 1 743 ? 5.295 5.662 -21.554 1.00 52.62 743 LEU A N 1
ATOM 5690 C CA . LEU A 1 743 ? 5.595 7.102 -21.468 1.00 52.62 743 LEU A CA 1
ATOM 5691 C C . LEU A 1 743 ? 5.028 7.871 -22.673 1.00 52.62 743 LEU A C 1
ATOM 5693 O O . LEU A 1 743 ? 4.875 9.091 -22.631 1.00 52.62 743 LEU A O 1
ATOM 5697 N N . ALA A 1 744 ? 4.683 7.154 -23.744 1.00 36.41 744 ALA A N 1
ATOM 5698 C CA . ALA A 1 744 ? 3.991 7.673 -24.908 1.00 36.41 744 ALA A CA 1
ATOM 5699 C C . ALA A 1 744 ? 2.497 7.309 -24.905 1.00 36.41 744 ALA A C 1
ATOM 5701 O O . ALA A 1 744 ? 1.970 6.930 -25.937 1.00 36.41 744 ALA A O 1
ATOM 5702 N N . ASP A 1 745 ? 1.836 7.479 -23.758 1.00 34.31 745 ASP A N 1
ATOM 5703 C CA . ASP A 1 745 ? 0.420 7.869 -23.676 1.00 34.31 745 ASP A CA 1
ATOM 5704 C C . ASP A 1 745 ? 0.173 8.876 -22.530 1.00 34.31 745 ASP A C 1
ATOM 5706 O O . ASP A 1 745 ? -0.918 8.998 -21.965 1.00 34.31 745 ASP A O 1
ATOM 5710 N N . GLY A 1 746 ? 1.164 9.746 -22.281 1.00 38.53 746 GLY A N 1
ATOM 5711 C CA . GLY A 1 746 ? 0.964 11.027 -21.584 1.00 38.53 746 GLY A CA 1
ATOM 5712 C C . GLY A 1 746 ? -0.037 11.970 -22.284 1.00 38.53 746 GLY A C 1
ATOM 5713 O O . GLY A 1 746 ? -0.225 13.104 -21.859 1.00 38.53 746 GLY A O 1
ATOM 5714 N N . THR A 1 747 ? -0.679 11.512 -23.364 1.00 35.31 747 THR A N 1
ATOM 5715 C CA . THR A 1 747 ? -1.778 12.160 -24.085 1.00 35.31 747 THR A CA 1
ATOM 5716 C C . THR A 1 747 ? -3.174 11.674 -23.681 1.00 35.31 747 THR A C 1
ATOM 5718 O O . THR A 1 747 ? -4.148 12.303 -24.094 1.00 35.31 747 THR A O 1
ATOM 5721 N N . THR A 1 748 ? -3.318 10.623 -22.857 1.00 36.22 748 THR A N 1
ATOM 5722 C CA . THR A 1 748 ? -4.629 10.258 -22.269 1.00 36.22 748 THR A CA 1
ATOM 5723 C C . THR A 1 748 ? -4.893 10.846 -20.884 1.00 36.22 748 THR A C 1
ATOM 5725 O O . THR A 1 748 ? -6.056 10.953 -20.498 1.00 36.22 748 THR A O 1
ATOM 5728 N N . GLN A 1 749 ? -3.877 11.353 -20.178 1.00 41.78 749 GLN A N 1
ATOM 5729 C CA . GLN A 1 749 ? -4.131 12.417 -19.207 1.00 41.78 749 GLN A CA 1
ATOM 5730 C C . GLN A 1 749 ? -4.269 13.708 -20.008 1.00 41.78 749 GLN A C 1
ATOM 5732 O O . GLN A 1 749 ? -3.278 14.264 -20.478 1.00 41.78 749 GLN A O 1
ATOM 5737 N N . LYS A 1 750 ? -5.503 14.189 -20.210 1.00 41.94 750 LYS A N 1
ATOM 5738 C CA . LYS A 1 750 ? -5.673 15.589 -20.614 1.00 41.94 750 LYS A CA 1
ATOM 5739 C C . LYS A 1 750 ? -4.885 16.419 -19.596 1.00 41.94 750 LYS A C 1
ATOM 5741 O O . LYS A 1 750 ? -5.176 16.276 -18.409 1.00 41.94 750 LYS A O 1
ATOM 5746 N N . PRO A 1 751 ? -3.922 17.257 -20.021 1.00 55.06 751 PRO A N 1
ATOM 5747 C CA . PRO A 1 751 ? -3.264 18.173 -19.106 1.00 55.06 751 PRO A CA 1
ATOM 5748 C C . PRO A 1 751 ? -4.348 18.909 -18.331 1.00 55.06 751 PRO A C 1
ATOM 5750 O O . PRO A 1 751 ? -5.322 19.366 -18.947 1.00 55.06 751 PRO A O 1
ATOM 5753 N N . LEU A 1 752 ? -4.207 18.981 -17.006 1.00 69.19 752 LEU A N 1
ATOM 5754 C CA . LEU A 1 752 ? -5.145 19.717 -16.173 1.00 69.19 752 LEU A CA 1
ATOM 5755 C C . LEU A 1 752 ? -5.247 21.137 -16.741 1.00 69.19 752 LEU A C 1
ATOM 5757 O O . LEU A 1 752 ? -4.286 21.906 -16.719 1.00 69.19 752 LEU A O 1
ATOM 5761 N N . SER A 1 753 ? -6.391 21.444 -17.346 1.00 79.75 753 SER A N 1
ATOM 5762 C CA . SER A 1 753 ? -6.606 22.685 -18.079 1.00 79.75 753 SER A CA 1
ATOM 5763 C C . SER A 1 753 ? -7.677 23.476 -17.362 1.00 79.75 753 SER A C 1
ATOM 5765 O O . SER A 1 753 ? -8.791 23.008 -17.138 1.00 79.75 753 SER A O 1
ATOM 5767 N N . PHE A 1 754 ? -7.312 24.689 -16.973 1.00 89.69 754 PHE A N 1
ATOM 5768 C CA . PHE A 1 754 ? -8.217 25.602 -16.306 1.00 89.69 754 PHE A CA 1
ATOM 5769 C C . PHE A 1 754 ? -8.883 26.505 -17.342 1.00 89.69 754 PHE A C 1
ATOM 5771 O O . PHE A 1 754 ? -8.218 27.107 -18.187 1.00 89.69 754 PHE A O 1
ATOM 5778 N N . ARG A 1 755 ? -10.207 26.636 -17.251 1.00 90.31 755 ARG A N 1
ATOM 5779 C CA . ARG A 1 755 ? -10.983 27.632 -17.993 1.00 90.31 755 ARG A CA 1
ATOM 5780 C C . ARG A 1 755 ? -10.501 29.039 -17.655 1.00 90.31 755 ARG A C 1
ATOM 5782 O O . ARG A 1 755 ? -10.441 29.408 -16.480 1.00 90.31 755 ARG A O 1
ATOM 5789 N N . SER A 1 756 ? -10.163 29.810 -18.685 1.00 86.19 756 SER A N 1
ATOM 5790 C CA . SER A 1 756 ? -9.570 31.148 -18.564 1.00 86.19 756 SER A CA 1
ATOM 5791 C C . SER A 1 756 ? -10.558 32.212 -18.077 1.00 86.19 756 SER A C 1
ATOM 5793 O O . SER A 1 756 ? -10.172 33.177 -17.425 1.00 86.19 756 SER A O 1
ATOM 5795 N N . GLU A 1 757 ? -11.834 32.012 -18.387 1.00 88.50 757 GLU A N 1
ATOM 5796 C CA . GLU A 1 757 ? -12.968 32.895 -18.129 1.00 88.50 757 GLU A CA 1
ATOM 5797 C C . GLU A 1 757 ? -13.684 32.593 -16.804 1.00 88.50 757 GLU A C 1
ATOM 5799 O O . GLU A 1 757 ? -14.555 33.353 -16.381 1.00 88.50 757 GLU A O 1
ATOM 5804 N N . ALA A 1 758 ? -13.319 31.491 -16.146 1.00 94.19 758 ALA A N 1
ATOM 5805 C CA . ALA A 1 758 ? -13.951 31.026 -14.922 1.00 94.19 758 ALA A CA 1
ATOM 5806 C C . ALA A 1 758 ? -13.204 31.471 -13.658 1.00 94.19 758 ALA A C 1
ATOM 5808 O O . ALA A 1 758 ? -12.016 31.799 -13.694 1.00 94.19 758 ALA A O 1
ATOM 5809 N N . SER A 1 759 ? -13.912 31.458 -12.530 1.00 95.62 759 SER A N 1
ATOM 5810 C CA . SER A 1 759 ? -13.365 31.693 -11.194 1.00 95.62 759 SER A CA 1
ATOM 5811 C C . SER A 1 759 ? -13.187 30.385 -10.418 1.00 95.62 759 SER A C 1
ATOM 5813 O O . SER A 1 759 ? -13.909 29.410 -10.642 1.00 95.62 759 SER A O 1
ATOM 5815 N N . TYR A 1 760 ? -12.223 30.365 -9.495 1.00 97.44 760 TYR A N 1
ATOM 5816 C CA . TYR A 1 760 ? -11.951 29.219 -8.623 1.00 97.44 760 TYR A CA 1
ATOM 5817 C C . TYR A 1 760 ? -11.872 29.665 -7.165 1.00 97.44 760 TYR A C 1
ATOM 5819 O O . TYR A 1 760 ? -11.176 30.629 -6.840 1.00 97.44 760 TYR A O 1
ATOM 5827 N N . LEU A 1 761 ? -12.583 28.958 -6.287 1.00 97.94 761 LEU A N 1
ATOM 5828 C CA . LEU A 1 761 ? -12.680 29.272 -4.864 1.00 97.94 761 LEU A CA 1
ATOM 5829 C C . LEU A 1 761 ? -11.734 28.387 -4.050 1.00 97.94 761 LEU A C 1
ATOM 5831 O O . LEU A 1 761 ? -11.825 27.162 -4.106 1.00 97.94 761 LEU A O 1
ATOM 5835 N N . ILE A 1 762 ? -10.886 29.005 -3.227 1.00 98.19 762 ILE A N 1
ATOM 5836 C CA . ILE A 1 762 ? -10.042 28.309 -2.251 1.00 98.19 762 ILE A CA 1
ATOM 5837 C C . ILE A 1 762 ? -10.436 28.773 -0.847 1.00 98.19 762 ILE A C 1
ATOM 5839 O O . ILE A 1 762 ? -10.129 29.894 -0.432 1.00 98.19 762 ILE A O 1
ATOM 5843 N N . THR A 1 763 ? -11.110 27.909 -0.085 1.00 97.75 763 THR A N 1
ATOM 5844 C CA . THR A 1 763 ? -11.397 28.181 1.337 1.00 97.75 763 THR A CA 1
ATOM 5845 C C . THR A 1 763 ? -10.203 27.784 2.190 1.00 97.75 763 THR A C 1
ATOM 5847 O O . THR A 1 763 ? -9.547 26.784 1.893 1.00 97.75 763 THR A O 1
ATOM 5850 N N . GLY A 1 764 ? -9.902 28.569 3.226 1.00 93.75 764 GLY A N 1
ATOM 5851 C CA . GLY A 1 764 ? -8.581 28.507 3.852 1.00 93.75 764 GLY A CA 1
ATOM 5852 C C . GLY A 1 764 ? -7.486 29.040 2.918 1.00 93.75 764 GLY A C 1
ATOM 5853 O O . GLY A 1 764 ? -6.311 28.769 3.138 1.00 93.75 764 GLY A O 1
ATOM 5854 N N . GLY A 1 765 ? -7.859 29.814 1.888 1.00 91.75 765 GLY A N 1
ATOM 5855 C CA . GLY A 1 765 ? -6.978 30.239 0.795 1.00 91.75 765 GLY A CA 1
ATOM 5856 C C . GLY A 1 765 ? -5.830 31.156 1.215 1.00 91.75 765 GLY A C 1
ATOM 5857 O O . GLY A 1 765 ? -4.856 31.284 0.487 1.00 91.75 765 GLY A O 1
ATOM 5858 N N . MET A 1 766 ? -5.920 31.758 2.402 1.00 91.19 766 MET A N 1
ATOM 5859 C CA . MET A 1 766 ? -4.844 32.551 3.014 1.00 91.19 766 MET A CA 1
ATOM 5860 C C . MET A 1 766 ? -3.942 31.730 3.953 1.00 91.19 766 MET A C 1
ATOM 5862 O O . MET A 1 766 ? -2.987 32.263 4.508 1.00 91.19 766 MET A O 1
ATOM 5866 N N . GLY A 1 767 ? -4.249 30.450 4.179 1.00 87.31 767 GLY A N 1
ATOM 5867 C CA . GLY A 1 767 ? -3.391 29.535 4.929 1.00 87.31 767 GLY A CA 1
ATOM 5868 C C . GLY A 1 767 ? -2.196 29.068 4.097 1.00 87.31 767 GLY A C 1
ATOM 5869 O O . GLY A 1 767 ? -2.169 29.236 2.880 1.00 87.31 767 GLY A O 1
ATOM 5870 N N . GLY A 1 768 ? -1.214 28.438 4.747 1.00 86.25 768 GLY A N 1
ATOM 5871 C CA . GLY A 1 768 ? 0.003 27.967 4.078 1.00 86.25 768 GLY A CA 1
ATOM 5872 C C . GLY A 1 768 ? -0.272 27.086 2.849 1.00 86.25 768 GLY A C 1
ATOM 5873 O O . GLY A 1 768 ? 0.219 27.388 1.763 1.00 86.25 768 GLY A O 1
ATOM 5874 N N . LEU A 1 769 ? -1.100 26.044 3.006 1.00 88.69 769 LEU A N 1
ATOM 5875 C CA . LEU A 1 769 ? -1.488 25.151 1.905 1.00 88.69 769 LEU A CA 1
ATOM 5876 C C . LEU A 1 769 ? -2.364 25.858 0.863 1.00 88.69 769 LEU A C 1
ATOM 5878 O O . LEU A 1 769 ? -2.157 25.672 -0.331 1.00 88.69 769 LEU A O 1
ATOM 5882 N N . GLY A 1 770 ? -3.301 26.705 1.297 1.00 92.75 770 GLY A N 1
ATOM 5883 C CA . GLY A 1 770 ? -4.165 27.465 0.393 1.00 92.75 770 GLY A CA 1
ATOM 5884 C C . GLY A 1 770 ? -3.374 28.374 -0.552 1.00 92.75 770 GLY A C 1
ATOM 5885 O O . GLY A 1 770 ? -3.615 28.361 -1.756 1.00 92.75 770 GLY A O 1
ATOM 5886 N N . LEU A 1 771 ? -2.376 29.098 -0.032 1.00 92.31 771 LEU A N 1
ATOM 5887 C CA . LEU A 1 771 ? -1.497 29.961 -0.831 1.00 92.31 771 LEU A CA 1
ATOM 5888 C C . LEU A 1 771 ? -0.548 29.163 -1.733 1.00 92.31 771 LEU A C 1
ATOM 5890 O O . LEU A 1 771 ? -0.288 29.582 -2.860 1.00 92.31 771 LEU A O 1
ATOM 5894 N N . LEU A 1 772 ? -0.044 28.017 -1.258 1.00 93.12 772 LEU A N 1
ATOM 5895 C CA . LEU A 1 772 ? 0.773 27.102 -2.062 1.00 93.12 772 LEU A CA 1
ATOM 5896 C C . LEU A 1 772 ? 0.002 26.636 -3.305 1.00 93.12 772 LEU A C 1
ATOM 5898 O O . LEU A 1 772 ? 0.506 26.730 -4.425 1.00 93.12 772 LEU A O 1
ATOM 5902 N N . VAL A 1 773 ? -1.241 26.195 -3.105 1.00 95.12 773 VAL A N 1
ATOM 5903 C CA . VAL A 1 773 ? -2.127 25.744 -4.181 1.00 95.12 773 VAL A CA 1
ATOM 5904 C C . VAL A 1 773 ? -2.543 26.907 -5.081 1.00 95.12 773 VAL A C 1
ATOM 5906 O O . VAL A 1 773 ? -2.512 26.757 -6.297 1.00 95.12 773 VAL A O 1
ATOM 5909 N N . ALA A 1 774 ? -2.858 28.081 -4.523 1.00 95.94 774 ALA A N 1
ATOM 5910 C CA . ALA A 1 774 ? -3.173 29.278 -5.306 1.00 95.94 774 ALA A CA 1
ATOM 5911 C C . ALA A 1 774 ? -2.039 29.637 -6.280 1.00 95.94 774 ALA A C 1
ATOM 5913 O O . ALA A 1 774 ? -2.286 29.855 -7.464 1.00 95.94 774 ALA A O 1
ATOM 5914 N N . ASN A 1 775 ? -0.790 29.633 -5.803 1.00 94.12 775 ASN A N 1
ATOM 5915 C CA . ASN A 1 775 ? 0.383 29.905 -6.633 1.00 94.12 775 ASN A CA 1
ATOM 5916 C C . ASN A 1 775 ? 0.566 28.879 -7.754 1.00 94.12 775 ASN A C 1
ATOM 5918 O O . ASN A 1 775 ? 0.826 29.250 -8.899 1.00 94.12 775 ASN A O 1
ATOM 5922 N N . TRP A 1 776 ? 0.383 27.597 -7.445 1.00 93.81 776 TRP A N 1
ATOM 5923 C CA . TRP A 1 776 ? 0.418 26.536 -8.449 1.00 93.81 776 TRP A CA 1
ATOM 5924 C C . TRP A 1 776 ? -0.710 26.664 -9.482 1.00 93.81 776 TRP A C 1
ATOM 5926 O O . TRP A 1 776 ? -0.464 26.566 -10.678 1.00 93.81 776 TRP A O 1
ATOM 5936 N N . MET A 1 777 ? -1.937 26.969 -9.059 1.00 94.38 777 MET A N 1
ATOM 5937 C CA . MET A 1 777 ? -3.057 27.180 -9.980 1.00 94.38 777 MET A CA 1
ATOM 5938 C C . MET A 1 777 ? -2.788 28.345 -10.944 1.00 94.38 777 MET A C 1
ATOM 5940 O O . MET A 1 777 ? -3.042 28.224 -12.144 1.00 94.38 777 MET A O 1
ATOM 5944 N N . VAL A 1 778 ? -2.229 29.460 -10.454 1.00 94.06 778 VAL A N 1
ATOM 5945 C CA . VAL A 1 778 ? -1.847 30.602 -11.306 1.00 94.06 778 VAL A CA 1
ATOM 5946 C C . VAL A 1 778 ? -0.737 30.220 -12.285 1.00 94.06 778 VAL A C 1
ATOM 5948 O O . VAL A 1 778 ? -0.835 30.559 -13.465 1.00 94.06 778 VAL A O 1
ATOM 5951 N N . SER A 1 779 ? 0.276 29.461 -11.851 1.00 89.81 779 SER A N 1
ATOM 5952 C CA . SER A 1 779 ? 1.345 28.996 -12.749 1.00 89.81 779 SER A CA 1
ATOM 5953 C C . SER A 1 779 ? 0.844 28.016 -13.820 1.00 89.81 779 SER A C 1
ATOM 5955 O O . SER A 1 779 ? 1.405 27.969 -14.914 1.00 89.81 779 SER A O 1
ATOM 5957 N N . LYS A 1 780 ? -0.258 27.304 -13.551 1.00 88.06 780 LYS A N 1
ATOM 5958 C CA . LYS A 1 780 ? -0.989 26.458 -14.512 1.00 88.06 780 LYS A CA 1
ATOM 5959 C C . LYS A 1 780 ? -2.020 27.218 -15.359 1.00 88.06 780 LYS A C 1
ATOM 5961 O O . LYS A 1 780 ? -2.714 26.611 -16.170 1.00 88.06 780 LYS A O 1
ATOM 5966 N N . GLY A 1 781 ? -2.102 28.542 -15.220 1.00 88.69 781 GLY A N 1
ATOM 5967 C CA . GLY A 1 781 ? -2.874 29.412 -16.108 1.00 88.69 781 GLY A CA 1
ATOM 5968 C C . GLY A 1 781 ? -4.195 29.941 -15.548 1.00 88.69 781 GLY A C 1
ATOM 5969 O O . GLY A 1 781 ? -4.900 30.640 -16.279 1.00 88.69 781 GLY A O 1
ATOM 5970 N N . VAL A 1 782 ? -4.532 29.681 -14.278 1.00 93.94 782 VAL A N 1
ATOM 5971 C CA . VAL A 1 782 ? -5.729 30.265 -13.647 1.00 93.94 782 VAL A CA 1
ATOM 5972 C C . VAL A 1 782 ? -5.641 31.790 -13.616 1.00 93.94 782 VAL A C 1
ATOM 5974 O O . VAL A 1 782 ? -4.649 32.368 -13.174 1.00 93.94 782 VAL A O 1
ATOM 5977 N N . LYS A 1 783 ? -6.714 32.450 -14.068 1.00 93.75 783 LYS A N 1
ATOM 5978 C CA . LYS A 1 783 ? -6.802 33.916 -14.155 1.00 93.75 783 LYS A CA 1
ATOM 5979 C C . LYS A 1 783 ? -7.625 34.565 -13.054 1.00 93.75 783 LYS A C 1
ATOM 5981 O O . LYS A 1 783 ? -7.407 35.740 -12.777 1.00 93.75 783 LYS A O 1
ATOM 5986 N N . HIS A 1 784 ? -8.552 33.846 -12.425 1.00 96.50 784 HIS A N 1
ATOM 5987 C CA . HIS A 1 784 ? -9.464 34.419 -11.435 1.00 96.50 784 HIS A CA 1
ATOM 5988 C C . HIS A 1 784 ? -9.557 33.522 -10.200 1.00 96.50 784 HIS A C 1
ATOM 5990 O O . HIS A 1 784 ? -10.108 32.423 -10.259 1.00 96.50 784 HIS A O 1
ATOM 5996 N N . LEU A 1 785 ? -9.024 34.003 -9.077 1.00 97.31 785 LEU A N 1
ATOM 5997 C CA . LEU A 1 785 ? -9.036 33.301 -7.795 1.00 97.31 785 LEU A CA 1
ATOM 5998 C C . LEU A 1 785 ? -9.884 34.048 -6.773 1.00 97.31 785 LEU A C 1
ATOM 6000 O O . LEU A 1 785 ? -9.792 35.268 -6.654 1.00 97.31 785 LEU A O 1
ATOM 6004 N N . VAL A 1 786 ? -10.649 33.295 -5.987 1.00 97.50 786 VAL A N 1
ATOM 6005 C CA . VAL A 1 786 ? -11.315 33.778 -4.777 1.00 97.50 786 VAL A CA 1
ATOM 6006 C C . VAL A 1 786 ? -10.668 33.086 -3.581 1.00 97.50 786 VAL A C 1
ATOM 6008 O O . VAL A 1 786 ? -10.824 31.879 -3.392 1.00 97.50 786 VAL A O 1
ATOM 6011 N N . LEU A 1 787 ? -9.911 33.836 -2.781 1.00 97.62 787 LEU A N 1
ATOM 6012 C CA . LEU A 1 787 ? -9.277 33.337 -1.562 1.00 97.62 787 LEU A CA 1
ATOM 6013 C C . LEU A 1 787 ? -10.156 33.685 -0.366 1.00 97.62 787 LEU A C 1
ATOM 6015 O O . LEU A 1 787 ? -10.289 34.851 0.002 1.00 97.62 787 LEU A O 1
ATOM 6019 N N . LEU A 1 788 ? -10.742 32.665 0.254 1.00 97.19 788 LEU A N 1
ATOM 6020 C CA . LEU A 1 788 ? -11.647 32.835 1.385 1.00 97.19 788 LEU A CA 1
ATOM 6021 C C . LEU A 1 788 ? -10.970 32.476 2.708 1.00 97.19 788 LEU A C 1
ATOM 6023 O O . LEU A 1 788 ? -10.329 31.427 2.839 1.00 97.19 788 LEU A O 1
ATOM 6027 N N . GLY A 1 789 ? -11.173 33.313 3.725 1.00 94.00 789 GLY A N 1
ATOM 6028 C CA . GLY A 1 789 ? -10.801 32.996 5.101 1.00 94.00 789 GLY A CA 1
ATOM 6029 C C . GLY A 1 789 ? -11.406 33.944 6.136 1.00 94.00 789 GLY A C 1
ATOM 6030 O O . GLY A 1 789 ? -11.969 34.981 5.812 1.00 94.00 789 GLY A O 1
ATOM 6031 N N . ARG A 1 790 ? -11.263 33.595 7.418 1.00 90.94 790 ARG A N 1
ATOM 6032 C CA . ARG A 1 790 ? -11.913 34.315 8.535 1.00 90.94 790 ARG A CA 1
ATOM 6033 C C . ARG A 1 790 ? -11.260 35.656 8.886 1.00 90.94 790 ARG A C 1
ATOM 6035 O O . ARG A 1 790 ? -11.886 36.532 9.482 1.00 90.94 790 ARG A O 1
ATOM 6042 N N . ARG A 1 791 ? -9.977 35.814 8.556 1.00 88.94 791 ARG A N 1
ATOM 6043 C CA . ARG A 1 791 ? -9.157 36.984 8.903 1.00 88.94 791 ARG A CA 1
ATOM 6044 C C . ARG A 1 791 ? -8.794 37.748 7.641 1.00 88.94 791 ARG A C 1
ATOM 6046 O O . ARG A 1 791 ? -8.610 37.140 6.597 1.00 88.94 791 ARG A O 1
ATOM 6053 N N . SER A 1 792 ? -8.656 39.064 7.754 1.00 88.06 792 SER A N 1
ATOM 6054 C CA . SER A 1 792 ? -8.045 39.866 6.692 1.00 88.06 792 SER A CA 1
ATOM 6055 C C . SER A 1 792 ? -6.569 39.471 6.515 1.00 88.06 792 SER A C 1
ATOM 6057 O O . SER A 1 792 ? -5.944 39.076 7.504 1.00 88.06 792 SER A O 1
ATOM 6059 N N . PRO A 1 793 ? -6.007 39.575 5.296 1.00 89.62 793 PRO A N 1
ATOM 6060 C CA . PRO A 1 793 ? -4.623 39.194 5.040 1.00 89.62 793 PRO A CA 1
ATOM 6061 C C . PRO A 1 793 ? -3.670 40.104 5.822 1.00 89.62 793 PRO A C 1
ATOM 6063 O O . PRO A 1 793 ? -3.824 41.330 5.818 1.00 89.62 793 PRO A O 1
ATOM 6066 N N . ASP A 1 794 ? -2.689 39.503 6.493 1.00 89.75 794 ASP A N 1
ATOM 6067 C CA . ASP A 1 794 ? -1.561 40.226 7.084 1.00 89.75 794 ASP A CA 1
ATOM 6068 C C . ASP A 1 794 ? -0.572 40.685 5.997 1.00 89.75 794 ASP A C 1
ATOM 6070 O O . ASP A 1 794 ? -0.750 40.401 4.811 1.00 89.75 794 ASP A O 1
ATOM 6074 N N . ASP A 1 795 ? 0.469 41.428 6.370 1.00 89.94 795 ASP A N 1
ATOM 6075 C CA . ASP A 1 795 ? 1.380 42.022 5.383 1.00 89.94 795 ASP A CA 1
ATOM 6076 C C . ASP A 1 795 ? 2.183 40.972 4.595 1.00 89.94 795 ASP A C 1
ATOM 6078 O O . ASP A 1 795 ? 2.438 41.156 3.403 1.00 89.94 795 ASP A O 1
ATOM 6082 N N . ALA A 1 796 ? 2.509 39.832 5.214 1.00 88.12 796 ALA A N 1
ATOM 6083 C CA . ALA A 1 796 ? 3.154 38.713 4.531 1.00 88.12 796 ALA A CA 1
ATOM 6084 C C . ALA A 1 796 ? 2.217 38.060 3.499 1.00 88.12 796 ALA A C 1
ATOM 6086 O O . ALA A 1 796 ? 2.631 37.764 2.376 1.00 88.12 796 ALA A O 1
ATOM 6087 N N . THR A 1 797 ? 0.943 37.879 3.853 1.00 90.50 797 THR A N 1
ATOM 6088 C CA . THR A 1 797 ? -0.089 37.330 2.965 1.00 90.50 797 THR A CA 1
ATOM 6089 C C . THR A 1 797 ? -0.401 38.291 1.822 1.00 90.50 797 THR A C 1
ATOM 6091 O O . THR A 1 797 ? -0.486 37.857 0.676 1.00 90.50 797 THR A O 1
ATOM 6094 N N . LYS A 1 798 ? -0.502 39.601 2.091 1.00 92.56 798 LYS A N 1
ATOM 6095 C CA . LYS A 1 798 ? -0.679 40.626 1.048 1.00 92.56 798 LYS A CA 1
ATOM 6096 C C . LYS A 1 798 ? 0.445 40.577 0.022 1.00 92.56 798 LYS A C 1
ATOM 6098 O O . LYS A 1 798 ? 0.161 40.609 -1.167 1.00 92.56 798 LYS A O 1
ATOM 6103 N N . LYS A 1 799 ? 1.701 40.438 0.465 1.00 92.06 799 LYS A N 1
ATOM 6104 C CA . LYS A 1 799 ? 2.849 40.320 -0.444 1.00 92.06 799 LYS A CA 1
ATOM 6105 C C . LYS A 1 799 ? 2.707 39.119 -1.386 1.00 92.06 799 LYS A C 1
ATOM 6107 O O . LYS A 1 799 ? 2.875 39.278 -2.589 1.00 92.06 799 LYS A O 1
ATOM 6112 N N . LYS A 1 800 ? 2.331 37.950 -0.856 1.00 91.94 800 LYS A N 1
ATOM 6113 C CA . LYS A 1 800 ? 2.074 36.748 -1.668 1.00 91.94 800 LYS A CA 1
ATOM 6114 C C . LYS A 1 800 ? 0.908 36.941 -2.639 1.00 91.94 800 LYS A C 1
ATOM 6116 O O . LYS A 1 800 ? 0.994 36.516 -3.780 1.00 91.94 800 LYS A O 1
ATOM 6121 N N . ILE A 1 801 ? -0.166 37.610 -2.218 1.00 93.56 801 ILE A N 1
ATOM 6122 C CA . ILE A 1 801 ? -1.287 37.944 -3.111 1.00 93.56 801 ILE A CA 1
ATOM 6123 C C . ILE A 1 801 ? -0.814 38.854 -4.251 1.00 93.56 801 ILE A C 1
ATOM 6125 O O . ILE A 1 801 ? -1.120 38.578 -5.405 1.00 93.56 801 ILE A O 1
ATOM 6129 N N . THR A 1 802 ? -0.004 39.874 -3.958 1.00 93.88 802 THR A N 1
ATOM 6130 C CA . THR A 1 802 ? 0.588 40.735 -4.991 1.00 93.88 802 THR A CA 1
ATOM 6131 C C . THR A 1 802 ? 1.477 39.945 -5.955 1.00 93.88 802 THR A C 1
ATOM 6133 O O . THR A 1 802 ? 1.449 40.210 -7.150 1.00 93.88 802 THR A O 1
ATOM 6136 N N . GLU A 1 803 ? 2.229 38.945 -5.485 1.00 93.25 803 GLU A N 1
ATOM 6137 C CA . GLU A 1 803 ? 3.013 38.056 -6.359 1.00 93.25 803 GLU A CA 1
ATOM 6138 C C . GLU A 1 803 ? 2.111 37.267 -7.331 1.00 93.25 803 GLU A C 1
ATOM 6140 O O . GLU A 1 803 ? 2.425 37.182 -8.520 1.00 93.25 803 GLU A O 1
ATOM 6145 N N . LEU A 1 804 ? 0.952 36.776 -6.871 1.00 94.50 804 LEU A N 1
ATOM 6146 C CA . LEU A 1 804 ? -0.053 36.134 -7.734 1.00 94.50 804 LEU A CA 1
ATOM 6147 C C . LEU A 1 804 ? -0.632 37.111 -8.769 1.00 94.50 804 LEU A C 1
ATOM 6149 O O . LEU A 1 804 ? -0.819 36.753 -9.933 1.00 94.50 804 LEU A O 1
ATOM 6153 N N . GLU A 1 805 ? -0.897 38.353 -8.362 1.00 94.94 805 GLU A N 1
ATOM 6154 C CA . GLU A 1 805 ? -1.406 39.398 -9.255 1.00 94.94 805 GLU A CA 1
ATOM 6155 C C . GLU A 1 805 ? -0.372 39.805 -10.312 1.00 94.94 805 GLU A C 1
ATOM 6157 O O . GLU A 1 805 ? -0.702 39.941 -11.492 1.00 94.94 805 GLU A O 1
ATOM 6162 N N . MET A 1 806 ? 0.901 39.916 -9.922 1.00 92.81 806 MET A N 1
ATOM 6163 C CA . MET A 1 806 ? 2.016 40.173 -10.839 1.00 92.81 806 MET A CA 1
ATOM 6164 C C . MET A 1 806 ? 2.238 39.021 -11.828 1.00 92.81 806 MET A C 1
ATOM 6166 O O . MET A 1 806 ? 2.648 39.268 -12.961 1.00 92.81 806 MET A O 1
ATOM 6170 N N . ALA A 1 807 ? 1.920 37.783 -11.440 1.00 90.69 807 ALA A N 1
ATOM 6171 C CA . ALA A 1 807 ? 1.903 36.623 -12.334 1.00 90.69 807 ALA A CA 1
ATOM 6172 C C . ALA A 1 807 ? 0.690 36.603 -13.296 1.00 90.69 807 ALA A C 1
ATOM 6174 O O . ALA A 1 807 ? 0.578 35.717 -14.147 1.00 90.69 807 ALA A O 1
ATOM 6175 N N . GLY A 1 808 ? -0.198 37.602 -13.215 1.00 88.25 808 GLY A N 1
ATOM 6176 C CA . GLY A 1 808 ? -1.290 37.824 -14.162 1.00 88.25 808 GLY A CA 1
ATOM 6177 C C . GLY A 1 808 ? -2.635 37.224 -13.751 1.00 88.25 808 GLY A C 1
ATOM 6178 O O . GLY A 1 808 ? -3.491 37.038 -14.622 1.00 88.25 808 GLY A O 1
ATOM 6179 N N . ALA A 1 809 ? -2.827 36.913 -12.466 1.00 94.75 809 ALA A N 1
ATOM 6180 C CA . ALA A 1 809 ? -4.123 36.535 -11.909 1.00 94.75 809 ALA A CA 1
ATOM 6181 C C . ALA A 1 809 ? -4.856 37.739 -11.291 1.00 94.75 809 ALA A C 1
ATOM 6183 O O . ALA A 1 809 ? -4.257 38.685 -10.803 1.00 94.75 809 ALA A O 1
ATOM 6184 N N . SER A 1 810 ? -6.182 37.696 -11.276 1.00 94.94 810 SER A N 1
ATOM 6185 C CA . SER A 1 810 ? -7.029 38.578 -10.476 1.00 94.94 810 SER A CA 1
ATOM 6186 C C . SER A 1 810 ? -7.436 37.814 -9.222 1.00 94.94 810 SER A C 1
ATOM 6188 O O . SER A 1 810 ? -8.103 36.780 -9.320 1.00 94.94 810 SER A O 1
ATOM 6190 N N . VAL A 1 811 ? -7.012 38.307 -8.059 1.00 96.38 811 VAL A N 1
ATOM 6191 C CA . VAL A 1 811 ? -7.254 37.659 -6.769 1.00 96.38 811 VAL A CA 1
ATOM 6192 C C . VAL A 1 811 ? -8.259 38.481 -5.969 1.00 96.38 811 VAL A C 1
ATOM 6194 O O . VAL A 1 811 ? -8.010 39.634 -5.632 1.00 96.38 811 VAL A O 1
ATOM 6197 N N . VAL A 1 812 ? -9.405 37.886 -5.648 1.00 95.25 812 VAL A N 1
ATOM 6198 C CA . VAL A 1 812 ? -10.409 38.471 -4.754 1.00 95.25 812 VAL A CA 1
ATOM 6199 C C . VAL A 1 812 ? -10.276 37.811 -3.391 1.00 95.25 812 VAL A C 1
ATOM 6201 O O . VAL A 1 812 ? -10.336 36.588 -3.278 1.00 95.25 812 VAL A O 1
ATOM 6204 N N . VAL A 1 813 ? -10.092 38.614 -2.348 1.00 95.94 813 VAL A N 1
ATOM 6205 C CA . VAL A 1 813 ? -10.041 38.117 -0.971 1.00 95.94 813 VAL A CA 1
ATOM 6206 C C . VAL A 1 813 ? -11.395 38.321 -0.313 1.00 95.94 813 VAL A C 1
ATOM 6208 O O . VAL A 1 813 ? -11.859 39.451 -0.176 1.00 95.94 813 VAL A O 1
ATOM 6211 N N . GLU A 1 814 ? -11.999 37.227 0.135 1.00 95.62 814 GLU A N 1
ATOM 6212 C CA . GLU A 1 814 ? -13.296 37.222 0.802 1.00 95.62 814 GLU A CA 1
ATOM 6213 C C . GLU A 1 814 ? -13.135 36.888 2.284 1.00 95.62 814 GLU A C 1
ATOM 6215 O O . GLU A 1 814 ? -12.534 35.875 2.661 1.00 95.62 814 GLU A O 1
ATOM 6220 N N . LYS A 1 815 ? -13.689 37.752 3.141 1.00 95.19 815 LYS A N 1
ATOM 6221 C CA . LYS A 1 815 ? -13.708 37.534 4.587 1.00 95.19 815 LYS A CA 1
ATOM 6222 C C . LYS A 1 815 ? -15.042 36.919 4.993 1.00 95.19 815 LYS A C 1
ATOM 6224 O O . LYS A 1 815 ? -16.037 37.629 5.097 1.00 95.19 815 LYS A O 1
ATOM 6229 N N . ALA A 1 816 ? -15.036 35.622 5.266 1.00 95.38 816 ALA A N 1
ATOM 6230 C CA . ALA A 1 816 ? -16.206 34.880 5.724 1.00 95.38 816 ALA A CA 1
ATOM 6231 C C . ALA A 1 816 ? -15.781 33.673 6.568 1.00 95.38 816 ALA A C 1
ATOM 6233 O O . ALA A 1 816 ? -14.664 33.161 6.419 1.00 95.38 816 ALA A O 1
ATOM 6234 N N . ASP A 1 817 ? -16.671 33.222 7.453 1.00 94.38 817 ASP A N 1
ATOM 6235 C CA . ASP A 1 817 ? -16.564 31.891 8.044 1.00 94.38 817 ASP A CA 1
ATOM 6236 C C . ASP A 1 817 ? -17.313 30.893 7.164 1.00 94.38 817 ASP A C 1
ATOM 6238 O O . ASP A 1 817 ? -18.463 31.117 6.798 1.00 94.38 817 ASP A O 1
ATOM 6242 N N . VAL A 1 818 ? -16.649 29.797 6.807 1.00 95.38 818 VAL A N 1
ATOM 6243 C CA . VAL A 1 818 ? -17.234 28.780 5.932 1.00 95.38 818 VAL A CA 1
ATOM 6244 C C . VAL A 1 818 ? -18.345 28.006 6.649 1.00 95.38 818 VAL A C 1
ATOM 6246 O O . VAL A 1 818 ? -19.295 27.561 6.008 1.00 95.38 818 VAL A O 1
ATOM 6249 N N . SER A 1 819 ? -18.273 27.902 7.981 1.00 94.06 819 SER A N 1
ATOM 6250 C CA . SER A 1 819 ? -19.304 27.268 8.808 1.00 94.06 819 SER A CA 1
ATOM 6251 C C . SER A 1 819 ? -20.531 28.153 9.056 1.00 94.06 819 SER A C 1
ATOM 6253 O O . SER A 1 819 ? -21.476 27.681 9.678 1.00 94.06 819 SER A O 1
ATOM 6255 N N . ASP A 1 820 ? -20.556 29.397 8.565 1.00 94.50 820 ASP A N 1
ATOM 6256 C CA . ASP A 1 820 ? -21.731 30.273 8.614 1.00 94.50 820 ASP A CA 1
ATOM 6257 C C . ASP A 1 820 ? -22.401 30.347 7.235 1.00 94.50 820 ASP A C 1
ATOM 6259 O O . ASP A 1 820 ? -21.843 30.872 6.265 1.00 94.50 820 ASP A O 1
ATOM 6263 N N . PHE A 1 821 ? -23.617 29.807 7.146 1.00 92.50 821 PHE A N 1
ATOM 6264 C CA . PHE A 1 821 ? -24.336 29.682 5.882 1.00 92.50 821 PHE A CA 1
ATOM 6265 C C . PHE A 1 821 ? -24.675 31.041 5.256 1.00 92.50 821 PHE A C 1
ATOM 6267 O O . PHE A 1 821 ? -24.512 31.211 4.047 1.00 92.50 821 PHE A O 1
ATOM 6274 N N . GLU A 1 822 ? -25.097 32.029 6.053 1.00 92.12 822 GLU A N 1
ATOM 6275 C CA . GLU A 1 822 ? -25.483 33.346 5.524 1.00 92.12 822 GLU A CA 1
ATOM 6276 C C . GLU A 1 822 ? -24.260 34.136 5.036 1.00 92.12 822 GLU A C 1
ATOM 6278 O O . GLU A 1 822 ? -24.302 34.746 3.962 1.00 92.12 822 GLU A O 1
ATOM 6283 N N . SER A 1 823 ? -23.127 34.051 5.747 1.00 93.19 823 SER A N 1
ATOM 6284 C CA . SER A 1 823 ? -21.853 34.599 5.260 1.00 93.19 823 SER A CA 1
ATOM 6285 C C . SER A 1 823 ? -21.443 33.979 3.922 1.00 93.19 823 SER A C 1
ATOM 6287 O O . SER A 1 823 ? -21.079 34.701 2.987 1.00 93.19 823 SER A O 1
ATOM 6289 N N . MET A 1 824 ? -21.537 32.650 3.798 1.00 95.69 824 MET A N 1
ATOM 6290 C CA . MET A 1 824 ? -21.196 31.941 2.562 1.00 95.69 824 MET A CA 1
ATOM 6291 C C . MET A 1 824 ? -22.142 32.262 1.407 1.00 95.69 824 MET A C 1
ATOM 6293 O O . MET A 1 824 ? -21.683 32.415 0.277 1.00 95.69 824 MET A O 1
ATOM 6297 N N . LYS A 1 825 ? -23.436 32.441 1.676 1.00 94.56 825 LYS A N 1
ATOM 6298 C CA . LYS A 1 825 ? -24.416 32.900 0.686 1.00 94.56 825 LYS A CA 1
ATOM 6299 C C . LYS A 1 825 ? -24.069 34.291 0.151 1.00 94.56 825 LYS A C 1
ATOM 6301 O O . LYS A 1 825 ? -24.125 34.509 -1.056 1.00 94.56 825 LYS A O 1
ATOM 6306 N N . GLY A 1 826 ? -23.636 35.204 1.023 1.00 94.44 826 GLY A N 1
ATOM 6307 C CA . GLY A 1 826 ? -23.153 36.526 0.618 1.00 94.44 826 GLY A CA 1
ATOM 6308 C C . GLY A 1 826 ? -21.900 36.468 -0.265 1.00 94.44 826 GLY A C 1
ATOM 6309 O O . GLY A 1 826 ? -21.803 37.216 -1.236 1.00 94.44 826 GLY A O 1
ATOM 6310 N N . VAL A 1 827 ? -20.953 35.571 0.039 1.00 94.88 827 VAL A N 1
ATOM 6311 C CA . VAL A 1 827 ? -19.792 35.310 -0.835 1.00 94.88 827 VAL A CA 1
ATOM 6312 C C . VAL A 1 827 ? -20.248 34.763 -2.187 1.00 94.88 827 VAL A C 1
ATOM 6314 O O . VAL A 1 827 ? -19.781 35.227 -3.224 1.00 94.88 827 VAL A O 1
ATOM 6317 N N . TRP A 1 828 ? -21.178 33.807 -2.186 1.00 93.94 828 TRP A N 1
ATOM 6318 C CA . TRP A 1 828 ? -21.689 33.186 -3.406 1.00 93.94 828 TRP A CA 1
ATOM 6319 C C . TRP A 1 828 ? -22.354 34.201 -4.334 1.00 93.94 828 TRP A C 1
ATOM 6321 O O . TRP A 1 828 ? -22.045 34.239 -5.522 1.00 93.94 828 TRP A O 1
ATOM 6331 N N . GLN A 1 829 ? -23.176 35.093 -3.775 1.00 93.12 829 GLN A N 1
ATOM 6332 C CA . GLN A 1 829 ? -23.807 36.176 -4.526 1.00 93.12 829 GLN A CA 1
ATOM 6333 C C . GLN A 1 829 ? -22.765 37.087 -5.198 1.00 93.12 829 GLN A C 1
ATOM 6335 O O . GLN A 1 829 ? -22.915 37.428 -6.366 1.00 93.12 829 GLN A O 1
ATOM 6340 N N . ARG A 1 830 ? -21.669 37.438 -4.509 1.00 93.94 830 ARG A N 1
ATOM 6341 C CA . ARG A 1 830 ? -20.585 38.245 -5.105 1.00 93.94 830 ARG A CA 1
ATOM 6342 C C . ARG A 1 830 ? -19.841 37.512 -6.221 1.00 93.94 830 ARG A C 1
ATOM 6344 O O . ARG A 1 830 ? -19.430 38.140 -7.197 1.00 93.94 830 ARG A O 1
ATOM 6351 N N . ILE A 1 831 ? -19.672 36.193 -6.098 1.00 91.94 831 ILE A N 1
ATOM 6352 C CA . ILE A 1 831 ? -19.109 35.363 -7.173 1.00 91.94 831 ILE A CA 1
ATOM 6353 C C . ILE A 1 831 ? -20.035 35.406 -8.396 1.00 91.94 831 ILE A C 1
ATOM 6355 O O . ILE A 1 831 ? -19.555 35.644 -9.504 1.00 91.94 831 ILE A O 1
ATOM 6359 N N . GLU A 1 832 ? -21.347 35.264 -8.208 1.00 89.12 832 GLU A N 1
ATOM 6360 C CA . GLU A 1 832 ? -22.341 35.343 -9.289 1.00 89.12 832 GLU A CA 1
ATOM 6361 C C . GLU A 1 832 ? -22.386 36.737 -9.943 1.00 89.12 832 GLU A C 1
ATOM 6363 O O . GLU A 1 832 ? -22.356 36.851 -11.169 1.00 89.12 832 GLU A O 1
ATOM 6368 N N . GLU A 1 833 ? -22.353 37.809 -9.145 1.00 92.31 833 GLU A N 1
ATOM 6369 C CA . GLU A 1 833 ? -22.321 39.205 -9.615 1.00 92.31 833 GLU A CA 1
ATOM 6370 C C . GLU A 1 833 ? -21.065 39.538 -10.439 1.00 92.31 833 GLU A C 1
ATOM 6372 O O . GLU A 1 833 ? -21.083 40.458 -11.262 1.00 92.31 833 GLU A O 1
ATOM 6377 N N . SER A 1 834 ? -19.977 38.775 -10.275 1.00 88.44 834 SER A N 1
ATOM 6378 C CA . SER A 1 834 ? -18.747 38.956 -11.056 1.00 88.44 834 SER A CA 1
ATOM 6379 C C . SER A 1 834 ? -18.892 38.584 -12.541 1.00 88.44 834 SER A C 1
ATOM 6381 O O . SER A 1 834 ? -17.985 38.872 -13.326 1.00 88.44 834 SER A O 1
ATOM 6383 N N . ASN A 1 835 ? -20.014 37.961 -12.939 1.00 84.69 835 ASN A N 1
ATOM 6384 C CA . ASN A 1 835 ? -20.279 37.420 -14.280 1.00 84.69 835 ASN A CA 1
ATOM 6385 C C . ASN A 1 835 ? -19.220 36.413 -14.773 1.00 84.69 835 ASN A C 1
ATOM 6387 O O . ASN A 1 835 ? -19.070 36.202 -15.978 1.00 84.69 835 ASN A O 1
ATOM 6391 N N . ARG A 1 836 ? -18.484 35.778 -13.853 1.00 90.00 836 ARG A N 1
ATOM 6392 C CA . ARG A 1 836 ? -17.535 34.697 -14.144 1.00 90.00 836 ARG A CA 1
ATOM 6393 C C . ARG A 1 836 ? -18.061 33.399 -13.538 1.00 90.00 836 ARG A C 1
ATOM 6395 O O . ARG A 1 836 ? -18.256 33.361 -12.323 1.00 90.00 836 ARG A O 1
ATOM 6402 N N . PRO A 1 837 ? -18.270 32.329 -14.324 1.00 92.00 837 PRO A N 1
ATOM 6403 C CA . PRO A 1 837 ? -18.767 31.070 -13.779 1.00 92.00 837 PRO A CA 1
ATOM 6404 C C . PRO A 1 837 ? -17.777 30.508 -12.754 1.00 92.00 837 PRO A C 1
ATOM 6406 O O . PRO A 1 837 ? -16.565 30.573 -12.964 1.00 92.00 837 PRO A O 1
ATOM 6409 N N . LEU A 1 838 ? -18.276 29.950 -11.651 1.00 94.94 838 LEU A N 1
ATOM 6410 C CA . LEU A 1 838 ? -17.441 29.193 -10.723 1.00 94.94 838 LEU A CA 1
ATOM 6411 C C . LEU A 1 838 ? -17.149 27.825 -11.349 1.00 94.94 838 LEU A C 1
ATOM 6413 O O . LEU A 1 838 ? -18.075 27.086 -11.676 1.00 94.94 838 LEU A O 1
ATOM 6417 N N . ALA A 1 839 ? -15.871 27.505 -11.531 1.00 94.94 839 ALA A N 1
ATOM 6418 C CA . ALA A 1 839 ? -15.426 26.273 -12.179 1.00 94.94 839 ALA A CA 1
ATOM 6419 C C . ALA A 1 839 ? -14.833 25.254 -11.211 1.00 94.94 839 ALA A C 1
ATOM 6421 O O . ALA A 1 839 ? -14.807 24.069 -11.520 1.00 94.94 839 ALA A O 1
ATOM 6422 N N . GLY A 1 840 ? -14.376 25.662 -10.030 1.00 96.00 840 GLY A N 1
ATOM 6423 C CA . GLY A 1 840 ? -13.819 24.703 -9.086 1.00 96.00 840 GLY A CA 1
ATOM 6424 C C . GLY A 1 840 ? -13.712 25.221 -7.666 1.00 96.00 840 GLY A C 1
ATOM 6425 O O . GLY A 1 840 ? -13.640 26.429 -7.422 1.00 96.00 840 GLY A O 1
ATOM 6426 N N . VAL A 1 841 ? -13.705 24.274 -6.731 1.00 98.12 841 VAL A N 1
ATOM 6427 C CA . VAL A 1 841 ? -13.594 24.528 -5.293 1.00 98.12 841 VAL A CA 1
ATOM 6428 C C . VAL A 1 841 ? -12.461 23.687 -4.714 1.00 98.12 841 VAL A C 1
ATOM 6430 O O . VAL A 1 841 ? -12.421 22.475 -4.925 1.00 98.12 841 VAL A O 1
ATOM 6433 N N . ILE A 1 842 ? -11.568 24.326 -3.955 1.00 98.25 842 ILE A N 1
ATOM 6434 C CA . ILE A 1 842 ? -10.573 23.665 -3.102 1.00 98.25 842 ILE A CA 1
ATOM 6435 C C . ILE A 1 842 ? -10.868 24.022 -1.647 1.00 98.25 842 ILE A C 1
ATOM 6437 O O . ILE A 1 842 ? -10.749 25.171 -1.207 1.00 98.25 842 ILE A O 1
ATOM 6441 N N . HIS A 1 843 ? -11.269 23.017 -0.881 1.00 98.25 843 HIS A N 1
ATOM 6442 C CA . HIS A 1 843 ? -11.602 23.153 0.521 1.00 98.25 843 HIS A CA 1
ATOM 6443 C C . HIS A 1 843 ? -10.409 22.766 1.402 1.00 98.25 843 HIS A C 1
ATOM 6445 O O . HIS A 1 843 ? -10.204 21.596 1.714 1.00 98.25 843 HIS A O 1
ATOM 6451 N N . SER A 1 844 ? -9.618 23.772 1.790 1.00 95.31 844 SER A N 1
ATOM 6452 C CA . SER A 1 844 ? -8.451 23.635 2.680 1.00 95.31 844 SER A CA 1
ATOM 6453 C C . SER A 1 844 ? -8.665 24.260 4.066 1.00 95.31 844 SER A C 1
ATOM 6455 O O . SER A 1 844 ? -7.722 24.407 4.843 1.00 95.31 844 SER A O 1
ATOM 6457 N N . ALA A 1 845 ? -9.902 24.656 4.393 1.00 90.75 845 ALA A N 1
ATOM 6458 C CA . ALA A 1 845 ? -10.219 25.244 5.687 1.00 90.75 845 ALA A CA 1
ATOM 6459 C C . ALA A 1 845 ? -10.181 24.184 6.800 1.00 90.75 845 ALA A C 1
ATOM 6461 O O . ALA A 1 845 ? -10.690 23.074 6.661 1.00 90.75 845 ALA A O 1
ATOM 6462 N N . GLY A 1 846 ? -9.585 24.543 7.931 1.00 86.50 846 GLY A N 1
ATOM 6463 C CA . GLY A 1 846 ? -9.481 23.672 9.092 1.00 86.50 846 GLY A CA 1
ATOM 6464 C C . GLY A 1 846 ? -8.837 24.391 10.268 1.00 86.50 846 GLY A C 1
ATOM 6465 O O . GLY A 1 846 ? -8.318 25.500 10.124 1.00 86.50 846 GLY A O 1
ATOM 6466 N N . MET A 1 847 ? -8.914 23.756 11.431 1.00 87.81 847 MET A N 1
ATOM 6467 C CA . MET A 1 847 ? -8.192 24.137 12.642 1.00 87.81 847 MET A CA 1
ATOM 6468 C C . MET A 1 847 ? -7.895 22.889 13.476 1.00 87.81 847 MET A C 1
ATOM 6470 O O . MET A 1 847 ? -8.501 21.840 13.243 1.00 87.81 847 MET A O 1
ATOM 6474 N N . LEU A 1 848 ? -7.000 23.014 14.457 1.00 84.62 848 LEU A N 1
ATOM 6475 C CA . LEU A 1 848 ? -6.635 21.927 15.367 1.00 84.62 848 LEU A CA 1
ATOM 6476 C C . LEU A 1 848 ? -6.848 22.313 16.837 1.00 84.62 848 LEU A C 1
ATOM 6478 O O . LEU A 1 848 ? -6.293 23.307 17.317 1.00 84.62 848 LEU A O 1
ATOM 6482 N N . SER A 1 849 ? -7.569 21.461 17.565 1.00 83.12 849 SER A N 1
ATOM 6483 C CA . SER A 1 849 ? -7.729 21.505 19.025 1.00 83.12 849 SER A CA 1
ATOM 6484 C C . SER A 1 849 ? -7.481 20.104 19.587 1.00 83.12 849 SER A C 1
ATOM 6486 O O . SER A 1 849 ? -8.415 19.363 19.901 1.00 83.12 849 SER A O 1
ATOM 6488 N N . ASP A 1 850 ? -6.208 19.705 19.597 1.00 85.56 850 ASP A N 1
ATOM 6489 C CA . ASP A 1 850 ? -5.787 18.353 19.969 1.00 85.56 850 ASP A CA 1
ATOM 6490 C C . ASP A 1 850 ? -5.990 18.103 21.473 1.00 85.56 850 ASP A C 1
ATOM 6492 O O . ASP A 1 850 ? -5.769 18.977 22.313 1.00 85.56 850 ASP A O 1
ATOM 6496 N N . GLY A 1 851 ? -6.383 16.882 21.809 1.00 81.88 851 GLY A N 1
ATOM 6497 C CA . GLY A 1 851 ? -6.608 16.398 23.164 1.00 81.88 851 GLY A CA 1
ATOM 6498 C C . GLY A 1 851 ? -7.227 15.006 23.123 1.00 81.88 851 GLY A C 1
ATOM 6499 O O . GLY A 1 851 ? -8.091 14.747 22.283 1.00 81.88 851 GLY A O 1
ATOM 6500 N N . VAL A 1 852 ? -6.778 14.125 24.020 1.00 87.50 852 VAL A N 1
ATOM 6501 C CA . VAL A 1 852 ? -7.351 12.777 24.195 1.00 87.50 852 VAL A CA 1
ATOM 6502 C C . VAL A 1 852 ? -8.843 12.863 24.504 1.00 87.50 852 VAL A C 1
ATOM 6504 O O . VAL A 1 852 ? -9.288 13.828 25.133 1.00 87.50 852 VAL A O 1
ATOM 6507 N N . LEU A 1 853 ? -9.613 11.858 24.092 1.00 89.75 853 LEU A N 1
ATOM 6508 C CA . LEU A 1 853 ? -11.074 11.834 24.195 1.00 89.75 853 LEU A CA 1
ATOM 6509 C C . LEU A 1 853 ? -11.561 12.095 25.628 1.00 89.75 853 LEU A C 1
ATOM 6511 O O . LEU A 1 853 ? -12.511 12.851 25.819 1.00 89.75 853 LEU A O 1
ATOM 6515 N N . GLN A 1 854 ? -10.859 11.580 26.642 1.00 87.75 854 GLN A N 1
ATOM 6516 C CA . GLN A 1 854 ? -11.169 11.832 28.058 1.00 87.75 854 GLN A CA 1
ATOM 6517 C C . GLN A 1 854 ? -11.169 13.322 28.442 1.00 87.75 854 GLN A C 1
ATOM 6519 O O . GLN A 1 854 ? -11.944 13.736 29.298 1.00 87.75 854 GLN A O 1
ATOM 6524 N N . ASN A 1 855 ? -10.316 14.130 27.808 1.00 86.31 855 ASN A N 1
ATOM 6525 C CA . ASN A 1 855 ? -10.109 15.542 28.144 1.00 86.31 855 ASN A CA 1
ATOM 6526 C C . ASN A 1 855 ? -10.775 16.502 27.147 1.00 86.31 855 ASN A C 1
ATOM 6528 O O . ASN A 1 855 ? -10.660 17.721 27.289 1.00 86.31 855 ASN A O 1
ATOM 6532 N N . GLN A 1 856 ? -11.448 15.978 26.122 1.00 91.38 856 GLN A N 1
ATOM 6533 C CA . GLN A 1 856 ? -12.171 16.796 25.156 1.00 91.38 856 GLN A CA 1
ATOM 6534 C C . GLN A 1 856 ? -13.520 17.253 25.715 1.00 91.38 856 GLN A C 1
ATOM 6536 O O . GLN A 1 856 ? -14.225 16.521 26.404 1.00 91.38 856 GLN A O 1
ATOM 6541 N N . SER A 1 857 ? -13.915 18.471 25.350 1.00 91.94 857 SER A N 1
ATOM 6542 C CA . SER A 1 857 ? -15.281 18.960 25.545 1.00 91.94 857 SER A CA 1
ATOM 6543 C C . SER A 1 857 ? -15.992 19.037 24.202 1.00 91.94 857 SER A C 1
ATOM 6545 O O . SER A 1 857 ? -15.353 19.320 23.186 1.00 91.94 857 SER A O 1
ATOM 6547 N N . TRP A 1 858 ? -17.318 18.871 24.191 1.00 92.50 858 TRP A N 1
ATOM 6548 C CA . TRP A 1 858 ? -18.095 19.024 22.958 1.00 92.50 858 TRP A CA 1
ATOM 6549 C C . TRP A 1 858 ? -17.862 20.385 22.289 1.00 92.50 858 TRP A C 1
ATOM 6551 O O . TRP A 1 858 ? -17.696 20.445 21.080 1.00 92.50 858 TRP A O 1
ATOM 6561 N N . SER A 1 859 ? -17.749 21.470 23.063 1.00 91.81 859 SER A N 1
ATOM 6562 C CA . SER A 1 859 ? -17.497 22.805 22.503 1.00 91.81 859 SER A CA 1
ATOM 6563 C C . SER A 1 859 ? -16.169 22.894 21.737 1.00 91.81 859 SER A C 1
ATOM 6565 O O . SER A 1 859 ? -16.131 23.514 20.679 1.00 91.81 859 SER A O 1
ATOM 6567 N N . SER A 1 860 ? -15.091 22.287 22.247 1.00 91.31 860 SER A N 1
ATOM 6568 C CA . SER A 1 860 ? -13.797 22.208 21.542 1.00 91.31 860 SER A CA 1
ATOM 6569 C C . SER A 1 860 ? -13.882 21.284 20.323 1.00 91.31 860 SER A C 1
ATOM 6571 O O . SER A 1 860 ? -13.345 21.583 19.256 1.00 91.31 860 SER A O 1
ATOM 6573 N N . PHE A 1 861 ? -14.596 20.167 20.471 1.00 93.56 861 PHE A N 1
ATOM 6574 C CA . PHE A 1 861 ? -14.803 19.172 19.424 1.00 93.56 861 PHE A CA 1
ATOM 6575 C C . PHE A 1 861 ? -15.550 19.769 18.220 1.00 93.56 861 PHE A C 1
ATOM 6577 O O . PHE A 1 861 ? -15.082 19.686 17.084 1.00 93.56 861 PHE A O 1
ATOM 6584 N N . GLU A 1 862 ? -16.665 20.449 18.485 1.00 93.81 862 GLU A N 1
ATOM 6585 C CA . GLU A 1 862 ? -17.525 21.105 17.502 1.00 93.81 862 GLU A CA 1
ATOM 6586 C C . GLU A 1 862 ? -16.797 22.225 16.754 1.00 93.81 862 GLU A C 1
ATOM 6588 O O . GLU A 1 862 ? -16.931 22.329 15.539 1.00 93.81 862 GLU A O 1
ATOM 6593 N N . GLN A 1 863 ? -15.957 23.017 17.432 1.00 93.75 863 GLN A N 1
ATOM 6594 C CA . GLN A 1 863 ? -15.160 24.066 16.780 1.00 93.75 863 GLN A CA 1
ATOM 6595 C C . GLN A 1 863 ? -14.212 23.517 15.703 1.00 93.75 863 GLN A C 1
ATOM 6597 O O . GLN A 1 863 ? -14.025 24.159 14.667 1.00 93.75 863 GLN A O 1
ATOM 6602 N N . VAL A 1 864 ? -13.633 22.331 15.922 1.00 94.38 864 VAL A N 1
ATOM 6603 C CA . VAL A 1 864 ? -12.758 21.660 14.945 1.00 94.38 864 VAL A CA 1
ATOM 6604 C C . VAL A 1 864 ? -13.563 21.046 13.801 1.00 94.38 864 VAL A C 1
ATOM 6606 O O . VAL A 1 864 ? -13.124 21.104 12.650 1.00 94.38 864 VAL A O 1
ATOM 6609 N N . MET A 1 865 ? -14.745 20.495 14.096 1.00 95.06 865 MET A N 1
ATOM 6610 C CA . MET A 1 865 ? -15.645 19.943 13.080 1.00 95.06 865 MET A CA 1
ATOM 6611 C C . MET A 1 865 ? -16.240 21.028 12.180 1.00 95.06 865 MET A C 1
ATOM 6613 O O . MET A 1 865 ? -16.236 20.860 10.964 1.00 95.06 865 MET A O 1
ATOM 6617 N N . ALA A 1 866 ? -16.671 22.157 12.749 1.00 95.06 866 ALA A N 1
ATOM 6618 C CA . ALA A 1 866 ? -17.390 23.238 12.075 1.00 95.06 866 ALA A CA 1
ATOM 6619 C C . ALA A 1 866 ? -16.877 23.606 10.665 1.00 95.06 866 ALA A C 1
ATOM 6621 O O . ALA A 1 866 ? -17.663 23.576 9.712 1.00 95.06 866 ALA A O 1
ATOM 6622 N N . PRO A 1 867 ? -15.584 23.935 10.464 1.00 95.25 867 PRO A N 1
ATOM 6623 C CA . PRO A 1 867 ? -15.095 24.340 9.149 1.00 95.25 867 PRO A CA 1
ATOM 6624 C C . PRO A 1 867 ? -15.117 23.220 8.103 1.00 95.25 867 PRO A C 1
ATOM 6626 O O . PRO A 1 867 ? -15.226 23.537 6.924 1.00 95.25 867 PRO A O 1
ATOM 6629 N N . LYS A 1 868 ? -15.018 21.947 8.507 1.00 96.56 868 LYS A N 1
ATOM 6630 C CA . LYS A 1 868 ? -14.950 20.792 7.596 1.00 96.56 868 LYS A CA 1
ATOM 6631 C C . LYS A 1 868 ? -16.298 20.103 7.411 1.00 96.56 868 LYS A C 1
ATOM 6633 O O . LYS A 1 868 ? -16.592 19.639 6.322 1.00 96.56 868 LYS A O 1
ATOM 6638 N N . VAL A 1 869 ? -17.135 20.078 8.441 1.00 95.56 869 VAL A N 1
ATOM 6639 C CA . VAL A 1 869 ? -18.453 19.444 8.396 1.00 95.56 869 VAL A CA 1
ATOM 6640 C C . VAL A 1 869 ? -19.475 20.421 7.823 1.00 95.56 869 VAL A C 1
ATOM 6642 O O . VAL A 1 869 ? -19.835 20.337 6.649 1.00 95.56 869 VAL A O 1
ATOM 6645 N N . GLN A 1 870 ? -19.867 21.430 8.600 1.00 95.19 870 GLN A N 1
ATOM 6646 C CA . GLN A 1 870 ? -20.810 22.463 8.171 1.00 95.19 870 GLN A CA 1
ATOM 6647 C C . GLN A 1 870 ? -20.253 23.240 6.977 1.00 95.19 870 GLN A C 1
ATOM 6649 O O . GLN A 1 870 ? -20.961 23.465 6.000 1.00 95.19 870 GLN A O 1
ATOM 6654 N N . GLY A 1 871 ? -18.964 23.588 7.009 1.00 95.81 871 GLY A N 1
ATOM 6655 C CA . GLY A 1 871 ? -18.334 24.330 5.923 1.00 95.81 871 GLY A CA 1
ATOM 6656 C C . GLY A 1 871 ? -18.361 23.613 4.575 1.00 95.81 871 GLY A C 1
ATOM 6657 O O . GLY A 1 871 ? -18.778 24.199 3.572 1.00 95.81 871 GLY A O 1
ATOM 6658 N N . ALA A 1 872 ? -17.979 22.335 4.531 1.00 96.69 872 ALA A N 1
ATOM 6659 C CA . ALA A 1 872 ? -18.045 21.572 3.288 1.00 96.69 872 ALA A CA 1
ATOM 6660 C C . ALA A 1 872 ? -19.494 21.297 2.858 1.00 96.69 872 ALA A C 1
ATOM 6662 O O . ALA A 1 872 ? -19.783 21.326 1.659 1.00 96.69 872 ALA A O 1
ATOM 6663 N N . TRP A 1 873 ? -20.423 21.121 3.806 1.00 95.19 873 TRP A N 1
ATOM 6664 C CA . TRP A 1 873 ? -21.849 21.000 3.500 1.00 95.19 873 TRP A CA 1
ATOM 6665 C C . TRP A 1 873 ? -22.423 22.269 2.861 1.00 95.19 873 TRP A C 1
ATOM 6667 O O . TRP A 1 873 ? -23.136 22.193 1.861 1.00 95.19 873 TRP A O 1
ATOM 6677 N N . HIS A 1 874 ? -22.063 23.453 3.362 1.00 95.81 874 HIS A N 1
ATOM 6678 C CA . HIS A 1 874 ? -22.468 24.729 2.767 1.00 95.81 874 HIS A CA 1
ATOM 6679 C C . HIS A 1 874 ? -21.938 24.879 1.345 1.00 95.81 874 HIS A C 1
ATOM 6681 O O . HIS A 1 874 ? -22.700 25.202 0.432 1.00 95.81 874 HIS A O 1
ATOM 6687 N N . LEU A 1 875 ? -20.651 24.582 1.138 1.00 96.50 875 LEU A N 1
ATOM 6688 C CA . LEU A 1 875 ? -20.048 24.565 -0.194 1.00 96.50 875 LEU A CA 1
ATOM 6689 C C . LEU A 1 875 ? -20.762 23.572 -1.110 1.00 96.50 875 LEU A C 1
ATOM 6691 O O . LEU A 1 875 ? -21.006 23.882 -2.275 1.00 96.50 875 LEU A O 1
ATOM 6695 N N . HIS A 1 876 ? -21.134 22.396 -0.601 1.00 94.81 876 HIS A N 1
ATOM 6696 C CA . HIS A 1 876 ? -21.923 21.432 -1.352 1.00 94.81 876 HIS A CA 1
ATOM 6697 C C . HIS A 1 876 ? -23.272 22.021 -1.770 1.00 94.81 876 HIS A C 1
ATOM 6699 O O . HIS A 1 876 ? -23.526 22.082 -2.970 1.00 94.81 876 HIS A O 1
ATOM 6705 N N . LYS A 1 877 ? -24.084 22.521 -0.828 1.00 93.31 877 LYS A N 1
ATOM 6706 C CA . LYS A 1 877 ? -25.422 23.080 -1.096 1.00 93.31 877 LYS A CA 1
ATOM 6707 C C . LYS A 1 877 ? -25.392 24.260 -2.067 1.00 93.31 877 LYS A C 1
ATOM 6709 O O . LYS A 1 877 ? -26.221 24.315 -2.970 1.00 93.31 877 LYS A O 1
ATOM 6714 N N . LEU A 1 878 ? -24.435 25.175 -1.919 1.00 94.12 878 LEU A N 1
ATOM 6715 C CA . LEU A 1 878 ? -24.320 26.354 -2.782 1.00 94.12 878 LEU A CA 1
ATOM 6716 C C . LEU A 1 878 ? -23.798 26.010 -4.191 1.00 94.12 878 LEU A C 1
ATOM 6718 O O . LEU A 1 878 ? -24.127 26.693 -5.160 1.00 94.12 878 LEU A O 1
ATOM 6722 N N . SER A 1 879 ? -23.031 24.923 -4.336 1.00 94.31 879 SER A N 1
ATOM 6723 C CA . SER A 1 879 ? -22.455 24.503 -5.624 1.00 94.31 879 SER A CA 1
ATOM 6724 C C . SER A 1 879 ? -23.273 23.483 -6.416 1.00 94.31 879 SER A C 1
ATOM 6726 O O . SER A 1 879 ? -22.878 23.181 -7.539 1.00 94.31 879 SER A O 1
ATOM 6728 N N . GLN A 1 880 ? -24.390 22.957 -5.894 1.00 90.31 880 GLN A N 1
ATOM 6729 C CA . GLN A 1 880 ? -25.139 21.860 -6.543 1.00 90.31 880 GLN A CA 1
ATOM 6730 C C . GLN A 1 880 ? -25.555 22.178 -7.989 1.00 90.31 880 GLN A C 1
ATOM 6732 O O . GLN A 1 880 ? -25.533 21.295 -8.839 1.00 90.31 880 GLN A O 1
ATOM 6737 N N . ASN A 1 881 ? -25.895 23.440 -8.268 1.00 86.50 881 ASN A N 1
ATOM 6738 C CA . ASN A 1 881 ? -26.361 23.890 -9.584 1.00 86.50 881 ASN A CA 1
ATOM 6739 C C . ASN A 1 881 ? -25.246 24.500 -10.454 1.00 86.50 881 ASN A C 1
ATOM 6741 O O . ASN A 1 881 ? -25.530 25.073 -11.504 1.00 86.50 881 ASN A O 1
ATOM 6745 N N . GLN A 1 882 ? -23.988 24.426 -10.013 1.00 88.62 882 GLN A N 1
ATOM 6746 C CA . GLN A 1 882 ? -22.841 24.974 -10.733 1.00 88.62 882 GLN A CA 1
ATOM 6747 C C . GLN A 1 882 ? -22.151 23.869 -11.537 1.00 88.62 882 GLN A C 1
ATOM 6749 O O . GLN A 1 882 ? -21.922 22.768 -11.037 1.00 88.62 882 GLN A O 1
ATOM 6754 N N . SER A 1 883 ? -21.764 24.174 -12.777 1.00 89.69 883 SER A N 1
ATOM 6755 C CA . SER A 1 883 ? -20.989 23.261 -13.628 1.00 89.69 883 SER A CA 1
ATOM 6756 C C . SER A 1 883 ? -19.511 23.280 -13.227 1.00 89.69 883 SER A C 1
ATOM 6758 O O . SER A 1 883 ? -18.670 23.826 -13.950 1.00 89.69 883 SER A O 1
ATOM 6760 N N . LEU A 1 884 ? -19.213 22.732 -12.046 1.00 94.62 884 LEU A N 1
ATOM 6761 C CA . LEU A 1 884 ? -17.851 22.599 -11.539 1.00 94.62 884 LEU A CA 1
ATOM 6762 C C . LEU A 1 884 ? -17.085 21.510 -12.301 1.00 94.62 884 LEU A C 1
ATOM 6764 O O . LEU A 1 884 ? -17.598 20.415 -12.513 1.00 94.62 884 LEU A O 1
ATOM 6768 N N . ASP A 1 885 ? -15.831 21.801 -12.625 1.00 92.50 885 ASP A N 1
ATOM 6769 C CA . ASP A 1 885 ? -14.859 20.855 -13.171 1.00 92.50 885 ASP A CA 1
ATOM 6770 C C . ASP A 1 885 ? -14.273 19.981 -12.048 1.00 92.50 885 ASP A C 1
ATOM 6772 O O . ASP A 1 885 ? -14.015 18.796 -12.240 1.00 92.50 885 ASP A O 1
ATOM 6776 N N . PHE A 1 886 ? -14.105 20.544 -10.843 1.00 94.94 886 PHE A N 1
ATOM 6777 C CA . PHE A 1 886 ? -13.612 19.817 -9.671 1.00 94.94 886 PHE A CA 1
ATOM 6778 C C . PHE A 1 886 ? -14.146 20.372 -8.341 1.00 94.94 886 PHE A C 1
ATOM 6780 O O . PHE A 1 886 ? -14.465 21.555 -8.200 1.00 94.94 886 PHE A O 1
ATOM 6787 N N . PHE A 1 887 ? -14.186 19.504 -7.329 1.00 97.56 887 PHE A N 1
ATOM 6788 C CA . PHE A 1 887 ? -14.470 19.846 -5.936 1.00 97.56 887 PHE A CA 1
ATOM 6789 C C . PHE A 1 887 ? -13.541 19.012 -5.049 1.00 97.56 887 PHE A C 1
ATOM 6791 O O . PHE A 1 887 ? -13.786 17.825 -4.833 1.00 97.56 887 PHE A O 1
ATOM 6798 N N . VAL A 1 888 ? -12.444 19.619 -4.596 1.00 98.19 888 VAL A N 1
ATOM 6799 C CA . VAL A 1 888 ? -11.365 18.934 -3.874 1.00 98.19 888 VAL A CA 1
ATOM 6800 C C . VAL A 1 888 ? -11.409 19.316 -2.401 1.00 98.19 888 VAL A C 1
ATOM 6802 O O . VAL A 1 888 ? -11.436 20.498 -2.064 1.00 98.19 888 VAL A O 1
ATOM 6805 N N . MET A 1 889 ? -11.391 18.327 -1.516 1.00 98.38 889 MET A N 1
ATOM 6806 C CA . MET A 1 889 ? -11.406 18.491 -0.066 1.00 98.38 889 MET A CA 1
ATOM 6807 C C . MET A 1 889 ? -10.106 17.963 0.523 1.00 98.38 889 MET A C 1
ATOM 6809 O O . MET A 1 889 ? -9.696 16.832 0.268 1.00 98.38 889 MET A O 1
ATOM 6813 N N . PHE A 1 890 ? -9.432 18.801 1.306 1.00 96.81 890 PHE A N 1
ATOM 6814 C CA . PHE A 1 890 ? -8.198 18.409 1.975 1.00 96.81 890 PHE A CA 1
ATOM 6815 C C . PHE A 1 890 ? -8.564 17.737 3.292 1.00 96.81 890 PHE A C 1
ATOM 6817 O O . PHE A 1 890 ? -8.849 18.414 4.284 1.00 96.81 890 PHE A O 1
ATOM 6824 N N . SER A 1 891 ? -8.573 16.410 3.268 1.00 96.38 891 SER A N 1
ATOM 6825 C CA . SER A 1 891 ? -8.718 15.534 4.424 1.00 96.38 891 SER A CA 1
ATOM 6826 C C . SER A 1 891 ? -7.343 15.256 5.055 1.00 96.38 891 SER A C 1
ATOM 6828 O O . SER A 1 891 ? -6.354 15.938 4.761 1.00 96.38 891 SER A O 1
ATOM 6830 N N . SER A 1 892 ? -7.259 14.290 5.964 1.00 93.81 892 SER A N 1
ATOM 6831 C CA . SER A 1 892 ? -6.018 13.919 6.646 1.00 93.81 892 SER A CA 1
ATOM 6832 C C . SER A 1 892 ? -5.897 12.413 6.794 1.00 93.81 892 SER A C 1
ATOM 6834 O O . SER A 1 892 ? -6.890 11.715 6.988 1.00 93.81 892 SER A O 1
ATOM 6836 N N . VAL A 1 893 ? -4.659 11.910 6.807 1.00 92.12 893 VAL A N 1
ATOM 6837 C CA . VAL A 1 893 ? -4.376 10.512 7.166 1.00 92.12 893 VAL A CA 1
ATOM 6838 C C . VAL A 1 893 ? -4.922 10.143 8.557 1.00 92.12 893 VAL A C 1
ATOM 6840 O O . VAL A 1 893 ? -5.167 8.972 8.826 1.00 92.12 893 VAL A O 1
ATOM 6843 N N . ALA A 1 894 ? -5.202 11.128 9.419 1.00 89.81 894 ALA A N 1
ATOM 6844 C CA . ALA A 1 894 ? -5.860 10.918 10.706 1.00 89.81 894 ALA A CA 1
ATOM 6845 C C . ALA A 1 894 ? -7.271 10.301 10.585 1.00 89.81 894 ALA A C 1
ATOM 6847 O O . ALA A 1 894 ? -7.609 9.447 11.397 1.00 89.81 894 ALA A O 1
ATOM 6848 N N . SER A 1 895 ? -8.084 10.641 9.571 1.00 92.44 895 SER A N 1
ATOM 6849 C CA . SER A 1 895 ? -9.365 9.936 9.344 1.00 92.44 895 SER A CA 1
ATOM 6850 C C . SER A 1 895 ? -9.184 8.565 8.696 1.00 92.44 895 SER A C 1
ATOM 6852 O O . SER A 1 895 ? -10.071 7.716 8.798 1.00 92.44 895 SER A O 1
ATOM 6854 N N . LEU A 1 896 ? -8.035 8.317 8.060 1.00 90.94 896 LEU A N 1
ATOM 6855 C CA . LEU A 1 896 ? -7.722 7.045 7.416 1.00 90.94 896 LEU A CA 1
ATOM 6856 C C . LEU A 1 896 ? -7.227 6.002 8.426 1.00 90.94 896 LEU A C 1
ATOM 6858 O O . LEU A 1 896 ? -7.776 4.905 8.472 1.00 90.94 896 LEU A O 1
ATOM 6862 N N . LEU A 1 897 ? -6.230 6.354 9.241 1.00 88.69 897 LEU A N 1
ATOM 6863 C CA . LEU A 1 897 ? -5.528 5.446 10.160 1.00 88.69 897 LEU A CA 1
ATOM 6864 C C . LEU A 1 897 ? -5.846 5.704 11.640 1.00 88.69 897 LEU A C 1
ATOM 6866 O O . LEU A 1 897 ? -5.448 4.916 12.491 1.00 88.69 897 LEU A O 1
ATOM 6870 N N . GLY A 1 898 ? -6.540 6.797 11.961 1.00 87.00 898 GLY A N 1
ATOM 6871 C CA . GLY A 1 898 ? -6.649 7.292 13.329 1.00 87.00 898 GLY A CA 1
ATOM 6872 C C . GLY A 1 898 ? -5.377 8.021 13.782 1.00 87.00 898 GLY A C 1
ATOM 6873 O O . GLY A 1 898 ? -4.271 7.774 13.302 1.00 87.00 898 GLY A O 1
ATOM 6874 N N . SER A 1 899 ? -5.532 8.951 14.723 1.00 84.50 899 SER A N 1
ATOM 6875 C CA . SER A 1 899 ? -4.422 9.661 15.363 1.00 84.50 899 SER A CA 1
ATOM 6876 C C . SER A 1 899 ? -4.779 9.945 16.830 1.00 84.50 899 SER A C 1
ATOM 6878 O O . SER A 1 899 ? -5.770 10.642 17.077 1.00 84.50 899 SER A O 1
ATOM 6880 N N . PRO A 1 900 ? -4.032 9.398 17.813 1.00 81.19 900 PRO A N 1
ATOM 6881 C CA . PRO A 1 900 ? -4.311 9.632 19.227 1.00 81.19 900 PRO A CA 1
ATOM 6882 C C . PRO A 1 900 ? -4.244 11.123 19.568 1.00 81.19 900 PRO A C 1
ATOM 6884 O O . PRO A 1 900 ? -3.338 11.838 19.139 1.00 81.19 900 PRO A O 1
ATOM 6887 N N . GLY A 1 901 ? -5.203 11.596 20.353 1.00 83.25 901 GLY A N 1
ATOM 6888 C CA . GLY A 1 901 ? -5.398 12.999 20.688 1.00 83.25 901 GLY A CA 1
ATOM 6889 C C . GLY A 1 901 ? -6.123 13.804 19.608 1.00 83.25 901 GLY A C 1
ATOM 6890 O O . GLY A 1 901 ? -6.264 15.013 19.760 1.00 83.25 901 GLY A O 1
ATOM 6891 N N . GLN A 1 902 ? -6.575 13.181 18.516 1.00 88.62 902 GLN A N 1
ATOM 6892 C CA . GLN A 1 902 ? -7.179 13.877 17.374 1.00 88.62 902 GLN A CA 1
ATOM 6893 C C . GLN A 1 902 ? -8.545 13.297 16.981 1.00 88.62 902 GLN A C 1
ATOM 6895 O O . GLN A 1 902 ? -8.883 13.223 15.797 1.00 88.62 902 GLN A O 1
ATOM 6900 N N . GLY A 1 903 ? -9.358 12.900 17.968 1.00 92.25 903 GLY A N 1
ATOM 6901 C CA . GLY A 1 903 ? -10.713 12.369 17.753 1.00 92.25 903 GLY A CA 1
ATOM 6902 C C . GLY A 1 903 ? -11.630 13.323 16.981 1.00 92.25 903 GLY A C 1
ATOM 6903 O O . GLY A 1 903 ? -12.287 12.917 16.026 1.00 92.25 903 GLY A O 1
ATOM 6904 N N . ASN A 1 904 ? -11.603 14.611 17.330 1.00 94.81 904 ASN A N 1
ATOM 6905 C CA . ASN A 1 904 ? -12.348 15.678 16.652 1.00 94.81 904 ASN A CA 1
ATOM 6906 C C . ASN A 1 904 ? -11.872 15.931 15.219 1.00 94.81 904 ASN A C 1
ATOM 6908 O O . ASN A 1 904 ? -12.687 16.065 14.309 1.00 94.81 904 ASN A O 1
ATOM 6912 N N . HIS A 1 905 ? -10.559 15.961 14.998 1.00 94.50 905 HIS A N 1
ATOM 6913 C CA . HIS A 1 905 ? -9.982 16.143 13.672 1.00 94.50 905 HIS A CA 1
ATOM 6914 C C . HIS A 1 905 ? -10.272 14.941 12.765 1.00 94.50 905 HIS A C 1
ATOM 6916 O O . HIS A 1 905 ? -10.652 15.119 11.610 1.00 94.50 905 HIS A O 1
ATOM 6922 N N . SER A 1 906 ? -10.141 13.719 13.284 1.00 95.56 906 SER A N 1
ATOM 6923 C CA . SER A 1 906 ? -10.432 12.489 12.537 1.00 95.56 906 SER A CA 1
ATOM 6924 C C . SER A 1 906 ? -11.915 12.407 12.175 1.00 95.56 906 SER A C 1
ATOM 6926 O O . SER A 1 906 ? -12.238 12.084 11.036 1.00 95.56 906 SER A O 1
ATOM 6928 N N . ALA A 1 907 ? -12.811 12.799 13.089 1.00 96.81 907 ALA A N 1
ATOM 6929 C CA . ALA A 1 907 ? -14.242 12.898 12.813 1.00 96.81 907 ALA A CA 1
ATOM 6930 C C . ALA A 1 907 ? -14.569 13.938 11.730 1.00 96.81 907 ALA A C 1
ATOM 6932 O O . ALA A 1 907 ? -15.286 13.649 10.776 1.00 96.81 907 ALA A O 1
ATOM 6933 N N . ALA A 1 908 ? -13.994 15.138 11.841 1.00 96.69 908 ALA A N 1
ATOM 6934 C CA . ALA A 1 908 ? -14.196 16.222 10.884 1.00 96.69 908 ALA A CA 1
ATOM 6935 C C . ALA A 1 908 ? -13.759 15.843 9.459 1.00 96.69 908 ALA A C 1
ATOM 6937 O O . ALA A 1 908 ? -14.410 16.207 8.484 1.00 96.69 908 ALA A O 1
ATOM 6938 N N . ASN A 1 909 ? -12.647 15.117 9.339 1.00 97.50 909 ASN A N 1
ATOM 6939 C CA . ASN A 1 909 ? -12.135 14.623 8.065 1.00 97.50 909 ASN A CA 1
ATOM 6940 C C . ASN A 1 909 ? -12.952 13.432 7.535 1.00 97.50 909 ASN A C 1
ATOM 6942 O O . ASN A 1 909 ? -13.266 13.427 6.352 1.00 97.50 909 ASN A O 1
ATOM 6946 N N . GLY A 1 910 ? -13.409 12.518 8.402 1.00 96.19 910 GLY A N 1
ATOM 6947 C CA . GLY A 1 910 ? -14.295 11.412 8.010 1.00 96.19 910 GLY A CA 1
ATOM 6948 C C . GLY A 1 910 ? -15.593 11.878 7.335 1.00 96.19 910 GLY A C 1
ATOM 6949 O O . GLY A 1 910 ? -16.089 11.225 6.420 1.00 96.19 910 GLY A O 1
ATOM 6950 N N . PHE A 1 911 ? -16.111 13.053 7.709 1.00 96.12 911 PHE A N 1
ATOM 6951 C CA . PHE A 1 911 ? -17.213 13.687 6.979 1.00 96.12 911 PHE A CA 1
ATOM 6952 C C . PHE A 1 911 ? -16.832 14.125 5.558 1.00 96.12 911 PHE A C 1
ATOM 6954 O O . PHE A 1 911 ? -17.622 13.939 4.638 1.00 96.12 911 PHE A O 1
ATOM 6961 N N . LEU A 1 912 ? -15.646 14.717 5.361 1.00 97.56 912 LEU A N 1
ATOM 6962 C CA . LEU A 1 912 ? -15.170 15.122 4.028 1.00 97.56 912 LEU A CA 1
ATOM 6963 C C . LEU A 1 912 ? -15.032 13.911 3.105 1.00 97.56 912 LEU A C 1
ATOM 6965 O O . LEU A 1 912 ? -15.413 13.982 1.935 1.00 97.56 912 LEU A O 1
ATOM 6969 N N . ASP A 1 913 ? -14.523 12.813 3.660 1.00 95.69 913 ASP A N 1
ATOM 6970 C CA . ASP A 1 913 ? -14.342 11.540 2.969 1.00 95.69 913 ASP A CA 1
ATOM 6971 C C . ASP A 1 913 ? -15.708 11.005 2.501 1.00 95.69 913 ASP A C 1
ATOM 6973 O O . ASP A 1 913 ? -15.928 10.802 1.305 1.00 95.69 913 ASP A O 1
ATOM 6977 N N . GLY A 1 914 ? -16.693 10.945 3.408 1.00 93.88 914 GLY A N 1
ATOM 6978 C CA . GLY A 1 914 ? -18.074 10.586 3.067 1.00 93.88 914 GLY A CA 1
ATOM 6979 C C . GLY A 1 914 ? -18.737 11.542 2.063 1.00 93.88 914 GLY A C 1
ATOM 6980 O O . GLY A 1 914 ? -19.431 11.110 1.139 1.00 93.88 914 GLY A O 1
ATOM 6981 N N . LEU A 1 915 ? -18.498 12.853 2.185 1.00 94.56 915 LEU A N 1
ATOM 6982 C CA . LEU A 1 915 ? -19.067 13.865 1.291 1.00 94.56 915 LEU A CA 1
ATOM 6983 C C . LEU A 1 915 ? -18.525 13.748 -0.140 1.00 94.56 915 LEU A C 1
ATOM 6985 O O . LEU A 1 915 ? -19.248 14.067 -1.088 1.00 94.56 915 LEU A O 1
ATOM 6989 N N . ALA A 1 916 ? -17.283 13.289 -0.327 1.00 94.81 916 ALA A N 1
ATOM 6990 C CA . ALA A 1 916 ? -16.720 13.074 -1.659 1.00 94.81 916 ALA A CA 1
ATOM 6991 C C . ALA A 1 916 ? -17.527 12.017 -2.421 1.00 94.81 916 ALA A C 1
ATOM 6993 O O . ALA A 1 916 ? -17.985 12.281 -3.537 1.00 94.81 916 ALA A O 1
ATOM 6994 N N . HIS A 1 917 ? -17.782 10.874 -1.782 1.00 92.56 917 HIS A N 1
ATOM 6995 C CA . HIS A 1 917 ? -18.623 9.809 -2.333 1.00 92.56 917 HIS A CA 1
ATOM 6996 C C . HIS A 1 917 ? -20.076 10.250 -2.502 1.00 92.56 917 HIS A C 1
ATOM 6998 O O . HIS A 1 917 ? -20.652 10.019 -3.562 1.00 92.56 917 HIS A O 1
ATOM 7004 N N . TYR A 1 918 ? -20.649 10.970 -1.529 1.00 90.81 918 TYR A N 1
ATOM 7005 C CA . TYR A 1 918 ? -22.005 11.524 -1.645 1.00 90.81 918 TYR A CA 1
ATOM 7006 C C . TYR A 1 918 ? -22.166 12.398 -2.897 1.00 90.81 918 TYR A C 1
ATOM 7008 O O . TYR A 1 918 ? -23.118 12.249 -3.662 1.00 90.81 918 TYR A O 1
ATOM 7016 N N . ARG A 1 919 ? -21.201 13.289 -3.159 1.00 92.06 919 ARG A N 1
ATOM 7017 C CA . ARG A 1 919 ? -21.208 14.137 -4.359 1.00 92.06 919 ARG A CA 1
ATOM 7018 C C . ARG A 1 919 ? -21.086 13.312 -5.638 1.00 92.06 919 ARG A C 1
ATOM 7020 O O . ARG A 1 919 ? -21.839 13.560 -6.579 1.00 92.06 919 ARG A O 1
ATOM 7027 N N . ARG A 1 920 ? -20.192 12.320 -5.664 1.00 89.88 920 ARG A N 1
ATOM 7028 C CA . ARG A 1 920 ? -20.002 11.433 -6.823 1.00 89.88 920 ARG A CA 1
ATOM 7029 C C . ARG A 1 920 ? -21.248 10.611 -7.136 1.00 89.88 920 ARG A C 1
ATOM 7031 O O . ARG A 1 920 ? -21.611 10.518 -8.305 1.00 89.88 920 ARG A O 1
ATOM 7038 N N . ALA A 1 921 ? -21.954 10.123 -6.117 1.00 86.31 921 ALA A N 1
ATOM 7039 C CA . ALA A 1 921 ? -23.234 9.434 -6.272 1.00 86.31 921 ALA A CA 1
ATOM 7040 C C . ALA A 1 921 ? -24.316 10.325 -6.916 1.00 86.31 921 ALA A C 1
ATOM 7042 O O . ALA A 1 921 ? -25.175 9.835 -7.643 1.00 86.31 921 ALA A O 1
ATOM 7043 N N . MET A 1 922 ? -24.247 11.645 -6.710 1.00 87.31 922 MET A N 1
ATOM 7044 C CA . MET A 1 922 ? -25.116 12.632 -7.369 1.00 87.31 922 MET A CA 1
ATOM 7045 C C . MET A 1 922 ? -24.635 13.047 -8.773 1.00 87.31 922 MET A C 1
ATOM 7047 O O . MET A 1 922 ? -25.216 13.949 -9.375 1.00 87.31 922 MET A O 1
ATOM 7051 N N . GLY A 1 923 ? -23.556 12.452 -9.292 1.00 88.69 923 GLY A N 1
ATOM 7052 C CA . GLY A 1 923 ? -22.929 12.859 -10.554 1.00 88.69 923 GLY A CA 1
ATOM 7053 C C . GLY A 1 923 ? -22.163 14.185 -10.476 1.00 88.69 923 GLY A C 1
ATOM 7054 O O . GLY A 1 923 ? -21.788 14.739 -11.507 1.00 88.69 923 GLY A O 1
ATOM 7055 N N . LEU A 1 924 ? -21.921 14.707 -9.270 1.00 92.56 924 LEU A N 1
ATOM 7056 C CA . LEU A 1 924 ? -21.148 15.927 -9.039 1.00 92.56 924 LEU A CA 1
ATOM 7057 C C . LEU A 1 924 ? -19.667 15.584 -8.799 1.00 92.56 924 LEU A C 1
ATOM 7059 O O . LEU A 1 924 ? -19.356 14.523 -8.251 1.00 92.56 924 LEU A O 1
ATOM 7063 N N . PRO A 1 925 ? -18.719 16.477 -9.142 1.00 93.88 925 PRO A N 1
ATOM 7064 C CA . PRO A 1 925 ? -17.316 16.250 -8.818 1.00 93.88 925 PRO A CA 1
ATOM 7065 C C . PRO A 1 925 ? -17.123 16.213 -7.299 1.00 93.88 925 PRO A C 1
ATOM 7067 O O . PRO A 1 925 ? -17.736 17.006 -6.578 1.00 93.88 925 PRO A O 1
ATOM 7070 N N . GLY A 1 926 ? -16.250 15.324 -6.828 1.00 94.44 926 GLY A N 1
ATOM 7071 C CA . GLY A 1 926 ? -15.880 15.164 -5.423 1.00 94.44 926 GLY A CA 1
ATOM 7072 C C . GLY A 1 926 ? -14.595 14.348 -5.298 1.00 94.44 926 GLY A C 1
ATOM 7073 O O . GLY A 1 926 ? -14.511 13.252 -5.850 1.00 94.44 926 GLY A O 1
ATOM 7074 N N . LEU A 1 927 ? -13.594 14.904 -4.620 1.00 96.25 927 LEU A N 1
ATOM 7075 C CA . LEU A 1 927 ? -12.322 14.248 -4.323 1.00 96.25 927 LEU A CA 1
ATOM 7076 C C . LEU A 1 927 ? -11.912 14.595 -2.888 1.00 96.25 927 LEU A C 1
ATOM 7078 O O . LEU A 1 927 ? -11.744 15.776 -2.581 1.00 96.25 927 LEU A O 1
ATOM 7082 N N . SER A 1 928 ? -11.740 13.591 -2.030 1.00 97.19 928 SER A N 1
ATOM 7083 C CA . SER A 1 928 ? -11.115 13.731 -0.712 1.00 97.19 928 SER A CA 1
ATOM 7084 C C . SER A 1 928 ? -9.672 13.231 -0.761 1.00 97.19 928 SER A C 1
ATOM 7086 O O . SER A 1 928 ? -9.400 12.150 -1.283 1.00 97.19 928 SER A O 1
ATOM 7088 N N . ILE A 1 929 ? -8.732 14.018 -0.234 1.00 97.06 929 ILE A N 1
ATOM 7089 C CA . ILE A 1 929 ? -7.310 13.649 -0.185 1.00 97.06 929 ILE A CA 1
ATOM 7090 C C . ILE A 1 929 ? -6.855 13.589 1.269 1.00 97.06 929 ILE A C 1
ATOM 7092 O O . ILE A 1 929 ? -6.825 14.620 1.943 1.00 97.06 929 ILE A O 1
ATOM 7096 N N . HIS A 1 930 ? -6.461 12.408 1.749 1.00 95.31 930 HIS A N 1
ATOM 7097 C CA . HIS A 1 930 ? -5.924 12.228 3.097 1.00 95.31 930 HIS A CA 1
ATOM 7098 C C . HIS A 1 930 ? -4.438 12.570 3.113 1.00 95.31 930 HIS A C 1
ATOM 7100 O O . HIS A 1 930 ? -3.580 11.713 2.890 1.00 95.31 930 HIS A O 1
ATOM 7106 N N . TRP A 1 931 ? -4.125 13.836 3.376 1.00 93.19 931 TRP A N 1
ATOM 7107 C CA . TRP A 1 931 ? -2.739 14.279 3.461 1.00 93.19 931 TRP A CA 1
ATOM 7108 C C . TRP A 1 931 ? -2.052 13.733 4.719 1.00 93.19 931 TRP A C 1
ATOM 7110 O O . TRP A 1 931 ? -2.573 13.847 5.836 1.00 93.19 931 TRP A O 1
ATOM 7120 N N . GLY A 1 932 ? -0.857 13.169 4.533 1.00 88.44 932 GLY A N 1
ATOM 7121 C CA . GLY A 1 932 ? 0.128 12.971 5.593 1.00 88.44 932 GLY A CA 1
ATOM 7122 C C . GLY A 1 932 ? 0.723 14.2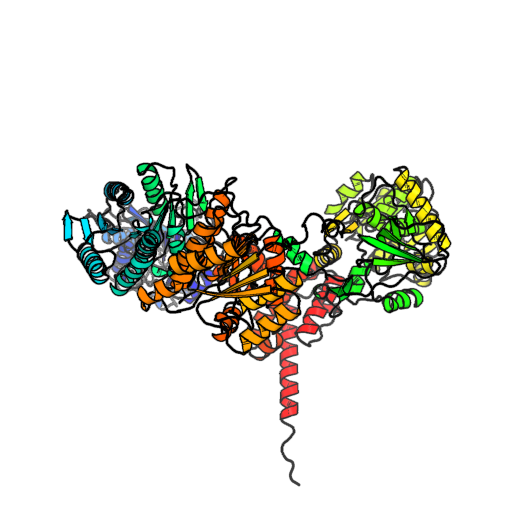98 6.084 1.00 88.44 932 GLY A C 1
ATOM 7123 O O . GLY A 1 932 ? 0.313 15.383 5.668 1.00 88.44 932 GLY A O 1
ATOM 7124 N N . ALA A 1 933 ? 1.706 14.229 6.985 1.00 83.94 933 ALA A N 1
ATOM 7125 C CA . ALA A 1 933 ? 2.359 15.430 7.500 1.00 83.94 933 ALA A CA 1
ATOM 7126 C C . ALA A 1 933 ? 3.050 16.200 6.361 1.00 83.94 933 ALA A C 1
ATOM 7128 O O . ALA A 1 933 ? 3.869 15.630 5.647 1.00 83.94 933 ALA A O 1
ATOM 7129 N N . VAL A 1 934 ? 2.743 17.490 6.199 1.00 82.00 934 VAL A N 1
ATOM 7130 C CA . VAL A 1 934 ? 3.387 18.369 5.209 1.00 82.00 934 VAL A CA 1
ATOM 7131 C C . VAL A 1 934 ? 4.458 19.202 5.908 1.00 82.00 934 VAL A C 1
ATOM 7133 O O . VAL A 1 934 ? 4.204 19.791 6.956 1.00 82.00 934 VAL A O 1
ATOM 7136 N N . SER A 1 935 ? 5.663 19.251 5.346 1.00 76.12 935 SER A N 1
ATOM 7137 C CA . SER A 1 935 ? 6.780 20.024 5.901 1.00 76.12 935 SER A CA 1
ATOM 7138 C C . SER A 1 935 ? 6.629 21.520 5.622 1.00 76.12 935 SER A C 1
ATOM 7140 O O . SER A 1 935 ? 6.069 21.921 4.601 1.00 76.12 935 SER A O 1
ATOM 7142 N N . GLN A 1 936 ? 7.181 22.350 6.517 1.00 62.94 936 GLN A N 1
ATOM 7143 C CA . GLN A 1 936 ? 7.408 23.798 6.337 1.00 62.94 936 GLN A CA 1
ATOM 7144 C C . GLN A 1 936 ? 6.158 24.681 6.146 1.00 62.94 936 GLN A C 1
ATOM 7146 O O . GLN A 1 936 ? 6.279 25.906 6.128 1.00 62.94 936 GLN A O 1
ATOM 7151 N N . VAL A 1 937 ? 4.966 24.100 5.993 1.00 65.19 937 VAL A N 1
ATOM 7152 C CA . VAL A 1 937 ? 3.752 24.812 5.588 1.00 65.19 937 VAL A CA 1
ATOM 7153 C C . VAL A 1 937 ? 2.533 24.281 6.347 1.00 65.19 937 VAL A C 1
ATOM 7155 O O . VAL A 1 937 ? 2.248 23.088 6.330 1.00 65.19 937 VAL A O 1
ATOM 7158 N N . GLY A 1 938 ? 1.759 25.194 6.943 1.00 63.88 938 GLY A N 1
ATOM 7159 C CA . GLY A 1 938 ? 0.480 24.894 7.597 1.00 63.88 938 GLY A CA 1
ATOM 7160 C C . GLY A 1 938 ? 0.574 24.691 9.114 1.00 63.88 938 GLY A C 1
ATOM 7161 O O . GLY A 1 938 ? 1.647 24.489 9.675 1.00 63.88 938 GLY A O 1
ATOM 7162 N N . GLU A 1 939 ? -0.585 24.726 9.779 1.00 66.81 939 GLU A N 1
ATOM 7163 C CA . GLU A 1 939 ? -0.702 24.706 11.249 1.00 66.81 939 GLU A CA 1
ATOM 7164 C C . GLU A 1 939 ? -0.119 23.428 11.888 1.00 66.81 939 GLU A C 1
ATOM 7166 O O . GLU A 1 939 ? 0.428 23.469 12.987 1.00 66.81 939 GLU A O 1
ATOM 7171 N N . ALA A 1 940 ? -0.183 22.287 11.192 1.00 63.00 940 ALA A N 1
ATOM 7172 C CA . ALA A 1 940 ? 0.384 21.025 11.671 1.00 63.00 940 ALA A CA 1
ATOM 7173 C C . ALA A 1 940 ? 1.927 21.045 11.715 1.00 63.00 940 ALA A C 1
ATOM 7175 O O . ALA A 1 940 ? 2.518 20.546 12.676 1.00 63.00 940 ALA A O 1
ATOM 7176 N N . ALA A 1 941 ? 2.577 21.652 10.715 1.00 61.22 941 ALA A N 1
ATOM 7177 C CA . ALA A 1 941 ? 4.032 21.803 10.668 1.00 61.22 941 ALA A CA 1
ATOM 7178 C C . ALA A 1 941 ? 4.529 22.738 11.782 1.00 61.22 941 ALA A C 1
ATOM 7180 O O . ALA A 1 941 ? 5.482 22.417 12.487 1.00 61.22 941 ALA A O 1
ATOM 7181 N N . GLU A 1 942 ? 3.823 23.849 12.016 1.00 63.50 942 GLU A N 1
ATOM 7182 C CA . GLU A 1 942 ? 4.128 24.801 13.097 1.00 63.50 942 GLU A CA 1
ATOM 7183 C C . GLU A 1 942 ? 4.056 24.158 14.497 1.00 63.50 942 GLU A C 1
ATOM 7185 O O . GLU A 1 942 ? 4.761 24.579 15.413 1.00 63.50 942 GLU A O 1
ATOM 7190 N N . ARG A 1 943 ? 3.240 23.105 14.662 1.00 65.12 943 ARG A N 1
ATOM 7191 C CA . ARG A 1 943 ? 3.092 22.330 15.908 1.00 65.12 943 ARG A CA 1
ATOM 7192 C C . ARG A 1 943 ? 3.939 21.042 15.950 1.00 65.12 943 ARG A C 1
ATOM 7194 O O . ARG A 1 943 ? 3.706 20.191 16.818 1.00 65.12 943 ARG A O 1
ATOM 7201 N N . GLY A 1 944 ? 4.892 20.863 15.029 1.00 60.25 944 GLY A N 1
ATOM 7202 C CA . GLY A 1 944 ? 5.851 19.748 15.025 1.00 60.25 944 GLY A CA 1
ATOM 7203 C C . GLY A 1 944 ? 5.272 18.379 14.637 1.00 60.25 944 GLY A C 1
ATOM 7204 O O . GLY A 1 944 ? 5.717 17.349 15.156 1.00 60.25 944 GLY A O 1
ATOM 7205 N N . ALA A 1 945 ? 4.228 18.339 13.800 1.00 60.88 945 ALA A N 1
ATOM 7206 C CA . ALA A 1 945 ? 3.638 17.083 13.321 1.00 60.88 945 ALA A CA 1
ATOM 7207 C C . ALA A 1 945 ? 4.603 16.260 12.446 1.00 60.88 945 ALA A C 1
ATOM 7209 O O . ALA A 1 945 ? 4.545 15.035 12.463 1.00 60.88 945 ALA A O 1
ATOM 7210 N N . ASP A 1 946 ? 5.519 16.922 11.745 1.00 62.19 946 ASP A N 1
ATOM 7211 C CA . ASP A 1 946 ? 6.623 16.334 10.982 1.00 62.19 946 ASP A CA 1
ATOM 7212 C C . ASP A 1 946 ? 7.561 15.490 11.864 1.00 62.19 946 ASP A C 1
ATOM 7214 O O . ASP A 1 946 ? 7.864 14.340 11.544 1.00 62.19 946 ASP A O 1
ATOM 7218 N N . VAL A 1 947 ? 7.943 16.016 13.030 1.00 56.66 947 VAL A N 1
ATOM 7219 C CA . VAL A 1 947 ? 8.790 15.312 14.005 1.00 56.66 947 VAL A CA 1
ATOM 7220 C C . VAL A 1 947 ? 8.064 14.104 14.605 1.00 56.66 947 VAL A C 1
ATOM 7222 O O . VAL A 1 947 ? 8.677 13.060 14.838 1.00 56.66 947 VAL A O 1
ATOM 7225 N N . ARG A 1 948 ? 6.755 14.222 14.870 1.00 59.66 948 ARG A N 1
ATOM 7226 C CA . ARG A 1 948 ? 5.941 13.111 15.395 1.00 59.66 948 ARG A CA 1
ATOM 7227 C C . ARG A 1 948 ? 5.718 12.016 14.353 1.00 59.66 948 ARG A C 1
ATOM 7229 O O . ARG A 1 948 ? 5.846 10.846 14.702 1.00 59.66 948 ARG A O 1
ATOM 7236 N N . ALA A 1 949 ? 5.444 12.388 13.102 1.00 60.50 949 ALA A N 1
ATOM 7237 C CA . ALA A 1 949 ? 5.283 11.451 11.993 1.00 60.50 949 ALA A CA 1
ATOM 7238 C C . ALA A 1 949 ? 6.547 10.601 11.801 1.00 60.50 949 ALA A C 1
ATOM 7240 O O . ALA A 1 949 ? 6.457 9.372 11.804 1.00 60.50 949 ALA A O 1
ATOM 7241 N N . GLY A 1 950 ? 7.727 11.238 11.784 1.00 58.41 950 GLY A N 1
ATOM 7242 C CA . GLY A 1 950 ? 9.006 10.531 11.659 1.00 58.41 950 GLY A CA 1
ATOM 7243 C C . GLY A 1 950 ? 9.254 9.517 12.783 1.00 58.41 950 GLY A C 1
ATOM 7244 O O . GLY A 1 950 ? 9.741 8.420 12.532 1.00 58.41 950 GLY A O 1
ATOM 7245 N N . LYS A 1 951 ? 8.841 9.823 14.023 1.00 53.06 951 LYS A N 1
ATOM 7246 C CA . LYS A 1 951 ? 8.925 8.881 15.160 1.00 53.06 951 LYS A CA 1
ATOM 7247 C C . LYS A 1 951 ? 7.957 7.696 15.063 1.00 53.06 951 LYS A C 1
ATOM 7249 O O . LYS A 1 951 ? 8.146 6.716 15.774 1.00 53.06 951 LYS A O 1
ATOM 7254 N N . GLN A 1 952 ? 6.928 7.786 14.224 1.00 62.41 952 GLN A N 1
ATOM 7255 C CA . GLN A 1 952 ? 5.927 6.740 14.004 1.00 62.41 952 GLN A CA 1
ATOM 7256 C C . GLN A 1 952 ? 6.122 6.015 12.661 1.00 62.41 952 GLN A C 1
ATOM 7258 O O . GLN A 1 952 ? 5.206 5.339 12.203 1.00 62.41 952 GLN A O 1
ATOM 7263 N N . GLY A 1 953 ? 7.278 6.162 12.002 1.00 63.53 953 GLY A N 1
ATOM 7264 C CA . GLY A 1 953 ? 7.551 5.518 10.710 1.00 63.53 953 GLY A CA 1
ATOM 7265 C C . GLY A 1 953 ? 6.734 6.084 9.540 1.00 63.53 953 GLY A C 1
ATOM 7266 O O . GLY A 1 953 ? 6.582 5.416 8.521 1.00 63.53 953 GLY A O 1
ATOM 7267 N N . MET A 1 954 ? 6.177 7.292 9.677 1.00 77.00 954 MET A N 1
ATOM 7268 C CA . MET A 1 954 ? 5.554 8.039 8.580 1.00 77.00 954 MET A CA 1
ATOM 7269 C C . MET A 1 954 ? 6.494 9.161 8.138 1.00 77.00 954 MET A C 1
ATOM 7271 O O . MET A 1 954 ? 6.946 9.968 8.948 1.00 77.00 954 MET A O 1
ATOM 7275 N N . GLY A 1 955 ? 6.787 9.226 6.844 1.00 75.75 955 GLY A N 1
ATOM 7276 C CA . GLY A 1 955 ? 7.568 10.309 6.264 1.00 75.75 955 GLY A CA 1
ATOM 7277 C C . GLY A 1 955 ? 6.758 11.596 6.114 1.00 75.75 955 GLY A C 1
ATOM 7278 O O . GLY A 1 955 ? 5.542 11.644 6.315 1.00 75.75 955 GLY A O 1
ATOM 7279 N N . VAL A 1 956 ? 7.462 12.661 5.742 1.00 80.50 956 VAL A N 1
ATOM 7280 C CA . VAL A 1 956 ? 6.901 14.006 5.594 1.00 80.50 956 VAL A CA 1
ATOM 7281 C C . VAL A 1 956 ? 6.834 14.365 4.113 1.00 80.50 956 VAL A C 1
ATOM 7283 O O . VAL A 1 956 ? 7.759 14.087 3.355 1.00 80.50 956 VAL A O 1
ATOM 7286 N N . ILE A 1 957 ? 5.738 14.990 3.701 1.00 82.62 957 ILE A N 1
ATOM 7287 C CA . ILE A 1 957 ? 5.479 15.419 2.328 1.00 82.62 957 ILE A CA 1
ATOM 7288 C C . ILE A 1 957 ? 6.056 16.825 2.140 1.00 82.62 957 ILE A C 1
ATOM 7290 O O . ILE A 1 957 ? 5.851 17.722 2.965 1.00 82.62 957 ILE A O 1
ATOM 7294 N N . SER A 1 958 ? 6.790 17.043 1.056 1.00 83.38 958 SER A N 1
ATOM 7295 C CA . SER A 1 958 ? 7.248 18.381 0.671 1.00 83.38 958 SER A CA 1
ATOM 7296 C C . SER A 1 958 ? 6.141 19.181 -0.034 1.00 83.38 958 SER A C 1
ATOM 7298 O O . SER A 1 958 ? 5.263 18.590 -0.667 1.00 83.38 958 SER A O 1
ATOM 7300 N N . PRO A 1 959 ? 6.181 20.527 -0.006 1.00 82.69 959 PRO A N 1
ATOM 7301 C CA . PRO A 1 959 ? 5.256 21.358 -0.778 1.00 82.69 959 PRO A CA 1
ATOM 7302 C C . PRO A 1 959 ? 5.180 20.987 -2.267 1.00 82.69 959 PRO A C 1
ATOM 7304 O O . PRO A 1 959 ? 4.097 20.996 -2.842 1.00 82.69 959 PRO A O 1
ATOM 7307 N N . THR A 1 960 ? 6.303 20.612 -2.884 1.00 79.56 960 THR A N 1
ATOM 7308 C CA . THR A 1 960 ? 6.340 20.165 -4.284 1.00 79.56 960 THR A CA 1
ATOM 7309 C C . THR A 1 960 ? 5.556 18.868 -4.480 1.00 79.56 960 THR A C 1
ATOM 7311 O O . THR A 1 960 ? 4.688 18.815 -5.344 1.00 79.56 960 THR A O 1
ATOM 7314 N N . GLN A 1 961 ? 5.767 17.872 -3.614 1.00 81.94 961 GLN A N 1
ATOM 7315 C CA . GLN A 1 961 ? 5.043 16.596 -3.676 1.00 81.94 961 GLN A CA 1
ATOM 7316 C C . GLN A 1 961 ? 3.536 16.760 -3.449 1.00 81.94 961 GLN A C 1
ATOM 7318 O O . GLN A 1 961 ? 2.750 16.024 -4.045 1.00 81.94 961 GLN A O 1
ATOM 7323 N N . VAL A 1 962 ? 3.111 17.729 -2.624 1.00 88.12 962 VAL A N 1
ATOM 7324 C CA . VAL A 1 962 ? 1.686 18.081 -2.487 1.00 88.12 962 VAL A CA 1
ATOM 7325 C C . VAL A 1 962 ? 1.115 18.510 -3.838 1.00 88.12 962 VAL A C 1
ATOM 7327 O O . VAL A 1 962 ? 0.071 18.011 -4.244 1.00 88.12 962 VAL A O 1
ATOM 7330 N N . LEU A 1 963 ? 1.797 19.412 -4.548 1.00 89.38 963 LEU A N 1
ATOM 7331 C CA . LEU A 1 963 ? 1.332 19.933 -5.836 1.00 89.38 963 LEU A CA 1
ATOM 7332 C C . LEU A 1 963 ? 1.349 18.870 -6.940 1.00 89.38 963 LEU A C 1
ATOM 7334 O O . LEU A 1 963 ? 0.397 18.776 -7.709 1.00 89.38 963 LEU A O 1
ATOM 7338 N N . GLU A 1 964 ? 2.396 18.049 -6.990 1.00 84.56 964 GLU A N 1
ATOM 7339 C CA . GLU A 1 964 ? 2.519 16.938 -7.940 1.00 84.56 964 GLU A CA 1
ATOM 7340 C C . GLU A 1 964 ? 1.429 15.881 -7.721 1.00 84.56 964 GLU A C 1
ATOM 7342 O O . GLU A 1 964 ? 0.796 15.427 -8.674 1.00 84.56 964 GLU A O 1
ATOM 7347 N N . SER A 1 965 ? 1.160 15.531 -6.459 1.00 88.19 965 SER A N 1
ATOM 7348 C CA . SER A 1 965 ? 0.079 14.604 -6.107 1.00 88.19 965 SER A CA 1
ATOM 7349 C C . SER A 1 965 ? -1.288 15.205 -6.429 1.00 88.19 965 SER A C 1
ATOM 7351 O O . SER A 1 965 ? -2.157 14.515 -6.948 1.00 88.19 965 SER A O 1
ATOM 7353 N N . LEU A 1 966 ? -1.484 16.501 -6.164 1.00 90.88 966 LEU A N 1
ATOM 7354 C CA . LEU A 1 966 ? -2.731 17.193 -6.476 1.00 90.88 966 LEU A CA 1
ATOM 7355 C C . LEU A 1 966 ? -3.013 17.194 -7.985 1.00 90.88 966 LEU A C 1
ATOM 7357 O O . LEU A 1 966 ? -4.127 16.877 -8.391 1.00 90.88 966 LEU A O 1
ATOM 7361 N N . GLU A 1 967 ? -2.015 17.503 -8.813 1.00 88.12 967 GLU A N 1
ATOM 7362 C CA . GLU A 1 967 ? -2.144 17.491 -10.275 1.00 88.12 967 GLU A CA 1
ATOM 7363 C C . GLU A 1 967 ? -2.530 16.105 -10.809 1.00 88.12 967 GLU A C 1
ATOM 7365 O O . GLU A 1 967 ? -3.443 15.979 -11.633 1.00 88.12 967 GLU A O 1
ATOM 7370 N N . LEU A 1 968 ? -1.871 15.066 -10.290 1.00 84.62 968 LEU A N 1
ATOM 7371 C CA . LEU A 1 968 ? -2.128 13.677 -10.652 1.00 84.62 968 LEU A CA 1
ATOM 7372 C C . LEU A 1 968 ? -3.554 13.251 -10.283 1.00 84.62 968 LEU A C 1
ATOM 7374 O O . LEU A 1 968 ? -4.284 12.732 -11.127 1.00 84.62 968 LEU A O 1
ATOM 7378 N N . LEU A 1 969 ? -3.967 13.518 -9.042 1.00 89.75 969 LEU A N 1
ATOM 7379 C CA . LEU A 1 969 ? -5.270 13.105 -8.517 1.00 89.75 969 LEU A CA 1
ATOM 7380 C C . LEU A 1 969 ? -6.432 13.879 -9.146 1.00 89.75 969 LEU A C 1
ATOM 7382 O O . LEU A 1 969 ? -7.485 13.303 -9.403 1.00 89.75 969 LEU A O 1
ATOM 7386 N N . MET A 1 970 ? -6.248 15.167 -9.456 1.00 88.38 970 MET A N 1
ATOM 7387 C CA . MET A 1 970 ? -7.265 15.965 -10.155 1.00 88.38 970 MET A CA 1
ATOM 7388 C C . MET A 1 970 ? -7.496 15.509 -11.601 1.00 88.38 970 MET A C 1
ATOM 7390 O O . MET A 1 970 ? -8.544 15.808 -12.170 1.00 88.38 970 MET A O 1
ATOM 7394 N N . SER A 1 971 ? -6.537 14.792 -12.186 1.00 79.94 971 SER A N 1
ATOM 7395 C CA . SER A 1 971 ? -6.635 14.231 -13.537 1.00 79.94 971 SER A CA 1
ATOM 7396 C C . SER A 1 971 ? -7.195 12.797 -13.550 1.00 79.94 971 SER A C 1
ATOM 7398 O O . SER A 1 971 ? -7.460 12.255 -14.623 1.00 79.94 971 SER A O 1
ATOM 7400 N N . GLY A 1 972 ? -7.355 12.173 -12.376 1.00 77.50 972 GLY A N 1
ATOM 7401 C CA . GLY A 1 972 ? -7.819 10.796 -12.198 1.00 77.50 972 GLY A CA 1
ATOM 7402 C C . GLY A 1 972 ? -9.325 10.653 -11.947 1.00 77.50 972 GLY A C 1
ATOM 7403 O O . GLY A 1 972 ? -10.083 11.624 -11.931 1.00 77.50 972 GLY A O 1
ATOM 7404 N N . SER A 1 973 ? -9.767 9.410 -11.737 1.00 81.25 973 SER A N 1
ATOM 7405 C CA . SER A 1 973 ? -11.158 9.078 -11.384 1.00 81.25 973 SER A CA 1
ATOM 7406 C C . SER A 1 973 ? -11.357 8.763 -9.900 1.00 81.25 973 SER A C 1
ATOM 7408 O O . SER A 1 973 ? -12.488 8.490 -9.499 1.00 81.25 973 SER A O 1
ATOM 7410 N N . ASP A 1 974 ? -10.290 8.780 -9.099 1.00 86.94 974 ASP A N 1
ATOM 7411 C CA . ASP A 1 974 ? -10.370 8.443 -7.680 1.00 86.94 974 ASP A CA 1
ATOM 7412 C C . ASP A 1 974 ? -11.264 9.438 -6.913 1.00 86.94 974 ASP A C 1
ATOM 7414 O O . ASP A 1 974 ? -11.363 10.629 -7.235 1.00 86.94 974 ASP A O 1
ATOM 7418 N N . VAL A 1 975 ? -11.955 8.924 -5.893 1.00 91.38 975 VAL A N 1
ATOM 7419 C CA . VAL A 1 975 ? -12.873 9.702 -5.041 1.00 91.38 975 VAL A CA 1
ATOM 7420 C C . VAL A 1 975 ? -12.243 10.019 -3.689 1.00 91.38 975 VAL A C 1
ATOM 7422 O O . VAL A 1 975 ? -12.459 11.100 -3.146 1.00 91.38 975 VAL A O 1
ATOM 7425 N N . GLU A 1 976 ? -11.443 9.097 -3.167 1.00 92.25 976 GLU A N 1
ATOM 7426 C CA . GLU A 1 976 ? -10.826 9.153 -1.846 1.00 92.25 976 GLU A CA 1
ATOM 7427 C C . GLU A 1 976 ? -9.435 8.519 -1.935 1.00 92.25 976 GLU A C 1
ATOM 7429 O O . GLU A 1 976 ? -9.315 7.356 -2.323 1.00 92.25 976 GLU A O 1
ATOM 7434 N N . VAL A 1 977 ? -8.376 9.283 -1.638 1.00 93.44 977 VAL A N 1
ATOM 7435 C CA . VAL A 1 977 ? -6.988 8.799 -1.767 1.00 93.44 977 VAL A CA 1
ATOM 7436 C C . VAL A 1 977 ? -6.110 9.283 -0.623 1.00 93.44 977 VAL A C 1
ATOM 7438 O O . VAL A 1 977 ? -6.084 10.470 -0.297 1.00 93.44 977 VAL A O 1
ATOM 7441 N N . GLY A 1 978 ? -5.339 8.365 -0.037 1.00 93.38 978 GLY A N 1
ATOM 7442 C CA . GLY A 1 978 ? -4.290 8.694 0.924 1.00 93.38 978 GLY A CA 1
ATOM 7443 C C . GLY A 1 978 ? -2.964 9.037 0.257 1.00 93.38 978 GLY A C 1
ATOM 7444 O O . GLY A 1 978 ? -2.438 8.250 -0.525 1.00 93.38 978 GLY A O 1
ATOM 7445 N N . VAL A 1 979 ? -2.398 10.192 0.612 1.00 92.69 979 VAL A N 1
ATOM 7446 C CA . VAL A 1 979 ? -1.057 10.606 0.185 1.00 92.69 979 VAL A CA 1
ATOM 7447 C C . VAL A 1 979 ? -0.192 10.711 1.426 1.00 92.69 979 VAL A C 1
ATOM 7449 O O . VAL A 1 979 ? -0.255 11.696 2.158 1.00 92.69 979 VAL A O 1
ATOM 7452 N N . VAL A 1 980 ? 0.594 9.669 1.689 1.00 87.69 980 VAL A N 1
ATOM 7453 C CA . VAL A 1 980 ? 1.467 9.585 2.860 1.00 87.69 980 VAL A CA 1
ATOM 7454 C C . VAL A 1 980 ? 2.696 8.726 2.533 1.00 87.69 980 VAL A C 1
ATOM 7456 O O . VAL A 1 980 ? 2.546 7.591 2.080 1.00 87.69 980 VAL A O 1
ATOM 7459 N N . PRO A 1 981 ? 3.924 9.229 2.746 1.00 83.38 981 PRO A N 1
ATOM 7460 C CA . PRO A 1 981 ? 5.114 8.394 2.703 1.00 83.38 981 PRO A CA 1
ATOM 7461 C C . PRO A 1 981 ? 5.118 7.496 3.945 1.00 83.38 981 PRO A C 1
ATOM 7463 O O . PRO A 1 981 ? 5.052 8.001 5.064 1.00 83.38 981 PRO A O 1
ATOM 7466 N N . ILE A 1 982 ? 5.184 6.177 3.774 1.00 80.00 982 ILE A N 1
ATOM 7467 C CA . ILE A 1 982 ? 5.197 5.221 4.891 1.00 80.00 982 ILE A CA 1
ATOM 7468 C C . ILE A 1 982 ? 6.466 4.378 4.821 1.00 80.00 982 ILE A C 1
ATOM 7470 O O . ILE A 1 982 ? 6.752 3.749 3.799 1.00 80.00 982 ILE A O 1
ATOM 7474 N N . GLU A 1 983 ? 7.195 4.316 5.934 1.00 74.25 983 GLU A N 1
ATOM 7475 C CA . GLU A 1 983 ? 8.252 3.333 6.140 1.00 74.25 983 GLU A CA 1
ATOM 7476 C C . GLU A 1 983 ? 7.645 2.029 6.652 1.00 74.25 983 GLU A C 1
ATOM 7478 O O . GLU A 1 983 ? 7.581 1.743 7.848 1.00 74.25 983 GLU A O 1
ATOM 7483 N N . TRP A 1 984 ? 7.187 1.215 5.702 1.00 74.56 984 TRP A N 1
ATOM 7484 C CA . TRP A 1 984 ? 6.491 -0.049 5.955 1.00 74.56 984 TRP A CA 1
ATOM 7485 C C . TRP A 1 984 ? 7.278 -1.032 6.833 1.00 74.56 984 TRP A C 1
ATOM 7487 O O . TRP A 1 984 ? 6.698 -1.872 7.514 1.00 74.56 984 TRP A O 1
ATOM 7497 N N . SER A 1 985 ? 8.601 -0.907 6.861 1.00 64.81 985 SER A N 1
ATOM 7498 C CA . SER A 1 985 ? 9.494 -1.636 7.759 1.00 64.81 985 SER A CA 1
ATOM 7499 C C . SER A 1 985 ? 9.202 -1.415 9.242 1.00 64.81 985 SER A C 1
ATOM 7501 O O . SER A 1 985 ? 9.139 -2.377 10.001 1.00 64.81 985 SER A O 1
ATOM 7503 N N . GLY A 1 986 ? 8.986 -0.162 9.649 1.00 64.69 986 GLY A N 1
ATOM 7504 C CA . GLY A 1 986 ? 8.669 0.214 11.028 1.00 64.69 986 GLY A CA 1
ATOM 7505 C C . GLY A 1 986 ? 7.217 -0.065 11.421 1.00 64.69 986 GLY A C 1
ATOM 7506 O O . GLY A 1 986 ? 6.841 0.140 12.570 1.00 64.69 986 GLY A O 1
ATOM 7507 N N . TRP A 1 987 ? 6.393 -0.528 10.475 1.00 71.81 987 TRP A N 1
ATOM 7508 C CA . TRP A 1 987 ? 4.957 -0.758 10.649 1.00 71.81 987 TRP A CA 1
ATOM 7509 C C . TRP A 1 987 ? 4.582 -2.240 10.787 1.00 71.81 987 TRP A C 1
ATOM 7511 O O . TRP A 1 987 ? 3.398 -2.553 10.863 1.00 71.81 987 TRP A O 1
ATOM 7521 N N . GLN A 1 988 ? 5.553 -3.158 10.851 1.00 67.19 988 GLN A N 1
ATOM 7522 C CA . GLN A 1 988 ? 5.304 -4.608 10.872 1.00 67.19 988 GLN A CA 1
ATOM 7523 C C . GLN A 1 988 ? 4.333 -5.054 11.977 1.00 67.19 988 GLN A C 1
ATOM 7525 O O . GLN A 1 988 ? 3.375 -5.767 11.683 1.00 67.19 988 GLN A O 1
ATOM 7530 N N . GLU A 1 989 ? 4.529 -4.602 13.219 1.00 64.81 989 GLU A N 1
ATOM 7531 C CA . GLU A 1 989 ? 3.645 -4.952 14.344 1.00 64.81 989 GLU A CA 1
ATOM 7532 C C . GLU A 1 989 ? 2.222 -4.411 14.148 1.00 64.81 989 GLU A C 1
ATOM 7534 O O . GLU A 1 989 ? 1.249 -5.141 14.335 1.00 64.81 989 GLU A O 1
ATOM 7539 N N . ARG A 1 990 ? 2.085 -3.162 13.677 1.00 68.81 990 ARG A N 1
ATOM 7540 C CA . ARG A 1 990 ? 0.775 -2.554 13.379 1.00 68.81 990 ARG A CA 1
ATOM 7541 C C . ARG A 1 990 ? 0.057 -3.279 12.246 1.00 68.81 990 ARG A C 1
ATOM 7543 O O . ARG A 1 990 ? -1.134 -3.538 12.342 1.00 68.81 990 ARG A O 1
ATOM 7550 N N . VAL A 1 991 ? 0.779 -3.651 11.194 1.00 70.06 991 VAL A N 1
ATOM 7551 C CA . VAL A 1 991 ? 0.238 -4.402 10.051 1.00 70.06 991 VAL A CA 1
ATOM 7552 C C . VAL A 1 991 ? -0.167 -5.828 10.450 1.00 70.06 991 VAL A C 1
ATOM 7554 O O . VAL A 1 991 ? -1.103 -6.390 9.883 1.00 70.06 991 VAL A O 1
ATOM 7557 N N . ALA A 1 992 ? 0.495 -6.422 11.445 1.00 64.31 992 ALA A N 1
ATOM 7558 C CA . ALA A 1 992 ? 0.096 -7.713 11.996 1.00 64.31 992 ALA A CA 1
ATOM 7559 C C . ALA A 1 992 ? -1.213 -7.632 12.800 1.00 64.31 992 ALA A C 1
ATOM 7561 O O . ALA A 1 992 ? -2.021 -8.556 12.709 1.00 64.31 992 ALA A O 1
ATOM 7562 N N . GLN A 1 993 ? -1.412 -6.536 13.540 1.00 69.12 993 GLN A N 1
ATOM 7563 C CA . GLN A 1 993 ? -2.521 -6.348 14.481 1.00 69.12 993 GLN A CA 1
ATOM 7564 C C . GLN A 1 993 ? -3.766 -5.679 13.879 1.00 69.12 993 GLN A C 1
ATOM 7566 O O . GLN A 1 993 ? -4.850 -5.848 14.425 1.00 69.12 993 GLN A O 1
ATOM 7571 N N . TRP A 1 994 ? -3.642 -4.925 12.782 1.00 81.06 994 TRP A N 1
ATOM 7572 C CA . TRP A 1 994 ? -4.764 -4.206 12.167 1.00 81.06 994 TRP A CA 1
ATOM 7573 C C . TRP A 1 994 ? -5.272 -4.882 10.888 1.00 81.06 994 TRP A C 1
ATOM 7575 O O . TRP A 1 994 ? -4.592 -4.805 9.859 1.00 81.06 994 TRP A O 1
ATOM 7585 N N . PRO A 1 995 ? -6.491 -5.464 10.895 1.00 85.75 995 PRO A N 1
ATOM 7586 C CA . PRO A 1 995 ? -7.099 -6.089 9.714 1.00 85.75 995 PRO A CA 1
ATOM 7587 C C . PRO A 1 995 ? -7.174 -5.155 8.501 1.00 85.75 995 PRO A C 1
ATOM 7589 O O . PRO A 1 995 ? -6.947 -5.581 7.370 1.00 85.75 995 PRO A O 1
ATOM 7592 N N . PHE A 1 996 ? -7.384 -3.855 8.737 1.00 89.81 996 PHE A N 1
ATOM 7593 C CA . PHE A 1 996 ? -7.394 -2.823 7.696 1.00 89.81 996 PHE A CA 1
ATOM 7594 C C . PHE A 1 996 ? -6.119 -2.805 6.829 1.00 89.81 996 PHE A C 1
ATOM 7596 O O . PHE A 1 996 ? -6.172 -2.441 5.655 1.00 89.81 996 PHE A O 1
ATOM 7603 N N . LEU A 1 997 ? -4.974 -3.221 7.385 1.00 87.50 997 LEU A N 1
ATOM 7604 C CA . LEU A 1 997 ? -3.674 -3.249 6.709 1.00 87.50 997 LEU A CA 1
ATOM 7605 C C . LEU A 1 997 ? -3.266 -4.651 6.224 1.00 87.50 997 LEU A C 1
ATOM 7607 O O . LEU A 1 997 ? -2.116 -4.832 5.820 1.00 87.50 997 LEU A O 1
ATOM 7611 N N . ALA A 1 998 ? -4.165 -5.641 6.260 1.00 83.62 998 ALA A N 1
ATOM 7612 C CA . ALA A 1 998 ? -3.835 -7.043 5.988 1.00 83.62 998 ALA A CA 1
ATOM 7613 C C . ALA A 1 998 ? -3.077 -7.256 4.661 1.00 83.62 998 ALA A C 1
ATOM 7615 O O . ALA A 1 998 ? -2.095 -8.001 4.637 1.00 83.62 998 ALA A O 1
ATOM 7616 N N . ASP A 1 999 ? -3.450 -6.532 3.602 1.00 81.62 999 ASP A N 1
ATOM 7617 C CA . ASP A 1 999 ? -2.854 -6.645 2.261 1.00 81.62 999 ASP A CA 1
ATOM 7618 C C . ASP A 1 999 ? -1.403 -6.123 2.181 1.00 81.62 999 ASP A C 1
ATOM 7620 O O . ASP A 1 999 ? -0.682 -6.389 1.219 1.00 81.62 999 ASP A O 1
ATOM 7624 N N . TRP A 1 1000 ? -0.928 -5.404 3.203 1.00 75.56 1000 TRP A N 1
ATOM 7625 C CA . TRP A 1 1000 ? 0.428 -4.843 3.251 1.00 75.56 1000 TRP A CA 1
ATOM 7626 C C . TRP A 1 1000 ? 1.434 -5.725 4.004 1.00 75.56 1000 TRP A C 1
ATOM 7628 O O . TRP A 1 1000 ? 2.626 -5.399 4.026 1.00 75.56 1000 TRP A O 1
ATOM 7638 N N . LYS A 1 1001 ? 1.001 -6.868 4.564 1.00 65.62 1001 LYS A N 1
ATOM 7639 C CA . LYS A 1 1001 ? 1.859 -7.830 5.289 1.00 65.62 1001 LYS A CA 1
ATOM 7640 C C . LYS A 1 1001 ? 3.047 -8.325 4.458 1.00 65.62 1001 LYS A C 1
ATOM 7642 O O . LYS A 1 1001 ? 4.138 -8.493 4.991 1.00 65.62 1001 LYS A O 1
ATOM 7647 N N . GLU A 1 1002 ? 2.873 -8.527 3.152 1.00 53.53 1002 GLU A N 1
ATOM 7648 C CA . GLU A 1 1002 ? 3.959 -8.996 2.279 1.00 53.53 1002 GLU A CA 1
ATOM 7649 C C . GLU A 1 1002 ? 4.985 -7.895 1.946 1.00 53.53 1002 GLU A C 1
ATOM 7651 O O . GLU A 1 1002 ? 6.175 -8.180 1.800 1.00 53.53 1002 GLU A O 1
ATOM 7656 N N . ARG A 1 1003 ? 4.555 -6.624 1.874 1.00 53.16 1003 ARG A N 1
ATOM 7657 C CA . ARG A 1 1003 ? 5.420 -5.473 1.547 1.00 53.16 1003 ARG A CA 1
ATOM 7658 C C . ARG A 1 1003 ? 6.327 -5.061 2.713 1.00 53.16 1003 ARG A C 1
ATOM 7660 O O . ARG A 1 1003 ? 7.490 -4.738 2.476 1.00 53.16 1003 ARG A O 1
ATOM 7667 N N . THR A 1 1004 ? 5.847 -5.119 3.958 1.00 48.53 1004 THR A N 1
ATOM 7668 C CA . THR A 1 1004 ? 6.618 -4.727 5.160 1.00 48.53 1004 THR A CA 1
ATOM 7669 C C . THR A 1 1004 ? 7.838 -5.622 5.418 1.00 48.53 1004 THR A C 1
ATOM 7671 O O . THR A 1 1004 ? 8.854 -5.165 5.952 1.00 48.53 1004 THR A O 1
ATOM 7674 N N . VAL A 1 1005 ? 7.778 -6.885 4.989 1.00 43.03 1005 VAL A N 1
ATOM 7675 C CA . VAL A 1 1005 ? 8.887 -7.852 5.067 1.00 43.03 1005 VAL A CA 1
ATOM 7676 C C . VAL A 1 1005 ? 10.008 -7.510 4.072 1.00 43.03 1005 VAL A C 1
ATOM 7678 O O . VAL A 1 1005 ? 11.178 -7.774 4.343 1.00 43.03 1005 VAL A O 1
ATOM 7681 N N . LEU A 1 1006 ? 9.685 -6.875 2.939 1.00 39.94 1006 LEU A N 1
ATOM 7682 C CA . LEU A 1 1006 ? 10.646 -6.539 1.879 1.00 39.94 1006 LEU A CA 1
ATOM 7683 C C . LEU A 1 1006 ? 11.384 -5.203 2.126 1.00 39.94 1006 LEU A C 1
ATOM 7685 O O . LEU A 1 1006 ? 12.536 -5.044 1.710 1.00 39.94 1006 LEU A O 1
ATOM 7689 N N . THR A 1 1007 ? 10.760 -4.245 2.825 1.00 39.00 1007 THR A N 1
ATOM 7690 C CA . THR A 1 1007 ? 11.281 -2.874 3.014 1.00 39.00 1007 THR A CA 1
ATOM 7691 C C . THR A 1 1007 ? 12.203 -2.674 4.223 1.00 39.00 1007 THR A C 1
ATOM 7693 O O . THR A 1 1007 ? 12.997 -1.739 4.200 1.00 39.00 1007 THR A O 1
ATOM 7696 N N . ALA A 1 1008 ? 12.184 -3.544 5.244 1.00 39.62 1008 ALA A N 1
ATOM 7697 C CA . ALA A 1 1008 ? 12.953 -3.410 6.506 1.00 39.62 1008 ALA A CA 1
ATOM 7698 C C . ALA A 1 1008 ? 14.481 -3.497 6.412 1.00 39.62 1008 ALA A C 1
ATOM 7700 O O . ALA A 1 1008 ? 15.182 -3.553 7.414 1.00 39.62 1008 ALA A O 1
ATOM 7701 N N . THR A 1 1009 ? 15.014 -3.471 5.201 1.00 42.06 1009 THR A N 1
ATOM 7702 C CA . THR A 1 1009 ? 16.380 -3.879 4.885 1.00 42.06 1009 THR A CA 1
ATOM 7703 C C . THR A 1 1009 ? 17.189 -2.769 4.200 1.00 42.06 1009 THR A C 1
ATOM 7705 O O . THR A 1 1009 ? 18.198 -3.059 3.558 1.00 42.06 1009 THR A O 1
ATOM 7708 N N . LYS A 1 1010 ? 16.749 -1.499 4.301 1.00 37.84 1010 LYS A N 1
ATOM 7709 C CA . LYS A 1 1010 ? 17.314 -0.348 3.559 1.00 37.84 1010 LYS A CA 1
ATOM 7710 C C . LYS A 1 1010 ? 17.989 0.772 4.379 1.00 37.84 1010 LYS A C 1
ATOM 7712 O O . LYS A 1 1010 ? 18.530 1.662 3.735 1.00 37.84 1010 LYS A O 1
ATOM 7717 N N . ASP A 1 1011 ? 17.996 0.767 5.717 1.00 42.47 1011 ASP A N 1
ATOM 7718 C CA . ASP A 1 1011 ? 18.379 1.977 6.474 1.00 42.47 1011 ASP A CA 1
ATOM 7719 C C . ASP A 1 1011 ? 19.861 2.046 6.917 1.00 42.47 1011 ASP A C 1
ATOM 7721 O O . ASP A 1 1011 ? 20.433 1.089 7.441 1.00 42.47 1011 ASP A O 1
ATOM 7725 N N . ASN A 1 1012 ? 20.482 3.210 6.700 1.00 47.38 1012 ASN A N 1
ATOM 7726 C CA . ASN A 1 1012 ? 21.936 3.422 6.600 1.00 47.38 1012 ASN A CA 1
ATOM 7727 C C . ASN A 1 1012 ? 22.602 3.875 7.926 1.00 47.38 1012 ASN A C 1
ATOM 7729 O O . ASN A 1 1012 ? 23.503 4.711 7.928 1.00 47.38 1012 ASN A O 1
ATOM 7733 N N . ARG A 1 1013 ? 22.149 3.352 9.077 1.00 60.12 1013 ARG A N 1
ATOM 7734 C CA . ARG A 1 1013 ? 22.691 3.658 10.432 1.00 60.12 1013 ARG A CA 1
ATOM 7735 C C . ARG A 1 1013 ? 23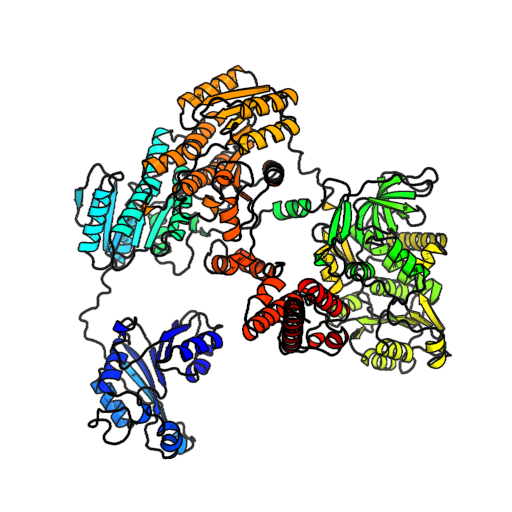.341 2.465 11.139 1.00 60.12 1013 ARG A C 1
ATOM 7737 O O . ARG A 1 1013 ? 23.631 2.511 12.335 1.00 60.12 1013 ARG A O 1
ATOM 7744 N N . LEU A 1 1014 ? 23.572 1.386 10.399 1.00 69.62 1014 LEU A N 1
ATOM 7745 C CA . LEU A 1 1014 ? 24.019 0.111 10.946 1.00 69.62 1014 LEU A CA 1
ATOM 7746 C C . LEU A 1 1014 ? 25.348 0.220 11.708 1.00 69.62 1014 LEU A C 1
ATOM 7748 O O . LEU A 1 1014 ? 25.466 -0.332 12.797 1.00 69.62 1014 LEU A O 1
ATOM 7752 N N . LEU A 1 1015 ? 26.335 0.950 11.182 1.00 71.75 1015 LEU A N 1
ATOM 7753 C CA . LEU A 1 1015 ? 27.662 1.034 11.800 1.00 71.75 1015 LEU A CA 1
ATOM 7754 C C . LEU A 1 1015 ? 27.640 1.731 13.175 1.00 71.75 1015 LEU A C 1
ATOM 7756 O O . LEU A 1 1015 ? 28.284 1.259 14.111 1.00 71.75 1015 LEU A O 1
ATOM 7760 N N . GLU A 1 1016 ? 26.865 2.809 13.334 1.00 69.69 1016 GLU A N 1
ATOM 7761 C CA . GLU A 1 1016 ? 26.689 3.495 14.627 1.00 69.69 1016 GLU A CA 1
ATOM 7762 C C . GLU A 1 1016 ? 25.942 2.613 15.634 1.00 69.69 1016 GLU A C 1
ATOM 7764 O O . GLU A 1 1016 ? 26.339 2.513 16.798 1.00 69.69 1016 GLU A O 1
ATOM 7769 N N . GLN A 1 1017 ? 24.909 1.901 15.174 1.00 77.44 1017 GLN A N 1
ATOM 7770 C CA . GLN A 1 1017 ? 24.177 0.943 15.997 1.00 77.44 1017 GLN A CA 1
ATOM 7771 C C . GLN A 1 1017 ? 25.093 -0.189 16.482 1.00 77.44 1017 GLN A C 1
ATOM 7773 O O . GLN A 1 1017 ? 25.113 -0.483 17.677 1.00 77.44 1017 GLN A O 1
ATOM 7778 N N . LEU A 1 1018 ? 25.902 -0.776 15.594 1.00 79.50 1018 LEU A N 1
ATOM 7779 C CA . LEU A 1 1018 ? 26.839 -1.851 15.933 1.00 79.50 1018 LEU A CA 1
ATOM 7780 C C . LEU A 1 1018 ? 27.917 -1.397 16.931 1.00 79.50 1018 LEU A C 1
ATOM 7782 O O . LEU A 1 1018 ? 28.296 -2.182 17.803 1.00 79.50 1018 LEU A O 1
ATOM 7786 N N . LYS A 1 1019 ? 28.373 -0.137 16.868 1.00 76.94 1019 LYS A N 1
ATOM 7787 C CA . LYS A 1 1019 ? 29.329 0.435 17.838 1.00 76.94 1019 LYS A CA 1
ATOM 7788 C C . LYS A 1 1019 ? 28.736 0.593 19.246 1.00 76.94 1019 LYS A C 1
ATOM 7790 O O . LYS A 1 1019 ? 29.480 0.535 20.219 1.00 76.94 1019 LYS A O 1
ATOM 7795 N N . SER A 1 1020 ? 27.414 0.744 19.365 1.00 73.56 1020 SER A N 1
ATOM 7796 C CA . SER A 1 1020 ? 26.720 1.019 20.638 1.00 73.56 1020 SER A CA 1
ATOM 7797 C C . SER A 1 1020 ? 26.279 -0.219 21.440 1.00 73.56 1020 SER A C 1
ATOM 7799 O O . SER A 1 1020 ? 25.868 -0.082 22.590 1.00 73.56 1020 SER A O 1
ATOM 7801 N N . VAL A 1 1021 ? 26.375 -1.422 20.862 1.00 80.94 1021 VAL A N 1
ATOM 7802 C CA . VAL A 1 1021 ? 25.861 -2.680 21.443 1.00 80.94 1021 VAL A CA 1
ATOM 7803 C C . VAL A 1 1021 ? 26.967 -3.664 21.842 1.00 80.94 1021 VAL A C 1
ATOM 7805 O O . VAL A 1 1021 ? 28.108 -3.567 21.382 1.00 80.94 1021 VAL A O 1
ATOM 7808 N N . SER A 1 1022 ? 26.632 -4.641 22.696 1.00 79.62 1022 SER A N 1
ATOM 7809 C CA . SER A 1 1022 ? 27.578 -5.667 23.161 1.00 79.62 1022 SER A CA 1
ATOM 7810 C C . SER A 1 1022 ? 28.002 -6.638 22.046 1.00 79.62 1022 SER A C 1
ATOM 7812 O O . SER A 1 1022 ? 27.292 -6.811 21.061 1.00 79.62 1022 SER A O 1
ATOM 7814 N N . PHE A 1 1023 ? 29.133 -7.339 22.214 1.00 77.19 1023 PHE A N 1
ATOM 7815 C CA . PHE A 1 1023 ? 29.661 -8.299 21.222 1.00 77.19 1023 PHE A CA 1
ATOM 7816 C C . PHE A 1 1023 ? 28.638 -9.373 20.800 1.00 77.19 1023 PHE A C 1
ATOM 7818 O O . PHE A 1 1023 ? 28.540 -9.703 19.619 1.00 77.19 1023 PHE A O 1
ATOM 7825 N N . MET A 1 1024 ? 27.854 -9.889 21.754 1.00 73.06 1024 MET A N 1
ATOM 7826 C CA . MET A 1 1024 ? 26.831 -10.918 21.510 1.00 73.06 1024 MET A CA 1
ATOM 7827 C C . MET A 1 1024 ? 25.597 -10.360 20.784 1.00 73.06 1024 MET A C 1
ATOM 7829 O O . MET A 1 1024 ? 24.976 -11.054 19.982 1.00 73.06 1024 MET A O 1
ATOM 7833 N N . GLU A 1 1025 ? 25.224 -9.108 21.052 1.00 77.75 1025 GLU A N 1
ATOM 7834 C CA . GLU A 1 1025 ? 24.123 -8.429 20.353 1.00 77.75 1025 GLU A CA 1
ATOM 7835 C C . GLU A 1 1025 ? 24.548 -7.982 18.949 1.00 77.75 1025 GLU A C 1
ATOM 7837 O O . GLU A 1 1025 ? 23.777 -8.122 17.999 1.00 77.75 1025 GLU A O 1
ATOM 7842 N N . ARG A 1 1026 ? 25.802 -7.532 18.798 1.00 83.88 1026 ARG A N 1
ATOM 7843 C CA . ARG A 1 1026 ? 26.432 -7.164 17.524 1.00 83.88 1026 ARG A CA 1
ATOM 7844 C C . ARG A 1 1026 ? 26.411 -8.337 16.543 1.00 83.88 1026 ARG A C 1
ATOM 7846 O O . ARG A 1 1026 ? 26.024 -8.153 15.393 1.00 83.88 1026 ARG A O 1
ATOM 7853 N N . GLU A 1 1027 ? 26.738 -9.548 17.004 1.00 81.94 1027 GLU A N 1
ATOM 7854 C CA . GLU A 1 1027 ? 26.689 -10.763 16.178 1.00 81.94 1027 GLU A CA 1
ATOM 7855 C C . GLU A 1 1027 ? 25.274 -11.065 15.666 1.00 81.94 1027 GLU A C 1
ATOM 7857 O O . GLU A 1 1027 ? 25.095 -11.335 14.480 1.00 81.94 1027 GLU A O 1
ATOM 7862 N N . LYS A 1 1028 ? 24.247 -10.956 16.522 1.00 80.75 1028 LYS A N 1
ATOM 7863 C CA . LYS A 1 1028 ? 22.845 -11.187 16.127 1.00 80.75 1028 LYS A CA 1
ATOM 7864 C C . LYS A 1 1028 ? 22.362 -10.179 15.083 1.00 80.75 1028 LYS A C 1
ATOM 7866 O O . LYS A 1 1028 ? 21.696 -10.563 14.121 1.00 80.75 1028 LYS A O 1
ATOM 7871 N N . ILE A 1 1029 ? 22.715 -8.905 15.255 1.00 80.81 1029 ILE A N 1
ATOM 7872 C CA . ILE A 1 1029 ? 22.378 -7.844 14.297 1.00 80.81 1029 ILE A CA 1
ATOM 7873 C C . ILE A 1 1029 ? 23.097 -8.092 12.966 1.00 80.81 1029 ILE A C 1
ATOM 7875 O O . ILE A 1 1029 ? 22.465 -8.007 11.915 1.00 80.81 1029 ILE A O 1
ATOM 7879 N N . LEU A 1 1030 ? 24.381 -8.470 12.999 1.00 85.19 1030 LEU A N 1
ATOM 7880 C CA . LEU A 1 1030 ? 25.153 -8.823 11.804 1.00 85.19 1030 LEU A CA 1
ATOM 7881 C C . LEU A 1 1030 ? 24.574 -10.040 11.073 1.00 85.19 1030 LEU A C 1
ATOM 7883 O O . LEU A 1 1030 ? 24.501 -10.010 9.848 1.00 85.19 1030 LEU A O 1
ATOM 7887 N N . ILE A 1 1031 ? 24.135 -11.084 11.786 1.00 85.88 1031 ILE A N 1
ATOM 7888 C CA . ILE A 1 1031 ? 23.477 -12.251 11.174 1.00 85.88 1031 ILE A CA 1
ATOM 7889 C C . ILE A 1 1031 ? 22.210 -11.813 10.448 1.00 85.88 1031 ILE A C 1
ATOM 7891 O O . ILE A 1 1031 ? 22.077 -12.083 9.258 1.00 85.88 1031 ILE A O 1
ATOM 7895 N N . SER A 1 1032 ? 21.314 -11.090 11.126 1.00 82.56 1032 SER A N 1
ATOM 7896 C CA . SER A 1 1032 ? 20.065 -10.609 10.521 1.00 82.56 1032 SER A CA 1
ATOM 7897 C C . SER A 1 1032 ? 20.335 -9.711 9.311 1.00 82.56 1032 SER A C 1
ATOM 7899 O O . SER A 1 1032 ? 19.720 -9.859 8.254 1.00 82.56 1032 SER A O 1
ATOM 7901 N N . HIS A 1 1033 ? 21.308 -8.807 9.421 1.00 82.81 1033 HIS A N 1
ATOM 7902 C CA . HIS A 1 1033 ? 21.671 -7.900 8.343 1.00 82.81 1033 HIS A CA 1
ATOM 7903 C C . HIS A 1 1033 ? 22.233 -8.640 7.118 1.00 82.81 1033 HIS A C 1
ATOM 7905 O O . HIS A 1 1033 ? 21.738 -8.458 6.006 1.00 82.81 1033 HIS A O 1
ATOM 7911 N N . ILE A 1 1034 ? 23.220 -9.520 7.309 1.00 87.75 1034 ILE A N 1
ATOM 7912 C CA . ILE A 1 1034 ? 23.824 -10.297 6.218 1.00 87.75 1034 ILE A CA 1
ATOM 7913 C C . ILE A 1 1034 ? 22.796 -11.245 5.597 1.00 87.75 1034 ILE A C 1
ATOM 7915 O O . ILE A 1 1034 ? 22.758 -11.376 4.375 1.00 87.75 1034 ILE A O 1
ATOM 7919 N N . GLN A 1 1035 ? 21.937 -11.871 6.406 1.00 85.38 1035 GLN A N 1
ATOM 7920 C CA . GLN A 1 1035 ? 20.863 -12.741 5.926 1.00 85.38 1035 GLN A CA 1
ATOM 7921 C C . GLN A 1 1035 ? 19.898 -11.980 5.019 1.00 85.38 1035 GLN A C 1
ATOM 7923 O O . GLN A 1 1035 ? 19.588 -12.453 3.930 1.00 85.38 1035 GLN A O 1
ATOM 7928 N N . ASN A 1 1036 ? 19.526 -10.758 5.397 1.00 79.12 1036 ASN A N 1
ATOM 7929 C CA . ASN A 1 1036 ? 18.681 -9.887 4.590 1.00 79.12 1036 ASN A CA 1
ATOM 7930 C C . ASN A 1 1036 ? 19.333 -9.477 3.260 1.00 79.12 1036 ASN A C 1
ATOM 7932 O O . ASN A 1 1036 ? 18.682 -9.507 2.211 1.00 79.12 1036 ASN A O 1
ATOM 7936 N N . LYS A 1 1037 ? 20.621 -9.111 3.279 1.00 82.38 1037 LYS A N 1
ATOM 7937 C CA . LYS A 1 1037 ? 21.376 -8.786 2.058 1.00 82.38 1037 LYS A CA 1
ATOM 7938 C C . LYS A 1 1037 ? 21.494 -10.009 1.148 1.00 82.38 1037 LYS A C 1
ATOM 7940 O O . LYS A 1 1037 ? 21.188 -9.923 -0.039 1.00 82.38 1037 LYS A O 1
ATOM 7945 N N . ALA A 1 1038 ? 21.836 -11.167 1.713 1.00 83.44 1038 ALA A N 1
ATOM 7946 C CA . ALA A 1 1038 ? 21.892 -12.433 0.990 1.00 83.44 1038 ALA A CA 1
ATOM 7947 C C . ALA A 1 1038 ? 20.522 -12.811 0.405 1.00 83.44 1038 ALA A C 1
ATOM 7949 O O . ALA A 1 1038 ? 20.445 -13.186 -0.759 1.00 83.44 1038 ALA A O 1
ATOM 7950 N N . ALA A 1 1039 ? 19.432 -12.643 1.157 1.00 79.00 1039 ALA A N 1
ATOM 7951 C CA . ALA A 1 1039 ? 18.066 -12.908 0.709 1.00 79.00 1039 ALA A CA 1
ATOM 7952 C C . ALA A 1 1039 ? 17.677 -12.058 -0.505 1.00 79.00 1039 ALA A C 1
ATOM 7954 O O . ALA A 1 1039 ? 17.123 -12.584 -1.472 1.00 79.00 1039 ALA A O 1
ATOM 7955 N N . ARG A 1 1040 ? 18.021 -10.764 -0.494 1.00 75.44 1040 ARG A N 1
ATOM 7956 C CA . ARG A 1 1040 ? 17.799 -9.863 -1.634 1.00 75.44 1040 ARG A CA 1
ATOM 7957 C C . ARG A 1 1040 ? 18.594 -10.284 -2.864 1.00 75.44 1040 ARG A C 1
ATOM 7959 O O . ARG A 1 1040 ? 18.015 -10.412 -3.940 1.00 75.44 1040 ARG A O 1
ATOM 7966 N N . VAL A 1 1041 ? 19.890 -10.541 -2.701 1.00 79.94 1041 VAL A N 1
ATOM 7967 C CA . VAL A 1 1041 ? 20.779 -10.948 -3.800 1.00 79.94 1041 VAL A CA 1
ATOM 7968 C C . VAL A 1 1041 ? 20.346 -12.299 -4.397 1.00 79.94 1041 VAL A C 1
ATOM 7970 O O . VAL A 1 1041 ? 20.305 -12.454 -5.616 1.00 79.94 1041 VAL A O 1
ATOM 7973 N N . LEU A 1 1042 ? 19.940 -13.252 -3.552 1.00 75.69 1042 LEU A N 1
ATOM 7974 C CA . LEU A 1 1042 ? 19.439 -14.574 -3.951 1.00 75.69 1042 LEU A CA 1
ATOM 7975 C C . LEU A 1 1042 ? 17.980 -14.556 -4.449 1.00 75.69 1042 LEU A C 1
ATOM 7977 O O . LEU A 1 1042 ? 17.501 -15.555 -4.987 1.00 75.69 1042 LEU A O 1
ATOM 7981 N N . ALA A 1 1043 ? 17.255 -13.447 -4.259 1.00 68.44 1043 ALA A N 1
ATOM 7982 C CA . ALA A 1 1043 ? 15.800 -13.347 -4.413 1.00 68.44 1043 ALA A CA 1
ATOM 7983 C C . ALA A 1 1043 ? 15.030 -14.476 -3.711 1.00 68.44 1043 ALA A C 1
ATOM 7985 O O . ALA A 1 1043 ? 14.133 -15.105 -4.282 1.00 68.44 1043 ALA A O 1
ATOM 7986 N N . MET A 1 1044 ? 15.402 -14.718 -2.458 1.00 71.75 1044 MET A N 1
ATOM 7987 C CA . MET A 1 1044 ? 14.748 -15.649 -1.548 1.00 71.75 1044 MET A CA 1
ATOM 7988 C C . MET A 1 1044 ? 14.076 -14.872 -0.415 1.00 71.75 1044 MET A C 1
ATOM 7990 O O . MET A 1 1044 ? 14.498 -13.774 -0.058 1.00 71.75 1044 MET A O 1
ATOM 7994 N N . LYS A 1 1045 ? 13.028 -15.444 0.186 1.00 64.44 1045 LYS A N 1
ATOM 7995 C CA . LYS A 1 1045 ? 12.478 -14.899 1.436 1.00 64.44 1045 LYS A CA 1
ATOM 7996 C C . LYS A 1 1045 ? 13.531 -15.048 2.539 1.00 64.44 1045 LYS A C 1
ATOM 7998 O O . LYS A 1 1045 ? 14.185 -16.085 2.602 1.00 64.44 1045 LYS A O 1
ATOM 8003 N N . ASN A 1 1046 ? 13.667 -14.054 3.421 1.00 67.19 1046 ASN A N 1
ATOM 8004 C CA . ASN A 1 1046 ? 14.730 -14.023 4.438 1.00 67.19 1046 ASN A CA 1
ATOM 8005 C C . ASN A 1 1046 ? 14.796 -15.311 5.288 1.00 67.19 1046 ASN A C 1
ATOM 8007 O O . ASN A 1 1046 ? 15.866 -15.881 5.472 1.00 67.19 1046 ASN A O 1
ATOM 8011 N N . HIS A 1 1047 ? 13.641 -15.850 5.699 1.00 71.75 1047 HIS A N 1
ATOM 8012 C CA . HIS A 1 1047 ? 13.556 -17.094 6.481 1.00 71.75 1047 HIS A CA 1
ATOM 8013 C C . HIS A 1 1047 ? 13.988 -18.361 5.719 1.00 71.75 1047 HIS A C 1
ATOM 8015 O O . HIS A 1 1047 ? 14.276 -19.377 6.343 1.00 71.75 1047 HIS A O 1
ATOM 8021 N N . LEU A 1 1048 ? 14.039 -18.328 4.381 1.00 71.25 1048 LEU A N 1
ATOM 8022 C CA . LEU A 1 1048 ? 14.542 -19.439 3.565 1.00 71.25 1048 LEU A CA 1
ATOM 8023 C C . LEU A 1 1048 ? 16.071 -19.427 3.458 1.00 71.25 1048 LEU A C 1
ATOM 8025 O O . LEU A 1 1048 ? 16.656 -20.407 2.993 1.00 71.25 1048 LEU A O 1
ATOM 8029 N N . VAL A 1 1049 ? 16.726 -18.335 3.867 1.00 79.69 1049 VAL A N 1
ATOM 8030 C CA . VAL A 1 1049 ? 18.183 -18.226 3.864 1.00 79.69 1049 VAL A CA 1
ATOM 8031 C C . VAL A 1 1049 ? 18.740 -18.847 5.142 1.00 79.69 1049 VAL A C 1
ATOM 8033 O O . VAL A 1 1049 ? 18.698 -18.245 6.211 1.00 79.69 1049 VAL A O 1
ATOM 8036 N N . ASN A 1 1050 ? 19.248 -20.075 5.051 1.00 82.62 1050 ASN A N 1
ATOM 8037 C CA . ASN A 1 1050 ? 19.782 -20.806 6.195 1.00 82.62 1050 ASN A CA 1
ATOM 8038 C C . ASN A 1 1050 ? 21.164 -20.262 6.586 1.00 82.62 1050 ASN A C 1
ATOM 8040 O O . ASN A 1 1050 ? 22.115 -20.342 5.811 1.00 82.62 1050 ASN A O 1
ATOM 8044 N N . ILE A 1 1051 ? 21.289 -19.773 7.820 1.00 89.50 1051 ILE A N 1
ATOM 8045 C CA . ILE A 1 1051 ? 22.510 -19.117 8.304 1.00 89.50 1051 ILE A CA 1
ATOM 8046 C C . ILE A 1 1051 ? 23.720 -20.054 8.457 1.00 89.50 1051 ILE A C 1
ATOM 8048 O O . ILE A 1 1051 ? 24.854 -19.580 8.533 1.00 89.50 1051 ILE A O 1
ATOM 8052 N N . HIS A 1 1052 ? 23.491 -21.369 8.490 1.00 89.44 1052 HIS A N 1
ATOM 8053 C CA . HIS A 1 1052 ? 24.514 -22.408 8.633 1.00 89.44 1052 HIS A CA 1
ATOM 8054 C C . HIS A 1 1052 ? 24.819 -23.144 7.328 1.00 89.44 1052 HIS A C 1
ATOM 8056 O O . HIS A 1 1052 ? 25.720 -23.981 7.305 1.00 89.44 1052 HIS A O 1
ATOM 8062 N N . LYS A 1 1053 ? 24.095 -22.849 6.244 1.00 87.50 1053 LYS A N 1
ATOM 8063 C CA . LYS A 1 1053 ? 24.352 -23.456 4.939 1.00 87.50 1053 LYS A CA 1
ATOM 8064 C C . LYS A 1 1053 ? 25.353 -22.602 4.141 1.00 87.50 1053 LYS A C 1
ATOM 8066 O O . LYS A 1 1053 ? 25.249 -21.373 4.186 1.00 87.50 1053 LYS A O 1
ATOM 8071 N N . PRO A 1 1054 ? 26.315 -23.211 3.423 1.00 86.44 1054 PRO A N 1
ATOM 8072 C CA . PRO A 1 1054 ? 27.197 -22.491 2.506 1.00 86.44 1054 PRO A CA 1
ATOM 8073 C C . PRO A 1 1054 ? 26.406 -21.671 1.481 1.00 86.44 1054 PRO A C 1
ATOM 8075 O O . PRO A 1 1054 ? 25.507 -22.198 0.823 1.00 86.44 1054 PRO A O 1
ATOM 8078 N N . LEU A 1 1055 ? 26.728 -20.382 1.324 1.00 81.69 1055 LEU A N 1
ATOM 8079 C CA . LEU A 1 1055 ? 25.965 -19.486 0.443 1.00 81.69 1055 LEU A CA 1
ATOM 8080 C C . LEU A 1 1055 ? 25.992 -19.924 -1.036 1.00 81.69 1055 LEU A C 1
ATOM 8082 O O . LEU A 1 1055 ? 24.996 -19.771 -1.744 1.00 81.69 1055 LEU A O 1
ATOM 8086 N N . ASN A 1 1056 ? 27.087 -20.525 -1.505 1.00 79.00 1056 ASN A N 1
ATOM 8087 C CA . ASN A 1 1056 ? 27.201 -21.067 -2.866 1.00 79.00 1056 ASN A CA 1
ATOM 8088 C C . ASN A 1 1056 ? 26.216 -22.229 -3.124 1.00 79.00 1056 ASN A C 1
ATOM 8090 O O . ASN A 1 1056 ? 25.600 -22.295 -4.188 1.00 79.00 1056 ASN A O 1
ATOM 8094 N N . GLU A 1 1057 ? 25.963 -23.086 -2.131 1.00 79.25 1057 GLU A N 1
ATOM 8095 C CA . GLU A 1 1057 ? 24.933 -24.134 -2.195 1.00 79.25 1057 GLU A CA 1
ATOM 8096 C C . GLU A 1 1057 ? 23.501 -23.581 -2.146 1.00 79.25 1057 GLU A C 1
ATOM 8098 O O . GLU A 1 1057 ? 22.539 -24.292 -2.452 1.00 79.25 1057 GLU A O 1
ATOM 8103 N N . MET A 1 1058 ? 23.339 -22.324 -1.730 1.00 78.50 1058 MET A N 1
ATOM 8104 C CA . MET A 1 1058 ? 22.064 -21.604 -1.756 1.00 78.50 1058 MET A CA 1
ATOM 8105 C C . MET A 1 1058 ? 21.820 -20.875 -3.080 1.00 78.50 1058 MET A C 1
ATOM 8107 O O . MET A 1 1058 ? 20.772 -20.261 -3.255 1.00 78.50 1058 MET A O 1
ATOM 8111 N N . GLY A 1 1059 ? 22.754 -20.980 -4.029 1.00 71.56 1059 GLY A N 1
ATOM 8112 C CA . GLY A 1 1059 ? 22.654 -20.347 -5.339 1.00 71.56 1059 GLY A CA 1
ATOM 8113 C C . GLY A 1 1059 ? 23.370 -19.004 -5.441 1.00 71.56 1059 GLY A C 1
ATOM 8114 O O . GLY A 1 1059 ? 23.157 -18.311 -6.433 1.00 71.56 1059 GLY A O 1
ATOM 8115 N N . LEU A 1 1060 ? 24.215 -18.642 -4.464 1.00 77.44 1060 LEU A N 1
ATOM 8116 C CA . LEU A 1 1060 ? 25.062 -17.454 -4.558 1.00 77.44 1060 LEU A CA 1
ATOM 8117 C C . LEU A 1 1060 ? 26.133 -17.690 -5.628 1.00 77.44 1060 LEU A C 1
ATOM 8119 O O . LEU A 1 1060 ? 27.055 -18.481 -5.434 1.00 77.44 1060 LEU A O 1
ATOM 8123 N N . ASP A 1 1061 ? 26.005 -17.012 -6.764 1.00 73.75 1061 ASP A N 1
ATOM 8124 C CA . ASP A 1 1061 ? 26.993 -17.077 -7.837 1.00 73.75 1061 ASP A CA 1
ATOM 8125 C C . ASP A 1 1061 ? 28.109 -16.034 -7.670 1.00 73.75 1061 ASP A C 1
ATOM 8127 O O . ASP A 1 1061 ? 28.170 -15.275 -6.694 1.00 73.75 1061 ASP A O 1
ATOM 8131 N N . SER A 1 1062 ? 29.031 -15.989 -8.633 1.00 69.25 1062 SER A N 1
ATOM 8132 C CA . SER A 1 1062 ? 30.177 -15.094 -8.546 1.00 69.25 1062 SER A CA 1
ATOM 8133 C C . SER A 1 1062 ? 29.833 -13.604 -8.650 1.00 69.25 1062 SER A C 1
ATOM 8135 O O . SER A 1 1062 ? 30.579 -12.799 -8.102 1.00 69.25 1062 SER A O 1
ATOM 8137 N N . LEU A 1 1063 ? 28.762 -13.205 -9.347 1.00 70.56 1063 LEU A N 1
ATOM 8138 C CA . LEU A 1 1063 ? 28.345 -11.796 -9.427 1.00 70.56 1063 LEU A CA 1
ATOM 8139 C C . LEU A 1 1063 ? 27.614 -11.378 -8.154 1.00 70.56 1063 LEU A C 1
ATOM 8141 O O . LEU A 1 1063 ? 27.915 -10.333 -7.581 1.00 70.56 1063 LEU A O 1
ATOM 8145 N N . MET A 1 1064 ? 26.711 -12.237 -7.691 1.00 78.81 1064 MET A N 1
ATOM 8146 C CA . MET A 1 1064 ? 25.989 -12.093 -6.433 1.00 78.81 1064 MET A CA 1
ATOM 8147 C C . MET A 1 1064 ? 26.940 -11.978 -5.237 1.00 78.81 1064 MET A C 1
ATOM 8149 O O . MET A 1 1064 ? 26.761 -11.125 -4.372 1.00 78.81 1064 MET A O 1
ATOM 8153 N N . SER A 1 1065 ? 28.000 -12.789 -5.222 1.00 79.62 1065 SER A N 1
ATOM 8154 C CA . SER A 1 1065 ? 29.034 -12.754 -4.182 1.00 79.62 1065 SER A CA 1
ATOM 8155 C C . SER A 1 1065 ? 29.777 -11.421 -4.130 1.00 79.62 1065 SER A C 1
ATOM 8157 O O . SER A 1 1065 ? 30.083 -10.919 -3.051 1.00 79.62 1065 SER A O 1
ATOM 8159 N N . ILE A 1 1066 ? 30.079 -10.837 -5.293 1.00 76.81 1066 ILE A N 1
ATOM 8160 C CA . ILE A 1 1066 ? 30.790 -9.559 -5.364 1.00 76.81 1066 ILE A CA 1
ATOM 8161 C C . ILE A 1 1066 ? 29.887 -8.414 -4.915 1.00 76.81 1066 ILE A C 1
ATOM 8163 O O . ILE A 1 1066 ? 30.342 -7.542 -4.181 1.00 76.81 1066 ILE A O 1
ATOM 8167 N N . GLU A 1 1067 ? 28.614 -8.432 -5.304 1.00 79.31 1067 GLU A N 1
ATOM 8168 C CA . GLU A 1 1067 ? 27.657 -7.442 -4.826 1.00 79.31 1067 GLU A CA 1
ATOM 8169 C C . GLU A 1 1067 ? 27.451 -7.522 -3.314 1.00 79.31 1067 GLU A C 1
ATOM 8171 O O . GLU A 1 1067 ? 27.556 -6.503 -2.635 1.00 79.31 1067 GLU A O 1
ATOM 8176 N N . LEU A 1 1068 ? 27.210 -8.723 -2.778 1.00 82.19 1068 LEU A N 1
ATOM 8177 C CA . LEU A 1 1068 ? 27.033 -8.925 -1.342 1.00 82.19 1068 LEU A CA 1
ATOM 8178 C C . LEU A 1 1068 ? 28.262 -8.429 -0.567 1.00 82.19 1068 LEU A C 1
ATOM 8180 O O . LEU A 1 1068 ? 28.115 -7.719 0.425 1.00 82.19 1068 LEU A O 1
ATOM 8184 N N . ARG A 1 1069 ? 29.474 -8.726 -1.058 1.00 84.75 1069 ARG A N 1
ATOM 8185 C CA . ARG A 1 1069 ? 30.722 -8.188 -0.497 1.00 84.75 1069 ARG A CA 1
ATOM 8186 C C . ARG A 1 1069 ? 30.755 -6.660 -0.548 1.00 84.75 1069 ARG A C 1
ATOM 8188 O O . ARG A 1 1069 ? 31.051 -6.042 0.466 1.00 84.75 1069 ARG A O 1
ATOM 8195 N N . ASN A 1 1070 ? 30.468 -6.055 -1.702 1.00 78.06 1070 ASN A N 1
ATOM 8196 C CA . ASN A 1 1070 ? 30.502 -4.600 -1.874 1.00 78.06 1070 ASN A CA 1
ATOM 8197 C C . ASN A 1 1070 ? 29.509 -3.889 -0.945 1.00 78.06 1070 ASN A C 1
ATOM 8199 O O . ASN A 1 1070 ? 29.862 -2.873 -0.354 1.00 78.06 1070 ASN A O 1
ATOM 8203 N N . GLN A 1 1071 ? 28.296 -4.430 -0.794 1.00 78.12 1071 GLN A N 1
ATOM 8204 C CA . GLN A 1 1071 ? 27.279 -3.891 0.112 1.00 78.12 1071 GLN A CA 1
ATOM 8205 C C . GLN A 1 1071 ? 27.754 -3.950 1.570 1.00 78.12 1071 GLN A C 1
ATOM 8207 O O . GLN A 1 1071 ? 27.715 -2.942 2.268 1.00 78.12 1071 GLN A O 1
ATOM 8212 N N . ILE A 1 1072 ? 28.285 -5.098 2.003 1.00 82.50 1072 ILE A N 1
ATOM 8213 C CA . ILE A 1 1072 ? 28.838 -5.275 3.354 1.00 82.50 1072 ILE A CA 1
ATOM 8214 C C . ILE A 1 1072 ? 30.011 -4.313 3.598 1.00 82.50 1072 ILE A C 1
ATOM 8216 O O . ILE A 1 1072 ? 30.053 -3.637 4.621 1.00 82.50 1072 ILE A O 1
ATOM 8220 N N . GLN A 1 1073 ? 30.947 -4.219 2.654 1.00 78.12 1073 GLN A N 1
ATOM 8221 C CA . GLN A 1 1073 ? 32.141 -3.378 2.763 1.00 78.12 1073 GLN A CA 1
ATOM 8222 C C . GLN A 1 1073 ? 31.803 -1.884 2.798 1.00 78.12 1073 GLN A C 1
ATOM 8224 O O . GLN A 1 1073 ? 32.392 -1.143 3.582 1.00 78.12 1073 GLN A O 1
ATOM 8229 N N . SER A 1 1074 ? 30.842 -1.444 1.982 1.00 73.50 1074 SER A N 1
ATOM 8230 C CA . SER A 1 1074 ? 30.405 -0.047 1.945 1.00 73.50 1074 SER A CA 1
ATOM 8231 C C . SER A 1 1074 ? 29.670 0.385 3.214 1.00 73.50 1074 SER A C 1
ATOM 8233 O O . SER A 1 1074 ? 29.739 1.557 3.567 1.00 73.50 1074 SER A O 1
ATOM 8235 N N . GLU A 1 1075 ? 28.939 -0.520 3.869 1.00 75.69 1075 GLU A N 1
ATOM 8236 C CA . GLU A 1 1075 ? 28.112 -0.195 5.043 1.00 75.69 1075 GLU A CA 1
ATOM 8237 C C . GLU A 1 1075 ? 28.858 -0.375 6.370 1.00 75.69 1075 GLU A C 1
ATOM 8239 O O . GLU A 1 1075 ? 28.544 0.301 7.349 1.00 75.69 1075 GLU A O 1
ATOM 8244 N N . LEU A 1 1076 ? 29.835 -1.286 6.416 1.00 78.38 1076 LEU A N 1
ATOM 8245 C CA . LEU A 1 1076 ? 30.549 -1.643 7.643 1.00 78.38 1076 LEU A CA 1
ATOM 8246 C C . LEU A 1 1076 ? 32.012 -1.187 7.677 1.00 78.38 1076 LEU A C 1
ATOM 8248 O O . LEU A 1 1076 ? 32.651 -1.352 8.711 1.00 78.38 1076 LEU A O 1
ATOM 8252 N N . GLU A 1 1077 ? 32.542 -0.633 6.582 1.00 75.69 1077 GLU A N 1
ATOM 8253 C CA . GLU A 1 1077 ? 33.946 -0.193 6.451 1.00 75.69 1077 GLU A CA 1
ATOM 8254 C C . GLU A 1 1077 ? 34.981 -1.307 6.742 1.00 75.69 1077 GLU A C 1
ATOM 8256 O O . GLU A 1 1077 ? 36.105 -1.056 7.173 1.00 75.69 1077 GLU A O 1
ATOM 8261 N N . VAL A 1 1078 ? 34.605 -2.561 6.483 1.00 79.19 1078 VAL A N 1
ATOM 8262 C CA . VAL A 1 1078 ? 35.400 -3.783 6.717 1.00 79.19 1078 VAL A CA 1
ATOM 8263 C C . VAL A 1 1078 ? 35.731 -4.488 5.406 1.00 79.19 1078 VAL A C 1
ATOM 8265 O O . VAL A 1 1078 ? 34.959 -4.428 4.449 1.00 79.19 1078 VAL A O 1
ATOM 8268 N N . ASP A 1 1079 ? 36.863 -5.193 5.358 1.00 76.38 1079 ASP A N 1
ATOM 8269 C CA . ASP A 1 1079 ? 37.299 -5.919 4.162 1.00 76.38 1079 ASP A CA 1
ATOM 8270 C C . ASP A 1 1079 ? 37.089 -7.431 4.322 1.00 76.38 1079 ASP A C 1
ATOM 8272 O O . ASP A 1 1079 ? 37.536 -8.053 5.291 1.00 76.38 1079 ASP A O 1
ATOM 8276 N N . VAL A 1 1080 ? 36.403 -8.038 3.351 1.00 79.06 1080 VAL A N 1
ATOM 8277 C CA . VAL A 1 1080 ? 36.157 -9.485 3.317 1.00 79.06 1080 VAL A CA 1
ATOM 8278 C C . VAL A 1 1080 ? 36.671 -10.048 1.994 1.00 79.06 1080 VAL A C 1
ATOM 8280 O O . VAL A 1 1080 ? 36.133 -9.703 0.938 1.00 79.06 1080 VAL A O 1
ATOM 8283 N N . PRO A 1 1081 ? 37.662 -10.960 2.009 1.00 78.50 1081 PRO A N 1
ATOM 8284 C CA . PRO A 1 1081 ? 38.177 -11.565 0.787 1.00 78.50 1081 PRO A CA 1
ATOM 8285 C C . PRO A 1 1081 ? 37.085 -12.289 -0.008 1.00 78.50 1081 PRO A C 1
ATOM 8287 O O . PRO A 1 1081 ? 36.375 -13.149 0.515 1.00 78.50 1081 PRO A O 1
ATOM 8290 N N . ILE A 1 1082 ? 36.990 -11.998 -1.310 1.00 77.50 1082 ILE A N 1
ATOM 8291 C CA . ILE A 1 1082 ? 35.980 -12.604 -2.195 1.00 77.50 1082 ILE A CA 1
ATOM 8292 C C . ILE A 1 1082 ? 36.105 -14.134 -2.290 1.00 77.50 1082 ILE A C 1
ATOM 8294 O O . ILE A 1 1082 ? 35.112 -14.821 -2.518 1.00 77.50 1082 ILE A O 1
ATOM 8298 N N . THR A 1 1083 ? 37.311 -14.674 -2.079 1.00 74.19 1083 THR A N 1
ATOM 8299 C CA . THR A 1 1083 ? 37.587 -16.118 -2.081 1.00 74.19 1083 THR A CA 1
ATOM 8300 C C . THR A 1 1083 ? 36.726 -16.866 -1.068 1.00 74.19 1083 THR A C 1
ATOM 8302 O O . THR A 1 1083 ? 36.247 -17.949 -1.378 1.00 74.19 1083 THR A O 1
ATOM 8305 N N . LYS A 1 1084 ? 36.406 -16.250 0.077 1.00 81.69 1084 LYS A N 1
ATOM 8306 C CA . LYS A 1 1084 ? 35.555 -16.855 1.111 1.00 81.69 1084 LYS A CA 1
ATOM 8307 C C . LYS A 1 1084 ? 34.119 -17.083 0.647 1.00 81.69 1084 LYS A C 1
ATOM 8309 O O . LYS A 1 1084 ? 33.516 -18.101 0.971 1.00 81.69 1084 LYS A O 1
ATOM 8314 N N . PHE A 1 1085 ? 33.572 -16.164 -0.147 1.00 80.94 1085 PHE A N 1
ATOM 8315 C CA . PHE A 1 1085 ? 32.245 -16.343 -0.738 1.00 80.94 1085 PHE A CA 1
ATOM 8316 C C . PHE A 1 1085 ? 32.246 -17.475 -1.775 1.00 80.94 1085 PHE A C 1
ATOM 8318 O O . PHE A 1 1085 ? 31.313 -18.273 -1.804 1.00 80.94 1085 PHE A O 1
ATOM 8325 N N . MET A 1 1086 ? 33.321 -17.600 -2.565 1.00 68.12 1086 MET A N 1
ATOM 8326 C CA . MET A 1 1086 ? 33.466 -18.671 -3.565 1.00 68.12 1086 MET A CA 1
ATOM 8327 C C . MET A 1 1086 ? 33.654 -20.054 -2.924 1.00 68.12 1086 MET A C 1
ATOM 8329 O O . MET A 1 1086 ? 33.096 -21.036 -3.408 1.00 68.12 1086 MET A O 1
ATOM 8333 N N . GLU A 1 1087 ? 34.399 -20.125 -1.819 1.00 76.69 1087 GLU A N 1
ATOM 8334 C CA . GLU A 1 1087 ? 34.638 -21.346 -1.035 1.00 76.69 1087 GLU A CA 1
ATOM 8335 C C . GLU A 1 1087 ? 33.410 -21.798 -0.221 1.00 76.69 1087 GLU A C 1
ATOM 8337 O O . GLU A 1 1087 ? 33.415 -22.894 0.334 1.00 76.69 1087 GLU A O 1
ATOM 8342 N N . GLY A 1 1088 ? 32.337 -20.997 -0.184 1.00 79.38 1088 GLY A N 1
ATOM 8343 C CA . GLY A 1 1088 ? 31.084 -21.357 0.480 1.00 79.38 1088 GLY A CA 1
ATOM 8344 C C . GLY A 1 1088 ? 31.014 -20.964 1.954 1.00 79.38 1088 GLY A C 1
ATOM 8345 O O . GLY A 1 1088 ? 30.596 -21.763 2.790 1.00 79.38 1088 GLY A O 1
ATOM 8346 N N . ILE A 1 1089 ? 31.387 -19.726 2.298 1.00 89.38 1089 ILE A N 1
ATOM 8347 C CA . ILE A 1 1089 ? 31.170 -19.192 3.651 1.00 89.38 1089 ILE A CA 1
ATOM 8348 C C . ILE A 1 1089 ? 29.679 -19.226 4.040 1.00 89.38 1089 ILE A C 1
ATOM 8350 O O . ILE A 1 1089 ? 28.791 -18.988 3.216 1.00 89.38 1089 ILE A O 1
ATOM 8354 N N . THR A 1 1090 ? 29.400 -19.528 5.309 1.00 91.88 1090 THR A N 1
ATOM 8355 C CA . THR A 1 1090 ? 28.053 -19.450 5.893 1.00 91.88 1090 THR A CA 1
ATOM 8356 C C . THR A 1 1090 ? 27.805 -18.050 6.452 1.00 91.88 1090 THR A C 1
ATOM 8358 O O . THR A 1 1090 ? 28.751 -17.342 6.805 1.00 91.88 1090 THR A O 1
ATOM 8361 N N . ILE A 1 1091 ? 26.542 -17.637 6.585 1.00 90.31 1091 ILE A N 1
ATOM 8362 C CA . ILE A 1 1091 ? 26.214 -16.331 7.185 1.00 90.31 1091 ILE A CA 1
ATOM 8363 C C . ILE A 1 1091 ? 26.744 -16.258 8.616 1.00 90.31 1091 ILE A C 1
ATOM 8365 O O . ILE A 1 1091 ? 27.358 -15.263 8.975 1.00 90.31 1091 ILE A O 1
ATOM 8369 N N . ALA A 1 1092 ? 26.587 -17.326 9.402 1.00 88.56 1092 ALA A N 1
ATOM 8370 C CA . ALA A 1 1092 ? 27.100 -17.378 10.767 1.00 88.56 1092 ALA A CA 1
ATOM 8371 C C . ALA A 1 1092 ? 28.629 -17.183 10.827 1.00 88.56 1092 ALA A C 1
ATOM 8373 O O . ALA A 1 1092 ? 29.125 -16.417 11.652 1.00 88.56 1092 ALA A O 1
ATOM 8374 N N . ALA A 1 1093 ? 29.384 -17.832 9.931 1.00 88.75 1093 ALA A N 1
ATOM 8375 C CA . ALA A 1 1093 ? 30.838 -17.680 9.872 1.00 88.75 1093 ALA A CA 1
ATOM 8376 C C . ALA A 1 1093 ? 31.251 -16.262 9.445 1.00 88.75 1093 ALA A C 1
ATOM 8378 O O . ALA A 1 1093 ? 32.154 -15.680 10.046 1.00 88.75 1093 ALA A O 1
ATOM 8379 N N . LEU A 1 1094 ? 30.561 -15.694 8.451 1.00 89.56 1094 LEU A N 1
ATOM 8380 C CA . LEU A 1 1094 ? 30.801 -14.334 7.978 1.00 89.56 1094 LEU A CA 1
ATOM 8381 C C . LEU A 1 1094 ? 30.491 -13.296 9.067 1.00 89.56 1094 LEU A C 1
ATOM 8383 O O . LEU A 1 1094 ? 31.308 -12.416 9.318 1.00 89.56 1094 LEU A O 1
ATOM 8387 N N . SER A 1 1095 ? 29.361 -13.420 9.767 1.00 90.06 1095 SER A N 1
ATOM 8388 C CA . SER A 1 1095 ? 28.986 -12.519 10.862 1.00 90.06 1095 SER A CA 1
ATOM 8389 C C . SER A 1 1095 ? 29.995 -12.538 12.008 1.00 90.06 1095 SER A C 1
ATOM 8391 O O . SER A 1 1095 ? 30.363 -11.470 12.492 1.00 90.06 1095 SER A O 1
ATOM 8393 N N . ASN A 1 1096 ? 30.485 -13.714 12.413 1.00 88.00 1096 ASN A N 1
ATOM 8394 C CA . ASN A 1 1096 ? 31.511 -13.824 13.454 1.00 88.00 1096 ASN A CA 1
ATOM 8395 C C . ASN A 1 1096 ? 32.820 -13.132 13.032 1.00 88.00 1096 ASN A C 1
ATOM 8397 O O . ASN A 1 1096 ? 33.412 -12.380 13.804 1.00 88.00 1096 ASN A O 1
ATOM 8401 N N . GLU A 1 1097 ? 33.250 -13.318 11.783 1.00 87.31 1097 GLU A N 1
ATOM 8402 C CA . GLU A 1 1097 ? 34.451 -12.661 11.267 1.00 87.31 1097 GLU A CA 1
ATOM 8403 C C . GLU A 1 1097 ? 34.317 -11.132 11.237 1.00 87.31 1097 GLU A C 1
ATOM 8405 O O . GLU A 1 1097 ? 35.205 -10.424 11.718 1.00 87.31 1097 GLU A O 1
ATOM 8410 N N . LEU A 1 1098 ? 33.187 -10.614 10.748 1.00 88.69 1098 LEU A N 1
ATOM 8411 C CA . LEU A 1 1098 ? 32.909 -9.176 10.760 1.00 88.69 1098 LEU A CA 1
ATOM 8412 C C . LEU A 1 1098 ? 32.870 -8.616 12.186 1.00 88.69 1098 LEU A C 1
ATOM 8414 O O . LEU A 1 1098 ? 33.419 -7.547 12.454 1.00 88.69 1098 LEU A O 1
ATOM 8418 N N . ASN A 1 1099 ? 32.277 -9.361 13.121 1.00 88.44 1099 ASN A N 1
ATOM 8419 C CA . ASN A 1 1099 ? 32.218 -8.988 14.530 1.00 88.44 1099 ASN A CA 1
ATOM 8420 C C . ASN A 1 1099 ? 33.629 -8.863 15.146 1.00 88.44 1099 ASN A C 1
ATOM 8422 O O . ASN A 1 1099 ? 33.920 -7.918 15.889 1.00 88.44 1099 ASN A O 1
ATOM 8426 N N . GLN A 1 1100 ? 34.544 -9.771 14.786 1.00 85.81 1100 GLN A N 1
ATOM 8427 C CA . GLN A 1 1100 ? 35.949 -9.719 15.206 1.00 85.81 1100 GLN A CA 1
ATOM 8428 C C . GLN A 1 1100 ? 36.699 -8.522 14.605 1.00 85.81 1100 GLN A C 1
ATOM 8430 O O . GLN A 1 1100 ? 37.414 -7.838 15.341 1.00 85.81 1100 GLN A O 1
ATOM 8435 N N . GLN A 1 1101 ? 36.523 -8.235 13.310 1.00 85.00 1101 GLN A N 1
ATOM 8436 C CA . GLN A 1 1101 ? 37.179 -7.098 12.648 1.00 85.00 1101 GLN A CA 1
ATOM 8437 C C . GLN A 1 1101 ? 36.726 -5.749 13.229 1.00 85.00 1101 GLN A C 1
ATOM 8439 O O . GLN A 1 1101 ? 37.566 -4.919 13.582 1.00 85.00 1101 GLN A O 1
ATOM 8444 N N . LEU A 1 1102 ? 35.417 -5.562 13.437 1.00 83.88 1102 LEU A N 1
ATOM 8445 C CA . LEU A 1 1102 ? 34.865 -4.349 14.058 1.00 83.88 1102 LEU A CA 1
ATOM 8446 C C . LEU A 1 1102 ? 35.422 -4.131 15.477 1.00 83.88 1102 LEU A C 1
ATOM 8448 O O . LEU A 1 1102 ? 35.746 -3.012 15.862 1.00 83.88 1102 LEU A O 1
ATOM 8452 N N . THR A 1 1103 ? 35.630 -5.211 16.238 1.00 80.56 1103 THR A N 1
ATOM 8453 C CA . THR A 1 1103 ? 36.223 -5.147 17.587 1.00 80.56 1103 THR A CA 1
ATOM 8454 C C . THR A 1 1103 ? 37.713 -4.758 17.569 1.00 80.56 1103 THR A C 1
ATOM 8456 O O . THR A 1 1103 ? 38.209 -4.133 18.509 1.00 80.56 1103 THR A O 1
ATOM 8459 N N . GLN A 1 1104 ? 38.457 -5.117 16.517 1.00 71.75 1104 GLN A N 1
ATOM 8460 C CA . GLN A 1 1104 ? 39.867 -4.731 16.353 1.00 71.75 1104 GLN A CA 1
ATOM 8461 C C . GLN A 1 1104 ? 40.020 -3.266 15.907 1.00 71.75 1104 GLN A C 1
ATOM 8463 O O . GLN A 1 1104 ? 40.938 -2.582 16.372 1.00 71.75 1104 GLN A O 1
ATOM 8468 N N . SER A 1 1105 ? 39.092 -2.766 15.084 1.00 62.03 1105 SER A N 1
ATOM 8469 C CA . SER A 1 1105 ? 39.005 -1.346 14.712 1.00 62.03 1105 SER A CA 1
ATOM 8470 C C . SER A 1 1105 ? 38.713 -0.456 15.931 1.00 62.03 1105 SER A C 1
ATOM 8472 O O . SER A 1 1105 ? 39.428 0.514 16.175 1.00 62.03 1105 SER A O 1
ATOM 8474 N N . ASP A 1 1106 ? 37.764 -0.853 16.791 1.00 60.28 1106 ASP A N 1
ATOM 8475 C CA . ASP A 1 1106 ? 37.425 -0.127 18.033 1.00 60.28 1106 ASP A CA 1
ATOM 8476 C C . ASP A 1 1106 ? 38.617 -0.032 19.019 1.00 60.28 1106 ASP A C 1
ATOM 8478 O O . ASP A 1 1106 ? 38.727 0.908 19.814 1.00 60.28 1106 ASP A O 1
ATOM 8482 N N . ARG A 1 1107 ? 39.541 -1.007 18.987 1.00 56.12 1107 ARG A N 1
ATOM 8483 C CA . ARG A 1 1107 ? 40.755 -1.015 19.828 1.00 56.12 1107 ARG A CA 1
ATOM 8484 C C . ARG A 1 1107 ? 41.867 -0.114 19.298 1.00 56.12 1107 ARG A C 1
ATOM 8486 O O . ARG A 1 1107 ? 42.639 0.400 20.110 1.00 56.12 1107 ARG A O 1
ATOM 8493 N N . THR A 1 1108 ? 41.965 0.063 17.981 1.00 50.75 1108 THR A N 1
ATOM 8494 C CA . THR A 1 1108 ? 43.022 0.857 17.330 1.00 50.75 1108 THR A CA 1
ATOM 8495 C C . THR A 1 1108 ? 42.729 2.360 17.353 1.00 50.75 1108 THR A C 1
ATOM 8497 O O . THR A 1 1108 ? 43.662 3.145 17.537 1.00 50.75 1108 THR A O 1
ATOM 8500 N N . ASP A 1 1109 ? 41.458 2.771 17.306 1.00 49.12 1109 ASP A N 1
ATOM 8501 C CA . ASP A 1 1109 ? 41.068 4.176 17.521 1.00 49.12 1109 ASP A CA 1
ATOM 8502 C C . ASP A 1 1109 ? 41.238 4.609 18.990 1.00 49.12 1109 ASP A C 1
ATOM 8504 O O . ASP A 1 1109 ? 41.829 5.655 19.269 1.00 49.12 1109 ASP A O 1
ATOM 8508 N N . ASN A 1 1110 ? 40.885 3.744 19.951 1.00 44.72 1110 ASN A N 1
ATOM 8509 C CA . ASN A 1 1110 ? 41.095 4.001 21.386 1.00 44.72 1110 ASN A CA 1
ATOM 8510 C C . ASN A 1 1110 ? 42.577 4.054 21.816 1.00 44.72 1110 ASN A C 1
ATOM 8512 O O . ASN A 1 1110 ? 42.895 4.577 22.887 1.00 44.72 1110 ASN A O 1
ATOM 8516 N N . THR A 1 1111 ? 43.506 3.498 21.026 1.00 41.06 1111 THR A N 1
ATOM 8517 C CA . THR A 1 1111 ? 44.952 3.594 21.311 1.00 41.06 1111 THR A CA 1
ATOM 8518 C C . THR A 1 1111 ? 45.589 4.865 20.749 1.00 41.06 1111 THR A C 1
ATOM 8520 O O . THR A 1 1111 ? 46.612 5.298 21.278 1.00 41.06 1111 THR A O 1
ATOM 8523 N N . LYS A 1 1112 ? 44.988 5.510 19.739 1.00 38.06 1112 LYS A N 1
ATOM 8524 C CA . LYS A 1 1112 ? 45.461 6.809 19.232 1.00 38.06 1112 LYS A CA 1
ATOM 8525 C C . LYS A 1 1112 ? 45.085 7.971 20.154 1.00 38.06 1112 LYS A C 1
ATOM 8527 O O . LYS A 1 1112 ? 45.910 8.863 20.339 1.00 38.06 1112 LYS A O 1
ATOM 8532 N N . GLU A 1 1113 ? 43.913 7.933 20.791 1.00 36.53 1113 GLU A N 1
ATOM 8533 C CA . GLU A 1 1113 ? 43.507 8.962 21.768 1.00 36.53 1113 GLU A CA 1
ATOM 8534 C C . GLU A 1 1113 ? 44.278 8.886 23.097 1.00 36.53 1113 GLU A C 1
ATOM 8536 O O . GLU A 1 1113 ? 44.431 9.897 23.776 1.00 36.53 1113 GLU A O 1
ATOM 8541 N N . LYS A 1 1114 ? 44.844 7.725 23.458 1.00 37.72 1114 LYS A N 1
ATOM 8542 C CA . LYS A 1 1114 ? 45.612 7.557 24.708 1.00 37.72 1114 LYS A CA 1
ATOM 8543 C C . LYS A 1 1114 ? 47.100 7.922 24.631 1.00 37.72 1114 LYS A C 1
ATOM 8545 O O . LYS A 1 1114 ? 47.758 7.904 25.666 1.00 37.72 1114 LYS A O 1
ATOM 8550 N N . ASN A 1 1115 ? 47.632 8.278 23.459 1.00 34.94 1115 ASN A N 1
ATOM 8551 C CA . ASN A 1 1115 ? 49.066 8.563 23.276 1.00 34.94 1115 ASN A CA 1
ATOM 8552 C C . ASN A 1 1115 ? 49.445 10.057 23.293 1.00 34.94 1115 ASN A C 1
ATOM 8554 O O . ASN A 1 1115 ? 50.585 10.396 22.984 1.00 34.94 1115 ASN A O 1
ATOM 8558 N N . TRP A 1 1116 ? 48.535 10.950 23.692 1.00 38.91 1116 TRP A N 1
ATOM 8559 C CA . TRP A 1 1116 ? 48.841 12.367 23.912 1.00 38.91 1116 TRP A CA 1
ATOM 8560 C C . TRP A 1 1116 ? 48.541 12.771 25.357 1.00 38.91 1116 TRP A C 1
ATOM 8562 O O . TRP A 1 1116 ? 47.538 13.428 25.586 1.00 38.91 1116 TRP A O 1
ATOM 8572 N N . ILE A 1 1117 ? 49.389 12.383 26.316 1.00 35.69 1117 ILE A N 1
ATOM 8573 C CA . ILE A 1 1117 ? 49.641 13.115 27.575 1.00 35.69 1117 ILE A CA 1
ATOM 8574 C C . ILE A 1 1117 ? 51.028 12.696 28.116 1.00 35.69 1117 ILE A C 1
ATOM 8576 O O . ILE A 1 1117 ? 51.273 11.528 28.401 1.00 35.69 1117 ILE A O 1
ATOM 8580 N N . GLU A 1 1118 ? 51.896 13.710 28.201 1.00 33.75 1118 GLU A N 1
ATOM 8581 C CA . GLU A 1 1118 ? 53.078 13.914 29.059 1.00 33.75 1118 GLU A CA 1
ATOM 8582 C C . GLU A 1 1118 ? 54.227 12.887 29.095 1.00 33.75 1118 GLU A C 1
ATOM 8584 O O . GLU A 1 1118 ? 54.207 11.888 29.809 1.00 33.75 1118 GLU A O 1
ATOM 8589 N N . VAL A 1 1119 ? 55.342 13.276 28.462 1.00 32.12 1119 VAL A N 1
ATOM 8590 C CA . VAL A 1 1119 ? 56.682 13.073 29.032 1.00 32.12 1119 VAL A CA 1
ATOM 8591 C C . VAL A 1 1119 ? 57.273 14.459 29.309 1.00 32.12 1119 VAL A C 1
ATOM 8593 O O . VAL A 1 1119 ? 57.681 15.159 28.384 1.00 32.12 1119 VAL A O 1
ATOM 8596 N N . GLU A 1 1120 ? 57.277 14.865 30.581 1.00 36.75 1120 GLU A N 1
ATOM 8597 C CA . GLU A 1 1120 ? 58.189 15.886 31.110 1.00 36.75 1120 GLU A CA 1
ATOM 8598 C C . GLU A 1 1120 ? 59.560 15.240 31.381 1.00 36.75 1120 GLU A C 1
ATOM 8600 O O . GLU A 1 1120 ? 59.666 14.382 32.261 1.00 36.75 1120 GLU A O 1
ATOM 8605 N N . LEU A 1 1121 ? 60.565 15.673 30.601 1.00 32.38 1121 LEU A N 1
ATOM 8606 C CA . LEU A 1 1121 ? 62.008 15.888 30.869 1.00 32.38 1121 LEU A CA 1
ATOM 8607 C C . LEU A 1 1121 ? 62.873 15.611 29.635 1.00 32.38 1121 LEU A C 1
ATOM 8609 O O . LEU A 1 1121 ? 62.946 14.442 29.194 1.00 32.38 1121 LEU A O 1
#

Secondary structure (DSSP, 8-state):
-EEET-TTTHHHHHHGGGS-GGG--EEEEESSHHHHHHHHHHTTT-TTEEEEE--TTS-GGGGT--TT-EEEEEEES-GGGSS-HHHHHHHHHHHEEEEEEEEEEEE-S--HHHHHHHTTSGGGG----TTTSSS-SPPPHHHHHHHHHHTTEEEEEE----TT--GGGTTEEEEEEEEPPP----------EEEEEE-SSSHHHHHHHHHHHTT-EEEEEEE-SS-EEEETTEEEE-TT-HHHHHHHHHHHHHHSS-EEEEEE-GGG----STT--HHHHHHHHIIIIIHHHHHHHHHHHTT-SSPPEEEEEEES-S--SSSS---TTGGGHHHHHHHHHHHHH-GGG--EEEEE-TTS-HHHHHHHHHHHHT--S---EEEEETTEEEE------TTHHHHHGGGS-SS-EEEEESSTT-GGGEEEEE-------TTEEEEEEEEEEE-HHHHHHHTT---TTS-HHHHHHHHHH----SEEEEEEEEE-TT--S--TT-EEEEE-TT-SBSEEEEEGGGEEEPPTTS-HHHHTTSHHHHHHHHIIIIIIS---TT-EEEETTTTBHHHHHHHHHHHHTTPEEEEEE-GGGHHHHHHTT--EEEETTSTTHHHHHHHHTTT--EEEEEE---SHHHHHHHHHTEEEEEEEEE--SSSPPPHHHHHHH-TTSEEEE--HHHHHHH-HHHHHHHHHHHHHHHHTTSS-PPPEEEEEGGGHHHHHHHHHTT--SBEEEEE-GGGGGTTTS------TT-EEEEETTTSHHHHHHHHHHHHTT--EEEEEESS---HHHHHHHHHHHHTT-EEEEEE--TT-HHHHHHHHHHHHHTT--EEEEEE---------GGG--HHHHHHHHTTTTHHHHHHHHHHTTS--SEEEEEEEHHHHH--TT-HHHHHHHHHHHHHHHHHHHTT---EEEEE-PBSSSSHHHHTTHHHHHHHTTB--B-HHHHHHHHHHHHTS--SEEEE--B-GGGGHHHHHH-GGGGGGHHHHHHHTT--S-HHHHHHHS-HHHHHHHHHHHHHHHHHHHHT--GGGS-TTS-GGGGT--HHHHHHHHHHHHHHH-----HHHHHTT--HHHHHHHHHHHHHHHHHHHHHHHTT-S----

Sequence (1121 aa):
MLEIGAGTGGTTSYMLPHLAPEQTEYTFTDIGALFTAKAQEKFQDYKFISYKTLDIEVDPKSQGFEAHQYDVIIAANVLHATTNMKQTLSHVRELLADGGMLVLYEATGKTRSVDLVFGLLEGWWKFSDYELRPDYPLLSREKWHYVLRETGFTEVVTMPEVEGMAEVLSEQTVIVAKASPTTLEQIQEKAKGWLILADSQGIGKHLARQLNSVGEVCTLVFAGEKYQQVAPGEFSINPNNLSELEEVIETVAGKSASLYGVVQCWTTEAGVGQAINSEELGSLSKLGCGTTLSLVQALVKAGLSTVPRLWLVTSGAQAVPSNNPVIPAVAQSSVWGMGKVISLEHPELNCTRLDLDPDSVIEDQANALFNEIWSEDSEDQVAWRGDGRYVARLVASHHQQAVAQQLVPSQPFKLGSSQKGSLDNLVLEPVTRRSPGAGEVEIRIKATGLNFLDVVSGLGLVPQQVDGMSQKHLVEMNSFGAECAGEIVAVGSQVRDFQVGDLVMAMAHGSFSQYVTVDATYVVIKPEHLSFEEAASIPVNFLTAYYALHHVAKIKAGDRVLIHAAAGGTGMAAVQIAQQAGAEVLGTASPPKWEALRNMGVKHIMNSRTYEFADQVMEITKGKGVDIVLNSLTSGEFISKSMSVVTQSGRFVEIAKRGVWDSSQVAEVRPDVSYFVVDLVKESIEQPELINSMLQELKEEFSNGLLQPAPIKVFPIEEVIDAFRYMQQAKHIGKIVVSQTQLADGTTQKPLSFRSEASYLITGGMGGLGLLVANWMVSKGVKHLVLLGRRSPDDATKKKITELEMAGASVVVEKADVSDFESMKGVWQRIEESNRPLAGVIHSAGMLSDGVLQNQSWSSFEQVMAPKVQGAWHLHKLSQNQSLDFFVMFSSVASLLGSPGQGNHSAANGFLDGLAHYRRAMGLPGLSIHWGAVSQVGEAAERGADVRAGKQGMGVISPTQVLESLELLMSGSDVEVGVVPIEWSGWQERVAQWPFLADWKERTVLTATKDNRLLEQLKSVSFMEREKILISHIQNKAARVLAMKNHLVNIHKPLNEMGLDSLMSIELRNQIQSELEVDVPITKFMEGITIAALSNELNQQLTQSDRTDNTKEKNWIEVEL

Foldseek 3Di:
DEEEACAQVPVVVVVQVVDDLVPDAYEYERQDPVNQVNVCVVPVVRPRYHYAYDDLLDQVVVRVQQFQQDLEYEYEAPLLLEAENLSSLLSVLRNHHAQGKYKYKHFADDDPVCCVPPVVPPSQPNYDPCVLVVDGSHHHPVSVVVSNVVNQWDPWDKDDDDPPDDPVCPRITIIMTTGHGDPDPDPPVQAAEEEEADDPQCLSVLLQVVSVVVPHHYAYEYEDDAWDAPDVSYTYHHLQDLVSLLVVVLVSVVVGVHHAAYEYCLLQPAPQDPDQDLVNLVVSLCSQLVSVLSNLLSQVVSPRPQRYAYEREYELCDFDDDDFGASRRLSSLLNLLLQLQCCVQPVSNLYAYEYEYNVDRSNVSSVVVNVVVVDPDSARAWYDHPPDIDGFADDDDPCVVVVLVVLADPAWWAWAAPDAAFLVRIGTGHDDDDAAAQQKWKFQFFKFFADPVQLCVRRVNQDPPPDPVVSVVSVVLNAGGQKTWGFTCHHHNNDDPDDGGFTKIFRFTRSRIRMGMDGCLGIDGAQPPDDRQLSNLDQPLLLQLCCQVCVPQVAAAAFEEEAEQLQEANNVSNLLVNVVRNYQYAYEHDPVRVVVVVVSVNPHYHHNVDLCVLVVQCVVVVNAAGQEYEDADQDPSNVVSSLNRHHQQGEYEYAHPHNDDDPVRCCVVRVRYHYYYDDVVVCCVVPSNVSSVSVVVSSVCVSVVSDGGWDEDEDESSCVSVLSLCVLLVVDGHIYMYGPNVVVVPVLLPQPADDAQAEEEEECLLFFLNLLVLQLVLVNPHAHYEYEDQDDHDPVSVVSVVVSVVSRHDYHYQHAQLLDLVSVVVVLVVSVVVVHAHAEYEQPDFDDDFAASNPDDVVSLCVRLRCQSSSVVSVCVSCVPGNYLAYEYEAACCLVNNDGRCSSNNSSRSSLLSVLSNCVSVVHHAAYEHEQAEDPTGPCNVVPSQVVCVVQQWHHHYSVNVSVVVSSVSSDDDRYYYDTHGQLLSCQVVCVSHPNNVVCNVVNQLRVQDDQCLQVVLVVDDLVVSLVSQLQNLLSLLCSLNVHRSVVQDQPWFSVVSVCDLSSLSSSQSVCCVRHVDHDDSVCNVVRDGSSRVSNVSSVRSVVVVVVVVVVVPPPDDDDD

Radius of gyration: 38.62 Å; chains: 1; bounding box: 102×100×101 Å